Protein AF-A0A0G0EZ05-F1 (afdb_monomer)

Sequence (758 aa):
MFQDKIRKFLILVVESLNKAFAKAFSDVREKKFRGFFLLALVVTAYFAWGCSASLNWLLFLTFLFYGWENRIVAILALISLATCPFLLAFKKDTLAETMAVSAYFFLVMTVVLQMVEFKREERNDLTNSHSLFWRKMIKKIEAINFPTLINKIKNLKFKKLQIASVQKYFTDEKKLVSLSRRLTAEIENFKFKKPKFKLDKNIFIFLSLSVGILWKLLLPGFVLTLDMNWMPYMPVIINADSFRAFLPLSYLIHWASVLTSAWIVQKVMLVALFSSIGYLAFKYLPVGPRKISLERDHGGVKNKIVCWFSALIYLVNPFVYTRLLAGQWLVLWGYALLPPILHSLFVFQKKKDSKSAMKLFGWLFLLGVFSNHFFVMSAILLAVWFAFALVREIVQKNKINFWRMWKNILLGGVIFLILSSYWLVPALTRQAPLEQRFGIEHWEAFAGGGYKDIDPLLNLVSLNGFWGERTAWAQAFVWPQDNASFWIAFSLLVLLIILGGVIGLRDKEQKNKTLIFLAIGFSALVFSAGAGETIFRNLNLWFFEHVPLWSGFRDSQKFTGFLALSYATLAGMGLSYFFDFLDRKKFAFKNILVPAIFLIPFFLGFLMWGGFHGQLKPVWYPQSWVEAKQIMEVDKRKRSALVLPWHGYMSFNFNDNLVMANPARRFFGEKAIVSRSVEVGAVYDQESDLDYLALDKIIRDNGDANAVVDFLITNKVEYVIHFQDLVGTDNLKYDWLKSDRISVVLHSLDLVLYRIGK

Secondary structure (DSSP, 8-state):
-HHHHHHHHHHHHHHHHHHHHHHHHHHHHH-HHHHHHHHHHHHHHHHHHHHHHHHHHHHHHHHHHHT--THHHHHHHHHHHHHHHHHHHTT-HHHHHHHHHHHHHHHHHHHHHHHHHHHHHHHHHHHHHHHHHHHHHHHHHTT--TTSHHHHTT--------------SSS-HHHHHHHHHHHHHHHHHT----------THHHHHHHHHHHHHGGGGSSSEE-BTTB---SS------TTS--TTHHHHHHHHHHHHHS-HHHHHHHHHHHHHHHHHHHHHHHS--SSS---SSS---HHHHHHHHHHHHHHHHSSHHHHHHHHTT-HHHHHHHHTHHHHHHHHHHHHHH--HHHHHHHHHHHHHHHHH-HHHHHHHHHHHHHHHHHHHHHHHHTT-HHHHHHHHHHHHHHHHHHHHHHHHHHHHHHH-SS-GGGS--HHHHHHTS---BTTB-HHHHHHTT---GGGGSGGGGGS--GGG-HHHHHHHHHHHHHHHHHHHHHHHSTTTHHHHHHHHHHHHHHHHHHSTTSSSTTHHHHHHHHHHSTTGGGG-SGGGGHHHHHHHHHHHHHHHHHHHHHHHTTS-HHHHHHHHHHHTHHHHHHSGGGHHHHTTTS-EE---HHHHHHHHHHHH-TT--EEEEES--SEEE-GGGTT-EEE--HHHHH-TTEE------BTTB------HHHHHHHHHHHS---HHHHHHHHHHTTEEEEEEEGGGTTT-SS--GGGGSTTEEEEEE-SSEEEEEE--

Foldseek 3Di:
DVVVVVVVVVVVVVVVVVVLVVVLVVLCVVCVVLVVVLVVVLVVCCVVPNDVRSVLSSVLSSCQSSVGDLVVLQVLLVVLLVCLVVCVVVVVNVSSVVSNVSSLSSVVSSVVSVVSNVVVVVVVCVVVVVVVVVVVVVCVVVVDPPPPVVPVVPDDDDDDDDDDDPVPDPDDPVVVVVVVVVVVVVVVVPPPPPPPPPPDPVLVVQLVVLCQLAVQVLPDFAFFAAAAQDAQAQDQDDDLQDLCLQVVVSVVLRVVSVVDGSRNVVSVLSSVLLSLLLVLQLQQQPFDDDDPPVDRDLPDPLSSLLSNLLSLLRRFFQLNLVCVNNVVSLLSSLLSLPRQLVSLVVVCLVPLALVSLLSNLVSLSSSSNRDPVSSVVSVVVVVVVLVVSLVVCVVVVVVVSNVSNVVSNVVSVVVSCSSSVVRVVSNVPRPDHLLVLDDPQLLALLFFEAADPGHSLNCLLRLHRGSCNVDPLVVLADHLVVDVLQVVLSVVLVVLLVLLLVVLCVDPSNNVVSVSLVVLLVVLSLQRRGCHPDPSNVVNNCCCVPPPPSSVCSNRSSSCSSNSSSSSNSSSSSSSVVVVVCVVDDPVVVVVVSVVNSVSSCSSRVCSGPNSVPSIHRFHDDPLLVVLLVVVVPDPPPFAEEEPPQDQWFQFVRRVRNIYGDSNCRSSHVRYDHHQFPPGRPGGHSDPDPLNVVLSCCQQVLPPLVVNLVSCVVRRHFKYKYFPRCPVPDPGDNCSCPDPQKDWDDDDPGITMITGGD

Mean predicted aligned error: 13.88 Å

Structure (mmCIF, N/CA/C/O backbone):
data_AF-A0A0G0EZ05-F1
#
_entry.id   AF-A0A0G0EZ05-F1
#
loop_
_atom_site.group_PDB
_atom_site.id
_atom_site.type_symbol
_atom_site.label_atom_id
_atom_site.label_alt_id
_atom_site.label_comp_id
_atom_site.label_asym_id
_atom_site.label_entity_id
_atom_site.label_seq_id
_atom_site.pdbx_PDB_ins_code
_atom_site.Cartn_x
_atom_site.Cartn_y
_atom_site.Cartn_z
_atom_site.occupancy
_atom_site.B_iso_or_equiv
_atom_site.auth_seq_id
_atom_site.auth_comp_id
_atom_site.auth_asym_id
_atom_site.auth_atom_id
_atom_site.pdbx_PDB_model_num
ATOM 1 N N . MET A 1 1 ? -38.619 30.879 -4.932 1.00 43.66 1 MET A N 1
ATOM 2 C CA . MET A 1 1 ? -37.890 30.735 -3.642 1.00 43.66 1 MET A CA 1
ATOM 3 C C . MET A 1 1 ? -36.448 30.216 -3.791 1.00 43.66 1 MET A C 1
ATOM 5 O O . MET A 1 1 ? -35.564 30.773 -3.155 1.00 43.66 1 MET A O 1
ATOM 9 N N . PHE A 1 2 ? -36.169 29.189 -4.610 1.00 30.86 2 PHE A N 1
ATOM 10 C CA . PHE A 1 2 ? -34.794 28.706 -4.867 1.00 30.86 2 PHE A CA 1
ATOM 11 C C . PHE A 1 2 ? -33.983 29.653 -5.775 1.00 30.86 2 PHE A C 1
ATOM 13 O O . PHE A 1 2 ? -32.878 30.045 -5.413 1.00 30.86 2 PHE A O 1
ATOM 20 N N . GLN A 1 3 ? -34.579 30.132 -6.874 1.00 30.38 3 GLN A N 1
ATOM 21 C CA . GLN A 1 3 ? -33.971 31.143 -7.758 1.00 30.38 3 GLN A CA 1
ATOM 22 C C . GLN A 1 3 ? -33.632 32.451 -7.027 1.00 30.38 3 GLN A C 1
ATOM 24 O O . GLN A 1 3 ? -32.582 33.039 -7.254 1.00 30.38 3 GLN A O 1
ATOM 29 N N . ASP A 1 4 ? -34.475 32.862 -6.080 1.00 45.53 4 ASP A N 1
ATOM 30 C CA . ASP A 1 4 ? -34.287 34.098 -5.314 1.00 45.53 4 ASP A CA 1
ATOM 31 C C . ASP A 1 4 ? -33.145 33.984 -4.280 1.00 45.53 4 ASP A C 1
ATOM 33 O O . ASP A 1 4 ? -32.407 34.936 -4.026 1.00 45.53 4 ASP A O 1
ATOM 37 N N . LYS A 1 5 ? -32.924 32.777 -3.736 1.00 43.34 5 LYS A N 1
ATOM 38 C CA . LYS A 1 5 ? -31.759 32.464 -2.890 1.00 43.34 5 LYS A CA 1
ATOM 39 C C . LYS A 1 5 ? -30.463 32.394 -3.698 1.00 43.34 5 LYS A C 1
ATOM 41 O O . LYS A 1 5 ? -29.444 32.883 -3.222 1.00 43.34 5 LYS A O 1
ATOM 46 N N . ILE A 1 6 ? -30.507 31.838 -4.912 1.00 42.31 6 ILE A N 1
ATOM 47 C CA . ILE A 1 6 ? -29.359 31.820 -5.831 1.00 42.31 6 ILE A CA 1
ATOM 48 C C . ILE A 1 6 ? -28.995 33.243 -6.255 1.00 42.31 6 ILE A C 1
ATOM 50 O O . ILE A 1 6 ? -27.828 33.610 -6.195 1.00 42.31 6 ILE A O 1
ATOM 54 N N . ARG A 1 7 ? -29.984 34.076 -6.596 1.00 46.06 7 ARG A N 1
ATOM 55 C CA . ARG A 1 7 ? -29.761 35.477 -6.971 1.00 46.06 7 ARG A CA 1
ATOM 56 C C . ARG A 1 7 ? -29.121 36.276 -5.832 1.00 46.06 7 ARG A C 1
ATOM 58 O O . ARG A 1 7 ? -28.137 36.967 -6.062 1.00 46.06 7 ARG A O 1
ATOM 65 N N . LYS A 1 8 ? -29.607 36.123 -4.594 1.00 50.41 8 LYS A N 1
ATOM 66 C CA . LYS A 1 8 ? -29.007 36.762 -3.405 1.00 50.41 8 LYS A CA 1
ATOM 67 C C . LYS A 1 8 ? -27.594 36.255 -3.103 1.00 50.41 8 LYS A C 1
ATOM 69 O O . LYS A 1 8 ? -26.734 37.050 -2.741 1.00 50.41 8 LYS A O 1
ATOM 74 N N . PHE A 1 9 ? -27.339 34.957 -3.276 1.00 49.25 9 PHE A N 1
ATOM 75 C CA . PHE A 1 9 ? -25.998 34.384 -3.134 1.00 49.25 9 PHE A CA 1
ATOM 76 C C . PHE A 1 9 ? -25.033 34.923 -4.200 1.00 49.25 9 PHE A C 1
ATOM 78 O O . PHE A 1 9 ? -23.931 35.337 -3.858 1.00 49.25 9 PHE A O 1
ATOM 85 N N . LEU A 1 10 ? -25.461 34.996 -5.464 1.00 44.25 10 LEU A N 1
ATOM 86 C CA . LEU A 1 10 ? -24.668 35.558 -6.560 1.00 44.25 10 LEU A CA 1
ATOM 87 C C . LEU A 1 10 ? -24.347 37.038 -6.331 1.00 44.25 10 LEU A C 1
ATOM 89 O O . LEU A 1 10 ? -23.200 37.429 -6.504 1.00 44.25 10 LEU A O 1
ATOM 93 N N . ILE A 1 11 ? -25.314 37.840 -5.873 1.00 56.34 11 ILE A N 1
ATOM 94 C CA . ILE A 1 11 ? -25.088 39.255 -5.533 1.00 56.34 11 ILE A CA 1
ATOM 95 C C . ILE A 1 11 ? -24.037 39.387 -4.420 1.00 56.34 11 ILE A C 1
ATOM 97 O O . ILE A 1 11 ? -23.091 40.154 -4.567 1.00 56.34 11 ILE A O 1
ATOM 101 N N . LEU A 1 12 ? -24.137 38.587 -3.351 1.00 54.09 12 LEU A N 1
ATOM 102 C CA . LEU A 1 12 ? -23.155 38.587 -2.257 1.00 54.09 12 LEU A CA 1
ATOM 103 C C . LEU A 1 12 ? -21.751 38.165 -2.715 1.00 54.09 12 LEU A C 1
ATOM 105 O O . LEU A 1 12 ? -20.759 38.746 -2.276 1.00 54.09 12 LEU A O 1
ATOM 109 N N . VAL A 1 13 ? -21.657 37.167 -3.598 1.00 46.53 13 VAL A N 1
ATOM 110 C CA . VAL A 1 13 ? -20.379 36.730 -4.180 1.00 46.53 13 VAL A CA 1
ATOM 111 C C . VAL A 1 13 ? -19.782 37.839 -5.048 1.00 46.53 13 VAL A C 1
ATOM 113 O O . VAL A 1 13 ? -18.604 38.152 -4.891 1.00 46.53 13 VAL A O 1
ATOM 116 N N . VAL A 1 14 ? -20.583 38.481 -5.902 1.00 55.91 14 VAL A N 1
ATOM 117 C CA . VAL A 1 14 ? -20.140 39.581 -6.775 1.00 55.91 14 VAL A CA 1
ATOM 118 C C . VAL A 1 14 ? -19.693 40.799 -5.963 1.00 55.91 14 VAL A C 1
ATOM 120 O O . VAL A 1 14 ? -18.627 41.347 -6.229 1.00 55.91 14 VAL A O 1
ATOM 123 N N . GLU A 1 15 ? -20.433 41.199 -4.927 1.00 57.56 15 GLU A N 1
ATOM 124 C CA . GLU A 1 15 ? -20.032 42.303 -4.045 1.00 57.56 15 GLU A CA 1
ATOM 125 C C . GLU A 1 15 ? -18.738 42.003 -3.277 1.00 57.56 15 GLU A C 1
ATOM 127 O O . GLU A 1 15 ? -17.876 42.876 -3.140 1.00 57.56 15 GLU A O 1
ATOM 132 N N . SER A 1 16 ? -18.578 40.768 -2.790 1.00 49.62 16 SER A N 1
ATOM 133 C CA . SER A 1 16 ? -17.359 40.334 -2.104 1.00 49.62 16 SER A CA 1
ATOM 134 C C . SER A 1 16 ? -16.156 40.323 -3.047 1.00 49.62 16 SER A C 1
ATOM 136 O O . SER A 1 16 ? -15.074 40.764 -2.657 1.00 49.62 16 SER A O 1
ATOM 138 N N . LEU A 1 17 ? -16.340 39.861 -4.288 1.00 47.28 17 LEU A N 1
ATOM 139 C CA . LEU A 1 17 ? -15.306 39.891 -5.320 1.00 47.28 17 LEU A CA 1
ATOM 140 C C . LEU A 1 17 ? -14.939 41.333 -5.681 1.00 47.28 17 LEU A C 1
ATOM 142 O O . LEU A 1 17 ? -13.760 41.663 -5.681 1.00 47.28 17 LEU A O 1
ATOM 146 N N . ASN A 1 18 ? -15.916 42.218 -5.887 1.00 60.38 18 ASN A N 1
ATOM 147 C CA . ASN A 1 18 ? -15.665 43.625 -6.214 1.00 60.38 18 ASN A CA 1
ATOM 148 C C . ASN A 1 18 ? -14.878 44.351 -5.114 1.00 60.38 18 ASN A C 1
ATOM 150 O O . ASN A 1 18 ? -13.922 45.067 -5.413 1.00 60.38 18 ASN A O 1
ATOM 154 N N . LYS A 1 19 ? -15.215 44.132 -3.835 1.00 62.59 19 LYS A N 1
ATOM 155 C CA . LYS A 1 19 ? -14.445 44.683 -2.704 1.00 62.59 19 LYS A CA 1
ATOM 156 C C . LYS A 1 19 ? -13.022 44.131 -2.654 1.00 62.59 19 LYS A C 1
ATOM 158 O O . LYS A 1 19 ? -12.082 44.887 -2.408 1.00 62.59 19 LYS A O 1
ATOM 163 N N . ALA A 1 20 ? -12.856 42.833 -2.902 1.00 53.81 20 ALA A N 1
ATOM 164 C CA . ALA A 1 20 ? -11.543 42.206 -2.942 1.00 53.81 20 ALA A CA 1
ATOM 165 C C . ALA A 1 20 ? -10.686 42.732 -4.103 1.00 53.81 20 ALA A C 1
ATOM 167 O O . ALA A 1 20 ? -9.519 43.053 -3.889 1.00 53.81 20 ALA A O 1
ATOM 168 N N . PHE A 1 21 ? -11.264 42.897 -5.297 1.00 55.50 21 PHE A N 1
ATOM 169 C CA . PHE A 1 21 ? -10.578 43.469 -6.455 1.00 55.50 21 PHE A CA 1
ATOM 170 C C . PHE A 1 21 ? -10.202 44.936 -6.226 1.00 55.50 21 PHE A C 1
ATOM 172 O O . PHE A 1 21 ? -9.060 45.309 -6.479 1.00 55.50 21 PHE A O 1
ATOM 179 N N . ALA A 1 22 ? -11.097 45.757 -5.671 1.00 64.75 22 ALA A N 1
ATOM 180 C CA . ALA A 1 22 ? -10.789 47.151 -5.343 1.00 64.75 22 ALA A CA 1
ATOM 181 C C . ALA A 1 22 ? -9.611 47.265 -4.355 1.00 64.75 22 ALA A C 1
ATOM 183 O O . ALA A 1 22 ? -8.690 48.059 -4.563 1.00 64.75 22 ALA A O 1
ATOM 184 N N . LYS A 1 23 ? -9.590 46.414 -3.320 1.00 63.44 23 LYS A N 1
ATOM 185 C CA . LYS A 1 23 ? -8.478 46.326 -2.364 1.00 63.44 23 LYS A CA 1
ATOM 186 C C . LYS A 1 23 ? -7.186 45.844 -3.029 1.00 63.44 23 LYS A C 1
ATOM 188 O O . LYS A 1 23 ? -6.137 46.436 -2.798 1.00 63.44 23 LYS A O 1
ATOM 193 N N . ALA A 1 24 ? -7.265 44.827 -3.887 1.00 59.81 24 ALA A N 1
ATOM 194 C CA . ALA A 1 24 ? -6.130 44.303 -4.641 1.00 59.81 24 ALA A CA 1
ATOM 195 C C . ALA A 1 24 ? -5.478 45.375 -5.531 1.00 59.81 24 ALA A C 1
ATOM 197 O O . ALA A 1 24 ? -4.260 45.544 -5.496 1.00 59.81 24 ALA A O 1
ATOM 198 N N . PHE A 1 25 ? -6.281 46.153 -6.263 1.00 63.31 25 PHE A N 1
ATOM 199 C CA . PHE A 1 25 ? -5.790 47.262 -7.086 1.00 63.31 25 PHE A CA 1
ATOM 200 C C . PHE A 1 25 ? -5.134 48.372 -6.253 1.00 63.31 25 PHE A C 1
ATOM 202 O O . PHE A 1 25 ? -4.102 48.908 -6.662 1.00 63.31 25 PHE A O 1
ATOM 209 N N . SER A 1 26 ? -5.686 48.693 -5.078 1.00 68.00 26 SER A N 1
ATOM 210 C CA . SER A 1 26 ? -5.092 49.667 -4.149 1.00 68.00 26 SER A CA 1
ATOM 211 C C . SER A 1 26 ? -3.743 49.184 -3.607 1.00 68.00 26 SER A C 1
ATOM 213 O O . SER A 1 26 ? -2.751 49.907 -3.656 1.00 68.00 26 SER A O 1
ATOM 215 N N . ASP A 1 27 ? -3.679 47.928 -3.162 1.00 68.69 27 ASP A N 1
ATOM 216 C CA . ASP A 1 27 ? -2.480 47.305 -2.596 1.00 68.69 27 ASP A CA 1
ATOM 217 C C . ASP A 1 27 ? -1.325 47.222 -3.612 1.00 68.69 27 ASP A C 1
ATOM 219 O O . ASP A 1 27 ? -0.169 47.498 -3.271 1.00 68.69 27 ASP A O 1
ATOM 223 N N . VAL A 1 28 ? -1.629 46.880 -4.871 1.00 64.31 28 VAL A N 1
ATOM 224 C CA . VAL A 1 28 ? -0.650 46.863 -5.973 1.00 64.31 28 VAL A CA 1
ATOM 225 C C . VAL A 1 28 ? -0.142 48.274 -6.277 1.00 64.31 28 VAL A C 1
ATOM 227 O O . VAL A 1 28 ? 1.055 48.457 -6.504 1.00 64.31 28 VAL A O 1
ATOM 230 N N . ARG A 1 29 ? -1.023 49.283 -6.225 1.00 64.06 29 ARG A N 1
ATOM 231 C CA . ARG A 1 29 ? -0.680 50.691 -6.478 1.00 64.06 29 ARG A CA 1
ATOM 232 C C . ARG A 1 29 ? 0.204 51.293 -5.378 1.00 64.06 29 ARG A C 1
ATOM 234 O O . ARG A 1 29 ? 1.100 52.073 -5.698 1.00 64.06 29 ARG A O 1
ATOM 241 N N . GLU A 1 30 ? -0.013 50.923 -4.117 1.00 66.25 30 GLU A N 1
ATOM 242 C CA . GLU A 1 30 ? 0.740 51.437 -2.962 1.00 66.25 30 GLU A CA 1
ATOM 243 C C . GLU A 1 30 ? 2.098 50.744 -2.757 1.00 66.25 30 GLU A C 1
ATOM 245 O O . GLU A 1 30 ? 3.070 51.389 -2.371 1.00 66.25 30 GLU A O 1
ATOM 250 N N . LYS A 1 31 ? 2.216 49.439 -3.046 1.00 69.88 31 LYS A N 1
ATOM 251 C CA . LYS A 1 31 ? 3.441 48.647 -2.791 1.00 69.88 31 LYS A CA 1
ATOM 252 C C . LYS A 1 31 ? 4.192 48.312 -4.082 1.00 69.88 31 LYS A C 1
ATOM 254 O O . LYS A 1 31 ? 4.506 47.148 -4.345 1.00 69.88 31 LYS A O 1
ATOM 259 N N . LYS A 1 32 ? 4.516 49.341 -4.874 1.00 60.25 32 LYS A N 1
ATOM 260 C CA . LYS A 1 32 ? 5.123 49.221 -6.219 1.00 60.25 32 LYS A CA 1
ATOM 261 C C . LYS A 1 32 ? 6.391 48.352 -6.264 1.00 60.25 32 LYS A C 1
ATOM 263 O O . LYS A 1 32 ? 6.562 47.573 -7.196 1.00 60.25 32 LYS A O 1
ATOM 268 N N . PHE A 1 33 ? 7.230 48.401 -5.224 1.00 58.94 33 PHE A N 1
ATOM 269 C CA . PHE A 1 33 ? 8.455 47.590 -5.131 1.00 58.94 33 PHE A CA 1
ATOM 270 C C . PHE A 1 33 ? 8.176 46.077 -5.028 1.00 58.94 33 PHE A C 1
ATOM 272 O O . PHE A 1 33 ? 8.889 45.269 -5.618 1.00 58.94 33 PHE A O 1
ATOM 279 N N . ARG A 1 34 ? 7.093 45.677 -4.339 1.00 64.50 34 ARG A N 1
ATOM 280 C CA . ARG A 1 34 ? 6.659 44.269 -4.289 1.00 64.50 34 ARG A CA 1
ATOM 281 C C . ARG A 1 34 ? 6.116 43.806 -5.636 1.00 64.50 34 ARG A C 1
ATOM 283 O O . ARG A 1 34 ? 6.376 42.671 -6.009 1.00 64.50 34 ARG A O 1
ATOM 290 N N . GLY A 1 35 ? 5.423 44.687 -6.361 1.00 62.00 35 GLY A N 1
ATOM 291 C CA . GLY A 1 35 ? 4.924 44.419 -7.711 1.00 62.00 35 GLY A CA 1
ATOM 292 C C . GLY A 1 35 ? 6.049 44.207 -8.727 1.00 62.00 35 GLY A C 1
ATOM 293 O O . GLY A 1 35 ? 5.991 43.257 -9.500 1.00 62.00 35 GLY A O 1
ATOM 294 N N . PHE A 1 36 ? 7.111 45.019 -8.672 1.00 62.81 36 PHE A N 1
ATOM 295 C CA . PHE A 1 36 ? 8.296 44.855 -9.525 1.00 62.81 36 PHE A CA 1
ATOM 296 C C . PHE A 1 36 ? 9.022 43.524 -9.267 1.00 62.81 36 PHE A C 1
ATOM 298 O O . PHE A 1 36 ? 9.355 42.805 -10.205 1.00 62.81 36 PHE A O 1
ATOM 305 N N . PHE A 1 37 ? 9.199 43.148 -7.995 1.00 65.62 37 PHE A N 1
ATOM 306 C CA . PHE A 1 37 ? 9.807 41.865 -7.623 1.00 65.62 37 PHE A CA 1
ATOM 307 C C . PHE A 1 37 ? 8.960 40.662 -8.068 1.00 65.62 37 PHE A C 1
ATOM 309 O O . PHE A 1 37 ? 9.495 39.665 -8.549 1.00 65.62 37 PHE A O 1
ATOM 316 N N . LEU A 1 38 ? 7.632 40.769 -7.960 1.00 68.44 38 LEU A N 1
ATOM 317 C CA . LEU A 1 38 ? 6.689 39.762 -8.453 1.00 68.44 38 LEU A CA 1
ATOM 318 C C . LEU A 1 38 ? 6.757 39.617 -9.976 1.00 68.44 38 LEU A C 1
ATOM 320 O O . LEU A 1 38 ? 6.773 38.497 -10.477 1.00 68.44 38 LEU A O 1
ATOM 324 N N . LEU A 1 39 ? 6.852 40.735 -10.701 1.00 63.91 39 LEU A N 1
ATOM 325 C CA . LEU A 1 39 ? 7.002 40.747 -12.153 1.00 63.91 39 LEU A CA 1
ATOM 326 C C . LEU A 1 39 ? 8.319 40.082 -12.580 1.00 63.91 39 LEU A C 1
ATOM 328 O O . LEU A 1 39 ? 8.303 39.230 -13.461 1.00 63.91 39 LEU A O 1
ATOM 332 N N . ALA A 1 40 ? 9.436 40.390 -11.912 1.00 65.19 40 ALA A N 1
ATOM 333 C CA . ALA A 1 40 ? 10.730 39.758 -12.176 1.00 65.19 40 ALA A CA 1
ATOM 334 C C . ALA A 1 40 ? 10.704 38.237 -11.921 1.00 65.19 40 ALA A C 1
ATOM 336 O O . ALA A 1 40 ? 11.185 37.459 -12.747 1.00 65.19 40 ALA A O 1
ATOM 337 N N . LEU A 1 41 ? 10.075 37.795 -10.825 1.00 63.41 41 LEU A N 1
ATOM 338 C CA . LEU A 1 41 ? 9.862 36.374 -10.515 1.00 63.41 41 LEU A CA 1
ATOM 339 C C . LEU A 1 41 ? 9.018 35.667 -11.579 1.00 63.41 41 LEU A C 1
ATOM 341 O O . LEU A 1 41 ? 9.298 34.525 -11.925 1.00 63.41 41 LEU A O 1
ATOM 345 N N . VAL A 1 42 ? 8.004 36.344 -12.114 1.00 62.28 42 VAL A N 1
ATOM 346 C CA . VAL A 1 42 ? 7.078 35.783 -13.105 1.00 62.28 42 VAL A CA 1
ATOM 347 C C . VAL A 1 42 ? 7.681 35.747 -14.500 1.00 62.28 42 VAL A C 1
ATOM 349 O O . VAL A 1 42 ? 7.476 34.768 -15.207 1.00 62.28 42 VAL A O 1
ATOM 352 N N . VAL A 1 43 ? 8.474 36.750 -14.876 1.00 62.88 43 VAL A N 1
ATOM 353 C CA . VAL A 1 43 ? 9.272 36.725 -16.110 1.00 62.88 43 VAL A CA 1
ATOM 354 C C . VAL A 1 43 ? 10.296 35.589 -16.042 1.00 62.88 43 VAL A C 1
ATOM 356 O O . VAL A 1 43 ? 10.392 34.797 -16.973 1.00 62.88 43 VAL A O 1
ATOM 359 N N . THR A 1 44 ? 10.976 35.425 -14.904 1.00 62.28 44 THR A N 1
ATOM 360 C CA . THR A 1 44 ? 11.907 34.303 -14.685 1.00 62.28 44 THR A CA 1
ATOM 361 C C . THR A 1 44 ? 11.182 32.953 -14.754 1.00 62.28 44 THR A C 1
ATOM 363 O O . THR A 1 44 ? 11.625 32.039 -15.445 1.00 62.28 44 THR A O 1
ATOM 366 N N . ALA A 1 45 ? 10.019 32.839 -14.105 1.00 56.03 45 ALA A N 1
ATOM 367 C CA . ALA A 1 45 ? 9.185 31.640 -14.139 1.00 56.03 45 ALA A CA 1
ATOM 368 C C . ALA A 1 45 ? 8.624 31.336 -15.540 1.00 56.03 45 ALA A C 1
ATOM 370 O O . ALA A 1 45 ? 8.453 30.173 -15.892 1.00 56.03 45 ALA A O 1
ATOM 371 N N . TYR A 1 46 ? 8.346 32.363 -16.346 1.00 60.19 46 TYR A N 1
ATOM 372 C CA . TYR A 1 46 ? 7.869 32.223 -17.720 1.00 60.19 46 TYR A CA 1
ATOM 373 C C . TYR A 1 46 ? 8.938 31.616 -18.631 1.00 60.19 46 TYR A C 1
ATOM 375 O O . TYR A 1 46 ? 8.639 30.667 -19.354 1.00 60.19 46 TYR A O 1
ATOM 383 N N . PHE A 1 47 ? 10.183 32.097 -18.546 1.00 53.34 47 PHE A N 1
ATOM 384 C CA . PHE A 1 47 ? 11.299 31.525 -19.307 1.00 53.34 47 PHE A CA 1
ATOM 385 C C . PHE A 1 47 ? 11.684 30.114 -18.839 1.00 53.34 47 PHE A C 1
ATOM 387 O O . PHE A 1 47 ? 12.148 29.319 -19.648 1.00 53.34 47 PHE A O 1
ATOM 394 N N . ALA A 1 48 ? 11.459 29.781 -17.564 1.00 48.16 48 ALA A N 1
ATOM 395 C CA . ALA A 1 48 ? 11.772 28.461 -17.017 1.00 48.16 48 ALA A CA 1
ATOM 396 C C . ALA A 1 48 ? 10.677 27.400 -17.254 1.00 48.16 48 ALA A C 1
ATOM 398 O O . ALA A 1 48 ? 10.996 26.230 -17.453 1.00 48.16 48 ALA A O 1
ATOM 399 N N . TRP A 1 49 ? 9.392 27.778 -17.204 1.00 52.78 49 TRP A N 1
ATOM 400 C CA . TRP A 1 49 ? 8.278 26.817 -17.094 1.00 52.78 49 TRP A CA 1
ATOM 401 C C . TRP A 1 49 ? 7.084 27.090 -18.025 1.00 52.78 49 TRP A C 1
ATOM 403 O O . TRP A 1 49 ? 6.082 26.376 -17.962 1.00 52.78 49 TRP A O 1
ATOM 413 N N . GLY A 1 50 ? 7.165 28.094 -18.903 1.00 56.44 50 GLY A N 1
ATOM 414 C CA . GLY A 1 50 ? 6.114 28.420 -19.870 1.00 56.44 50 GLY A CA 1
ATOM 415 C C . GLY A 1 50 ? 4.908 29.177 -19.287 1.00 56.44 50 GLY A C 1
ATOM 416 O O . GLY A 1 50 ? 4.826 29.478 -18.096 1.00 56.44 50 GLY A O 1
ATOM 417 N N . CYS A 1 51 ? 3.950 29.518 -20.159 1.00 58.25 51 CYS A N 1
ATOM 418 C CA . CYS A 1 51 ? 2.875 30.485 -19.880 1.00 58.25 51 CYS A CA 1
ATOM 419 C C . CYS A 1 51 ? 1.846 30.026 -18.830 1.00 58.25 51 CYS A C 1
ATOM 421 O O . CYS A 1 51 ? 1.418 30.808 -17.982 1.00 58.25 51 CYS A O 1
ATOM 423 N N . SER A 1 52 ? 1.442 28.755 -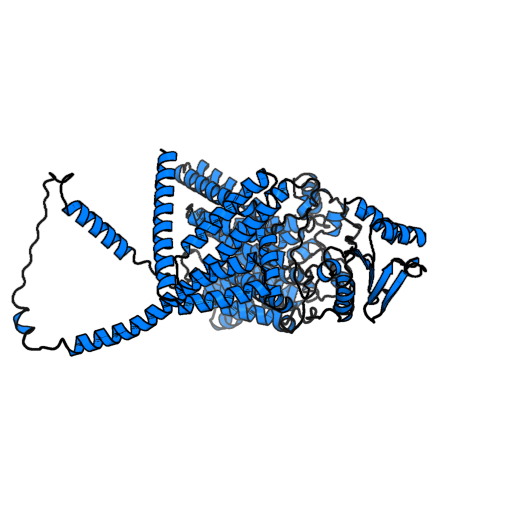18.860 1.00 54.09 52 SER A N 1
ATOM 424 C CA . SER A 1 52 ? 0.417 28.233 -17.947 1.00 54.09 52 SER A CA 1
ATOM 425 C C . SER A 1 52 ? 0.928 28.124 -16.507 1.00 54.09 52 SER A C 1
ATOM 427 O O . SER A 1 52 ? 0.226 28.492 -15.563 1.00 54.09 52 SER A O 1
ATOM 429 N N . ALA A 1 53 ? 2.172 27.672 -16.325 1.00 58.56 53 ALA A N 1
ATOM 430 C CA . ALA A 1 53 ? 2.809 27.582 -15.018 1.00 58.56 53 ALA A CA 1
ATOM 431 C C . ALA A 1 53 ? 3.110 28.973 -14.440 1.00 58.56 53 ALA A C 1
ATOM 433 O O . ALA A 1 53 ? 2.880 29.202 -13.250 1.00 58.56 53 ALA A O 1
ATOM 434 N N . SER A 1 54 ? 3.560 29.923 -15.267 1.00 65.19 54 SER A N 1
ATOM 435 C CA . SER A 1 54 ? 3.879 31.277 -14.806 1.00 65.19 54 SER A CA 1
ATOM 436 C C . SER A 1 54 ? 2.647 32.043 -14.312 1.00 65.19 54 SER A C 1
ATOM 438 O O . SER A 1 54 ? 2.741 32.735 -13.302 1.00 65.19 54 SER A O 1
ATOM 440 N N . LEU A 1 55 ? 1.479 31.863 -14.941 1.00 69.25 55 LEU A N 1
ATOM 441 C CA . LEU A 1 55 ? 0.199 32.434 -14.492 1.00 69.25 55 LEU A CA 1
ATOM 442 C C . LEU A 1 55 ? -0.231 31.910 -13.115 1.00 69.25 55 LEU A C 1
ATOM 444 O O . LEU A 1 55 ? -0.664 32.672 -12.251 1.00 69.25 55 LEU A O 1
ATOM 448 N N . ASN A 1 56 ? -0.069 30.610 -12.895 1.00 67.31 56 ASN A N 1
ATOM 449 C CA . ASN A 1 56 ? -0.388 29.945 -11.637 1.00 67.31 56 ASN A CA 1
ATOM 450 C C . ASN A 1 56 ? 0.547 30.396 -10.498 1.00 67.31 56 ASN A C 1
ATOM 452 O O . ASN A 1 56 ? 0.090 30.736 -9.402 1.00 67.31 56 ASN A O 1
ATOM 456 N N . TRP A 1 57 ? 1.850 30.490 -10.769 1.00 68.88 57 TRP A N 1
ATOM 457 C CA . TRP A 1 57 ? 2.823 31.039 -9.823 1.00 68.88 57 TRP A CA 1
ATOM 458 C C . TRP A 1 57 ? 2.611 32.528 -9.559 1.00 68.88 57 TRP A C 1
ATOM 460 O O . TRP A 1 57 ? 2.674 32.943 -8.403 1.00 68.88 57 TRP A O 1
ATOM 470 N N . LEU A 1 58 ? 2.295 33.318 -10.588 1.00 75.38 58 LEU A N 1
ATOM 471 C CA . LEU A 1 58 ? 1.918 34.723 -10.444 1.00 75.38 58 LEU A CA 1
ATOM 472 C C . LEU A 1 58 ? 0.738 34.846 -9.484 1.00 75.38 58 LEU A C 1
ATOM 474 O O . LEU A 1 58 ? 0.819 35.608 -8.523 1.00 75.38 58 LEU A O 1
ATOM 478 N N . LEU A 1 59 ? -0.324 34.062 -9.683 1.00 78.00 59 LEU A N 1
ATOM 479 C CA . LEU A 1 59 ? -1.487 34.075 -8.802 1.00 78.00 59 LEU A CA 1
ATOM 480 C C . LEU A 1 59 ? -1.092 33.738 -7.356 1.00 78.00 59 LEU A C 1
ATOM 482 O O . LEU A 1 59 ? -1.419 34.488 -6.437 1.00 78.00 59 LEU A O 1
ATOM 486 N N . PHE A 1 60 ? -0.341 32.654 -7.138 1.00 77.19 60 PHE A N 1
ATOM 487 C CA . PHE A 1 60 ? 0.074 32.240 -5.795 1.00 77.19 60 PHE A CA 1
ATOM 488 C C . PHE A 1 60 ? 0.951 33.270 -5.094 1.00 77.19 60 PHE A C 1
ATOM 490 O O . PHE A 1 60 ? 0.661 33.663 -3.962 1.00 77.19 60 PHE A O 1
ATOM 497 N N . LEU A 1 61 ? 1.993 33.742 -5.773 1.00 75.81 61 LEU A N 1
ATOM 498 C CA . LEU A 1 61 ? 2.909 34.734 -5.232 1.00 75.81 61 LEU A CA 1
ATOM 499 C C . LEU A 1 61 ? 2.176 36.046 -4.955 1.00 75.81 61 LEU A C 1
ATOM 501 O O . LEU A 1 61 ? 2.407 36.654 -3.914 1.00 75.81 61 LEU A O 1
ATOM 505 N N . THR A 1 62 ? 1.232 36.450 -5.804 1.00 75.69 62 THR A N 1
ATOM 506 C CA . THR A 1 62 ? 0.450 37.672 -5.576 1.00 75.69 62 THR A CA 1
ATOM 507 C C . THR A 1 62 ? -0.363 37.565 -4.285 1.00 75.69 62 THR A C 1
ATOM 509 O O . THR A 1 62 ? -0.240 38.420 -3.404 1.00 75.69 62 THR A O 1
ATOM 512 N N . PHE A 1 63 ? -1.105 36.472 -4.092 1.00 78.75 63 PHE A N 1
ATOM 513 C CA . PHE A 1 63 ? -1.842 36.248 -2.844 1.00 78.75 63 PHE A CA 1
ATOM 514 C C . PHE A 1 63 ? -0.909 36.155 -1.624 1.00 78.75 63 PHE A C 1
ATOM 516 O O . PHE A 1 63 ? -1.211 36.709 -0.565 1.00 78.75 63 PHE A O 1
ATOM 523 N N . LEU A 1 64 ? 0.264 35.537 -1.778 1.00 77.56 64 LEU A N 1
ATOM 524 C CA . LEU A 1 64 ? 1.262 35.399 -0.719 1.00 77.56 64 LEU A CA 1
ATOM 525 C C . LEU A 1 64 ? 1.877 36.749 -0.302 1.00 77.56 64 LEU A C 1
ATOM 527 O O . LEU A 1 64 ? 1.965 37.056 0.894 1.00 77.56 64 LEU A O 1
ATOM 531 N N . PHE A 1 65 ? 2.317 37.565 -1.262 1.00 72.81 65 PHE A N 1
ATOM 532 C CA . PHE A 1 65 ? 3.019 38.833 -1.024 1.00 72.81 65 PHE A CA 1
ATOM 533 C C . PHE A 1 65 ? 2.093 39.948 -0.539 1.00 72.81 65 PHE A C 1
ATOM 535 O O . PHE A 1 65 ? 2.509 40.775 0.286 1.00 72.81 65 PHE A O 1
ATOM 542 N N . TYR A 1 66 ? 0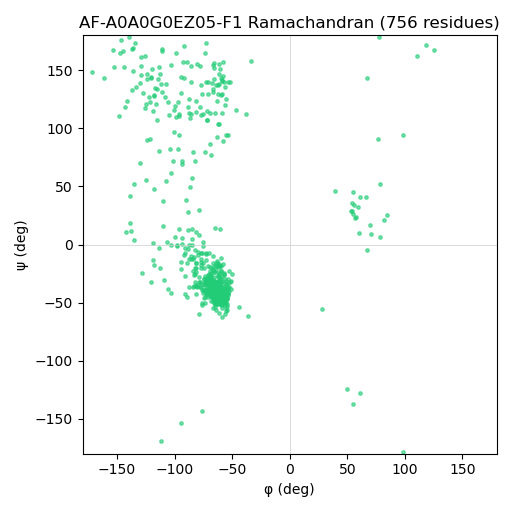.851 39.962 -1.022 1.00 70.81 66 TYR A N 1
ATOM 543 C CA . TYR A 1 66 ? -0.134 40.972 -0.649 1.00 70.81 66 TYR A CA 1
ATOM 544 C C . TYR A 1 66 ? -1.045 40.543 0.507 1.00 70.81 66 TYR A C 1
ATOM 546 O O . TYR A 1 66 ? -1.631 41.407 1.153 1.00 70.81 66 TYR A O 1
ATOM 554 N N . GLY A 1 67 ? -1.090 39.250 0.853 1.00 67.50 67 GLY A N 1
ATOM 555 C CA . GLY A 1 67 ? -1.884 38.751 1.982 1.00 67.50 67 GLY A CA 1
ATOM 556 C C . GLY A 1 67 ? -3.387 38.905 1.752 1.00 67.50 67 GLY A C 1
ATOM 557 O O . GLY A 1 67 ? -4.111 39.332 2.649 1.00 67.50 67 GLY A O 1
ATOM 558 N N . TRP A 1 68 ? -3.835 38.633 0.528 1.00 75.31 68 TRP A N 1
ATOM 559 C CA . TRP A 1 68 ? -5.246 38.705 0.152 1.00 75.31 68 TRP A CA 1
ATOM 560 C C . TRP A 1 68 ? -6.058 37.540 0.723 1.00 75.31 68 TRP A C 1
ATOM 562 O O . TRP A 1 68 ? -5.506 36.542 1.176 1.00 75.31 68 TRP A O 1
ATOM 572 N N . GLU A 1 69 ? -7.388 37.664 0.702 1.00 72.38 69 GLU A N 1
ATOM 573 C CA . GLU A 1 69 ? -8.279 36.651 1.270 1.00 72.38 69 GLU A CA 1
ATOM 574 C C . GLU A 1 69 ? -8.188 35.314 0.518 1.00 72.38 69 GLU A C 1
ATOM 576 O O . GLU A 1 69 ? -8.653 35.170 -0.614 1.00 72.38 69 GLU A O 1
ATOM 581 N N . ASN A 1 70 ? -7.677 34.290 1.203 1.00 75.88 70 ASN A N 1
ATOM 582 C CA . ASN A 1 70 ? -7.459 32.940 0.661 1.00 75.88 70 ASN A CA 1
ATOM 583 C C . ASN A 1 70 ? -8.747 32.252 0.166 1.00 75.88 70 ASN A C 1
ATOM 585 O O . ASN A 1 70 ? -8.701 31.311 -0.627 1.00 75.88 70 ASN A O 1
ATOM 589 N N . ARG A 1 71 ? -9.918 32.739 0.600 1.00 70.62 71 ARG A N 1
ATOM 590 C CA . ARG A 1 71 ? -11.242 32.236 0.196 1.00 70.62 71 ARG A CA 1
ATOM 591 C C . ARG A 1 71 ? -11.497 32.380 -1.303 1.00 70.62 71 ARG A C 1
ATOM 593 O O . ARG A 1 71 ? -12.221 31.566 -1.863 1.00 70.62 71 ARG A O 1
ATOM 600 N N . ILE A 1 72 ? -10.897 33.376 -1.951 1.00 71.19 72 ILE A N 1
ATOM 601 C CA . ILE A 1 72 ? -11.055 33.612 -3.393 1.00 71.19 72 ILE A CA 1
ATOM 602 C C . ILE A 1 72 ? -10.418 32.464 -4.181 1.00 71.19 72 ILE A C 1
ATOM 604 O O . ILE A 1 72 ? -11.044 31.905 -5.077 1.00 71.19 72 ILE A O 1
ATOM 608 N N . VAL A 1 73 ? -9.217 32.040 -3.779 1.00 72.19 73 VAL A N 1
ATOM 609 C CA . VAL A 1 73 ? -8.527 30.887 -4.374 1.00 72.19 73 VAL A CA 1
ATOM 610 C C . VAL A 1 73 ? -9.314 29.595 -4.122 1.00 72.19 73 VAL A C 1
ATOM 612 O O . VAL A 1 73 ? -9.482 28.786 -5.030 1.00 72.19 73 VAL A O 1
ATOM 615 N N . ALA A 1 74 ? -9.902 29.438 -2.932 1.00 68.62 74 ALA A N 1
ATOM 616 C CA . ALA A 1 74 ? -10.764 28.295 -2.623 1.00 68.62 74 ALA A CA 1
ATOM 617 C C . ALA A 1 74 ? -12.018 28.232 -3.521 1.00 68.62 74 ALA A C 1
ATOM 619 O O . ALA A 1 74 ? -12.436 27.150 -3.929 1.00 68.62 74 ALA A O 1
ATOM 620 N N . ILE A 1 75 ? -12.616 29.381 -3.852 1.00 71.50 75 ILE A N 1
ATOM 621 C CA . ILE A 1 75 ? -13.763 29.463 -4.771 1.00 71.50 75 ILE A CA 1
ATOM 622 C C . ILE A 1 75 ? -13.342 29.075 -6.193 1.00 71.50 75 ILE A C 1
ATOM 624 O O . ILE A 1 75 ? -14.048 28.300 -6.834 1.00 71.50 75 ILE A O 1
ATOM 628 N N . LEU A 1 76 ? -12.180 29.537 -6.666 1.00 72.00 76 LEU A N 1
ATOM 629 C CA . LEU A 1 76 ? -11.637 29.135 -7.969 1.00 72.00 76 LEU A CA 1
ATOM 630 C C . LEU A 1 76 ? -11.390 27.622 -8.041 1.00 72.00 76 LEU A C 1
ATOM 632 O O . LEU A 1 76 ? -11.689 27.004 -9.066 1.00 72.00 76 LEU A O 1
ATOM 636 N N . ALA A 1 77 ? -10.921 27.012 -6.945 1.00 70.62 77 ALA A N 1
ATOM 637 C CA . ALA A 1 77 ? -10.771 25.562 -6.842 1.00 70.62 77 ALA A CA 1
ATOM 638 C C . ALA A 1 77 ? -12.112 24.840 -7.042 1.00 70.62 77 ALA A C 1
ATOM 640 O O . ALA A 1 77 ? -12.216 23.915 -7.846 1.00 70.62 77 ALA A O 1
ATOM 641 N N . LEU A 1 78 ? -13.154 25.296 -6.342 1.00 65.31 78 LEU A N 1
ATOM 642 C CA . LEU A 1 78 ? -14.492 24.706 -6.407 1.00 65.31 78 LEU A CA 1
ATOM 643 C C . LEU A 1 78 ? -15.150 24.887 -7.778 1.00 65.31 78 LEU A C 1
ATOM 645 O O . LEU A 1 78 ? -15.762 23.944 -8.270 1.00 65.31 78 LEU A O 1
ATOM 649 N N . ILE A 1 79 ? -15.012 26.061 -8.404 1.00 72.44 79 ILE A N 1
ATOM 650 C CA . ILE A 1 79 ? -15.532 26.321 -9.755 1.00 72.44 79 ILE A CA 1
ATOM 651 C C . ILE A 1 79 ? -14.855 25.392 -10.763 1.00 72.44 79 ILE A C 1
ATOM 653 O O . ILE A 1 79 ? -15.537 24.716 -11.532 1.00 72.44 79 ILE A O 1
ATOM 657 N N . SER A 1 80 ? -13.525 25.301 -10.718 1.00 69.06 80 SER A N 1
ATOM 658 C CA . SER A 1 80 ? -12.757 24.454 -11.636 1.00 69.06 80 SER A CA 1
ATOM 659 C C . SER A 1 80 ? -13.163 22.979 -11.494 1.00 69.06 80 SER A C 1
ATOM 661 O O . SER A 1 80 ? -13.447 22.310 -12.487 1.00 69.06 80 SER A O 1
ATOM 663 N N . LEU A 1 81 ? -13.324 22.495 -10.255 1.00 70.31 81 LEU A N 1
ATOM 664 C CA . LEU A 1 81 ? -13.765 21.125 -9.984 1.00 70.31 81 LEU A CA 1
ATOM 665 C C . LEU A 1 81 ? -15.206 20.869 -10.454 1.00 70.31 81 LEU A C 1
ATOM 667 O O . LEU A 1 81 ? -15.489 19.844 -11.068 1.00 70.31 81 LEU A O 1
ATOM 671 N N . ALA A 1 82 ? -16.118 21.810 -10.194 1.00 70.88 82 ALA A N 1
ATOM 672 C CA . ALA A 1 82 ? -17.525 21.698 -10.575 1.00 70.88 82 ALA A CA 1
ATOM 673 C C . ALA A 1 82 ? -17.741 21.724 -12.096 1.00 70.88 82 ALA A C 1
ATOM 675 O O . ALA A 1 82 ? -18.761 21.233 -12.568 1.00 70.88 82 ALA A O 1
ATOM 676 N N . THR A 1 83 ? -16.790 22.269 -12.859 1.00 66.81 83 THR A N 1
ATOM 677 C CA . THR A 1 83 ? -16.864 22.359 -14.326 1.00 66.81 83 THR A CA 1
ATOM 678 C C . THR A 1 83 ? -16.453 21.045 -15.007 1.00 66.81 83 THR A C 1
ATOM 680 O O . THR A 1 83 ? -16.910 20.751 -16.110 1.00 66.81 83 THR A O 1
ATOM 683 N N . CYS A 1 84 ? -15.652 20.206 -14.337 1.00 63.09 84 CYS A N 1
ATOM 684 C CA . CYS A 1 84 ? -15.119 18.961 -14.903 1.00 63.09 84 CYS A CA 1
ATOM 685 C C . CYS A 1 84 ? -16.208 17.976 -15.391 1.00 63.09 84 CYS A C 1
ATOM 687 O O . CYS A 1 84 ? -16.101 17.519 -16.528 1.00 63.09 84 CYS A O 1
ATOM 689 N N . PRO A 1 85 ? -17.283 17.679 -14.626 1.00 57.22 85 PRO A N 1
ATOM 690 C CA . PRO A 1 85 ? -18.331 16.758 -15.077 1.00 57.22 85 PRO A CA 1
ATOM 691 C C . PRO A 1 85 ? -19.060 17.234 -16.338 1.00 57.22 85 PRO A C 1
ATOM 693 O O . PRO A 1 85 ? -19.407 16.421 -17.189 1.00 57.22 85 PRO A O 1
ATOM 696 N N . PHE A 1 86 ? -19.262 18.548 -16.486 1.00 67.19 86 PHE A N 1
ATOM 697 C CA . PHE A 1 86 ? -19.890 19.116 -17.679 1.00 67.19 86 PHE A CA 1
ATOM 698 C C . PHE A 1 86 ? -18.979 18.970 -18.899 1.00 67.19 86 PHE A C 1
ATOM 700 O O . PHE A 1 86 ? -19.435 18.554 -19.957 1.00 67.19 86 PHE A O 1
ATOM 707 N N . LEU A 1 87 ? -17.684 19.252 -18.750 1.00 62.31 87 LEU A N 1
ATOM 708 C CA . LEU A 1 87 ? -16.718 19.127 -19.845 1.00 62.31 87 LEU A CA 1
ATOM 709 C C . LEU A 1 87 ? -16.565 17.680 -20.323 1.00 62.31 87 LEU A C 1
ATOM 711 O O . LEU A 1 87 ? -16.538 17.445 -21.530 1.00 62.31 87 LEU A O 1
ATOM 715 N N . LEU A 1 88 ? -16.553 16.718 -19.397 1.00 61.69 88 LEU A N 1
ATOM 716 C CA . LEU A 1 88 ? -16.573 15.291 -19.732 1.00 61.69 88 LEU A CA 1
ATOM 717 C C . LEU A 1 88 ? -17.875 14.895 -20.443 1.00 61.69 88 LEU A C 1
ATOM 719 O O . LEU A 1 88 ? -17.835 14.182 -21.442 1.00 61.69 88 LEU A O 1
ATOM 723 N N . ALA A 1 89 ? -19.027 15.415 -20.004 1.00 59.53 89 ALA A N 1
ATOM 724 C CA . ALA A 1 89 ? -20.306 15.170 -20.678 1.00 59.53 89 ALA A CA 1
ATOM 725 C C . ALA A 1 89 ? -20.331 15.705 -22.125 1.00 59.53 89 ALA A C 1
ATOM 727 O O . ALA A 1 89 ? -20.962 15.106 -22.993 1.00 59.53 89 ALA A O 1
ATOM 728 N N . PHE A 1 90 ? -19.601 16.788 -22.409 1.00 70.12 90 PHE A N 1
ATOM 729 C CA . PHE A 1 90 ? -19.433 17.346 -23.757 1.00 70.12 90 PHE A CA 1
ATOM 730 C C . PHE A 1 90 ? -18.249 16.752 -24.544 1.00 70.12 90 PHE A C 1
ATOM 732 O O . PHE A 1 90 ? -17.887 17.301 -25.587 1.00 70.12 90 PHE A O 1
ATOM 739 N N . LYS A 1 91 ? -17.641 15.648 -24.077 1.00 71.69 91 LYS A N 1
ATOM 740 C CA . LYS A 1 91 ? -16.465 15.001 -24.699 1.00 71.69 91 LYS A CA 1
ATOM 741 C C . LYS A 1 91 ? -15.282 15.964 -24.906 1.00 71.69 91 LYS A C 1
ATOM 743 O O . LYS A 1 91 ? -14.586 15.922 -25.919 1.00 71.69 91 LYS A O 1
ATOM 748 N N . LYS A 1 92 ? -15.081 16.895 -23.969 1.00 59.25 92 LYS A N 1
ATOM 749 C CA . LYS A 1 92 ? -13.951 17.839 -23.938 1.00 59.25 92 LYS A CA 1
ATOM 750 C C . LYS A 1 92 ? -12.920 17.381 -22.907 1.00 59.25 92 LYS A C 1
ATOM 752 O O . LYS A 1 92 ? -12.639 18.097 -21.946 1.00 59.25 92 LYS A O 1
ATOM 757 N N . ASP A 1 93 ? -12.366 16.191 -23.119 1.00 61.34 93 ASP A N 1
ATOM 758 C CA . ASP A 1 93 ? -11.536 15.481 -22.135 1.00 61.34 93 ASP A CA 1
ATOM 759 C C . ASP A 1 93 ? -10.297 16.287 -21.725 1.00 61.34 93 ASP A C 1
ATOM 761 O O . ASP A 1 93 ? -10.071 16.521 -20.540 1.00 61.34 93 ASP A O 1
ATOM 765 N N . THR A 1 94 ? -9.579 16.858 -22.694 1.00 58.69 94 THR A N 1
ATOM 766 C CA . THR A 1 94 ? -8.395 17.698 -22.436 1.00 58.69 94 THR A CA 1
ATOM 767 C C . THR A 1 94 ? -8.708 18.957 -21.619 1.00 58.69 94 THR A C 1
ATOM 769 O O . THR A 1 94 ? -7.906 19.399 -20.791 1.00 58.69 94 THR A O 1
ATOM 772 N N . LEU A 1 95 ? -9.894 19.546 -21.809 1.00 54.16 95 LEU A N 1
ATOM 773 C CA . LEU A 1 95 ? -10.316 20.730 -21.062 1.00 54.16 95 LEU A CA 1
ATOM 774 C C . LEU A 1 95 ? -10.748 20.358 -19.639 1.00 54.16 95 LEU A C 1
ATOM 776 O O . LEU A 1 95 ? -10.441 21.087 -18.696 1.00 54.16 95 LEU A O 1
ATOM 780 N N . ALA A 1 96 ? -11.432 19.220 -19.479 1.00 57.00 96 ALA A N 1
ATOM 781 C CA . ALA A 1 96 ? -11.809 18.684 -18.174 1.00 57.00 96 ALA A CA 1
ATOM 782 C C . ALA A 1 96 ? -10.570 18.362 -17.329 1.00 57.00 96 ALA A C 1
ATOM 784 O O . ALA A 1 96 ? -10.510 18.726 -16.156 1.00 57.00 96 ALA A O 1
ATOM 785 N N . GLU A 1 97 ? -9.556 17.755 -17.945 1.00 61.47 97 GLU A N 1
ATOM 786 C CA . GLU A 1 97 ? -8.261 17.483 -17.320 1.00 61.47 97 GLU A CA 1
ATOM 787 C C . GLU A 1 97 ? -7.570 18.774 -16.881 1.00 61.47 97 GLU A C 1
ATOM 789 O O . GLU A 1 97 ? -7.153 18.898 -15.729 1.00 61.47 97 GLU A O 1
ATOM 794 N N . THR A 1 98 ? -7.528 19.779 -17.758 1.00 66.75 98 THR A N 1
ATOM 795 C CA . THR A 1 98 ? -6.940 21.085 -17.432 1.00 66.75 98 THR A CA 1
ATOM 796 C C . THR A 1 98 ? -7.657 21.742 -16.247 1.00 66.75 98 THR A C 1
ATOM 798 O O . THR A 1 98 ? -7.006 22.237 -15.326 1.00 66.75 98 THR A O 1
ATOM 801 N N . MET A 1 99 ? -8.994 21.701 -16.213 1.00 68.44 99 MET A N 1
ATOM 802 C CA . MET A 1 99 ? -9.776 22.244 -15.097 1.00 68.44 99 MET A CA 1
ATOM 803 C C . MET A 1 99 ? -9.565 21.464 -13.794 1.00 68.44 99 MET A C 1
ATOM 805 O O . MET A 1 99 ? -9.491 22.075 -12.727 1.00 68.44 99 MET A O 1
ATOM 809 N N . ALA A 1 100 ? -9.409 20.140 -13.852 1.00 63.88 100 ALA A N 1
ATOM 810 C CA . ALA A 1 100 ? -9.099 19.327 -12.678 1.00 63.88 100 ALA A CA 1
ATOM 811 C C . ALA A 1 100 ? -7.714 19.673 -12.101 1.00 63.88 100 ALA A C 1
ATOM 813 O O . ALA A 1 100 ? -7.562 19.815 -10.883 1.00 63.88 100 ALA A O 1
ATOM 814 N N . VAL A 1 101 ? -6.722 19.891 -12.970 1.00 67.50 101 VAL A N 1
ATOM 815 C CA . VAL A 1 101 ? -5.377 20.346 -12.583 1.00 67.50 101 VAL A CA 1
ATOM 816 C C . VAL A 1 101 ? -5.436 21.730 -11.930 1.00 67.50 101 VAL A C 1
ATOM 818 O O . VAL A 1 101 ? -4.883 21.919 -10.843 1.00 67.50 101 VAL A O 1
ATOM 821 N N . SER A 1 102 ? -6.153 22.686 -12.529 1.00 68.62 102 SER A N 1
ATOM 822 C CA . SER A 1 102 ? -6.353 24.022 -11.949 1.00 68.62 102 SER A CA 1
ATOM 823 C C . SER A 1 102 ? -7.061 23.963 -10.592 1.00 68.62 102 SER A C 1
ATOM 825 O O . SER A 1 102 ? -6.628 24.621 -9.645 1.00 68.62 102 SER A O 1
ATOM 827 N N . ALA A 1 103 ? -8.099 23.129 -10.457 1.00 68.88 103 ALA A N 1
ATOM 828 C CA . ALA A 1 103 ? -8.822 22.940 -9.201 1.00 68.88 103 ALA A CA 1
ATOM 829 C C . ALA A 1 103 ? -7.890 22.491 -8.072 1.00 68.88 103 ALA A C 1
ATOM 831 O O . ALA A 1 103 ? -7.923 23.029 -6.962 1.00 68.88 103 ALA A O 1
ATOM 832 N N . TYR A 1 104 ? -7.031 21.519 -8.377 1.00 69.31 104 TYR A N 1
ATOM 833 C CA . TYR A 1 104 ? -6.061 20.993 -7.436 1.00 69.31 104 TYR A CA 1
ATOM 834 C C . TYR A 1 104 ? -5.015 22.040 -7.041 1.00 69.31 104 TYR A C 1
ATOM 836 O O . TYR A 1 104 ? -4.749 22.230 -5.852 1.00 69.31 104 TYR A O 1
ATOM 844 N N . PHE A 1 105 ? -4.470 22.768 -8.019 1.00 71.50 105 PHE A N 1
ATOM 845 C CA . PHE A 1 105 ? -3.491 23.824 -7.775 1.00 71.50 105 PHE A CA 1
ATOM 846 C C . PHE A 1 105 ? -4.047 24.896 -6.829 1.00 71.50 105 PHE A C 1
ATOM 848 O O . PHE A 1 105 ? -3.431 25.215 -5.811 1.00 71.50 105 PHE A O 1
ATOM 855 N N . PHE A 1 106 ? -5.266 25.373 -7.085 1.00 74.88 106 PHE A N 1
ATOM 856 C CA . PHE A 1 106 ? -5.938 26.339 -6.219 1.00 74.88 106 PHE A CA 1
ATOM 857 C C . PHE A 1 106 ? -6.217 25.785 -4.815 1.00 74.88 106 PHE A C 1
ATOM 859 O O . PHE A 1 106 ? -6.101 26.511 -3.823 1.00 74.88 106 PHE A O 1
ATOM 866 N N . LEU A 1 107 ? -6.525 24.494 -4.685 1.00 68.00 107 LEU A N 1
ATOM 867 C CA . LEU A 1 107 ? -6.722 23.861 -3.383 1.00 68.00 107 LEU A CA 1
ATOM 868 C C . LEU A 1 107 ? -5.415 23.809 -2.577 1.00 68.00 107 LEU A C 1
ATOM 870 O O . LEU A 1 107 ? -5.406 24.191 -1.405 1.00 68.00 107 LEU A O 1
ATOM 874 N N . VAL A 1 108 ? -4.301 23.424 -3.208 1.00 64.81 108 VAL A N 1
ATOM 875 C CA . VAL A 1 108 ? -2.966 23.435 -2.584 1.00 64.81 108 VAL A CA 1
ATOM 876 C C . VAL A 1 108 ? -2.568 24.853 -2.182 1.00 64.81 108 VAL A C 1
ATOM 878 O O . VAL A 1 108 ? -2.192 25.078 -1.030 1.00 64.81 108 VAL A O 1
ATOM 881 N N . MET A 1 109 ? -2.716 25.826 -3.084 1.00 72.94 109 MET A N 1
ATOM 882 C CA . MET A 1 109 ? -2.463 27.238 -2.791 1.00 72.94 109 MET A CA 1
ATOM 883 C C . MET A 1 109 ? -3.259 27.715 -1.578 1.00 72.94 109 MET A C 1
ATOM 885 O O . MET A 1 109 ? -2.696 28.345 -0.689 1.00 72.94 109 MET A O 1
ATOM 889 N N . THR A 1 110 ? -4.552 27.388 -1.517 1.00 70.69 110 THR A N 1
ATOM 890 C CA . THR A 1 110 ? -5.427 27.762 -0.399 1.00 70.69 110 THR A CA 1
ATOM 891 C C . THR A 1 110 ? -4.878 27.231 0.923 1.00 70.69 110 THR A C 1
ATOM 893 O O . THR A 1 110 ? -4.793 27.976 1.896 1.00 70.69 110 THR A O 1
ATOM 896 N N . VAL A 1 111 ? -4.461 25.961 0.963 1.00 62.72 111 VAL A N 1
ATOM 897 C CA . VAL A 1 111 ? -3.892 25.342 2.170 1.00 62.72 111 VAL A CA 1
ATOM 898 C C . VAL A 1 111 ? -2.584 26.022 2.575 1.00 62.72 111 VAL A C 1
ATOM 900 O O . VAL A 1 111 ? -2.420 26.384 3.741 1.00 62.72 111 VAL A O 1
ATOM 903 N N . VAL A 1 112 ? -1.669 26.242 1.628 1.00 62.66 112 VAL A N 1
ATOM 904 C CA . VAL A 1 112 ? -0.367 26.868 1.902 1.00 62.66 112 VAL A CA 1
ATOM 905 C C . VAL A 1 112 ? -0.537 28.312 2.370 1.00 62.66 112 VAL A C 1
ATOM 907 O O . VAL A 1 112 ? 0.047 28.704 3.381 1.00 62.66 112 VAL A O 1
ATOM 910 N N . LEU A 1 113 ? -1.372 29.100 1.690 1.00 68.44 113 LEU A N 1
ATOM 911 C CA . LEU A 1 113 ? -1.658 30.477 2.082 1.00 68.44 113 LEU A CA 1
ATOM 912 C C . LEU A 1 113 ? -2.305 30.539 3.472 1.00 68.44 113 LEU A C 1
ATOM 914 O O . LEU A 1 113 ? -1.934 31.400 4.269 1.00 68.44 113 LEU A O 1
ATOM 918 N N . GLN A 1 114 ? -3.178 29.585 3.812 1.00 71.12 114 GLN A N 1
ATOM 919 C CA . GLN A 1 114 ? -3.773 29.486 5.145 1.00 71.12 114 GLN A CA 1
ATOM 920 C C . GLN A 1 114 ? -2.729 29.174 6.229 1.00 71.12 114 GLN A C 1
ATOM 922 O O . GLN A 1 114 ? -2.800 29.720 7.331 1.00 71.12 114 GLN A O 1
ATOM 927 N N . MET A 1 115 ? -1.741 28.322 5.931 1.00 56.06 115 MET A N 1
ATOM 928 C CA . MET A 1 115 ? -0.622 28.043 6.841 1.00 56.06 115 MET A CA 1
ATOM 929 C C . MET A 1 115 ? 0.271 29.277 7.041 1.00 56.06 115 MET A C 1
ATOM 931 O O . MET A 1 115 ? 0.710 29.552 8.160 1.00 56.06 115 MET A O 1
ATOM 935 N N . VAL A 1 116 ? 0.534 30.038 5.974 1.00 64.19 116 VAL A N 1
ATOM 936 C CA . VAL A 1 116 ? 1.335 31.272 6.040 1.00 64.19 116 VAL A CA 1
ATOM 937 C C . VAL A 1 116 ? 0.605 32.368 6.813 1.00 64.19 116 VAL A C 1
ATOM 939 O O . VAL A 1 116 ? 1.219 33.024 7.655 1.00 64.19 116 VAL A O 1
ATOM 942 N N . GLU A 1 117 ? -0.689 32.556 6.557 1.00 70.69 117 GLU A N 1
ATOM 943 C CA . GLU A 1 117 ? -1.553 33.484 7.292 1.00 70.69 117 GLU A CA 1
ATOM 944 C C . GLU A 1 117 ? -1.526 33.168 8.792 1.00 70.69 117 GLU A C 1
ATOM 946 O O . GLU A 1 117 ? -1.230 34.047 9.600 1.00 70.69 117 GLU A O 1
ATOM 951 N N . PHE A 1 118 ? -1.664 31.890 9.155 1.00 59.56 118 PHE A N 1
ATOM 952 C CA . PHE A 1 118 ? -1.573 31.433 10.542 1.00 59.56 118 PHE A CA 1
ATOM 953 C C . PHE A 1 118 ? -0.226 31.787 11.201 1.00 59.56 118 PHE A C 1
ATOM 955 O O . PHE A 1 118 ? -0.192 32.305 12.317 1.00 59.56 118 PHE A O 1
ATOM 962 N N . LYS A 1 119 ? 0.897 31.581 10.497 1.00 53.38 119 LYS A N 1
ATOM 963 C CA . LYS A 1 119 ? 2.241 31.923 11.001 1.00 53.38 119 LYS A CA 1
ATOM 964 C C . LYS A 1 119 ? 2.460 33.438 11.124 1.00 53.38 119 LYS A C 1
ATOM 966 O O . LYS A 1 119 ? 3.150 33.890 12.040 1.00 53.38 119 LYS A O 1
ATOM 971 N N . ARG A 1 120 ? 1.894 34.241 10.212 1.00 64.81 120 ARG A N 1
ATOM 972 C CA . ARG A 1 120 ? 1.935 35.716 10.282 1.00 64.81 120 ARG A CA 1
ATOM 973 C C . ARG A 1 120 ? 1.149 36.230 11.486 1.00 64.81 120 ARG A C 1
ATOM 975 O O . ARG A 1 120 ? 1.642 37.105 12.194 1.00 64.81 120 ARG A O 1
ATOM 982 N N . GLU A 1 121 ? -0.023 35.660 11.745 1.00 58.19 121 GLU A N 1
ATOM 983 C CA . GLU A 1 121 ? -0.837 35.995 12.915 1.00 58.19 121 GLU A CA 1
ATOM 984 C C . GLU A 1 121 ? -0.149 35.613 14.233 1.00 58.19 121 GLU A C 1
ATOM 986 O O . GLU A 1 121 ? -0.141 36.412 15.166 1.00 58.19 121 GLU A O 1
ATOM 991 N N . GLU A 1 122 ? 0.500 34.447 14.301 1.00 47.28 122 GLU A N 1
ATOM 992 C CA . GLU A 1 122 ? 1.263 34.011 15.480 1.00 47.28 122 GLU A CA 1
ATOM 993 C C . GLU A 1 122 ? 2.462 34.934 15.774 1.00 47.28 122 GLU A C 1
ATOM 995 O O . GLU A 1 122 ? 2.698 35.319 16.922 1.00 47.28 122 GLU A O 1
ATOM 1000 N N . ARG A 1 123 ? 3.188 35.371 14.734 1.00 41.59 123 ARG A N 1
ATOM 1001 C CA . ARG A 1 123 ? 4.303 36.328 14.863 1.00 41.59 123 ARG A CA 1
ATOM 1002 C C . ARG A 1 123 ? 3.835 37.711 15.332 1.00 41.59 123 ARG A C 1
ATOM 1004 O O . ARG A 1 123 ? 4.521 38.336 16.144 1.00 41.59 123 ARG A O 1
ATOM 1011 N N . ASN A 1 124 ? 2.683 38.171 14.843 1.00 48.12 124 ASN A N 1
ATOM 1012 C CA . ASN A 1 124 ? 2.074 39.444 15.239 1.00 48.12 124 ASN A CA 1
ATOM 1013 C C . ASN A 1 124 ? 1.511 39.400 16.673 1.00 48.12 124 ASN A C 1
ATOM 1015 O O . ASN A 1 124 ? 1.575 40.397 17.391 1.00 48.12 124 ASN A O 1
ATOM 1019 N N . ASP A 1 125 ? 1.014 38.246 17.128 1.00 46.53 125 ASP A N 1
ATOM 1020 C CA . ASP A 1 125 ? 0.601 38.032 18.522 1.00 46.53 125 ASP A CA 1
ATOM 1021 C C . ASP A 1 125 ? 1.803 38.032 19.487 1.00 46.53 125 ASP A C 1
ATOM 1023 O O . ASP A 1 125 ? 1.718 38.610 20.571 1.00 46.53 125 ASP A O 1
ATOM 1027 N N . LEU A 1 126 ? 2.938 37.435 19.098 1.00 39.56 126 LEU A N 1
ATOM 1028 C CA . LEU A 1 126 ? 4.180 37.440 19.888 1.00 39.56 126 LEU A CA 1
ATOM 1029 C C . LEU A 1 126 ? 4.759 38.856 20.049 1.00 39.56 126 LEU A C 1
ATOM 1031 O O . LEU A 1 126 ? 5.161 39.239 21.147 1.00 39.56 126 LEU A O 1
ATOM 1035 N N . THR A 1 127 ? 4.743 39.666 18.989 1.00 41.44 127 THR A N 1
ATOM 1036 C CA . THR A 1 127 ? 5.205 41.068 19.036 1.00 41.44 127 THR A CA 1
ATOM 1037 C C . THR A 1 127 ? 4.249 41.975 19.821 1.00 41.44 127 THR A C 1
ATOM 1039 O O . THR A 1 127 ? 4.709 42.781 20.633 1.00 41.44 127 THR A O 1
ATOM 1042 N N . ASN A 1 128 ? 2.928 41.797 19.685 1.00 43.28 128 ASN A N 1
ATOM 1043 C CA . ASN A 1 128 ? 1.935 42.541 20.475 1.00 43.28 128 ASN A CA 1
ATOM 1044 C C . ASN A 1 128 ? 1.887 42.121 21.956 1.00 43.28 128 ASN A C 1
ATOM 1046 O O . ASN A 1 128 ? 1.576 42.937 22.820 1.00 43.28 128 ASN A O 1
ATOM 1050 N N . SER A 1 129 ? 2.211 40.868 22.286 1.00 40.59 129 SER A N 1
ATOM 1051 C CA . SER A 1 129 ? 2.321 40.376 23.668 1.00 40.59 129 SER A CA 1
ATOM 1052 C C . SER A 1 129 ? 3.411 41.118 24.455 1.00 40.59 129 SER A C 1
ATOM 1054 O O . SER A 1 129 ? 3.172 41.574 25.577 1.00 40.59 129 SER A O 1
ATOM 1056 N N . HIS A 1 130 ? 4.584 41.317 23.842 1.00 38.88 130 HIS A N 1
ATOM 1057 C CA . HIS A 1 130 ? 5.680 42.078 24.446 1.00 38.88 130 HIS A CA 1
ATOM 1058 C C . HIS A 1 130 ? 5.330 43.567 24.616 1.00 38.88 130 HIS A C 1
ATOM 1060 O O . HIS A 1 130 ? 5.610 44.139 25.670 1.00 38.88 130 HIS A O 1
ATOM 1066 N N . SER A 1 131 ? 4.646 44.195 23.651 1.00 41.88 131 SER A N 1
ATOM 1067 C CA . SER A 1 131 ? 4.228 45.602 23.776 1.00 41.88 131 SER A CA 1
ATOM 1068 C C . SER A 1 131 ? 3.090 45.810 24.788 1.00 41.88 131 SER A C 1
ATOM 1070 O O . SER A 1 131 ? 3.015 46.866 25.421 1.00 41.88 131 SER A O 1
ATOM 1072 N N . LEU A 1 132 ? 2.210 44.818 24.988 1.00 44.78 132 LEU A N 1
ATOM 1073 C CA . LEU A 1 132 ? 1.124 44.876 25.972 1.00 44.78 132 LEU A CA 1
ATOM 1074 C C . LEU A 1 132 ? 1.643 44.754 27.415 1.00 44.78 132 LEU A C 1
ATOM 1076 O O . LEU A 1 132 ? 1.072 45.368 28.318 1.00 44.78 132 LEU A O 1
ATOM 1080 N N . PHE A 1 133 ? 2.720 43.989 27.631 1.00 42.75 133 PHE A N 1
ATOM 1081 C CA . PHE A 1 133 ? 3.404 43.876 28.924 1.00 42.75 133 PHE A CA 1
ATOM 1082 C C . PHE A 1 133 ? 4.036 45.214 29.335 1.00 42.75 133 PHE A C 1
ATOM 1084 O O . PHE A 1 133 ? 3.727 45.721 30.413 1.00 42.75 133 PHE A O 1
ATOM 1091 N N . TRP A 1 134 ? 4.793 45.855 28.437 1.00 40.09 134 TRP A N 1
ATOM 1092 C CA . TRP A 1 134 ? 5.385 47.177 28.680 1.00 40.09 134 TRP A CA 1
ATOM 1093 C C . TRP A 1 134 ? 4.332 48.283 28.840 1.00 40.09 134 TRP A C 1
ATOM 1095 O O . TRP A 1 134 ? 4.419 49.074 29.776 1.00 40.09 134 TRP A O 1
ATOM 1105 N N . ARG A 1 135 ? 3.259 48.290 28.033 1.00 44.62 135 ARG A N 1
ATOM 1106 C CA . ARG A 1 135 ? 2.149 49.255 28.191 1.00 44.62 135 ARG A CA 1
ATOM 1107 C C . ARG A 1 135 ? 1.367 49.079 29.497 1.00 44.62 135 ARG A C 1
ATOM 1109 O O . ARG A 1 135 ? 0.889 50.069 30.044 1.00 44.62 135 ARG A O 1
ATOM 1116 N N . LYS A 1 136 ? 1.222 47.850 30.013 1.00 46.19 136 LYS A N 1
ATOM 1117 C CA . LYS A 1 136 ? 0.608 47.594 31.332 1.00 46.19 136 LYS A CA 1
ATOM 1118 C C . LYS A 1 136 ? 1.529 47.970 32.493 1.00 46.19 136 LYS A C 1
ATOM 1120 O O . LYS A 1 136 ? 1.016 48.336 33.545 1.00 46.19 136 LYS A O 1
ATOM 1125 N N . MET A 1 137 ? 2.845 47.878 32.308 1.00 37.69 137 MET A N 1
ATOM 1126 C CA . MET A 1 137 ? 3.837 48.269 33.310 1.00 37.69 137 MET A CA 1
ATOM 1127 C C . MET A 1 137 ? 3.943 49.798 33.416 1.00 37.69 137 MET A C 1
ATOM 1129 O O . MET A 1 137 ? 3.825 50.333 34.511 1.00 37.69 137 MET A O 1
ATOM 1133 N N . ILE A 1 138 ? 4.007 50.500 32.278 1.00 43.41 138 ILE A N 1
ATOM 1134 C CA . ILE A 1 138 ? 4.033 51.972 32.207 1.00 43.41 138 ILE A CA 1
ATOM 1135 C C . ILE A 1 138 ? 2.722 52.572 32.746 1.00 43.41 138 ILE A C 1
ATOM 1137 O O . ILE A 1 138 ? 2.759 53.415 33.635 1.00 43.41 138 ILE A O 1
ATOM 1141 N N . LYS A 1 139 ? 1.550 52.027 32.367 1.00 48.88 139 LYS A N 1
ATOM 1142 C CA . LYS A 1 139 ? 0.258 52.447 32.954 1.00 48.88 139 LYS A CA 1
ATOM 1143 C C . LYS A 1 139 ? 0.108 52.147 34.450 1.00 48.88 139 LYS A C 1
ATOM 1145 O O . LYS A 1 139 ? -0.743 52.755 35.088 1.00 48.88 139 LYS A O 1
ATOM 1150 N N . LYS A 1 140 ? 0.865 51.198 35.014 1.00 43.31 140 LYS A N 1
ATOM 1151 C CA . LYS A 1 140 ? 0.865 50.917 36.463 1.00 43.31 140 LYS A CA 1
ATOM 1152 C C . LYS A 1 140 ? 1.779 51.862 37.244 1.00 43.31 140 LYS A C 1
ATOM 1154 O O . LYS A 1 140 ? 1.512 52.082 38.418 1.00 43.31 140 LYS A O 1
ATOM 1159 N N . ILE A 1 141 ? 2.808 52.411 36.602 1.00 40.22 141 ILE A N 1
ATOM 1160 C CA . ILE A 1 141 ? 3.733 53.388 37.191 1.00 40.22 141 ILE A CA 1
ATOM 1161 C C . ILE A 1 141 ? 3.135 54.806 37.108 1.00 40.22 141 ILE A C 1
ATOM 1163 O O . ILE A 1 141 ? 3.241 55.566 38.061 1.00 40.22 141 ILE A O 1
ATOM 1167 N N . GLU A 1 142 ? 2.399 55.126 36.038 1.00 39.38 142 GLU A N 1
ATOM 1168 C CA . GLU A 1 142 ? 1.747 56.436 35.841 1.00 39.38 142 GLU A CA 1
ATOM 1169 C C . GLU A 1 142 ? 0.383 56.596 36.552 1.00 39.38 142 GLU A C 1
ATOM 1171 O O . GLU A 1 142 ? -0.145 57.701 36.633 1.00 39.38 142 GLU A O 1
ATOM 1176 N N . ALA A 1 143 ? -0.212 55.519 37.085 1.00 45.16 143 ALA A N 1
ATOM 1177 C CA . ALA A 1 143 ? -1.530 55.549 37.745 1.00 45.16 143 ALA A CA 1
ATOM 1178 C C . ALA A 1 143 ? -1.474 55.669 39.283 1.00 45.16 143 ALA A C 1
ATOM 1180 O O . ALA A 1 143 ? -2.483 55.458 39.961 1.00 45.16 143 ALA A O 1
ATOM 1181 N N . ILE A 1 144 ? -0.314 56.009 39.847 1.00 40.09 144 ILE A N 1
ATOM 1182 C CA . ILE A 1 144 ? -0.138 56.237 41.283 1.00 40.09 144 ILE A CA 1
ATOM 1183 C C . ILE A 1 144 ? -0.256 57.741 41.559 1.00 40.09 144 ILE A C 1
ATOM 1185 O O . ILE A 1 144 ? 0.716 58.480 41.480 1.00 40.09 144 ILE A O 1
ATOM 1189 N N . ASN A 1 145 ? -1.463 58.189 41.916 1.00 42.00 145 ASN A N 1
ATOM 1190 C CA . ASN A 1 145 ? -1.671 59.457 42.617 1.00 42.00 145 ASN A CA 1
ATOM 1191 C C . ASN A 1 145 ? -2.449 59.166 43.914 1.00 42.00 145 ASN A C 1
ATOM 1193 O O . ASN A 1 145 ? -3.678 59.073 43.938 1.00 42.00 145 ASN A O 1
ATOM 1197 N N . PHE A 1 146 ? -1.687 58.897 44.978 1.00 39.38 146 PHE A N 1
ATOM 1198 C CA . PHE A 1 146 ? -2.131 58.355 46.273 1.00 39.38 146 PHE A CA 1
ATOM 1199 C C . PHE A 1 146 ? -3.218 59.149 47.042 1.00 39.38 146 PHE A C 1
ATOM 1201 O O . PHE A 1 146 ? -3.963 58.514 47.788 1.00 39.38 146 PHE A O 1
ATOM 1208 N N . PRO A 1 147 ? -3.407 60.474 46.882 1.00 37.59 147 PRO A N 1
ATOM 1209 C CA . PRO A 1 147 ? -4.384 61.214 47.698 1.00 37.59 147 PRO A CA 1
ATOM 1210 C C . PRO A 1 147 ? -5.853 61.118 47.239 1.00 37.59 147 PRO A C 1
ATOM 1212 O O . PRO A 1 147 ? -6.767 61.353 48.027 1.00 37.59 147 PRO A O 1
ATOM 1215 N N . THR A 1 148 ? -6.136 60.766 45.979 1.00 42.25 148 THR A N 1
ATOM 1216 C CA . THR A 1 148 ? -7.503 60.854 45.408 1.00 42.25 148 THR A CA 1
ATOM 1217 C C . THR A 1 148 ? -8.351 59.590 45.612 1.00 42.25 148 THR A C 1
ATOM 1219 O O . THR A 1 148 ? -9.577 59.631 45.480 1.00 42.25 148 THR A O 1
ATOM 1222 N N . LEU A 1 149 ? -7.717 58.463 45.957 1.00 37.81 149 LEU A N 1
ATOM 1223 C CA . LEU A 1 149 ? -8.364 57.156 46.122 1.00 37.81 149 LEU A CA 1
ATOM 1224 C C . LEU A 1 149 ? -9.106 57.023 47.467 1.00 37.81 149 LEU A C 1
ATOM 1226 O O . LEU A 1 149 ? -10.124 56.339 47.541 1.00 37.81 149 LEU A O 1
ATOM 1230 N N . ILE A 1 150 ? -8.658 57.738 48.505 1.00 37.59 150 ILE A N 1
ATOM 1231 C CA . ILE A 1 150 ? -9.253 57.699 49.853 1.00 37.59 150 ILE A CA 1
ATOM 1232 C C . ILE A 1 150 ? -10.619 58.409 49.894 1.00 37.59 150 ILE A C 1
ATOM 1234 O O . ILE A 1 150 ? -11.530 57.965 50.590 1.00 37.59 150 ILE A O 1
ATOM 1238 N N . ASN A 1 151 ? -10.820 59.454 49.086 1.00 36.47 151 ASN A N 1
ATOM 1239 C CA . ASN A 1 151 ? -12.069 60.227 49.102 1.00 36.47 151 ASN A CA 1
ATOM 1240 C C . ASN A 1 151 ? -13.196 59.633 48.243 1.00 36.47 151 ASN A C 1
ATOM 1242 O O . ASN A 1 151 ? -14.369 59.898 48.501 1.00 36.47 151 ASN A O 1
ATOM 1246 N N . LYS A 1 152 ? -12.881 58.803 47.242 1.00 34.56 152 LYS A N 1
ATOM 1247 C CA . LYS A 1 152 ? -13.885 58.286 46.291 1.00 34.56 152 LYS A CA 1
ATOM 1248 C C . LYS A 1 152 ? -14.591 57.000 46.729 1.00 34.56 152 LYS A C 1
ATOM 1250 O O . LYS A 1 152 ? -15.624 56.664 46.158 1.00 34.56 152 LYS A O 1
ATOM 1255 N N . ILE A 1 153 ? -14.092 56.313 47.758 1.00 37.44 153 ILE A N 1
ATOM 1256 C CA . ILE A 1 153 ? -14.699 55.078 48.292 1.00 37.44 153 ILE A CA 1
ATOM 1257 C C . ILE A 1 153 ? -15.941 55.371 49.163 1.00 37.44 153 ILE A C 1
ATOM 1259 O O . ILE A 1 153 ? -16.759 54.484 49.388 1.00 37.44 153 ILE A O 1
ATOM 1263 N N . LYS A 1 154 ? -16.157 56.623 49.591 1.00 30.30 154 LYS A N 1
ATOM 1264 C CA . LYS A 1 154 ? -17.236 56.969 50.531 1.00 30.30 154 LYS A CA 1
ATOM 1265 C C . LYS A 1 154 ? -18.668 56.997 49.962 1.00 30.30 154 LYS A C 1
ATOM 1267 O O . LYS A 1 154 ? -19.586 56.950 50.766 1.00 30.30 154 LYS A O 1
ATOM 1272 N N . ASN A 1 155 ? -18.905 57.029 48.642 1.00 30.44 155 ASN A N 1
ATOM 1273 C CA . ASN A 1 155 ? -20.227 57.433 48.111 1.00 30.44 155 ASN A CA 1
ATOM 1274 C C . ASN A 1 155 ? -20.825 56.571 46.974 1.00 30.44 155 ASN A C 1
ATOM 1276 O O . ASN A 1 155 ? -21.266 57.104 45.960 1.00 30.44 155 ASN A O 1
ATOM 1280 N N . LEU A 1 156 ? -20.928 55.245 47.124 1.00 29.39 156 LEU A N 1
ATOM 1281 C CA . LEU A 1 156 ? -21.669 54.407 46.158 1.00 29.39 156 LEU A CA 1
ATOM 1282 C C . LEU A 1 156 ? -22.892 53.712 46.783 1.00 29.39 156 LEU A C 1
ATOM 1284 O O . LEU A 1 156 ? -22.751 52.883 47.678 1.00 29.39 156 LEU A O 1
ATOM 1288 N N . LYS A 1 157 ? -24.094 53.978 46.239 1.00 28.56 157 LYS A N 1
ATOM 1289 C CA . LYS A 1 157 ? -25.297 53.137 46.403 1.00 28.56 157 LYS A CA 1
ATOM 1290 C C . LYS A 1 157 ? -26.023 52.901 45.067 1.00 28.56 157 LYS A C 1
ATOM 1292 O O . LYS A 1 157 ? -26.219 53.808 44.269 1.00 28.56 157 LYS A O 1
ATOM 1297 N N . PHE A 1 158 ? -26.414 51.641 44.877 1.00 34.16 158 PHE A N 1
ATOM 1298 C CA . PHE A 1 158 ? -27.144 51.024 43.758 1.00 34.16 158 PHE A CA 1
ATOM 1299 C C . PHE A 1 158 ? -28.665 51.295 43.782 1.00 34.16 158 PHE A C 1
ATOM 1301 O O . PHE A 1 158 ? -29.230 51.284 44.875 1.00 34.16 158 PHE A O 1
ATOM 1308 N N . LYS A 1 159 ? -29.357 51.278 42.616 1.00 27.34 159 LYS A N 1
ATOM 1309 C CA . LYS A 1 159 ? -30.541 50.398 42.391 1.00 27.34 159 LYS A CA 1
ATOM 1310 C C . LYS A 1 159 ? -31.119 50.338 40.954 1.00 27.34 159 LYS A C 1
ATOM 1312 O O . LYS A 1 159 ? -31.097 51.297 40.198 1.00 27.34 159 LYS A O 1
ATOM 1317 N N . LYS A 1 160 ? -31.649 49.131 40.691 1.00 32.09 160 LYS A N 1
ATOM 1318 C CA . LYS A 1 160 ? -32.473 48.517 39.619 1.00 32.09 160 LYS A CA 1
ATOM 1319 C C . LYS A 1 160 ? -33.524 49.377 38.894 1.00 32.09 160 LYS A C 1
ATOM 1321 O O . LYS A 1 160 ? -34.155 50.202 39.535 1.00 32.09 160 LYS A O 1
ATOM 1326 N N . LEU A 1 161 ? -33.892 48.947 37.672 1.00 25.22 161 LEU A N 1
ATOM 1327 C CA . LEU A 1 161 ? -35.300 48.825 37.234 1.00 25.22 161 LEU A CA 1
ATOM 1328 C C . LEU A 1 161 ? -35.480 47.904 36.004 1.00 25.22 161 LEU A C 1
ATOM 1330 O O . LEU A 1 161 ? -34.652 47.868 35.097 1.00 25.22 161 LEU A O 1
ATOM 1334 N N . GLN A 1 162 ? -36.587 47.158 36.012 1.00 27.33 162 GLN A N 1
ATOM 1335 C CA . GLN A 1 162 ? -37.165 46.357 34.925 1.00 27.33 162 GLN A CA 1
ATOM 1336 C C . GLN A 1 162 ? -38.693 46.612 34.925 1.00 27.33 162 GLN A C 1
ATOM 1338 O O . GLN A 1 162 ? -39.197 47.138 35.914 1.00 27.33 162 GLN A O 1
ATOM 1343 N N . ILE A 1 163 ? -39.391 46.147 33.873 1.00 26.23 163 ILE A N 1
ATOM 1344 C CA . ILE A 1 163 ? -40.835 46.255 33.512 1.00 26.23 163 ILE A CA 1
ATOM 1345 C C . ILE A 1 163 ? -41.061 47.390 32.486 1.00 26.23 163 ILE A C 1
ATOM 1347 O O . ILE A 1 163 ? -40.977 48.559 32.821 1.00 26.23 163 ILE A O 1
ATOM 1351 N N . ALA A 1 164 ? -41.084 47.153 31.168 1.00 26.36 164 ALA A N 1
ATOM 1352 C CA . ALA A 1 164 ? -42.007 46.363 30.334 1.00 26.36 164 ALA A CA 1
ATOM 1353 C C . ALA A 1 164 ? -43.350 47.066 30.055 1.00 26.36 164 ALA A C 1
ATOM 1355 O O . ALA A 1 164 ? -44.338 46.827 30.732 1.00 26.36 164 ALA A O 1
ATOM 1356 N N . SER A 1 165 ? -43.404 47.823 28.959 1.00 26.92 165 SER A N 1
ATOM 1357 C CA . SER A 1 165 ? -44.614 47.946 28.145 1.00 26.92 165 SER A CA 1
ATOM 1358 C C . SER A 1 165 ? -44.220 47.994 26.671 1.00 26.92 165 SER A C 1
ATOM 1360 O O . SER A 1 165 ? -43.333 48.712 26.210 1.00 26.92 165 SER A O 1
ATOM 1362 N N . VAL A 1 166 ? -44.804 47.046 25.957 1.00 32.69 166 VAL A N 1
ATOM 1363 C CA . VAL A 1 166 ? -44.452 46.584 24.626 1.00 32.69 166 VAL A CA 1
ATOM 1364 C C . VAL A 1 166 ? -45.292 47.364 23.615 1.00 32.69 166 VAL A C 1
ATOM 1366 O O . VAL A 1 166 ? -46.121 46.805 22.920 1.00 32.69 166 VAL A O 1
ATOM 1369 N N . GLN A 1 167 ? -45.021 48.661 23.465 1.00 27.70 167 GLN A N 1
ATOM 1370 C CA . GLN A 1 167 ? -45.285 49.383 22.203 1.00 27.70 167 GLN A CA 1
ATOM 1371 C C . GLN A 1 167 ? -44.036 49.301 21.297 1.00 27.70 167 GLN A C 1
ATOM 1373 O O . GLN A 1 167 ? -43.603 50.245 20.650 1.00 27.70 167 GLN A O 1
ATOM 1378 N N . LYS A 1 168 ? -43.399 48.122 21.331 1.00 40.81 168 LYS A N 1
ATOM 1379 C CA . LYS A 1 168 ? -41.958 47.868 21.188 1.00 40.81 168 LYS A CA 1
ATOM 1380 C C . LYS A 1 168 ? -41.662 47.004 19.965 1.00 40.81 168 LYS A C 1
ATOM 1382 O O . LYS A 1 168 ? -40.936 46.014 20.090 1.00 40.81 168 LYS A O 1
ATOM 1387 N N . TYR A 1 169 ? -42.225 47.318 18.790 1.00 34.16 169 TYR A N 1
ATOM 1388 C CA . TYR A 1 169 ? -41.906 46.508 17.610 1.00 34.16 169 TYR A CA 1
ATOM 1389 C C . TYR A 1 169 ? -41.442 47.171 16.312 1.00 34.16 169 TYR A C 1
ATOM 1391 O O . TYR A 1 169 ? -40.649 46.486 15.664 1.00 34.16 169 TYR A O 1
ATOM 1399 N N . PHE A 1 170 ? -41.731 48.435 15.967 1.00 33.28 170 PHE A N 1
ATOM 1400 C CA . PHE A 1 170 ? -41.453 48.854 14.575 1.00 33.28 170 PHE A CA 1
ATOM 1401 C C . PHE A 1 170 ? -40.916 50.262 14.252 1.00 33.28 170 PHE A C 1
ATOM 1403 O O . PHE A 1 170 ? -40.780 50.552 13.072 1.00 33.28 170 PHE A O 1
ATOM 1410 N N . THR A 1 171 ? -40.482 51.094 15.204 1.00 35.28 171 THR A N 1
ATOM 1411 C CA . THR A 1 171 ? -39.993 52.458 14.853 1.00 35.28 171 THR A CA 1
ATOM 1412 C C . THR A 1 171 ? -38.735 52.932 15.587 1.00 35.28 171 THR A C 1
ATOM 1414 O O . THR A 1 171 ? -38.371 54.097 15.497 1.00 35.28 171 THR A O 1
ATOM 1417 N N . ASP A 1 172 ? -38.033 52.050 16.300 1.00 38.34 172 ASP A N 1
ATOM 1418 C CA . ASP A 1 172 ? -36.997 52.468 17.251 1.00 38.34 172 ASP A CA 1
ATOM 1419 C C . ASP A 1 172 ? -35.575 52.216 16.713 1.00 38.34 172 ASP A C 1
ATOM 1421 O O . ASP A 1 172 ? -35.128 51.071 16.601 1.00 38.34 172 ASP A O 1
ATOM 1425 N N . GLU A 1 173 ? -34.840 53.290 16.422 1.00 38.28 173 GLU A N 1
ATOM 1426 C CA . GLU A 1 173 ? -33.410 53.324 16.066 1.00 38.28 173 GLU A CA 1
ATOM 1427 C C . GLU A 1 173 ? -32.548 52.538 17.084 1.00 38.28 173 GLU A C 1
ATOM 1429 O O . GLU A 1 173 ? -31.532 51.917 16.751 1.00 38.28 173 GLU A O 1
ATOM 1434 N N . LYS A 1 174 ? -33.033 52.412 18.330 1.00 42.91 174 LYS A N 1
ATOM 1435 C CA . LYS A 1 174 ? -32.432 51.568 19.370 1.00 42.91 174 LYS A CA 1
ATOM 1436 C C . LYS A 1 174 ? -32.489 50.069 19.063 1.00 42.91 174 LYS A C 1
ATOM 1438 O O . LYS A 1 174 ? -31.640 49.343 19.577 1.00 42.91 174 LYS A O 1
ATOM 1443 N N . LYS A 1 175 ? -33.408 49.563 18.223 1.00 32.94 175 LYS A N 1
ATOM 1444 C CA . LYS A 1 175 ? -33.416 48.152 17.778 1.00 32.94 175 LYS A CA 1
ATOM 1445 C C . LYS A 1 175 ? -32.266 47.862 16.823 1.00 32.94 175 LYS A C 1
ATOM 1447 O O . LYS A 1 175 ? -31.624 46.833 17.007 1.00 32.94 175 LYS A O 1
ATOM 1452 N N . LEU A 1 176 ? -31.963 48.764 15.888 1.00 34.41 176 LEU A N 1
ATOM 1453 C CA . LEU A 1 176 ? -30.790 48.667 15.011 1.00 34.41 176 LEU A CA 1
ATOM 1454 C C . LEU A 1 176 ? -29.495 48.744 15.818 1.00 34.41 176 LEU A C 1
ATOM 1456 O O . LEU A 1 176 ? -28.611 47.919 15.616 1.00 34.41 176 LEU A O 1
ATOM 1460 N N . VAL A 1 177 ? -29.423 49.634 16.810 1.00 43.44 177 VAL A N 1
ATOM 1461 C CA . VAL A 1 177 ? -28.275 49.717 17.728 1.00 43.44 177 VAL A CA 1
ATOM 1462 C C . VAL A 1 177 ? -28.209 48.516 18.681 1.00 43.44 177 VAL A C 1
ATOM 1464 O O . VAL A 1 177 ? -27.122 48.091 19.053 1.00 43.44 177 VAL A O 1
ATOM 1467 N N . SER A 1 178 ? -29.332 47.902 19.067 1.00 39.97 178 SER A N 1
ATOM 1468 C CA . SER A 1 178 ? -29.340 46.677 19.887 1.00 39.97 178 SER A CA 1
ATOM 1469 C C . SER A 1 178 ? -29.020 45.422 19.079 1.00 39.97 178 SER A C 1
ATOM 1471 O O . SER A 1 178 ? -28.405 44.511 19.619 1.00 39.97 178 SER A O 1
ATOM 1473 N N . LEU A 1 179 ? -29.411 45.375 17.801 1.00 34.88 179 LEU A N 1
ATOM 1474 C CA . LEU A 1 179 ? -29.071 44.314 16.861 1.00 34.88 179 LEU A CA 1
ATOM 1475 C C . LEU A 1 179 ? -27.609 44.452 16.459 1.00 34.88 179 LEU A C 1
ATOM 1477 O O . LEU A 1 179 ? -26.917 43.448 16.451 1.00 34.88 179 LEU A O 1
ATOM 1481 N N . SER A 1 180 ? -27.114 45.674 16.234 1.00 34.09 180 SER A N 1
ATOM 1482 C CA . SER A 1 180 ? -25.691 45.929 16.034 1.00 34.09 180 SER A CA 1
ATOM 1483 C C . SER A 1 180 ? -24.914 45.619 17.303 1.00 34.09 180 SER A C 1
ATOM 1485 O O . SER A 1 180 ? -23.914 44.939 17.196 1.00 34.09 180 SER A O 1
ATOM 1487 N N . ARG A 1 181 ? -25.379 45.968 18.511 1.00 43.25 181 ARG A N 1
ATOM 1488 C CA . ARG A 1 181 ? -24.721 45.572 19.771 1.00 43.25 181 ARG A CA 1
ATOM 1489 C C . ARG A 1 181 ? -24.828 44.078 20.061 1.00 43.25 181 ARG A C 1
ATOM 1491 O O . ARG A 1 181 ? -23.887 43.541 20.619 1.00 43.25 181 ARG A O 1
ATOM 1498 N N . ARG A 1 182 ? -25.909 43.388 19.677 1.00 37.28 182 ARG A N 1
ATOM 1499 C CA . ARG A 1 182 ? -26.021 41.919 19.765 1.00 37.28 182 ARG A CA 1
ATOM 1500 C C . ARG A 1 182 ? -25.147 41.229 18.737 1.00 37.28 182 ARG A C 1
ATOM 1502 O O . ARG A 1 182 ? -24.492 40.280 19.114 1.00 37.28 182 ARG A O 1
ATOM 1509 N N . LEU A 1 183 ? -25.080 41.726 17.506 1.00 35.09 183 LEU A N 1
ATOM 1510 C CA . LEU A 1 183 ? -24.144 41.265 16.485 1.00 35.09 183 LEU A CA 1
ATOM 1511 C C . LEU A 1 183 ? -22.716 41.568 16.910 1.00 35.09 183 LEU A C 1
ATOM 1513 O O . LEU A 1 183 ? -21.883 40.700 16.789 1.00 35.09 183 LEU A O 1
ATOM 1517 N N . THR A 1 184 ? -22.427 42.735 17.480 1.00 38.09 184 THR A N 1
ATOM 1518 C CA . THR A 1 184 ? -21.088 43.109 17.959 1.00 38.09 184 THR A CA 1
ATOM 1519 C C . THR A 1 184 ? -20.717 42.287 19.188 1.00 38.09 184 THR A C 1
ATOM 1521 O O . THR A 1 184 ? -19.597 41.815 19.254 1.00 38.09 184 THR A O 1
ATOM 1524 N N . ALA A 1 185 ? -21.650 42.003 20.103 1.00 38.00 185 ALA A N 1
ATOM 1525 C CA . ALA A 1 185 ? -21.432 41.112 21.243 1.00 38.00 185 ALA A CA 1
ATOM 1526 C C . ALA A 1 185 ? -21.384 39.627 20.842 1.00 38.00 185 ALA A C 1
ATOM 1528 O O . ALA A 1 185 ? -20.648 38.862 21.456 1.00 38.00 185 ALA A O 1
ATOM 1529 N N . GLU A 1 186 ? -22.123 39.195 19.815 1.00 35.38 186 GLU A N 1
ATOM 1530 C CA . GLU A 1 186 ? -22.015 37.858 19.217 1.00 35.38 186 GLU A CA 1
ATOM 1531 C C . GLU A 1 186 ? -20.734 37.723 18.405 1.00 35.38 186 GLU A C 1
ATOM 1533 O O . GLU A 1 186 ? -20.161 36.651 18.462 1.00 35.38 186 GLU A O 1
ATOM 1538 N N . ILE A 1 187 ? -20.255 38.779 17.736 1.00 36.16 187 ILE A N 1
ATOM 1539 C CA . ILE A 1 187 ? -18.977 38.877 17.006 1.00 36.16 187 ILE A CA 1
ATOM 1540 C C . ILE A 1 187 ? -17.801 38.947 17.995 1.00 36.16 187 ILE A C 1
ATOM 1542 O O . ILE A 1 187 ? -16.787 38.289 17.782 1.00 36.16 187 ILE A O 1
ATOM 1546 N N . GLU A 1 188 ? -17.939 39.655 19.119 1.00 35.44 188 GLU A N 1
ATOM 1547 C CA . GLU A 1 188 ? -16.956 39.688 20.211 1.00 35.44 188 GLU A CA 1
ATOM 1548 C C . GLU A 1 188 ? -16.938 38.376 21.012 1.00 35.44 188 GLU A C 1
ATOM 1550 O O . GLU A 1 188 ? -15.865 37.934 21.431 1.00 35.44 188 GLU A O 1
ATOM 1555 N N . ASN A 1 189 ? -18.083 37.696 21.171 1.00 33.94 189 ASN A N 1
ATOM 1556 C CA . ASN A 1 189 ? -18.149 36.311 21.663 1.00 33.94 189 ASN A CA 1
ATOM 1557 C C . ASN A 1 189 ? -17.752 35.284 20.586 1.00 33.94 189 ASN A C 1
ATOM 1559 O O . ASN A 1 189 ? -17.286 34.198 20.928 1.00 33.94 189 ASN A O 1
ATOM 1563 N N . PHE A 1 190 ? -17.812 35.653 19.302 1.00 30.97 190 PHE A N 1
ATOM 1564 C CA . PHE A 1 190 ? -17.106 35.030 18.177 1.00 30.97 190 PHE A CA 1
ATOM 1565 C C . PHE A 1 190 ? -15.639 35.471 18.129 1.00 30.97 190 PHE A C 1
ATOM 1567 O O . PHE A 1 190 ? -14.991 35.428 17.081 1.00 30.97 190 PHE A O 1
ATOM 1574 N N . LYS A 1 191 ? -15.036 35.780 19.285 1.00 32.41 191 LYS A N 1
ATOM 1575 C CA . LYS A 1 191 ? -13.634 35.431 19.491 1.00 32.41 191 LYS A CA 1
ATOM 1576 C C . LYS A 1 191 ? -13.517 33.942 19.214 1.00 32.41 191 LYS A C 1
ATOM 1578 O O . LYS A 1 191 ? -13.754 33.112 20.093 1.00 32.41 191 LYS A O 1
ATOM 1583 N N . PHE A 1 192 ? -13.166 33.617 17.968 1.00 33.28 192 PHE A N 1
ATOM 1584 C CA . PHE A 1 192 ? -12.631 32.327 17.584 1.00 33.28 192 PHE A CA 1
ATOM 1585 C C . PHE A 1 192 ? -11.723 31.917 18.735 1.00 33.28 192 PHE A C 1
ATOM 1587 O O . PHE A 1 192 ? -10.716 32.580 18.997 1.00 33.28 192 PHE A O 1
ATOM 1594 N N . LYS A 1 193 ? -12.101 30.866 19.475 1.00 31.47 193 LYS A N 1
ATOM 1595 C CA . LYS A 1 193 ? -11.129 30.126 20.272 1.00 31.47 193 LYS A CA 1
ATOM 1596 C C . LYS A 1 193 ? -10.084 29.725 19.247 1.00 31.47 193 LYS A C 1
ATOM 1598 O O . LYS A 1 193 ? -10.307 28.748 18.531 1.00 31.47 193 LYS A O 1
ATOM 1603 N N . LYS A 1 194 ? -9.020 30.531 19.113 1.00 32.31 194 LYS A N 1
ATOM 1604 C CA . LYS A 1 194 ? -7.890 30.252 18.234 1.00 32.31 194 LYS A CA 1
ATOM 1605 C C . LYS A 1 194 ? -7.550 28.801 18.535 1.00 32.31 194 LYS A C 1
ATOM 1607 O O . LYS A 1 194 ? -7.291 28.499 19.709 1.00 32.31 194 LYS A O 1
ATOM 1612 N N . PRO A 1 195 ? -7.696 27.873 17.576 1.00 33.47 195 PRO A N 1
ATOM 1613 C CA . PRO A 1 195 ? -7.346 26.498 17.842 1.00 33.47 195 PRO A CA 1
ATOM 1614 C C . PRO A 1 195 ? -5.859 26.535 18.171 1.00 33.47 195 PRO A C 1
ATOM 1616 O O . PRO A 1 195 ? -5.035 26.725 17.286 1.00 33.47 195 PRO A O 1
ATOM 1619 N N . LYS A 1 196 ? -5.511 26.425 19.459 1.00 36.78 196 LYS A N 1
ATOM 1620 C CA . LYS A 1 196 ? -4.133 26.193 19.876 1.00 36.78 196 LYS A CA 1
ATOM 1621 C C . LYS A 1 196 ? -3.781 24.833 19.296 1.00 36.78 196 LYS A C 1
ATOM 1623 O O . LYS A 1 196 ? -4.119 23.801 19.879 1.00 36.78 196 LYS A O 1
ATOM 1628 N N . PHE A 1 197 ? -3.210 24.827 18.097 1.00 39.28 197 PHE A N 1
ATOM 1629 C CA . PHE A 1 197 ? -2.730 23.622 17.450 1.00 39.28 197 PHE A CA 1
ATOM 1630 C C . PHE A 1 197 ? -1.453 23.224 18.182 1.00 39.28 197 PHE A C 1
ATOM 1632 O O . PHE A 1 197 ? -0.342 23.556 17.791 1.00 39.28 197 PHE A O 1
ATOM 1639 N N . LYS A 1 198 ? -1.623 22.587 19.340 1.00 50.00 198 LYS A N 1
ATOM 1640 C CA . LYS A 1 198 ? -0.509 22.011 20.077 1.00 50.00 198 LYS A CA 1
ATOM 1641 C C . LYS A 1 198 ? -0.071 20.791 19.277 1.00 50.00 198 LYS A C 1
ATOM 1643 O O . LYS A 1 198 ? -0.816 19.812 19.214 1.00 50.00 198 LYS A O 1
ATOM 1648 N N . LEU A 1 199 ? 1.079 20.894 18.612 1.00 57.97 199 LEU A N 1
ATOM 1649 C CA . LEU A 1 199 ? 1.653 19.789 17.855 1.00 57.97 199 LEU A CA 1
ATOM 1650 C C . LEU A 1 199 ? 1.808 18.590 18.798 1.00 57.97 199 LEU A C 1
ATOM 1652 O O . LEU A 1 199 ? 2.365 18.703 19.894 1.00 57.97 199 LEU A O 1
ATOM 1656 N N . ASP A 1 200 ? 1.232 17.462 18.401 1.00 75.94 200 ASP A N 1
ATOM 1657 C CA . ASP A 1 200 ? 1.255 16.244 19.194 1.00 75.94 200 ASP A CA 1
ATOM 1658 C C . ASP A 1 200 ? 2.684 15.696 19.219 1.00 75.94 200 ASP A C 1
ATOM 1660 O O . ASP A 1 200 ? 3.211 15.275 18.190 1.00 75.94 200 ASP A O 1
ATOM 1664 N N . LYS A 1 201 ? 3.323 15.709 20.396 1.00 80.56 201 LYS A N 1
ATOM 1665 C CA . LYS A 1 201 ? 4.723 15.288 20.555 1.00 80.56 201 LYS A CA 1
ATOM 1666 C C . LYS A 1 201 ? 4.969 13.851 20.080 1.00 80.56 201 LYS A C 1
ATOM 1668 O O . LYS A 1 201 ? 6.091 13.534 19.706 1.00 80.56 201 LYS A O 1
ATOM 1673 N N . ASN A 1 202 ? 3.942 12.994 20.069 1.00 85.62 202 ASN A N 1
ATOM 1674 C CA . ASN A 1 202 ? 4.089 11.607 19.626 1.00 85.62 202 ASN A CA 1
ATOM 1675 C C . ASN A 1 202 ? 4.387 11.502 18.116 1.00 85.62 202 ASN A C 1
ATOM 1677 O O . ASN A 1 202 ? 4.959 10.502 17.697 1.00 85.62 202 ASN A O 1
ATOM 1681 N N . ILE A 1 203 ? 4.085 12.536 17.315 1.00 88.00 203 ILE A N 1
ATOM 1682 C CA . ILE A 1 203 ? 4.460 12.590 15.890 1.00 88.00 203 ILE A CA 1
ATOM 1683 C C . ILE A 1 203 ? 5.978 12.451 15.730 1.00 88.00 203 ILE A C 1
ATOM 1685 O O . ILE A 1 203 ? 6.435 11.669 14.903 1.00 88.00 203 ILE A O 1
ATOM 1689 N N . PHE A 1 204 ? 6.762 13.152 16.556 1.00 87.88 204 PHE A N 1
ATOM 1690 C CA . PHE A 1 204 ? 8.225 13.079 16.496 1.00 87.88 204 PHE A CA 1
ATOM 1691 C C . PHE A 1 204 ? 8.758 11.696 16.859 1.00 87.88 204 PHE A C 1
ATOM 1693 O O . PHE A 1 204 ? 9.729 11.252 16.264 1.00 87.88 204 PHE A O 1
ATOM 1700 N N . ILE A 1 205 ? 8.095 10.986 17.774 1.00 89.25 205 ILE A N 1
ATOM 1701 C CA . ILE A 1 205 ? 8.494 9.624 18.138 1.00 89.25 205 ILE A CA 1
ATOM 1702 C C . ILE A 1 205 ? 8.275 8.679 16.951 1.00 89.25 205 ILE A C 1
ATOM 1704 O O . ILE A 1 205 ? 9.178 7.925 16.610 1.00 89.25 205 ILE A O 1
ATOM 1708 N N . PHE A 1 206 ? 7.125 8.742 16.272 1.00 94.56 206 PHE A N 1
ATOM 1709 C CA . PHE A 1 206 ? 6.892 7.910 15.084 1.00 94.56 206 PHE A CA 1
ATOM 1710 C C . PHE A 1 206 ? 7.783 8.290 13.896 1.00 94.56 206 PHE A C 1
ATOM 1712 O O . PHE A 1 206 ? 8.184 7.401 13.146 1.00 94.56 206 PHE A O 1
ATOM 1719 N N . LEU A 1 207 ? 8.160 9.566 13.763 1.00 93.94 207 LEU A N 1
ATOM 1720 C CA . LEU A 1 207 ? 9.198 9.990 12.819 1.00 93.94 207 LEU A CA 1
ATOM 1721 C C . LEU A 1 207 ? 10.544 9.336 13.152 1.00 93.94 207 LEU A C 1
ATOM 1723 O O . LEU A 1 207 ? 11.157 8.735 12.275 1.00 93.94 207 LEU A O 1
ATOM 1727 N N . SER A 1 208 ? 10.972 9.374 14.416 1.00 89.88 208 SER A N 1
ATOM 1728 C CA . SER A 1 208 ? 12.204 8.713 14.863 1.00 89.88 208 SER A CA 1
ATOM 1729 C C . SER A 1 208 ? 12.169 7.198 14.654 1.00 89.88 208 SER A C 1
ATOM 1731 O O . SER A 1 208 ? 13.146 6.636 14.170 1.00 89.88 208 SER A O 1
ATOM 1733 N N . LEU A 1 209 ? 11.047 6.536 14.955 1.00 93.00 209 LEU A N 1
ATOM 1734 C CA . LEU A 1 209 ? 10.884 5.103 14.697 1.00 93.00 209 LEU A CA 1
ATOM 1735 C C . LEU A 1 209 ? 10.976 4.790 13.203 1.00 93.00 209 LEU A C 1
ATOM 1737 O O . LEU A 1 209 ? 11.652 3.843 12.824 1.00 93.00 209 LEU A O 1
ATOM 1741 N N . SER A 1 210 ? 10.357 5.609 12.353 1.00 96.69 210 SER A N 1
ATOM 1742 C CA . SER A 1 210 ? 10.417 5.438 10.897 1.00 96.69 210 SER A CA 1
ATOM 1743 C C . SER A 1 210 ? 11.830 5.610 10.361 1.00 96.69 210 SER A C 1
ATOM 1745 O O . SER A 1 210 ? 12.253 4.838 9.507 1.00 96.69 210 SER A O 1
ATOM 1747 N N . VAL A 1 211 ? 12.586 6.573 10.897 1.00 93.38 211 VAL A N 1
ATOM 1748 C CA . VAL A 1 211 ? 14.015 6.714 10.598 1.00 93.38 211 VAL A CA 1
ATOM 1749 C C . VAL A 1 211 ? 14.776 5.472 11.058 1.00 93.38 211 VAL A C 1
ATOM 1751 O O . VAL A 1 211 ? 15.546 4.940 10.275 1.00 93.38 211 VAL A O 1
ATOM 1754 N N . GLY A 1 212 ? 14.527 4.947 12.261 1.00 91.25 212 GLY A N 1
ATOM 1755 C CA . GLY A 1 212 ? 15.166 3.715 12.745 1.00 91.25 212 GLY A CA 1
ATOM 1756 C C . GLY A 1 212 ? 14.847 2.472 11.900 1.00 91.25 212 GLY A C 1
ATOM 1757 O O . GLY A 1 212 ? 15.732 1.655 11.641 1.00 91.25 212 GLY A O 1
ATOM 1758 N N . ILE A 1 213 ? 13.608 2.345 11.419 1.00 95.38 213 ILE A N 1
ATOM 1759 C CA . ILE A 1 213 ? 13.191 1.285 10.488 1.00 95.38 213 ILE A CA 1
ATOM 1760 C C . ILE A 1 213 ? 13.925 1.439 9.153 1.00 95.38 213 ILE A C 1
ATOM 1762 O O . ILE A 1 213 ? 14.431 0.463 8.616 1.00 95.38 213 ILE A O 1
ATOM 1766 N N . LEU A 1 214 ? 14.025 2.661 8.626 1.00 96.00 214 LEU A N 1
ATOM 1767 C CA . LEU A 1 214 ? 14.505 2.911 7.268 1.00 96.00 214 LEU A CA 1
ATOM 1768 C C . LEU A 1 214 ? 15.978 3.319 7.167 1.00 96.00 214 LEU A C 1
ATOM 1770 O O . LEU A 1 214 ? 16.424 3.544 6.053 1.00 96.00 214 LEU A O 1
ATOM 1774 N N . TRP A 1 215 ? 16.742 3.452 8.255 1.00 88.62 215 TRP A N 1
ATOM 1775 C CA . TRP A 1 215 ? 17.962 4.279 8.241 1.00 88.62 215 TRP A CA 1
ATOM 1776 C C . TRP A 1 215 ? 18.971 3.928 7.132 1.00 88.62 215 TRP A C 1
ATOM 1778 O O . TRP A 1 215 ? 19.428 4.837 6.445 1.00 88.62 215 TRP A O 1
ATOM 1788 N N . LYS A 1 216 ? 19.251 2.638 6.872 1.00 91.56 216 LYS A N 1
ATOM 1789 C CA . LYS A 1 216 ? 20.120 2.224 5.747 1.00 91.56 216 LYS A CA 1
ATOM 1790 C C . LYS A 1 216 ? 19.507 2.550 4.384 1.00 91.56 216 LYS A C 1
ATOM 1792 O O . LYS A 1 216 ? 20.212 2.931 3.458 1.00 91.56 216 LYS A O 1
ATOM 1797 N N . LEU A 1 217 ? 18.185 2.458 4.270 1.00 94.81 217 LEU A N 1
ATOM 1798 C CA . LEU A 1 217 ? 17.441 2.833 3.068 1.00 94.81 217 LEU A CA 1
ATOM 1799 C C . LEU A 1 217 ? 17.364 4.343 2.863 1.00 94.81 217 LEU A C 1
ATOM 1801 O O . LEU A 1 217 ? 16.987 4.760 1.775 1.00 94.81 217 LEU A O 1
ATOM 1805 N N . LEU A 1 218 ? 17.698 5.167 3.859 1.00 92.88 218 LEU A N 1
ATOM 1806 C CA . LEU A 1 218 ? 17.760 6.624 3.709 1.00 92.88 218 LEU A CA 1
ATOM 1807 C C . LEU A 1 218 ? 19.080 7.105 3.093 1.00 92.88 218 LEU A C 1
ATOM 1809 O O . LEU A 1 218 ? 19.193 8.294 2.797 1.00 92.88 218 LEU A O 1
ATOM 1813 N N . LEU A 1 219 ? 20.046 6.206 2.862 1.00 92.94 219 LEU A N 1
ATOM 1814 C CA . LEU A 1 219 ? 21.245 6.529 2.090 1.00 92.94 219 LEU A CA 1
ATOM 1815 C C . LEU A 1 219 ? 20.879 6.939 0.642 1.00 92.94 219 LEU A C 1
ATOM 1817 O O . LEU A 1 219 ? 19.803 6.566 0.148 1.00 92.94 219 LEU A O 1
ATOM 1821 N N . PRO A 1 220 ? 21.741 7.725 -0.035 1.00 93.94 220 PRO A N 1
ATOM 1822 C CA . PRO A 1 220 ? 21.483 8.206 -1.392 1.00 93.94 220 PRO A CA 1
ATOM 1823 C C . PRO A 1 220 ? 21.244 7.075 -2.400 1.00 93.94 220 PRO A C 1
ATOM 1825 O O . PRO A 1 220 ? 21.939 6.064 -2.369 1.00 93.94 220 PRO A O 1
ATOM 1828 N N . GLY A 1 221 ? 20.280 7.272 -3.303 1.00 94.12 221 GLY A N 1
ATOM 1829 C CA . GLY A 1 221 ? 19.872 6.292 -4.319 1.00 94.12 221 GLY A CA 1
ATOM 1830 C C . GLY A 1 221 ? 18.410 5.860 -4.177 1.00 94.12 221 GLY A C 1
ATOM 1831 O O . GLY A 1 221 ? 17.729 6.198 -3.205 1.00 94.12 221 GLY A O 1
ATOM 1832 N N . PHE A 1 222 ? 17.901 5.111 -5.148 1.00 96.75 222 PHE A N 1
ATOM 1833 C CA . PHE A 1 222 ? 16.528 4.608 -5.195 1.00 96.75 222 PHE A CA 1
ATOM 1834 C C . PHE A 1 222 ? 16.393 3.296 -4.430 1.00 96.75 222 PHE A C 1
ATOM 1836 O O . PHE A 1 222 ? 17.252 2.437 -4.535 1.00 96.75 222 PHE A O 1
ATOM 1843 N N . VAL A 1 223 ? 15.302 3.111 -3.686 1.00 97.06 223 VAL A N 1
ATOM 1844 C CA . VAL A 1 223 ? 14.908 1.761 -3.250 1.00 97.06 223 VAL A CA 1
ATOM 1845 C C . VAL A 1 223 ? 14.045 1.169 -4.354 1.00 97.06 223 VAL A C 1
ATOM 1847 O O . VAL A 1 223 ? 12.951 1.682 -4.594 1.00 97.06 223 VAL A O 1
ATOM 1850 N N . LEU A 1 224 ? 14.524 0.130 -5.030 1.00 96.62 224 LEU A N 1
ATOM 1851 C CA . LEU A 1 224 ? 13.783 -0.555 -6.087 1.00 96.62 224 LEU A CA 1
ATOM 1852 C C . LEU A 1 224 ? 13.403 -1.955 -5.605 1.00 96.62 224 LEU A C 1
ATOM 1854 O O . LEU A 1 224 ? 14.209 -2.672 -5.025 1.00 96.62 224 LEU A O 1
ATOM 1858 N N . THR A 1 225 ? 12.138 -2.308 -5.786 1.00 96.06 225 THR A N 1
ATOM 1859 C CA . THR A 1 225 ? 11.544 -3.591 -5.370 1.00 96.06 225 THR A CA 1
ATOM 1860 C C . THR A 1 225 ? 10.467 -3.971 -6.377 1.00 96.06 225 THR A C 1
ATOM 1862 O O . THR A 1 225 ? 10.169 -3.151 -7.244 1.00 96.06 225 THR A O 1
ATOM 1865 N N . LEU A 1 226 ? 9.849 -5.147 -6.225 1.00 95.19 226 LEU A N 1
ATOM 1866 C CA . LEU A 1 226 ? 8.926 -5.745 -7.196 1.00 95.19 226 LEU A CA 1
ATOM 1867 C C . LEU A 1 226 ? 8.022 -4.726 -7.926 1.00 95.19 226 LEU A C 1
ATOM 1869 O O . LEU A 1 226 ? 8.167 -4.551 -9.132 1.00 95.19 226 LEU A O 1
ATOM 1873 N N . ASP A 1 227 ? 7.173 -3.989 -7.197 1.00 94.25 227 ASP A N 1
ATOM 1874 C CA . ASP A 1 227 ? 6.267 -2.979 -7.775 1.00 94.25 227 ASP A CA 1
ATOM 1875 C C . ASP A 1 227 ? 6.729 -1.510 -7.569 1.00 94.25 227 ASP A C 1
ATOM 1877 O O . ASP A 1 227 ? 6.058 -0.561 -8.002 1.00 94.25 227 ASP A O 1
ATOM 1881 N N . MET A 1 228 ? 7.871 -1.265 -6.906 1.00 95.12 228 MET A N 1
ATOM 1882 C CA . MET A 1 228 ? 8.356 0.090 -6.582 1.00 95.12 228 MET A CA 1
ATOM 1883 C C . MET A 1 228 ? 9.469 0.544 -7.530 1.00 95.12 228 MET A C 1
ATOM 1885 O O . MET A 1 228 ? 10.621 0.716 -7.138 1.00 95.12 228 MET A O 1
ATOM 1889 N N . ASN A 1 229 ? 9.085 0.838 -8.768 1.00 92.00 229 ASN A N 1
ATOM 1890 C CA . ASN A 1 229 ? 10.017 1.248 -9.822 1.00 92.00 229 ASN A CA 1
ATOM 1891 C C . ASN A 1 229 ? 10.048 2.773 -9.943 1.00 92.00 229 ASN A C 1
ATOM 1893 O O . ASN A 1 229 ? 9.311 3.358 -10.745 1.00 92.00 229 ASN A O 1
ATOM 1897 N N . TRP A 1 230 ? 10.829 3.413 -9.074 1.00 94.19 230 TRP A N 1
ATOM 1898 C CA . TRP A 1 230 ? 11.113 4.848 -9.146 1.00 94.19 230 TRP A CA 1
ATOM 1899 C C . TRP A 1 230 ? 12.287 5.105 -10.091 1.00 94.19 230 TRP A C 1
ATOM 1901 O O . TRP A 1 230 ? 13.150 4.251 -10.259 1.00 94.19 230 TRP A O 1
ATOM 1911 N N . MET A 1 231 ? 12.338 6.289 -10.692 1.00 90.81 231 MET A N 1
ATOM 1912 C CA . MET A 1 231 ? 13.396 6.706 -11.616 1.00 90.81 231 MET A CA 1
ATOM 1913 C C . MET A 1 231 ? 13.683 8.203 -11.434 1.00 90.81 231 MET A C 1
ATOM 1915 O O . MET A 1 231 ? 12.880 8.881 -10.792 1.00 90.81 231 MET A O 1
ATOM 1919 N N . PRO A 1 232 ? 14.792 8.747 -11.977 1.00 87.81 232 PRO A N 1
ATOM 1920 C CA . PRO A 1 232 ? 15.200 10.141 -11.761 1.00 87.81 232 PRO A CA 1
ATOM 1921 C C . PRO A 1 232 ? 14.124 11.197 -12.022 1.00 87.81 232 PRO A C 1
ATOM 1923 O O . PRO A 1 232 ? 14.091 12.212 -11.328 1.00 87.81 232 PRO A O 1
ATOM 1926 N N . TYR A 1 233 ? 13.222 10.930 -12.963 1.00 84.75 233 TYR A N 1
ATOM 1927 C CA . TYR A 1 233 ? 12.089 11.779 -13.296 1.00 84.75 233 TYR A CA 1
ATOM 1928 C C . TYR A 1 233 ? 10.801 10.961 -13.270 1.00 84.75 233 TYR A C 1
ATOM 1930 O O . TYR A 1 233 ? 10.743 9.905 -13.890 1.00 84.75 233 TYR A O 1
ATOM 1938 N N . MET A 1 234 ? 9.767 11.450 -12.582 1.00 89.38 234 MET A N 1
ATOM 1939 C CA . MET A 1 234 ? 8.495 10.739 -12.429 1.00 89.38 234 MET A CA 1
ATOM 1940 C C . MET A 1 234 ? 7.413 11.347 -13.333 1.00 89.38 234 MET A C 1
ATOM 1942 O O . MET A 1 234 ? 6.649 12.180 -12.849 1.00 89.38 234 MET A O 1
ATOM 1946 N N . PRO A 1 235 ? 7.320 11.006 -14.637 1.00 86.31 235 PRO A N 1
ATOM 1947 C CA . PRO A 1 235 ? 6.224 11.469 -15.478 1.00 86.31 235 PRO A CA 1
ATOM 1948 C C . PRO A 1 235 ? 4.893 10.879 -15.013 1.00 86.31 235 PRO A C 1
ATOM 1950 O O . PRO A 1 235 ? 4.824 9.773 -14.469 1.00 86.31 235 PRO A O 1
ATOM 1953 N N . VAL A 1 236 ? 3.819 11.616 -15.277 1.00 87.69 236 VAL A N 1
ATOM 1954 C CA . VAL A 1 236 ? 2.461 11.106 -15.094 1.00 87.69 236 VAL A CA 1
ATOM 1955 C C . VAL A 1 236 ? 2.119 10.206 -16.272 1.00 87.69 236 VAL A C 1
ATOM 1957 O O . VAL A 1 236 ? 2.099 10.661 -17.410 1.00 87.69 236 VAL A O 1
ATOM 1960 N N . ILE A 1 237 ? 1.848 8.933 -15.985 1.00 80.25 237 ILE A N 1
ATOM 1961 C CA . ILE A 1 237 ? 1.444 7.939 -16.982 1.00 80.25 237 ILE A CA 1
ATOM 1962 C C . ILE A 1 237 ? -0.049 7.679 -16.814 1.00 80.25 237 ILE A C 1
ATOM 1964 O O . ILE A 1 237 ? -0.498 7.276 -15.736 1.00 80.25 237 ILE A O 1
ATOM 1968 N N . ILE A 1 238 ? -0.814 7.886 -17.884 1.00 78.56 238 ILE A N 1
ATOM 1969 C CA . ILE A 1 238 ? -2.254 7.631 -17.905 1.00 78.56 238 ILE A CA 1
ATOM 1970 C C . ILE A 1 238 ? -2.488 6.275 -18.566 1.00 78.56 238 ILE A C 1
ATOM 1972 O O . ILE A 1 238 ? -2.309 6.116 -19.768 1.00 78.56 238 ILE A O 1
ATOM 1976 N N . ASN A 1 239 ? -2.899 5.284 -17.775 1.00 72.12 239 ASN A N 1
ATOM 1977 C CA . ASN A 1 239 ? -3.294 3.977 -18.293 1.00 72.12 239 ASN A CA 1
ATOM 1978 C C . ASN A 1 239 ? -4.824 3.915 -18.435 1.00 72.12 239 ASN A C 1
ATOM 1980 O O . ASN A 1 239 ? -5.547 4.117 -17.450 1.00 72.12 239 ASN A O 1
ATOM 1984 N N . ALA A 1 240 ? -5.296 3.630 -19.652 1.00 68.12 240 ALA A N 1
ATOM 1985 C CA . ALA A 1 240 ? -6.712 3.535 -19.992 1.00 68.12 240 ALA A CA 1
ATOM 1986 C C . ALA A 1 240 ? -7.449 2.434 -19.212 1.00 68.12 240 ALA A C 1
ATOM 1988 O O . ALA A 1 240 ? -8.573 2.671 -18.771 1.00 68.12 240 ALA A O 1
ATOM 1989 N N . ASP A 1 241 ? -6.784 1.307 -18.950 1.00 65.38 241 ASP A N 1
ATOM 1990 C CA . ASP A 1 241 ? -7.359 0.154 -18.246 1.00 65.38 241 ASP A CA 1
ATOM 1991 C C . ASP A 1 241 ? -7.353 0.333 -16.721 1.00 65.38 241 ASP A C 1
ATOM 1993 O O . ASP A 1 241 ? -8.065 -0.364 -15.993 1.00 65.38 241 ASP A O 1
ATOM 1997 N N . SER A 1 242 ? -6.574 1.293 -16.213 1.00 74.31 242 SER A N 1
ATOM 1998 C CA . SER A 1 242 ? -6.472 1.568 -14.781 1.00 74.31 242 SER A CA 1
ATOM 1999 C C . SER A 1 242 ? -7.637 2.411 -14.258 1.00 74.31 242 SER A C 1
ATOM 2001 O O . SER A 1 242 ? -8.211 3.235 -14.964 1.00 74.31 242 SER A O 1
ATOM 2003 N N . PHE A 1 243 ? -7.921 2.295 -12.959 1.00 77.94 243 PHE A N 1
ATOM 2004 C CA . PHE A 1 243 ? -8.922 3.124 -12.280 1.00 77.94 243 PHE A CA 1
ATOM 2005 C C . PHE A 1 243 ? -8.575 4.618 -12.254 1.00 77.94 243 PHE A C 1
ATOM 2007 O O . PHE A 1 243 ? -9.458 5.415 -11.989 1.00 77.94 243 PHE A O 1
ATOM 2014 N N . ARG A 1 244 ? -7.312 5.019 -12.474 1.00 85.44 244 ARG A N 1
ATOM 2015 C CA . ARG A 1 244 ? -6.822 6.415 -12.386 1.00 85.44 244 ARG A CA 1
ATOM 2016 C C . ARG A 1 244 ? -6.973 7.102 -11.015 1.00 85.44 244 ARG A C 1
ATOM 2018 O O . ARG A 1 244 ? -6.676 8.285 -10.899 1.00 85.44 244 ARG A O 1
ATOM 2025 N N . ALA A 1 245 ? -7.340 6.388 -9.949 1.00 88.31 245 ALA A N 1
ATOM 2026 C CA . ALA A 1 245 ? -7.496 6.966 -8.603 1.00 88.31 245 ALA A CA 1
ATOM 2027 C C . ALA A 1 245 ? -6.192 7.552 -8.016 1.00 88.31 245 ALA A C 1
ATOM 2029 O O . ALA A 1 245 ? -6.212 8.500 -7.238 1.00 88.31 245 ALA A O 1
ATOM 2030 N N . PHE A 1 246 ? -5.036 7.037 -8.439 1.00 89.38 246 PHE A N 1
ATOM 2031 C CA . PHE A 1 246 ? -3.722 7.536 -8.025 1.00 89.38 246 PHE A CA 1
ATOM 2032 C C . PHE A 1 246 ? -3.310 8.843 -8.734 1.00 89.38 246 PHE A C 1
ATOM 2034 O O . PHE A 1 246 ? -2.300 9.450 -8.376 1.00 89.38 246 PHE A O 1
ATOM 2041 N N . LEU A 1 247 ? -4.081 9.311 -9.725 1.00 89.75 247 LEU A N 1
ATOM 2042 C CA . LEU A 1 247 ? -3.695 10.424 -10.594 1.00 89.75 247 LEU A CA 1
ATOM 2043 C C . LEU A 1 247 ? -3.310 11.707 -9.823 1.00 89.75 247 LEU A C 1
ATOM 2045 O O . LEU A 1 247 ? -2.227 12.232 -10.093 1.00 89.75 247 LEU A O 1
ATOM 2049 N N . PRO A 1 248 ? -4.064 12.186 -8.808 1.00 90.06 248 PRO A N 1
ATOM 2050 C CA . PRO A 1 248 ? -3.679 13.390 -8.065 1.00 90.06 248 PRO A CA 1
ATOM 2051 C C . PRO A 1 248 ? -2.319 13.256 -7.369 1.00 90.06 248 PRO A C 1
ATOM 2053 O O . PRO A 1 248 ? -1.518 14.191 -7.356 1.00 90.06 248 PRO A O 1
ATOM 2056 N N . LEU A 1 249 ? -2.037 12.075 -6.814 1.00 90.50 249 LEU A N 1
ATOM 2057 C CA . LEU A 1 249 ? -0.771 11.798 -6.145 1.00 90.50 249 LEU A CA 1
ATOM 2058 C C . LEU A 1 249 ? 0.373 11.608 -7.150 1.00 90.50 249 LEU A C 1
ATOM 2060 O O . LEU A 1 249 ? 1.489 12.047 -6.882 1.00 90.50 249 LEU A O 1
ATOM 2064 N N . SER A 1 250 ? 0.101 11.040 -8.326 1.00 90.75 250 SER A N 1
ATOM 2065 C CA . SER A 1 250 ? 1.092 10.948 -9.403 1.00 90.75 250 SER A CA 1
ATOM 2066 C C . SER A 1 250 ? 1.549 12.329 -9.879 1.00 90.75 250 SER A C 1
ATOM 2068 O O . SER A 1 250 ? 2.750 12.546 -10.014 1.00 90.75 250 SER A O 1
ATOM 2070 N N . TYR A 1 251 ? 0.633 13.299 -10.012 1.00 90.81 251 TYR A N 1
ATOM 2071 C CA . TYR A 1 251 ? 0.998 14.685 -10.306 1.00 90.81 251 TYR A CA 1
ATOM 2072 C C . TYR A 1 251 ? 1.840 15.282 -9.181 1.00 90.81 251 TYR A C 1
ATOM 2074 O O . TYR A 1 251 ? 2.876 15.874 -9.453 1.00 90.81 251 TYR A O 1
ATOM 2082 N N . LEU A 1 252 ? 1.449 15.112 -7.915 1.00 90.81 252 LEU A N 1
ATOM 2083 C CA . LEU A 1 252 ? 2.258 15.592 -6.788 1.00 90.81 252 LEU A CA 1
ATOM 2084 C C . LEU A 1 252 ? 3.697 15.067 -6.828 1.00 90.81 252 LEU A C 1
ATOM 2086 O O . LEU A 1 252 ? 4.632 15.842 -6.641 1.00 90.81 252 LEU A O 1
ATOM 2090 N N . ILE A 1 253 ? 3.867 13.766 -7.073 1.00 92.62 253 ILE A N 1
ATOM 2091 C CA . ILE A 1 253 ? 5.188 13.143 -7.190 1.00 92.62 253 ILE A CA 1
ATOM 2092 C C . ILE A 1 253 ? 5.931 13.699 -8.397 1.00 92.62 253 ILE A C 1
ATOM 2094 O O . ILE A 1 253 ? 7.106 14.033 -8.276 1.00 92.62 253 ILE A O 1
ATOM 2098 N N . HIS A 1 254 ? 5.249 13.843 -9.530 1.00 91.06 254 HIS A N 1
ATOM 2099 C CA . HIS A 1 254 ? 5.806 14.428 -10.738 1.00 91.06 254 HIS A CA 1
ATOM 2100 C C . HIS A 1 254 ? 6.380 15.825 -10.468 1.00 91.06 254 HIS A C 1
ATOM 2102 O O . HIS A 1 254 ? 7.576 16.044 -10.658 1.00 91.06 254 HIS A O 1
ATOM 2108 N N . TRP A 1 255 ? 5.578 16.736 -9.913 1.00 89.88 255 TRP A N 1
ATOM 2109 C CA . TRP A 1 255 ? 6.015 18.091 -9.564 1.00 89.88 255 TRP A CA 1
ATOM 2110 C C . TRP A 1 255 ? 7.150 18.089 -8.538 1.00 89.88 255 TRP A C 1
ATOM 2112 O O . TRP A 1 255 ? 8.122 18.826 -8.688 1.00 89.88 255 TRP A O 1
ATOM 2122 N N . ALA A 1 256 ? 7.069 17.236 -7.514 1.00 88.12 256 ALA A N 1
ATOM 2123 C CA . ALA A 1 256 ? 8.139 17.103 -6.534 1.00 88.12 256 ALA A CA 1
ATOM 2124 C C . ALA A 1 256 ? 9.445 16.608 -7.180 1.00 88.12 256 ALA A C 1
ATOM 2126 O O . ALA A 1 256 ? 10.505 17.127 -6.849 1.00 88.12 256 ALA A O 1
ATOM 2127 N N . SER A 1 257 ? 9.365 15.673 -8.135 1.00 88.81 257 SER A N 1
ATOM 2128 C CA . SER A 1 257 ? 10.520 15.137 -8.872 1.00 88.81 257 SER A CA 1
ATOM 2129 C C . SER A 1 257 ? 11.147 16.129 -9.857 1.00 88.81 257 SER A C 1
ATOM 2131 O O . SER A 1 257 ? 12.285 15.948 -10.275 1.00 88.81 257 SER A O 1
ATOM 2133 N N . VAL A 1 258 ? 10.413 17.181 -10.232 1.00 87.81 258 VAL A N 1
ATOM 2134 C CA . VAL A 1 258 ? 10.947 18.306 -11.014 1.00 87.81 258 VAL A CA 1
ATOM 2135 C C . VAL A 1 258 ? 11.697 19.287 -10.108 1.00 87.81 258 VAL A C 1
ATOM 2137 O O . VAL A 1 258 ? 12.708 19.850 -10.514 1.00 87.81 258 VAL A O 1
ATOM 2140 N N . LEU A 1 259 ? 11.216 19.499 -8.877 1.00 84.06 259 LEU A N 1
ATOM 2141 C CA . LEU A 1 259 ? 11.825 20.428 -7.915 1.00 84.06 259 LEU A CA 1
ATOM 2142 C C . LEU A 1 259 ? 13.066 19.856 -7.222 1.00 84.06 259 LEU A C 1
ATOM 2144 O O . LEU A 1 259 ? 13.964 20.597 -6.827 1.00 84.06 259 LEU A O 1
ATOM 2148 N N . THR A 1 260 ? 13.094 18.547 -7.013 1.00 86.56 260 THR A N 1
ATOM 2149 C CA . THR A 1 260 ? 14.202 17.828 -6.391 1.00 86.56 260 THR A CA 1
ATOM 2150 C C . THR A 1 260 ? 14.305 16.439 -6.998 1.00 86.56 260 THR A C 1
ATOM 2152 O O . THR A 1 260 ? 13.364 15.967 -7.626 1.00 86.56 260 THR A O 1
ATOM 2155 N N . SER A 1 261 ? 15.424 15.747 -6.802 1.00 87.81 261 SER A N 1
ATOM 2156 C CA . SER A 1 261 ? 15.572 14.411 -7.375 1.00 87.81 261 SER A CA 1
ATOM 2157 C C . SER A 1 261 ? 14.521 13.442 -6.823 1.00 87.81 261 SER A C 1
ATOM 2159 O O . SER A 1 261 ? 14.246 13.413 -5.620 1.00 87.81 261 SER A O 1
ATOM 2161 N N . ALA A 1 262 ? 13.954 12.609 -7.694 1.00 93.88 262 ALA A N 1
ATOM 2162 C CA . ALA A 1 262 ? 12.899 11.668 -7.334 1.00 93.88 262 ALA A CA 1
ATOM 2163 C C . ALA A 1 262 ? 13.286 10.704 -6.197 1.00 93.88 262 ALA A C 1
ATOM 2165 O O . ALA A 1 262 ? 12.415 10.317 -5.419 1.00 93.88 262 ALA A O 1
ATOM 2166 N N . TRP A 1 263 ? 14.568 10.351 -6.032 1.00 94.25 263 TRP A N 1
ATOM 2167 C CA . TRP A 1 263 ? 14.994 9.501 -4.913 1.00 94.25 263 TRP A CA 1
ATOM 2168 C C . TRP A 1 263 ? 14.788 10.193 -3.557 1.00 94.25 263 TRP A C 1
ATOM 2170 O O . TRP A 1 263 ? 14.396 9.537 -2.595 1.00 94.25 263 TRP A O 1
ATOM 2180 N N . ILE A 1 264 ? 14.957 11.521 -3.476 1.00 94.06 264 ILE A N 1
ATOM 2181 C CA . ILE A 1 264 ? 14.688 12.307 -2.259 1.00 94.06 264 ILE A CA 1
ATOM 2182 C C . ILE A 1 264 ? 13.192 12.274 -1.953 1.00 94.06 264 ILE A C 1
ATOM 2184 O O . ILE A 1 264 ? 12.793 11.999 -0.819 1.00 94.06 264 ILE A O 1
ATOM 2188 N N . VAL A 1 265 ? 12.359 12.498 -2.975 1.00 95.88 265 VAL A N 1
ATOM 2189 C CA . VAL A 1 265 ? 10.896 12.413 -2.856 1.00 95.88 265 VAL A CA 1
ATOM 2190 C C . VAL A 1 265 ? 10.487 11.028 -2.351 1.00 95.88 265 VAL A C 1
ATOM 2192 O O . VAL A 1 265 ? 9.705 10.935 -1.405 1.00 95.88 265 VAL A O 1
ATOM 2195 N N . GLN A 1 266 ? 11.079 9.960 -2.897 1.00 96.81 266 GLN A N 1
ATOM 2196 C CA . GLN A 1 266 ? 10.850 8.589 -2.447 1.00 96.81 266 GLN A CA 1
ATOM 2197 C C . GLN A 1 266 ? 11.156 8.425 -0.954 1.00 96.81 266 GLN A C 1
ATOM 2199 O O . GLN A 1 266 ? 10.310 7.925 -0.213 1.00 96.81 266 GLN A O 1
ATOM 2204 N N . LYS A 1 267 ? 12.328 8.874 -0.477 1.00 95.31 267 LYS A N 1
ATOM 2205 C CA . LYS A 1 267 ? 12.696 8.745 0.946 1.00 95.31 267 LYS A CA 1
ATOM 2206 C C . LYS A 1 267 ? 11.729 9.499 1.852 1.00 95.31 267 LYS A C 1
ATOM 2208 O O . LYS A 1 267 ? 11.288 8.952 2.861 1.00 95.31 267 LYS A O 1
ATOM 2213 N N . VAL A 1 268 ? 11.361 10.728 1.482 1.00 96.19 268 VAL A N 1
ATOM 2214 C CA . VAL A 1 268 ? 10.384 11.533 2.233 1.00 96.19 268 VAL A CA 1
ATOM 2215 C C . VAL A 1 268 ? 9.045 10.804 2.317 1.00 96.19 268 VAL A C 1
ATOM 2217 O O . VAL A 1 268 ? 8.454 10.725 3.395 1.00 96.19 268 VAL A O 1
ATOM 2220 N N . MET A 1 269 ? 8.585 10.220 1.209 1.00 97.06 269 MET A N 1
ATOM 2221 C CA . MET A 1 269 ? 7.343 9.451 1.178 1.00 97.06 269 MET A CA 1
ATOM 2222 C C . MET A 1 269 ? 7.413 8.177 2.021 1.00 97.06 269 MET A C 1
ATOM 2224 O O . MET A 1 269 ? 6.444 7.875 2.714 1.00 97.06 269 MET A O 1
ATOM 2228 N N . LEU A 1 270 ? 8.539 7.460 2.020 1.00 97.81 270 LEU A N 1
ATOM 2229 C CA . LEU A 1 270 ? 8.732 6.272 2.855 1.00 97.81 270 LEU A CA 1
ATOM 2230 C C . LEU A 1 270 ? 8.749 6.628 4.349 1.00 97.81 270 LEU A C 1
ATOM 2232 O O . LEU A 1 270 ? 8.034 6.006 5.134 1.00 97.81 270 LEU A O 1
ATOM 2236 N N . VAL A 1 271 ? 9.477 7.671 4.759 1.00 98.00 271 VAL A N 1
ATOM 2237 C CA . VAL A 1 271 ? 9.467 8.137 6.159 1.00 98.00 271 VAL A CA 1
ATOM 2238 C C . VAL A 1 271 ? 8.060 8.565 6.577 1.00 98.00 271 VAL A C 1
ATOM 2240 O O . VAL A 1 271 ? 7.596 8.194 7.659 1.00 98.00 271 VAL A O 1
ATOM 2243 N N . ALA A 1 272 ? 7.356 9.304 5.714 1.00 97.75 272 ALA A N 1
ATOM 2244 C CA . ALA A 1 272 ? 5.983 9.723 5.962 1.00 97.75 272 ALA A CA 1
ATOM 2245 C C . ALA A 1 272 ? 5.021 8.529 6.061 1.00 97.75 272 ALA A C 1
ATOM 2247 O O . ALA A 1 272 ? 4.129 8.552 6.910 1.00 97.75 272 ALA A O 1
ATOM 2248 N N . LEU A 1 273 ? 5.216 7.486 5.250 1.00 98.38 273 LEU A N 1
ATOM 2249 C CA . LEU A 1 273 ? 4.406 6.270 5.249 1.00 98.38 273 LEU A CA 1
ATOM 2250 C C . LEU A 1 273 ? 4.492 5.543 6.594 1.00 98.38 273 LEU A C 1
ATOM 2252 O O . LEU A 1 273 ? 3.475 5.402 7.273 1.00 98.38 273 LEU A O 1
ATOM 2256 N N . PHE A 1 274 ? 5.693 5.140 7.016 1.00 98.44 274 PHE A N 1
ATOM 2257 C CA . PHE A 1 274 ? 5.879 4.422 8.284 1.00 98.44 274 PHE A CA 1
ATOM 2258 C C . PHE A 1 274 ? 5.449 5.276 9.482 1.00 98.44 274 PHE A C 1
ATOM 2260 O O . PHE A 1 274 ? 4.782 4.786 10.399 1.00 98.44 274 PHE A O 1
ATOM 2267 N N . SER A 1 275 ? 5.701 6.587 9.426 1.00 98.00 275 SER A N 1
ATOM 2268 C CA . SER A 1 275 ? 5.277 7.502 10.488 1.00 98.00 275 SER A CA 1
ATOM 2269 C C . SER A 1 275 ? 3.759 7.565 10.571 1.00 98.00 275 SER A C 1
ATOM 2271 O O . SER A 1 275 ? 3.201 7.596 11.666 1.00 98.00 275 SER A O 1
ATOM 2273 N N . SER A 1 276 ? 3.084 7.558 9.420 1.00 98.31 276 SER A N 1
ATOM 2274 C CA . SER A 1 276 ? 1.627 7.594 9.332 1.00 98.31 276 SER A CA 1
ATOM 2275 C C . SER A 1 276 ? 0.996 6.291 9.806 1.00 98.31 276 SER A C 1
ATOM 2277 O O . SER A 1 276 ? 0.036 6.362 10.569 1.00 98.31 276 SER A O 1
ATOM 2279 N N . ILE A 1 277 ? 1.545 5.124 9.440 1.00 98.69 277 ILE A N 1
ATOM 2280 C CA . ILE A 1 277 ? 1.056 3.822 9.925 1.00 98.69 277 ILE A CA 1
ATOM 2281 C C . ILE A 1 277 ? 1.044 3.812 11.459 1.00 98.69 277 ILE A C 1
ATOM 2283 O O . ILE A 1 277 ? 0.001 3.572 12.069 1.00 98.69 277 ILE A O 1
ATOM 2287 N N . GLY A 1 278 ? 2.174 4.149 12.087 1.00 97.62 278 GLY A N 1
ATOM 2288 C CA . GLY A 1 278 ? 2.289 4.156 13.544 1.00 97.62 278 GLY A CA 1
ATOM 2289 C C . GLY A 1 278 ? 1.458 5.259 14.210 1.00 97.62 278 GLY A C 1
ATOM 2290 O O . GLY A 1 278 ? 0.682 4.991 15.127 1.00 97.62 278 GLY A O 1
ATOM 2291 N N . TYR A 1 279 ? 1.561 6.504 13.733 1.00 96.88 279 TYR A N 1
ATOM 2292 C CA . TYR A 1 279 ? 0.888 7.646 14.357 1.00 96.88 279 TYR A CA 1
ATOM 2293 C C . TYR A 1 279 ? -0.637 7.581 14.238 1.00 96.88 279 TYR A C 1
ATOM 2295 O O . TYR A 1 279 ? -1.348 7.865 15.206 1.00 96.88 279 TYR A O 1
ATOM 2303 N N . LEU A 1 280 ? -1.163 7.217 13.065 1.00 97.12 280 LEU A N 1
ATOM 2304 C CA . LEU A 1 280 ? -2.606 7.099 12.871 1.00 97.12 280 LEU A CA 1
ATOM 2305 C C . LEU A 1 280 ? -3.166 5.929 13.678 1.00 97.12 280 LEU A C 1
ATOM 2307 O O . LEU A 1 280 ? -4.235 6.081 14.271 1.00 97.12 280 LEU A O 1
ATOM 2311 N N . ALA A 1 281 ? -2.433 4.818 13.788 1.00 97.12 281 ALA A N 1
ATOM 2312 C CA . ALA A 1 281 ? -2.809 3.726 14.674 1.00 97.12 281 ALA A CA 1
ATOM 2313 C C . ALA A 1 281 ? -2.841 4.175 16.142 1.00 97.12 281 ALA A C 1
ATOM 2315 O O . ALA A 1 281 ? -3.870 4.041 16.798 1.00 97.12 281 ALA A O 1
ATOM 2316 N N . PHE A 1 282 ? -1.773 4.807 16.635 1.00 94.88 282 PHE A N 1
ATOM 2317 C CA . PHE A 1 282 ? -1.699 5.335 18.002 1.00 94.88 282 PHE A CA 1
ATOM 2318 C C . PHE A 1 282 ? -2.861 6.270 18.341 1.00 94.88 282 PHE A C 1
ATOM 2320 O O . PHE A 1 282 ? -3.426 6.202 19.430 1.00 94.88 282 PHE A O 1
ATOM 2327 N N . LYS A 1 283 ? -3.222 7.140 17.395 1.00 91.25 283 LYS A N 1
ATOM 2328 C CA . LYS A 1 283 ? -4.230 8.181 17.592 1.00 91.25 283 LYS A CA 1
ATOM 2329 C C . LYS A 1 283 ? -5.667 7.693 17.449 1.00 91.25 283 LYS A C 1
ATOM 2331 O O . LYS A 1 283 ? -6.557 8.251 18.092 1.00 91.25 283 LYS A O 1
ATOM 2336 N N . TYR A 1 284 ? -5.916 6.748 16.543 1.00 93.06 284 TYR A N 1
ATOM 2337 C CA . TYR A 1 284 ? -7.272 6.404 16.113 1.00 93.06 284 TYR A CA 1
ATOM 2338 C C . TYR A 1 284 ? -7.684 4.968 16.419 1.00 93.06 284 TYR A C 1
ATOM 2340 O O . TYR A 1 284 ? -8.893 4.717 16.450 1.00 93.06 284 TYR A O 1
ATOM 2348 N N . LEU A 1 285 ? -6.749 4.048 16.695 1.00 92.75 285 LEU A N 1
ATOM 2349 C CA . LEU A 1 285 ? -7.137 2.724 17.168 1.00 92.75 285 LEU A CA 1
ATOM 2350 C C . LEU A 1 285 ? -7.934 2.876 18.460 1.00 92.75 285 LEU A C 1
ATOM 2352 O O . LEU A 1 285 ? -7.509 3.568 19.389 1.00 92.75 285 LEU A O 1
ATOM 2356 N N . PRO A 1 286 ? -9.111 2.248 18.544 1.00 86.62 286 PRO A N 1
ATOM 2357 C CA . PRO A 1 286 ? -9.959 2.412 19.699 1.00 86.62 286 PRO A CA 1
ATOM 2358 C C . PRO A 1 286 ? -9.468 1.462 20.800 1.00 86.62 286 PRO A C 1
ATOM 2360 O O . PRO A 1 286 ? -10.112 0.463 21.098 1.00 86.62 286 PRO A O 1
ATOM 2363 N N . VAL A 1 287 ? -8.327 1.751 21.415 1.00 79.19 287 VAL A N 1
ATOM 2364 C CA . VAL A 1 287 ? -7.734 0.958 22.503 1.00 79.19 287 VAL A CA 1
ATOM 2365 C C . VAL A 1 287 ? -7.698 1.799 23.790 1.00 79.19 287 VAL A C 1
ATOM 2367 O O . VAL A 1 287 ? -7.392 2.987 23.738 1.00 79.19 287 VAL A O 1
ATOM 2370 N N . GLY A 1 288 ? -8.107 1.230 24.933 1.00 62.44 288 GLY A N 1
ATOM 2371 C CA . GLY A 1 288 ? -8.216 1.935 26.227 1.00 62.44 288 GLY A CA 1
ATOM 2372 C C . GLY A 1 288 ? -9.600 1.851 26.919 1.00 62.44 288 GLY A C 1
ATOM 2373 O O . GLY A 1 288 ? -10.577 1.403 26.309 1.00 62.44 288 GLY A O 1
ATOM 2374 N N . PRO A 1 289 ? -9.701 2.251 28.204 1.00 50.25 289 PRO A N 1
ATOM 2375 C CA . PRO A 1 289 ? -10.806 1.933 29.102 1.00 50.25 289 PRO A CA 1
ATOM 2376 C C . PRO A 1 289 ? -12.111 2.678 28.791 1.00 50.25 289 PRO A C 1
ATOM 2378 O O . PRO A 1 289 ? -12.125 3.874 28.510 1.00 50.25 289 PRO A O 1
ATOM 2381 N N . ARG A 1 290 ? -13.204 1.912 28.929 1.00 50.88 290 ARG A N 1
ATOM 2382 C CA . ARG A 1 290 ? -14.628 2.210 29.226 1.00 50.88 290 ARG A CA 1
ATOM 2383 C C . ARG A 1 290 ? -15.230 3.562 28.815 1.00 50.88 290 ARG A C 1
ATOM 2385 O O . ARG A 1 290 ? -16.169 3.606 28.024 1.00 50.88 290 ARG A O 1
ATOM 2392 N N . LYS A 1 291 ? -14.663 4.692 29.232 1.00 39.62 291 LYS A N 1
ATOM 2393 C CA . LYS A 1 291 ? -15.066 6.011 28.729 1.00 39.62 291 LYS A CA 1
ATOM 2394 C C . LYS A 1 291 ? -14.074 6.476 27.679 1.00 39.62 291 LYS A C 1
ATOM 2396 O O . LYS A 1 291 ? -13.069 7.104 27.986 1.00 39.62 291 LYS A O 1
ATOM 2401 N N . ILE A 1 292 ? -14.430 6.243 26.417 1.00 38.34 292 ILE A N 1
ATOM 2402 C CA . ILE A 1 292 ? -13.941 7.065 25.309 1.00 38.34 292 ILE A CA 1
ATOM 2403 C C . ILE A 1 292 ? -14.377 8.502 25.624 1.00 38.34 292 ILE A C 1
ATOM 2405 O O . ILE A 1 292 ? -15.461 8.929 25.218 1.00 38.34 292 ILE A O 1
ATOM 2409 N N . SER A 1 293 ? -13.559 9.266 26.346 1.00 33.94 293 SER A N 1
ATOM 2410 C CA . SER A 1 293 ? -13.573 10.704 26.169 1.00 33.94 293 SER A CA 1
ATOM 2411 C C . SER A 1 293 ? -13.147 10.912 24.724 1.00 33.94 293 SER A C 1
ATOM 2413 O O . SER A 1 293 ? -11.989 10.773 24.353 1.00 33.94 293 SER A O 1
ATOM 2415 N N . LEU A 1 294 ? -14.127 11.226 23.880 1.00 43.84 294 LEU A N 1
ATOM 2416 C CA . LEU A 1 294 ? -13.971 11.722 22.507 1.00 43.84 294 LEU A CA 1
ATOM 2417 C C . LEU A 1 294 ? -13.196 13.063 22.453 1.00 43.84 294 LEU A C 1
ATOM 2419 O O . LEU A 1 294 ? -13.204 13.758 21.435 1.00 43.84 294 LEU A O 1
ATOM 2423 N N . GLU A 1 295 ? -12.556 13.431 23.560 1.00 36.62 295 GLU A N 1
ATOM 2424 C CA . GLU A 1 295 ? -11.743 14.603 23.801 1.00 36.62 295 GLU A CA 1
ATOM 2425 C C . GLU A 1 295 ? -10.297 14.146 23.979 1.00 36.62 295 GLU A C 1
ATOM 2427 O O . GLU A 1 295 ? -10.016 13.118 24.582 1.00 36.62 295 GLU A O 1
ATOM 2432 N N . ARG A 1 296 ? -9.396 14.914 23.372 1.00 44.72 296 ARG A N 1
ATOM 2433 C CA . ARG A 1 296 ? -8.031 14.566 22.946 1.00 44.72 296 ARG A CA 1
ATOM 2434 C C . ARG A 1 296 ? -7.028 14.230 24.062 1.00 44.72 296 ARG A C 1
ATOM 2436 O O . ARG A 1 296 ? -5.835 14.184 23.774 1.00 44.72 296 ARG A O 1
ATOM 2443 N N . ASP A 1 297 ? -7.476 13.990 25.286 1.00 39.44 297 ASP A N 1
ATOM 2444 C CA . ASP A 1 297 ? -6.616 13.556 26.379 1.00 39.44 297 ASP A CA 1
ATOM 2445 C C . ASP A 1 297 ? -6.665 12.037 26.507 1.00 39.44 297 ASP A C 1
ATOM 2447 O O . ASP A 1 297 ? -7.668 11.440 26.899 1.00 39.44 297 ASP A O 1
ATOM 2451 N N . HIS A 1 298 ? -5.546 11.406 26.161 1.00 49.16 298 HIS A N 1
ATOM 2452 C CA . HIS A 1 298 ? -5.298 10.002 26.456 1.00 49.16 298 HIS A CA 1
ATOM 2453 C C . HIS A 1 298 ? -5.127 9.917 27.979 1.00 49.16 298 HIS A C 1
ATOM 2455 O O . HIS A 1 298 ? -4.024 10.102 28.490 1.00 49.16 298 HIS A O 1
ATOM 2461 N N . GLY A 1 299 ? -6.229 9.768 28.718 1.00 45.88 299 GLY A N 1
ATOM 2462 C CA . GLY A 1 299 ? -6.207 9.781 30.181 1.00 45.88 299 GLY A CA 1
ATOM 2463 C C . GLY A 1 299 ? -5.256 8.718 30.734 1.00 45.88 299 GLY A C 1
ATOM 2464 O O . GLY A 1 299 ? -5.285 7.595 30.263 1.00 45.88 299 GLY A O 1
ATOM 2465 N N . GLY A 1 300 ? -4.427 9.050 31.726 1.00 59.00 300 GLY A N 1
ATOM 2466 C CA . GLY A 1 300 ? -3.557 8.104 32.443 1.00 59.00 300 GLY A CA 1
ATOM 2467 C C . GLY A 1 300 ? -2.411 7.468 31.629 1.00 59.00 300 GLY A C 1
ATOM 2468 O O . GLY A 1 300 ? -2.542 7.098 30.465 1.00 59.00 300 GLY A O 1
ATOM 2469 N N . VAL A 1 301 ? -1.259 7.262 32.277 1.00 66.38 301 VAL A N 1
ATOM 2470 C CA . VAL A 1 301 ? -0.054 6.658 31.664 1.00 66.38 301 VAL A CA 1
ATOM 2471 C C . VAL A 1 301 ? -0.341 5.281 31.038 1.00 66.38 301 VAL A C 1
ATOM 2473 O O . VAL A 1 301 ? 0.161 4.982 29.957 1.00 66.38 301 VAL A O 1
ATOM 2476 N N . LYS A 1 302 ? -1.206 4.471 31.666 1.00 72.62 302 LYS A N 1
ATOM 2477 C CA . LYS A 1 302 ? -1.575 3.123 31.195 1.00 72.62 302 LYS A CA 1
ATOM 2478 C C . LYS A 1 302 ? -2.209 3.122 29.805 1.00 72.62 302 LYS A C 1
ATOM 2480 O O . LYS A 1 302 ? -1.821 2.318 28.964 1.00 72.62 302 LYS A O 1
ATOM 2485 N N . ASN A 1 303 ? -3.124 4.050 29.533 1.00 78.44 303 ASN A N 1
ATOM 2486 C CA . ASN A 1 303 ? -3.795 4.110 28.232 1.00 78.44 303 ASN A CA 1
ATOM 2487 C C . ASN A 1 303 ? -2.806 4.470 27.137 1.00 78.44 303 ASN A C 1
ATOM 2489 O O . ASN A 1 303 ? -2.832 3.889 26.059 1.00 78.44 303 ASN A O 1
ATOM 2493 N N . LYS A 1 304 ? -1.876 5.377 27.447 1.00 84.19 304 LYS A N 1
ATOM 2494 C CA . LYS A 1 304 ? -0.814 5.741 26.519 1.00 84.19 304 LYS A CA 1
ATOM 2495 C C . LYS A 1 304 ? 0.072 4.537 26.173 1.00 84.19 304 LYS A C 1
ATOM 2497 O O . LYS A 1 304 ? 0.389 4.364 25.003 1.00 84.19 304 LYS A O 1
ATOM 2502 N N . ILE A 1 305 ? 0.424 3.694 27.149 1.00 86.94 305 ILE A N 1
ATOM 2503 C CA . ILE A 1 305 ? 1.197 2.454 26.930 1.00 86.94 305 ILE A CA 1
ATOM 2504 C C . ILE A 1 305 ? 0.431 1.478 26.027 1.00 86.94 305 ILE A C 1
ATOM 2506 O O . ILE A 1 305 ? 1.006 0.950 25.080 1.00 86.94 305 ILE A O 1
ATOM 2510 N N . VAL A 1 306 ? -0.868 1.278 26.267 1.00 90.56 306 VAL A N 1
ATOM 2511 C CA . VAL A 1 306 ? -1.712 0.404 25.433 1.00 90.56 306 VAL A CA 1
ATOM 2512 C C . VAL A 1 306 ? -1.822 0.927 23.993 1.00 90.56 306 VAL A C 1
ATOM 2514 O O . VAL A 1 306 ? -1.691 0.148 23.046 1.00 90.56 306 VAL A O 1
ATOM 2517 N N . CYS A 1 307 ? -2.012 2.239 23.811 1.00 92.00 307 CYS A N 1
ATOM 2518 C CA . CYS A 1 307 ? -1.995 2.883 22.494 1.00 92.00 307 CYS A CA 1
ATOM 2519 C C . CYS A 1 307 ? -0.654 2.674 21.780 1.00 92.00 307 CYS A C 1
ATOM 2521 O O . CYS A 1 307 ? -0.645 2.334 20.600 1.00 92.00 307 CYS A O 1
ATOM 2523 N N . TRP A 1 308 ? 0.468 2.839 22.489 1.00 92.44 308 TRP A N 1
ATOM 2524 C CA . TRP A 1 308 ? 1.808 2.592 21.948 1.00 92.44 308 TRP A CA 1
ATOM 2525 C C . TRP A 1 308 ? 1.996 1.151 21.505 1.00 92.44 308 TRP A C 1
ATOM 2527 O O . TRP A 1 308 ? 2.400 0.916 20.372 1.00 92.44 308 TRP A O 1
ATOM 2537 N N . PHE A 1 309 ? 1.668 0.197 22.371 1.00 94.69 309 PHE A N 1
ATOM 2538 C CA . PHE A 1 309 ? 1.780 -1.221 22.060 1.00 94.69 309 PHE A CA 1
ATOM 2539 C C . PHE A 1 309 ? 0.972 -1.585 20.807 1.00 94.69 309 PHE A C 1
ATOM 2541 O O . PHE A 1 309 ? 1.512 -2.148 19.861 1.00 94.69 309 PHE A O 1
ATOM 2548 N N . SER A 1 310 ? -0.295 -1.169 20.756 1.00 96.81 310 SER A N 1
ATOM 2549 C CA . SER A 1 310 ? -1.184 -1.444 19.618 1.00 96.81 310 SER A CA 1
ATOM 2550 C C . SER A 1 310 ? -0.668 -0.810 18.322 1.00 96.81 310 SER A C 1
ATOM 2552 O O . SER A 1 310 ? -0.703 -1.431 17.264 1.00 96.81 310 SER A O 1
ATOM 2554 N N . ALA A 1 311 ? -0.147 0.418 18.402 1.00 97.56 311 ALA A N 1
ATOM 2555 C CA . ALA A 1 311 ? 0.446 1.108 17.263 1.00 97.56 311 ALA A CA 1
ATOM 2556 C C . ALA A 1 311 ? 1.720 0.426 16.754 1.00 97.56 311 ALA A C 1
ATOM 2558 O O . ALA A 1 311 ? 1.926 0.369 15.547 1.00 97.56 311 ALA A O 1
ATOM 2559 N N . LEU A 1 312 ? 2.557 -0.104 17.651 1.00 97.38 312 LEU A N 1
ATOM 2560 C CA . LEU A 1 312 ? 3.766 -0.834 17.275 1.00 97.38 312 LEU A CA 1
ATOM 2561 C C . LEU A 1 312 ? 3.440 -2.180 16.623 1.00 97.38 312 LEU A C 1
ATOM 2563 O O . LEU A 1 312 ? 4.042 -2.486 15.604 1.00 97.38 312 LEU A O 1
ATOM 2567 N N . ILE A 1 313 ? 2.450 -2.927 17.131 1.00 98.31 313 ILE A N 1
ATOM 2568 C CA . ILE A 1 313 ? 1.945 -4.142 16.462 1.00 98.31 313 ILE A CA 1
ATOM 2569 C C . ILE A 1 313 ? 1.425 -3.807 15.060 1.00 98.31 313 ILE A C 1
ATOM 2571 O O . ILE A 1 313 ? 1.680 -4.532 14.105 1.00 98.31 313 ILE A O 1
ATOM 2575 N N . TYR A 1 314 ? 0.712 -2.688 14.909 1.00 98.69 314 TYR A N 1
ATOM 2576 C CA . TYR A 1 314 ? 0.196 -2.264 13.607 1.00 98.69 314 TYR A CA 1
ATOM 2577 C C . TYR A 1 314 ? 1.297 -1.784 12.646 1.00 98.69 314 TYR A C 1
ATOM 2579 O O . TYR A 1 314 ? 1.163 -1.954 11.437 1.00 98.69 314 TYR A O 1
ATOM 2587 N N . LEU A 1 315 ? 2.371 -1.185 13.169 1.00 98.50 315 LEU A N 1
ATOM 2588 C CA . LEU A 1 315 ? 3.494 -0.647 12.397 1.00 98.50 315 LEU A CA 1
ATOM 2589 C C . LEU A 1 315 ? 4.506 -1.714 11.977 1.00 98.50 315 LEU A C 1
ATOM 2591 O O . LEU A 1 315 ? 5.002 -1.665 10.856 1.00 98.50 315 LEU A O 1
ATOM 2595 N N . VAL A 1 316 ? 4.839 -2.624 12.888 1.00 96.94 316 VAL A N 1
ATOM 2596 C CA . VAL A 1 316 ? 5.939 -3.580 12.759 1.00 96.94 316 VAL A CA 1
ATOM 2597 C C . VAL A 1 316 ? 5.357 -4.985 12.858 1.00 96.94 316 VAL A C 1
ATOM 2599 O O . VAL A 1 316 ? 5.173 -5.531 13.944 1.00 96.94 316 VAL A O 1
ATOM 2602 N N . ASN A 1 317 ? 4.991 -5.537 11.705 1.00 98.31 317 ASN A N 1
ATOM 2603 C CA . ASN A 1 317 ? 4.428 -6.877 11.573 1.00 98.31 317 ASN A CA 1
ATOM 2604 C C . ASN A 1 317 ? 4.714 -7.453 10.175 1.00 98.31 317 ASN A C 1
ATOM 2606 O O . ASN A 1 317 ? 5.085 -6.691 9.272 1.00 98.31 317 ASN A O 1
ATOM 2610 N N . PRO A 1 318 ? 4.501 -8.766 9.969 1.00 98.12 318 PRO A N 1
ATOM 2611 C CA . PRO A 1 318 ? 4.845 -9.406 8.705 1.00 98.12 318 PRO A CA 1
ATOM 2612 C C . PRO A 1 318 ? 4.080 -8.879 7.485 1.00 98.12 318 PRO A C 1
ATOM 2614 O O . PRO A 1 318 ? 4.663 -8.749 6.414 1.00 98.12 318 PRO A O 1
ATOM 2617 N N . PHE A 1 319 ? 2.823 -8.445 7.637 1.00 98.44 319 PHE A N 1
ATOM 2618 C CA . PHE A 1 319 ? 2.089 -7.831 6.527 1.00 98.44 319 PHE A CA 1
ATOM 2619 C C . PHE A 1 319 ? 2.777 -6.546 6.043 1.00 98.44 319 PHE A C 1
ATOM 2621 O O . PHE A 1 319 ? 2.949 -6.347 4.841 1.00 98.44 319 PHE A O 1
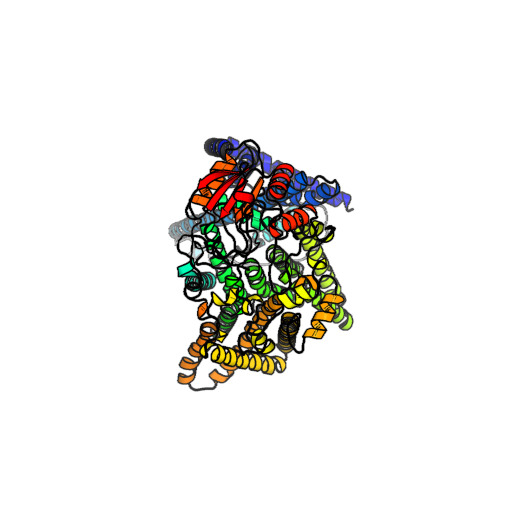ATOM 2628 N N . VAL A 1 320 ? 3.212 -5.677 6.963 1.00 98.56 320 VAL A N 1
ATOM 2629 C CA . VAL A 1 320 ? 3.932 -4.447 6.591 1.00 98.56 320 VAL A CA 1
ATOM 2630 C C . VAL A 1 320 ? 5.290 -4.768 5.970 1.00 98.56 320 VAL A C 1
ATOM 2632 O O . VAL A 1 320 ? 5.670 -4.137 4.981 1.00 98.56 320 VAL A O 1
ATOM 2635 N N . TYR A 1 321 ? 5.991 -5.757 6.528 1.00 98.12 321 TYR A N 1
ATOM 2636 C CA . TYR A 1 321 ? 7.278 -6.227 6.030 1.00 98.12 321 TYR A CA 1
ATOM 2637 C C . TYR A 1 321 ? 7.184 -6.657 4.558 1.00 98.12 321 TYR A C 1
ATOM 2639 O O . TYR A 1 321 ? 7.791 -6.037 3.682 1.00 98.12 321 TYR A O 1
ATOM 2647 N N . THR A 1 322 ? 6.334 -7.641 4.274 1.00 97.00 322 THR A N 1
ATOM 2648 C CA . THR A 1 322 ? 6.202 -8.246 2.948 1.00 97.00 322 THR A CA 1
ATOM 2649 C C . THR A 1 322 ? 5.678 -7.259 1.908 1.00 97.00 322 THR A C 1
ATOM 2651 O O . THR A 1 322 ? 6.138 -7.250 0.768 1.00 97.00 322 THR A O 1
ATOM 2654 N N . ARG A 1 323 ? 4.756 -6.360 2.281 1.00 97.50 323 ARG A N 1
ATOM 2655 C CA . ARG A 1 323 ? 4.210 -5.367 1.340 1.00 97.50 323 ARG A CA 1
ATOM 2656 C C . ARG A 1 323 ? 5.217 -4.279 0.971 1.00 97.50 323 ARG A C 1
ATOM 2658 O O . ARG A 1 323 ? 5.105 -3.743 -0.129 1.00 97.50 323 ARG A O 1
ATOM 2665 N N . LEU A 1 324 ? 6.203 -3.966 1.822 1.00 97.38 324 LEU A N 1
ATOM 2666 C CA . LEU A 1 324 ? 7.311 -3.107 1.392 1.00 97.38 324 LEU A CA 1
ATOM 2667 C C . LEU A 1 324 ? 8.291 -3.866 0.490 1.00 97.38 324 LEU A C 1
ATOM 2669 O O . LEU A 1 324 ? 8.692 -3.304 -0.524 1.00 97.38 324 LEU A O 1
ATOM 2673 N N . LEU A 1 325 ? 8.631 -5.122 0.809 1.00 97.00 325 LEU A N 1
ATOM 2674 C C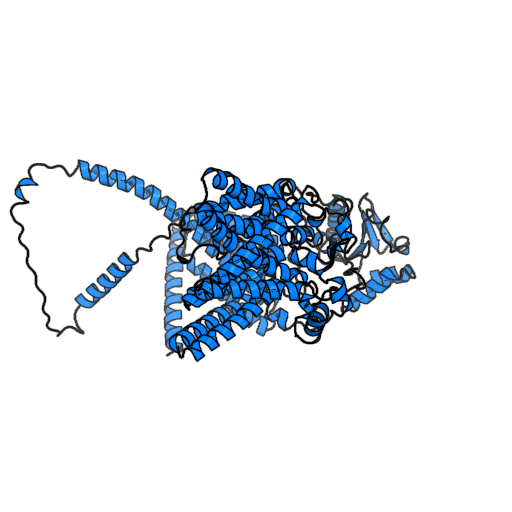A . LEU A 1 325 ? 9.487 -5.946 -0.057 1.00 97.00 325 LEU A CA 1
ATOM 2675 C C . LEU A 1 325 ? 8.895 -6.122 -1.458 1.00 97.00 325 LEU A C 1
ATOM 2677 O O . LEU A 1 325 ? 9.616 -6.074 -2.445 1.00 97.00 325 LEU A O 1
ATOM 2681 N N . ALA A 1 326 ? 7.576 -6.288 -1.554 1.00 96.94 326 ALA A N 1
ATOM 2682 C CA . ALA A 1 326 ? 6.864 -6.361 -2.826 1.00 96.94 326 ALA A CA 1
ATOM 2683 C C . ALA A 1 326 ? 6.705 -4.987 -3.510 1.00 96.94 326 ALA A C 1
ATOM 2685 O O . ALA A 1 326 ? 6.101 -4.885 -4.571 1.00 96.94 326 ALA A O 1
ATOM 2686 N N . GLY A 1 327 ? 7.175 -3.893 -2.907 1.00 96.62 327 GLY A N 1
ATOM 2687 C CA . GLY A 1 327 ? 7.034 -2.552 -3.473 1.00 96.62 327 GLY A CA 1
ATOM 2688 C C . GLY A 1 327 ? 5.607 -2.002 -3.475 1.00 96.62 327 GLY A C 1
ATOM 2689 O O . GLY A 1 327 ? 5.320 -1.010 -4.142 1.00 96.62 327 GLY A O 1
ATOM 2690 N N . GLN A 1 328 ? 4.699 -2.577 -2.687 1.00 96.69 328 GLN A N 1
ATOM 2691 C CA . GLN A 1 328 ? 3.291 -2.183 -2.615 1.00 96.69 328 GLN A CA 1
ATOM 2692 C C . GLN A 1 328 ? 3.051 -1.044 -1.611 1.00 96.69 328 GLN A C 1
ATOM 2694 O O . GLN A 1 328 ? 2.148 -1.070 -0.771 1.00 96.69 328 GLN A O 1
ATOM 2699 N N . TRP A 1 329 ? 3.852 0.014 -1.711 1.00 96.06 329 TRP A N 1
ATOM 2700 C CA . TRP A 1 329 ? 3.827 1.157 -0.791 1.00 96.06 329 TRP A CA 1
ATOM 2701 C C . TRP A 1 329 ? 2.488 1.924 -0.803 1.00 96.06 329 TRP A C 1
ATOM 2703 O O . TRP A 1 329 ? 2.086 2.494 0.211 1.00 96.06 329 TRP A O 1
ATOM 2713 N N . LEU A 1 330 ? 1.745 1.892 -1.914 1.00 96.00 330 LEU A N 1
ATOM 2714 C CA . LEU A 1 330 ? 0.385 2.440 -2.012 1.00 96.00 330 LEU A CA 1
ATOM 2715 C C . LEU A 1 330 ? -0.652 1.629 -1.226 1.00 96.00 330 LEU A C 1
ATOM 2717 O O . LEU A 1 330 ? -1.532 2.197 -0.575 1.00 96.00 330 LEU A O 1
ATOM 2721 N N . VAL A 1 331 ? -0.504 0.301 -1.213 1.00 97.56 331 VAL A N 1
ATOM 2722 C CA . VAL A 1 331 ? -1.302 -0.584 -0.355 1.00 97.56 331 VAL A CA 1
ATOM 2723 C C . VAL A 1 331 ? -1.026 -0.241 1.109 1.00 97.56 331 VAL A C 1
ATOM 2725 O O . VAL A 1 331 ? -1.972 -0.070 1.873 1.00 97.56 331 VAL A O 1
ATOM 2728 N N . LEU A 1 332 ? 0.238 -0.022 1.484 1.00 98.56 332 LEU A N 1
ATOM 2729 C CA . LEU A 1 332 ? 0.610 0.391 2.841 1.00 98.56 332 LEU A CA 1
ATOM 2730 C C . LEU A 1 332 ? 0.057 1.768 3.243 1.00 98.56 332 LEU A C 1
ATOM 2732 O O . LEU A 1 332 ? -0.358 1.943 4.390 1.00 98.56 332 LEU A O 1
ATOM 2736 N N . TRP A 1 333 ? -0.019 2.736 2.325 1.00 98.06 333 TRP A N 1
ATOM 2737 C CA . TRP A 1 333 ? -0.720 3.997 2.597 1.00 98.06 333 TRP A CA 1
ATOM 2738 C C . TRP A 1 333 ? -2.210 3.775 2.848 1.00 98.06 333 TRP A C 1
ATOM 2740 O O . TRP A 1 333 ? -2.768 4.359 3.777 1.00 98.06 333 TRP A O 1
ATOM 2750 N N . GLY A 1 334 ? -2.855 2.898 2.073 1.00 98.00 334 GLY A N 1
ATOM 2751 C CA . GLY A 1 334 ? -4.245 2.528 2.327 1.00 98.00 334 GLY A CA 1
ATOM 2752 C C . GLY A 1 334 ? -4.431 1.850 3.690 1.00 98.00 334 GLY A C 1
ATOM 2753 O O . GLY A 1 334 ? -5.327 2.211 4.452 1.00 98.00 334 GLY A O 1
ATOM 2754 N N . TYR A 1 335 ? -3.517 0.950 4.048 1.00 98.69 335 TYR A N 1
ATOM 2755 C CA . TYR A 1 335 ? -3.451 0.315 5.362 1.00 98.69 335 TYR A CA 1
ATOM 2756 C C . TYR A 1 335 ? -3.294 1.344 6.498 1.00 98.69 335 TYR A C 1
ATOM 2758 O O . TYR A 1 335 ? -4.012 1.274 7.497 1.00 98.69 335 TYR A O 1
ATOM 2766 N N . ALA A 1 336 ? -2.449 2.368 6.344 1.00 98.62 336 ALA A N 1
ATOM 2767 C CA . ALA A 1 336 ? -2.285 3.440 7.335 1.00 98.62 336 ALA A CA 1
ATOM 2768 C C . ALA A 1 336 ? -3.591 4.209 7.632 1.00 98.62 336 ALA A C 1
ATOM 2770 O O . ALA A 1 336 ? -3.761 4.756 8.725 1.00 98.62 336 ALA A O 1
ATOM 2771 N N . LEU A 1 337 ? -4.521 4.254 6.671 1.00 98.44 337 LEU A N 1
ATOM 2772 C CA . LEU A 1 337 ? -5.777 5.002 6.755 1.00 98.44 337 LEU A CA 1
ATOM 2773 C C . LEU A 1 337 ? -6.954 4.194 7.335 1.00 98.44 337 LEU A C 1
ATOM 2775 O O . LEU A 1 337 ? -7.996 4.784 7.633 1.00 98.44 337 LEU A O 1
ATOM 2779 N N . LEU A 1 338 ? -6.814 2.886 7.579 1.00 98.44 338 LEU A N 1
ATOM 2780 C CA . LEU A 1 338 ? -7.890 2.082 8.181 1.00 98.44 338 LEU A CA 1
ATOM 2781 C C . LEU A 1 338 ? -8.268 2.532 9.613 1.00 98.44 338 LEU A C 1
ATOM 2783 O O . LEU A 1 338 ? -9.468 2.683 9.883 1.00 98.44 338 LEU A O 1
ATOM 2787 N N . PRO A 1 339 ? -7.317 2.824 10.535 1.00 97.62 339 PRO A N 1
ATOM 2788 C CA . PRO A 1 339 ? -7.654 3.292 11.881 1.00 97.62 339 PRO A CA 1
ATOM 2789 C C . PRO A 1 339 ? -8.536 4.560 11.917 1.00 97.62 339 PRO A C 1
ATOM 2791 O O . PRO A 1 339 ? -9.575 4.535 12.589 1.00 97.62 339 PRO A O 1
ATOM 2794 N N . PRO A 1 340 ? -8.219 5.669 11.208 1.00 97.12 340 PRO A N 1
ATOM 2795 C CA . PRO A 1 340 ? -9.071 6.859 11.219 1.00 97.12 340 PRO A CA 1
ATOM 2796 C C . PRO A 1 340 ? -10.452 6.646 10.583 1.00 97.12 340 PRO A C 1
ATOM 2798 O O . PRO A 1 340 ? -11.401 7.323 11.000 1.00 97.12 340 PRO A O 1
ATOM 2801 N N . ILE A 1 341 ? -10.603 5.719 9.630 1.00 97.25 341 ILE A N 1
ATOM 2802 C CA . ILE A 1 341 ? -11.908 5.365 9.044 1.00 97.25 341 ILE A CA 1
ATOM 2803 C C . ILE A 1 341 ? -12.799 4.704 10.091 1.00 97.25 341 ILE A C 1
ATOM 2805 O O . ILE A 1 341 ? -13.887 5.215 10.365 1.00 97.25 341 ILE A O 1
ATOM 2809 N N . LEU A 1 342 ? -12.325 3.635 10.743 1.00 94.69 342 LEU A N 1
ATOM 2810 C CA . LEU A 1 342 ? -13.097 2.955 11.791 1.00 94.69 342 LEU A CA 1
ATOM 2811 C C . LEU A 1 342 ? -13.387 3.878 12.977 1.00 94.69 342 LEU A C 1
ATOM 2813 O O . LEU A 1 342 ? -14.497 3.894 13.510 1.00 94.69 342 LEU A O 1
ATOM 2817 N N . HIS A 1 343 ? -12.420 4.709 13.367 1.00 93.69 343 HIS A N 1
ATOM 2818 C CA . HIS A 1 343 ? -12.651 5.725 14.386 1.00 93.69 343 HIS A CA 1
ATOM 2819 C C . HIS A 1 343 ? -13.773 6.686 13.976 1.00 93.69 343 HIS A C 1
ATOM 2821 O O . HIS A 1 343 ? -14.700 6.930 14.748 1.00 93.69 343 HIS A O 1
ATOM 2827 N N . SER A 1 344 ? -13.716 7.225 12.756 1.00 94.56 344 SER A N 1
ATOM 2828 C CA . SER A 1 344 ? -14.716 8.177 12.262 1.00 94.56 344 SER A CA 1
ATOM 2829 C C . SER A 1 344 ? -16.096 7.538 12.130 1.00 94.56 344 SER A C 1
ATOM 2831 O O . SER A 1 344 ? -17.089 8.202 12.426 1.00 94.56 344 SER A O 1
ATOM 2833 N N . LEU A 1 345 ? -16.159 6.248 11.794 1.00 94.94 345 LEU A N 1
ATOM 2834 C CA . LEU A 1 345 ? -17.379 5.448 11.800 1.00 94.94 345 LEU A CA 1
ATOM 2835 C C . LEU A 1 345 ? -18.006 5.391 13.198 1.00 94.94 345 LEU A C 1
ATOM 2837 O O . LEU A 1 345 ? -19.178 5.726 13.365 1.00 94.94 345 LEU A O 1
ATOM 2841 N N . PHE A 1 346 ? -17.224 5.057 14.230 1.00 92.12 346 PHE A N 1
ATOM 2842 C CA . PHE A 1 346 ? -17.720 5.028 15.611 1.00 92.12 346 PHE A CA 1
ATOM 2843 C C . PHE A 1 346 ? -18.129 6.415 16.123 1.00 92.12 346 PHE A C 1
ATOM 2845 O O . PHE A 1 346 ? -19.126 6.550 16.839 1.00 92.12 346 PHE A O 1
ATOM 2852 N N . VAL A 1 347 ? -17.398 7.469 15.745 1.00 91.44 347 VAL A N 1
ATOM 2853 C CA . VAL A 1 347 ? -17.778 8.854 16.067 1.00 91.44 347 VAL A CA 1
ATOM 2854 C C . VAL A 1 347 ? -19.103 9.215 15.396 1.00 91.44 347 VAL A C 1
ATOM 2856 O O . VAL A 1 347 ? -19.979 9.785 16.051 1.00 91.44 347 VAL A O 1
ATOM 2859 N N . PHE A 1 348 ? -19.269 8.862 14.120 1.00 94.56 348 PHE A N 1
ATOM 2860 C CA . PHE A 1 348 ? -20.500 9.092 13.375 1.00 94.56 348 PHE A CA 1
ATOM 2861 C C . PHE A 1 348 ? -21.675 8.308 13.967 1.00 94.56 348 PHE A C 1
ATOM 2863 O O . PHE A 1 348 ? -22.740 8.882 14.164 1.00 94.56 348 PHE A O 1
ATOM 2870 N N . GLN A 1 349 ? -21.480 7.055 14.383 1.00 91.19 349 GLN A N 1
ATOM 2871 C CA . GLN A 1 349 ? -22.517 6.261 15.054 1.00 91.19 349 GLN A CA 1
ATOM 2872 C C . GLN A 1 349 ? -23.087 6.952 16.296 1.00 91.19 349 GLN A C 1
ATOM 2874 O O . GLN A 1 349 ? -24.298 6.919 16.551 1.00 91.19 349 GLN A O 1
ATOM 2879 N N . LYS A 1 350 ? -22.196 7.563 17.084 1.00 90.00 350 LYS A N 1
ATOM 2880 C CA . LYS A 1 350 ? -22.547 8.251 18.327 1.00 90.00 350 LYS A CA 1
ATOM 2881 C C . LYS A 1 350 ? -23.200 9.604 18.055 1.00 90.00 350 LYS A C 1
ATOM 2883 O O . LYS A 1 350 ? -24.263 9.876 18.603 1.00 90.00 350 LYS A O 1
ATOM 2888 N N . LYS A 1 351 ? -22.583 10.445 17.217 1.00 91.75 351 LYS A N 1
ATOM 2889 C CA . LYS A 1 351 ? -23.013 11.841 17.005 1.00 91.75 351 LYS A CA 1
ATOM 2890 C C . LYS A 1 351 ? -24.083 12.004 15.930 1.00 91.75 351 LYS A C 1
ATOM 2892 O O . LYS A 1 351 ? -24.959 12.855 16.066 1.00 91.75 351 LYS A O 1
ATOM 2897 N N . LYS A 1 352 ? -24.003 11.201 14.867 1.00 93.12 352 LYS A N 1
ATOM 2898 C CA . LYS A 1 352 ? -24.859 11.248 13.673 1.00 93.12 352 LYS A CA 1
ATOM 2899 C C . LYS A 1 352 ? -24.904 12.637 13.025 1.00 93.12 352 LYS A C 1
ATOM 2901 O O . LYS A 1 352 ? -25.919 13.005 12.448 1.00 93.12 352 LYS A O 1
ATOM 2906 N N . ASP A 1 353 ? -23.845 13.438 13.151 1.00 92.88 353 ASP A N 1
ATOM 2907 C CA . ASP A 1 353 ? -23.792 14.818 12.649 1.00 92.88 353 ASP A CA 1
ATOM 2908 C C . ASP A 1 353 ? -23.065 14.921 11.294 1.00 92.88 353 ASP A C 1
ATOM 2910 O O . ASP A 1 353 ? -22.355 14.006 10.871 1.00 92.88 353 ASP A O 1
ATOM 2914 N N . SER A 1 354 ? -23.233 16.049 10.598 1.00 93.12 354 SER A N 1
ATOM 2915 C CA . SER A 1 354 ? -22.625 16.264 9.278 1.00 93.12 354 SER A CA 1
ATOM 2916 C C . SER A 1 354 ? -21.098 16.302 9.335 1.00 93.12 354 SER A C 1
ATOM 2918 O O . SER A 1 354 ? -20.433 15.852 8.409 1.00 93.12 354 SER A O 1
ATOM 2920 N N . LYS A 1 355 ? -20.519 16.798 10.433 1.00 94.19 355 LYS A N 1
ATOM 2921 C CA . LYS A 1 355 ? -19.066 16.918 10.603 1.00 94.19 355 LYS A CA 1
ATOM 2922 C C . LYS A 1 355 ? -18.390 15.554 10.726 1.00 94.19 355 LYS A C 1
ATOM 2924 O O . LYS A 1 355 ? -17.303 15.361 10.188 1.00 94.19 355 LYS A O 1
ATOM 2929 N N . SER A 1 356 ? -18.995 14.623 11.456 1.00 94.25 356 SER A N 1
ATOM 2930 C CA . SER A 1 356 ? -18.504 13.251 11.600 1.00 94.25 356 SER A CA 1
ATOM 2931 C C . SER A 1 356 ? -18.707 12.443 10.321 1.00 94.25 356 SER A C 1
ATOM 2933 O O . SER A 1 356 ? -17.773 11.750 9.924 1.00 94.25 356 SER A O 1
ATOM 2935 N N . ALA A 1 357 ? -19.832 12.624 9.619 1.00 96.12 357 ALA A N 1
ATOM 2936 C CA . ALA A 1 357 ? -20.018 12.065 8.279 1.00 96.12 357 ALA A CA 1
ATOM 2937 C C . ALA A 1 357 ? -18.947 12.576 7.302 1.00 96.12 357 ALA A C 1
ATOM 2939 O O . ALA A 1 357 ? -18.269 11.779 6.663 1.00 96.12 357 ALA A O 1
ATOM 2940 N N . MET A 1 358 ? -18.713 13.892 7.249 1.00 96.06 358 MET A N 1
ATOM 2941 C CA . MET A 1 358 ? -17.719 14.477 6.342 1.00 96.06 358 MET A CA 1
ATOM 2942 C C . MET A 1 358 ? -16.306 13.958 6.606 1.00 96.06 358 MET A C 1
ATOM 2944 O O . MET A 1 358 ? -15.545 13.734 5.675 1.00 96.06 358 MET A O 1
ATOM 2948 N N . LYS A 1 359 ? -15.948 13.737 7.876 1.00 95.69 359 LYS A N 1
ATOM 2949 C CA . LYS A 1 359 ? -14.663 13.121 8.228 1.00 95.69 359 LYS A CA 1
ATOM 2950 C C . LYS A 1 359 ? -14.567 11.681 7.743 1.00 95.69 359 LYS A C 1
ATOM 2952 O O . LYS A 1 359 ? -13.541 11.319 7.188 1.00 95.69 359 LYS A O 1
ATOM 2957 N N . LEU A 1 360 ? -15.613 10.880 7.950 1.00 97.81 360 LEU A N 1
ATOM 2958 C CA . LEU A 1 360 ? -15.652 9.490 7.497 1.00 97.81 360 LEU A CA 1
ATOM 2959 C C . LEU A 1 360 ? -15.474 9.400 5.975 1.00 97.81 360 LEU A C 1
ATOM 2961 O O . LEU A 1 360 ? -14.579 8.702 5.508 1.00 97.81 360 LEU A O 1
ATOM 2965 N N . PHE A 1 361 ? -16.263 10.162 5.217 1.00 98.00 361 PHE A N 1
ATOM 2966 C CA . PHE A 1 361 ? -16.177 10.189 3.755 1.00 98.00 361 PHE A CA 1
ATOM 2967 C C . PHE A 1 361 ? -14.896 10.858 3.238 1.00 98.00 361 PHE A C 1
ATOM 2969 O O . PHE A 1 361 ? -14.376 10.449 2.207 1.00 98.00 361 PHE A O 1
ATOM 2976 N N . GLY A 1 362 ? -14.336 11.828 3.967 1.00 97.44 362 GLY A N 1
ATOM 2977 C CA . GLY A 1 362 ? -13.033 12.416 3.653 1.00 97.44 362 GLY A CA 1
ATOM 2978 C C . GLY A 1 362 ? -11.885 11.415 3.799 1.00 97.44 362 GLY A C 1
ATOM 2979 O O . GLY A 1 362 ? -11.014 11.353 2.936 1.00 97.44 362 GLY A O 1
ATOM 2980 N N . TRP A 1 363 ? -11.901 10.582 4.845 1.00 97.75 363 TRP A N 1
ATOM 2981 C CA . TRP A 1 363 ? -10.936 9.486 4.970 1.00 97.75 363 TRP A CA 1
ATOM 2982 C C . TRP A 1 363 ? -11.144 8.404 3.912 1.00 97.75 363 TRP A C 1
ATOM 2984 O O . TRP A 1 363 ? -10.162 7.899 3.382 1.00 97.75 363 TRP A O 1
ATOM 2994 N N . LEU A 1 364 ? -12.396 8.087 3.565 1.00 97.81 364 LEU A N 1
ATOM 2995 C CA . LEU A 1 364 ? -12.711 7.150 2.485 1.00 97.81 364 LEU A CA 1
ATOM 2996 C C . LEU A 1 364 ? -12.229 7.663 1.115 1.00 97.81 364 LEU A C 1
ATOM 2998 O O . LEU A 1 364 ? -11.695 6.888 0.329 1.00 97.81 364 LEU A O 1
ATOM 3002 N N . PHE A 1 365 ? -12.359 8.966 0.850 1.00 96.62 365 PHE A N 1
ATOM 3003 C CA . PHE A 1 365 ? -11.799 9.613 -0.340 1.00 96.62 365 PHE A CA 1
ATOM 3004 C C . PHE A 1 365 ? -10.278 9.464 -0.395 1.00 96.62 365 PHE A C 1
ATOM 3006 O O . PHE A 1 365 ? -9.748 8.979 -1.391 1.00 96.62 365 PHE A O 1
ATOM 3013 N N . LEU A 1 366 ? -9.582 9.822 0.691 1.00 96.31 366 LEU A N 1
ATOM 3014 C CA . LEU A 1 366 ? -8.129 9.657 0.768 1.00 96.31 366 LEU A CA 1
ATOM 3015 C C . LEU A 1 366 ? -7.724 8.193 0.582 1.00 96.31 366 LEU A C 1
ATOM 3017 O O . LEU A 1 366 ? -6.764 7.918 -0.127 1.00 96.31 366 LEU A O 1
ATOM 3021 N N . LEU A 1 367 ? -8.480 7.254 1.155 1.00 96.94 367 LEU A N 1
ATOM 3022 C CA . LEU A 1 367 ? -8.236 5.829 0.968 1.00 96.94 367 LEU A CA 1
ATOM 3023 C C . LEU A 1 367 ? -8.318 5.419 -0.506 1.00 96.94 367 LEU A C 1
ATOM 3025 O O . LEU A 1 367 ? -7.430 4.712 -0.969 1.00 96.94 367 LEU A O 1
ATOM 3029 N N . GLY A 1 368 ? -9.328 5.904 -1.236 1.00 95.25 368 GLY A N 1
ATOM 3030 C CA . GLY A 1 368 ? -9.473 5.679 -2.678 1.00 95.25 368 GLY A CA 1
ATOM 3031 C C . GLY A 1 368 ? -8.294 6.204 -3.494 1.00 95.25 368 GLY A C 1
ATOM 3032 O O . GLY A 1 368 ? -7.837 5.516 -4.397 1.00 95.25 368 GLY A O 1
ATOM 3033 N N . VAL A 1 369 ? -7.739 7.368 -3.132 1.00 94.50 369 VAL A N 1
ATOM 3034 C CA . VAL A 1 369 ? -6.560 7.940 -3.813 1.00 94.50 369 VAL A CA 1
ATOM 3035 C C . VAL A 1 369 ? -5.325 7.039 -3.686 1.00 94.50 369 VAL A C 1
ATOM 3037 O O . VAL A 1 369 ? -4.531 6.944 -4.621 1.00 94.50 369 VAL A O 1
ATOM 3040 N N . PHE A 1 370 ? -5.143 6.379 -2.538 1.00 94.50 370 PHE A N 1
ATOM 3041 C CA . PHE A 1 370 ? -3.972 5.533 -2.289 1.00 94.50 370 PHE A CA 1
ATOM 3042 C C . PHE A 1 370 ? -4.175 4.071 -2.694 1.00 94.50 370 PHE A C 1
ATOM 3044 O O . PHE A 1 370 ? -3.264 3.471 -3.250 1.00 94.50 370 PHE A O 1
ATOM 3051 N N . SER A 1 371 ? -5.327 3.463 -2.400 1.00 94.81 371 SER A N 1
ATOM 3052 C CA . SER A 1 371 ? -5.541 2.029 -2.618 1.00 94.81 371 SER A CA 1
ATOM 3053 C C . SER A 1 371 ? -6.987 1.700 -2.968 1.00 94.81 371 SER A C 1
ATOM 3055 O O . SER A 1 371 ? -7.870 1.693 -2.107 1.00 94.81 371 SER A O 1
ATOM 3057 N N . ASN A 1 372 ? -7.201 1.294 -4.221 1.00 91.25 372 ASN A N 1
ATOM 3058 C CA . ASN A 1 372 ? -8.502 0.817 -4.699 1.00 91.25 372 ASN A CA 1
ATOM 3059 C C . ASN A 1 372 ? -8.981 -0.416 -3.922 1.00 91.25 372 ASN A C 1
ATOM 3061 O O . ASN A 1 372 ? -10.159 -0.517 -3.600 1.00 91.25 372 ASN A O 1
ATOM 3065 N N . HIS A 1 373 ? -8.071 -1.330 -3.567 1.00 93.06 373 HIS A N 1
ATOM 3066 C CA . HIS A 1 373 ? -8.421 -2.562 -2.855 1.00 93.06 373 HIS A CA 1
ATOM 3067 C C . HIS A 1 373 ? -8.968 -2.245 -1.461 1.00 93.06 373 HIS A C 1
ATOM 3069 O O . HIS A 1 373 ? -10.090 -2.626 -1.134 1.00 93.06 373 HIS A O 1
ATOM 3075 N N . PHE A 1 374 ? -8.220 -1.476 -0.658 1.00 96.75 374 PHE A N 1
ATOM 3076 C CA . PHE A 1 374 ? -8.699 -1.095 0.670 1.00 96.75 374 PHE A CA 1
ATOM 3077 C C . PHE A 1 374 ? -9.932 -0.198 0.597 1.00 96.75 374 PHE A C 1
ATOM 3079 O O . PHE A 1 374 ? -10.791 -0.294 1.476 1.00 96.75 374 PHE A O 1
ATOM 3086 N N . PHE A 1 375 ? -10.049 0.636 -0.440 1.00 95.75 375 PHE A N 1
ATOM 3087 C CA . PHE A 1 375 ? -11.253 1.416 -0.694 1.00 95.75 375 PHE A CA 1
ATOM 3088 C C . PHE A 1 375 ? -12.481 0.525 -0.882 1.00 95.75 375 PHE A C 1
ATOM 3090 O O . PHE A 1 375 ? -13.442 0.701 -0.136 1.00 95.75 375 PHE A O 1
ATOM 3097 N N . VAL A 1 376 ? -12.449 -0.447 -1.801 1.00 94.12 376 VAL A N 1
ATOM 3098 C CA . VAL A 1 376 ? -13.591 -1.344 -2.051 1.00 94.12 376 VAL A CA 1
ATOM 3099 C C . VAL A 1 376 ? -13.922 -2.149 -0.792 1.00 94.12 376 VAL A C 1
ATOM 3101 O O . VAL A 1 376 ? -15.077 -2.169 -0.370 1.00 94.12 376 VAL A O 1
ATOM 3104 N N . MET A 1 377 ? -12.916 -2.718 -0.118 1.00 95.81 377 MET A N 1
ATOM 3105 C CA . MET A 1 377 ? -13.113 -3.453 1.141 1.00 95.81 377 MET A CA 1
ATOM 3106 C C . MET A 1 377 ? -13.773 -2.578 2.222 1.00 95.81 377 MET A C 1
ATOM 3108 O O . MET A 1 377 ? -14.730 -2.991 2.879 1.00 95.81 377 MET A O 1
ATOM 3112 N N . SER A 1 378 ? -13.299 -1.339 2.391 1.00 97.50 378 SER A N 1
ATOM 3113 C CA . SER A 1 378 ? -13.863 -0.396 3.363 1.00 97.50 378 SER A CA 1
ATOM 3114 C C . SER A 1 378 ? -15.257 0.076 2.961 1.00 97.50 378 SER A C 1
ATOM 3116 O O . SER A 1 378 ? -16.108 0.246 3.827 1.00 97.50 378 SER A O 1
ATOM 3118 N N . ALA A 1 379 ? -15.522 0.274 1.669 1.00 96.25 379 ALA A N 1
ATOM 3119 C CA . ALA A 1 379 ? -16.833 0.658 1.163 1.00 96.25 379 ALA A CA 1
ATOM 3120 C C . ALA A 1 379 ? -17.875 -0.442 1.418 1.00 96.25 379 ALA A C 1
ATOM 3122 O O . ALA A 1 379 ? -18.964 -0.126 1.896 1.00 96.25 379 ALA A O 1
ATOM 3123 N N . ILE A 1 380 ? -17.526 -1.717 1.198 1.00 95.12 380 ILE A N 1
ATOM 3124 C CA . ILE A 1 380 ? -18.382 -2.871 1.524 1.00 95.12 380 ILE A CA 1
ATOM 3125 C C . ILE A 1 380 ? -18.660 -2.917 3.030 1.00 95.12 380 ILE A C 1
ATOM 3127 O O . ILE A 1 380 ? -19.819 -2.977 3.443 1.00 95.12 380 ILE A O 1
ATOM 3131 N N . LEU A 1 381 ? -17.618 -2.804 3.863 1.00 95.94 381 LEU A N 1
ATOM 3132 C CA . LEU A 1 381 ? -17.762 -2.767 5.321 1.00 95.94 381 LEU A CA 1
ATOM 3133 C C . LEU A 1 381 ? -18.699 -1.636 5.767 1.00 95.94 381 LEU A C 1
ATOM 3135 O O . LEU A 1 381 ? -19.585 -1.848 6.598 1.00 95.94 381 LEU A O 1
ATOM 3139 N N . LEU A 1 382 ? -18.529 -0.435 5.208 1.00 96.88 382 LEU A N 1
ATOM 3140 C CA . LEU A 1 382 ? -19.369 0.719 5.516 1.00 96.88 382 LEU A CA 1
ATOM 3141 C C . LEU A 1 382 ? -20.806 0.531 5.026 1.00 96.88 382 LEU A C 1
ATOM 3143 O O . LEU A 1 382 ? -21.724 0.897 5.754 1.00 96.88 382 LEU A O 1
ATOM 3147 N N . ALA A 1 383 ? -21.020 -0.058 3.850 1.00 96.31 383 ALA A N 1
ATOM 3148 C CA . ALA A 1 383 ? -22.349 -0.335 3.313 1.00 96.31 383 ALA A CA 1
ATOM 3149 C C . ALA A 1 383 ? -23.126 -1.313 4.207 1.00 96.31 383 ALA A C 1
ATOM 3151 O O . ALA A 1 383 ? -24.241 -1.000 4.633 1.00 96.31 383 ALA A O 1
ATOM 3152 N N . VAL A 1 384 ? -22.507 -2.443 4.574 1.00 94.88 384 VAL A N 1
ATOM 3153 C CA . VAL A 1 384 ? -23.085 -3.430 5.504 1.00 94.88 384 VAL A CA 1
ATOM 3154 C C . VAL A 1 384 ? -23.389 -2.778 6.853 1.00 94.88 384 VAL A C 1
ATOM 3156 O O . VAL A 1 384 ? -24.478 -2.940 7.411 1.00 94.88 384 VAL A O 1
ATOM 3159 N N . TRP A 1 385 ? -22.458 -1.973 7.366 1.00 95.00 385 TRP A N 1
ATOM 3160 C CA . TRP A 1 385 ? -22.649 -1.269 8.626 1.00 95.00 385 TRP A CA 1
ATOM 3161 C C . TRP A 1 385 ? -23.774 -0.229 8.563 1.00 95.00 385 TRP A C 1
ATOM 3163 O O . TRP A 1 385 ? -24.567 -0.141 9.500 1.00 95.00 385 TRP A O 1
ATOM 3173 N N . PHE A 1 386 ? -23.871 0.557 7.485 1.00 95.62 386 PHE A N 1
ATOM 3174 C CA . PHE A 1 386 ? -24.930 1.552 7.311 1.00 95.62 386 PHE A CA 1
ATOM 3175 C C . PHE A 1 386 ? -26.297 0.882 7.231 1.00 95.62 386 PHE A C 1
ATOM 3177 O O . PHE A 1 386 ? -27.218 1.349 7.900 1.00 95.62 386 PHE A O 1
ATOM 3184 N N . ALA A 1 387 ? -26.417 -0.225 6.492 1.00 94.50 387 ALA A N 1
ATOM 3185 C CA . ALA A 1 387 ? -27.644 -1.011 6.426 1.00 94.50 387 ALA A CA 1
ATOM 3186 C C . ALA A 1 387 ? -28.071 -1.474 7.827 1.00 94.50 387 ALA A C 1
ATOM 3188 O O . ALA A 1 387 ? -29.176 -1.161 8.275 1.00 94.50 387 ALA A O 1
ATOM 3189 N N . PHE A 1 388 ? -27.162 -2.107 8.575 1.00 93.25 388 PHE A N 1
ATOM 3190 C CA . PHE A 1 388 ? -27.426 -2.533 9.950 1.00 93.25 388 PHE A CA 1
ATOM 3191 C C . PHE A 1 388 ? -27.798 -1.360 10.870 1.00 93.25 388 PHE A C 1
ATOM 3193 O O . PHE A 1 388 ? -28.762 -1.436 11.634 1.00 93.25 388 PHE A O 1
ATOM 3200 N N . ALA A 1 389 ? -27.057 -0.252 10.802 1.00 92.75 389 ALA A N 1
ATOM 3201 C CA . ALA A 1 389 ? -27.301 0.918 11.634 1.00 92.75 389 ALA A CA 1
ATOM 3202 C C . ALA A 1 389 ? -28.675 1.538 11.345 1.00 92.75 389 ALA A C 1
ATOM 3204 O O . ALA A 1 389 ? -29.387 1.885 12.285 1.00 92.75 389 ALA A O 1
ATOM 3205 N N . LEU A 1 390 ? -29.063 1.664 10.074 1.00 93.12 390 LEU A N 1
ATOM 3206 C CA . LEU A 1 390 ? -30.364 2.200 9.668 1.00 93.12 390 LEU A CA 1
ATOM 3207 C C . LEU A 1 390 ? -31.507 1.291 10.131 1.00 93.12 390 LEU A C 1
ATOM 3209 O O . LEU A 1 390 ? -32.440 1.786 10.765 1.00 93.12 390 LEU A O 1
ATOM 3213 N N . VAL A 1 391 ? -31.401 -0.024 9.904 1.00 93.75 391 VAL A N 1
ATOM 3214 C CA . VAL A 1 391 ? -32.382 -1.018 10.380 1.00 93.75 391 VAL A CA 1
ATOM 3215 C C . VAL A 1 391 ? -32.533 -0.944 11.898 1.00 93.75 391 VAL A C 1
ATOM 3217 O O . VAL A 1 391 ? -33.651 -0.926 12.409 1.00 93.75 391 VAL A O 1
ATOM 3220 N N . ARG A 1 392 ? -31.428 -0.805 12.637 1.00 92.44 392 ARG A N 1
ATOM 3221 C CA . ARG A 1 392 ? -31.471 -0.662 14.096 1.00 92.44 392 ARG A CA 1
ATOM 3222 C C . ARG A 1 392 ? -32.270 0.565 14.539 1.00 92.44 392 ARG A C 1
ATOM 3224 O O . ARG A 1 392 ? -33.060 0.458 15.472 1.00 92.44 392 ARG A O 1
ATOM 3231 N N . GLU A 1 393 ? -32.081 1.723 13.904 1.00 92.00 393 GLU A N 1
ATOM 3232 C CA . GLU A 1 393 ? -32.841 2.933 14.263 1.00 92.00 393 GLU A CA 1
ATOM 3233 C C . GLU A 1 393 ? -34.334 2.805 13.884 1.00 92.00 393 GLU A C 1
ATOM 3235 O O . GLU A 1 393 ? -35.181 3.351 14.595 1.00 92.00 393 GLU A O 1
ATOM 3240 N N . ILE A 1 394 ? -34.671 2.042 12.830 1.00 92.50 394 ILE A N 1
ATOM 3241 C CA . ILE A 1 394 ? -36.061 1.689 12.473 1.00 92.50 394 ILE A CA 1
ATOM 3242 C C . ILE A 1 394 ? -36.691 0.810 13.561 1.00 92.50 394 ILE A C 1
ATOM 3244 O O . ILE A 1 394 ? -37.757 1.148 14.074 1.00 92.50 394 ILE A O 1
ATOM 3248 N N . VAL A 1 395 ? -36.019 -0.276 13.959 1.00 94.12 395 VAL A N 1
ATOM 3249 C CA . VAL A 1 395 ? -36.496 -1.210 14.998 1.00 94.12 395 VAL A CA 1
ATOM 3250 C C . VAL A 1 395 ? -36.665 -0.502 16.344 1.00 94.12 395 VAL A C 1
ATOM 3252 O O . VAL A 1 395 ? -37.651 -0.716 17.045 1.00 94.12 395 VAL A O 1
ATOM 3255 N N . GLN A 1 396 ? -35.754 0.414 16.680 1.00 93.56 396 GLN A N 1
ATOM 3256 C CA . GLN A 1 396 ? -35.837 1.249 17.884 1.00 93.56 396 GLN A CA 1
ATOM 3257 C C . GLN A 1 396 ? -36.864 2.391 17.774 1.00 93.56 396 GLN A C 1
ATOM 3259 O O . GLN A 1 396 ? -36.980 3.198 18.696 1.00 93.56 396 GLN A O 1
ATOM 3264 N N . LYS A 1 397 ? -37.598 2.490 16.655 1.00 92.31 397 LYS A N 1
ATOM 3265 C CA . LYS A 1 397 ? -38.606 3.525 16.364 1.00 92.31 397 LYS A CA 1
ATOM 3266 C C . LYS A 1 397 ? -38.073 4.962 16.490 1.00 92.31 397 LYS A C 1
ATOM 3268 O O . LYS A 1 397 ? -38.838 5.905 16.696 1.00 92.31 397 LYS A O 1
ATOM 3273 N N . ASN A 1 398 ? -36.767 5.169 16.306 1.00 91.62 398 ASN A N 1
ATOM 3274 C CA . ASN A 1 398 ? -36.122 6.470 16.472 1.00 91.62 398 ASN A CA 1
ATOM 3275 C C . ASN A 1 398 ? -36.042 7.236 15.142 1.00 91.62 398 ASN A C 1
ATOM 3277 O O . ASN A 1 398 ? -34.975 7.408 14.545 1.00 91.62 398 ASN A O 1
ATOM 3281 N N . LYS A 1 399 ? -37.200 7.724 14.676 1.00 92.25 399 LYS A N 1
ATOM 3282 C CA . LYS A 1 399 ? -37.334 8.421 13.381 1.00 92.25 399 LYS A CA 1
ATOM 3283 C C . LYS A 1 399 ? -36.375 9.610 13.236 1.00 92.25 399 LYS A C 1
ATOM 3285 O O . LYS A 1 399 ? -35.827 9.825 12.158 1.00 92.25 399 LYS A O 1
ATOM 3290 N N . ILE A 1 400 ? -36.141 10.369 14.310 1.00 93.38 400 ILE A N 1
ATOM 3291 C CA . ILE A 1 400 ? -35.262 11.551 14.282 1.00 93.38 400 ILE A CA 1
ATOM 3292 C C . ILE A 1 400 ? -33.818 11.139 13.981 1.00 93.38 400 ILE A C 1
ATOM 3294 O O . ILE A 1 400 ? -33.172 11.732 13.114 1.00 93.38 400 ILE A O 1
ATOM 3298 N N . ASN A 1 401 ? -33.310 10.120 14.677 1.00 92.25 401 ASN A N 1
ATOM 3299 C CA . ASN A 1 401 ? -31.954 9.631 14.454 1.00 92.25 401 ASN A CA 1
ATOM 3300 C C . ASN A 1 401 ? -31.797 8.961 13.092 1.00 92.25 401 ASN A C 1
ATOM 3302 O O . ASN A 1 401 ? -30.770 9.181 12.450 1.00 92.25 401 ASN A O 1
ATOM 3306 N N . PHE A 1 402 ? -32.806 8.208 12.642 1.00 94.62 402 PHE A N 1
ATOM 3307 C CA . PHE A 1 402 ? -32.827 7.612 11.309 1.00 94.62 402 PHE A CA 1
ATOM 3308 C C . PHE A 1 402 ? -32.633 8.679 10.226 1.00 94.62 402 PHE A C 1
ATOM 3310 O O . PHE A 1 402 ? -31.651 8.633 9.487 1.00 94.62 402 PHE A O 1
ATOM 3317 N N . TRP A 1 403 ? -33.498 9.699 10.186 1.00 95.19 403 TRP A N 1
ATOM 3318 C CA . TRP A 1 403 ? -33.431 10.744 9.160 1.00 95.19 403 TRP A CA 1
ATOM 3319 C C . TRP A 1 403 ? -32.163 11.586 9.256 1.00 95.19 403 TRP A C 1
ATOM 3321 O O . TRP A 1 403 ? -31.588 11.961 8.235 1.00 95.19 403 TRP A O 1
ATOM 3331 N N . ARG A 1 404 ? -31.690 11.867 10.476 1.00 94.88 404 ARG A N 1
ATOM 3332 C CA . ARG A 1 404 ? -30.429 12.584 10.685 1.00 94.88 404 ARG A CA 1
ATOM 3333 C C . ARG A 1 404 ? -29.243 11.791 10.132 1.00 94.88 404 ARG A C 1
ATOM 3335 O O . ARG A 1 404 ? -28.399 12.363 9.445 1.00 94.88 404 ARG A O 1
ATOM 3342 N N . MET A 1 405 ? -29.188 10.493 10.417 1.00 95.19 405 MET A N 1
ATOM 3343 C CA . MET A 1 405 ? -28.139 9.605 9.929 1.00 95.19 405 MET A CA 1
ATOM 3344 C C . MET A 1 405 ? -28.213 9.455 8.409 1.00 95.19 405 MET A C 1
ATOM 3346 O O . MET A 1 405 ? -27.218 9.719 7.745 1.00 95.19 405 MET A O 1
ATOM 3350 N N . TRP A 1 406 ? -29.392 9.144 7.862 1.00 96.44 406 TRP A N 1
ATOM 3351 C CA . TRP A 1 406 ? -29.633 9.023 6.423 1.00 96.44 406 TRP A CA 1
ATOM 3352 C C . TRP A 1 406 ? -29.214 10.280 5.658 1.00 96.44 406 TRP A C 1
ATOM 3354 O O . TRP A 1 406 ? -28.406 10.204 4.738 1.00 96.44 406 TRP A O 1
ATOM 3364 N N . LYS A 1 407 ? -29.680 11.461 6.091 1.00 97.12 407 LYS A N 1
ATOM 3365 C CA . LYS A 1 407 ? -29.329 12.744 5.465 1.00 97.12 407 LYS A CA 1
ATOM 3366 C C . LYS A 1 407 ? -27.821 12.985 5.453 1.00 97.12 407 LYS A C 1
ATOM 3368 O O . LYS A 1 407 ? -27.290 13.469 4.460 1.00 97.12 407 LYS A O 1
ATOM 3373 N N . ASN A 1 408 ? -27.137 12.691 6.557 1.00 97.31 408 ASN A N 1
ATOM 3374 C CA . ASN A 1 408 ? -25.703 12.946 6.671 1.00 97.31 408 ASN A CA 1
ATOM 3375 C C . ASN A 1 408 ? -24.861 11.900 5.922 1.00 97.31 408 ASN A C 1
ATOM 3377 O O . ASN A 1 408 ? -23.832 12.274 5.363 1.00 97.31 408 ASN A O 1
ATOM 3381 N N . ILE A 1 409 ? -25.312 10.639 5.851 1.00 97.06 409 ILE A N 1
ATOM 3382 C CA . ILE A 1 409 ? -24.738 9.617 4.962 1.00 97.06 409 ILE A CA 1
ATOM 3383 C C . ILE A 1 409 ? -24.882 10.070 3.512 1.00 97.06 409 ILE A C 1
ATOM 3385 O O . ILE A 1 409 ? -23.889 10.112 2.798 1.00 97.06 409 ILE A O 1
ATOM 3389 N N . LEU A 1 410 ? -26.088 10.471 3.099 1.00 96.88 410 LEU A N 1
ATOM 3390 C CA . LEU A 1 410 ? -26.364 10.910 1.734 1.00 96.88 410 LEU A CA 1
ATOM 3391 C C . LEU A 1 410 ? -25.532 12.140 1.361 1.00 96.88 410 LEU A C 1
ATOM 3393 O O . LEU A 1 410 ? -24.887 12.149 0.322 1.00 96.88 410 LEU A O 1
ATOM 3397 N N . LEU A 1 411 ? -25.491 13.159 2.224 1.00 96.06 411 LEU A N 1
ATOM 3398 C CA . LEU A 1 411 ? -24.695 14.363 1.989 1.00 96.06 411 LEU A CA 1
ATOM 3399 C C . LEU A 1 411 ? -23.200 14.042 1.854 1.00 96.06 411 LEU A C 1
ATOM 3401 O O . LEU A 1 411 ? -22.556 14.508 0.916 1.00 96.06 411 LEU A O 1
ATOM 3405 N N . GLY A 1 412 ? -22.649 13.255 2.784 1.00 96.19 412 GLY A N 1
ATOM 3406 C CA . GLY A 1 412 ? -21.245 12.849 2.739 1.00 96.19 412 GLY A CA 1
ATOM 3407 C C . GLY A 1 412 ? -20.927 11.981 1.520 1.00 96.19 412 GLY A C 1
ATOM 3408 O O . GLY A 1 412 ? -19.915 12.208 0.866 1.00 96.19 412 GLY A O 1
ATOM 3409 N N . GLY A 1 413 ? -21.825 11.055 1.176 1.00 96.19 413 GLY A N 1
ATOM 3410 C CA . GLY A 1 413 ? -21.723 10.181 0.012 1.00 96.19 413 GLY A CA 1
ATOM 3411 C C . GLY A 1 413 ? -21.763 10.949 -1.305 1.00 96.19 413 GLY A C 1
ATOM 3412 O O . GLY A 1 413 ? -20.896 10.744 -2.144 1.00 96.19 413 GLY A O 1
ATOM 3413 N N . VAL A 1 414 ? -22.691 11.896 -1.469 1.00 96.50 414 VAL A N 1
ATOM 3414 C CA . VAL A 1 414 ? -22.761 12.753 -2.666 1.00 96.50 414 VAL A CA 1
ATOM 3415 C C . VAL A 1 414 ? -21.477 13.565 -2.833 1.00 96.50 414 VAL A C 1
ATOM 3417 O O . VAL A 1 414 ? -20.921 13.610 -3.925 1.00 96.50 414 VAL A O 1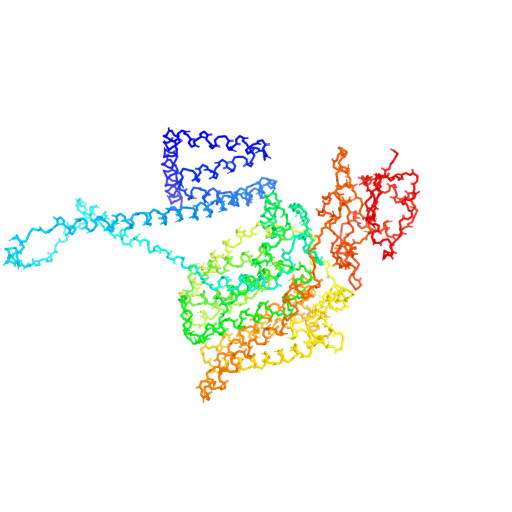
ATOM 3420 N N . ILE A 1 415 ? -20.960 14.165 -1.758 1.00 94.50 415 ILE A N 1
ATOM 3421 C CA . ILE A 1 415 ? -19.699 14.919 -1.823 1.00 94.50 415 ILE A CA 1
ATOM 3422 C C . ILE A 1 415 ? -18.527 13.995 -2.161 1.00 94.50 415 ILE A C 1
ATOM 3424 O O . ILE A 1 415 ? -17.709 14.341 -3.009 1.00 94.50 415 ILE A O 1
ATOM 3428 N N . PHE A 1 416 ? -18.465 12.808 -1.555 1.00 96.19 416 PHE A N 1
ATOM 3429 C CA . PHE A 1 416 ? -17.472 11.793 -1.897 1.00 96.19 416 PHE A CA 1
ATOM 3430 C C . PHE A 1 416 ? -17.528 11.411 -3.383 1.00 96.19 416 PHE A C 1
ATOM 3432 O O . PHE A 1 416 ? -16.481 11.366 -4.026 1.00 96.19 416 PHE A O 1
ATOM 3439 N N . LEU A 1 417 ? -18.724 11.178 -3.934 1.00 95.19 417 LEU A N 1
ATOM 3440 C CA . LEU A 1 417 ? -18.915 10.826 -5.342 1.00 95.19 417 LEU A CA 1
ATOM 3441 C C . LEU A 1 417 ? -18.486 11.964 -6.271 1.00 95.19 417 LEU A C 1
ATOM 3443 O O . LEU A 1 417 ? -17.814 11.706 -7.263 1.00 95.19 417 LEU A O 1
ATOM 3447 N N . ILE A 1 418 ? -18.801 13.219 -5.930 1.00 93.88 418 ILE A N 1
ATOM 3448 C CA . ILE A 1 418 ? -18.352 14.392 -6.696 1.00 93.88 418 ILE A CA 1
ATOM 3449 C C . ILE A 1 418 ? -16.822 14.467 -6.701 1.00 93.88 418 ILE A C 1
ATOM 3451 O O . ILE A 1 418 ? -16.217 14.560 -7.767 1.00 93.88 418 ILE A O 1
ATOM 3455 N N . LEU A 1 419 ? -16.186 14.374 -5.529 1.00 91.62 419 LEU A N 1
ATOM 3456 C CA . LEU A 1 419 ? -14.725 14.436 -5.405 1.00 91.62 419 LEU A CA 1
ATOM 3457 C C . LEU A 1 419 ? -14.024 13.252 -6.085 1.00 91.62 419 LEU A C 1
ATOM 3459 O O . LEU A 1 419 ? -12.920 13.408 -6.593 1.00 91.62 419 LEU A O 1
ATOM 3463 N N . SER A 1 420 ? -14.660 12.081 -6.104 1.00 93.69 420 SER A N 1
ATOM 3464 C CA . SER A 1 420 ? -14.128 10.846 -6.696 1.00 93.69 420 SER A CA 1
ATOM 3465 C C . SER A 1 420 ? -14.522 10.656 -8.163 1.00 93.69 420 SER A C 1
ATOM 3467 O O . SER A 1 420 ? -14.096 9.690 -8.791 1.00 93.69 420 SER A O 1
ATOM 3469 N N . SER A 1 421 ? -15.326 11.559 -8.730 1.00 92.75 421 SER A N 1
ATOM 3470 C CA . SER A 1 421 ? -15.870 11.415 -10.086 1.00 92.75 421 SER A CA 1
ATOM 3471 C C . SER A 1 421 ? -14.784 11.304 -11.159 1.00 92.75 421 SER A C 1
ATOM 3473 O O . SER A 1 421 ? -14.970 10.559 -12.118 1.00 92.75 421 SER A O 1
ATOM 3475 N N . TYR A 1 422 ? -13.627 11.950 -10.957 1.00 89.88 422 TYR A N 1
ATOM 3476 C CA . TYR A 1 422 ? -12.500 11.925 -11.898 1.00 89.88 422 TYR A CA 1
ATOM 3477 C C . TYR A 1 422 ? -11.946 10.519 -12.169 1.00 89.88 422 TYR A C 1
ATOM 3479 O O . TYR A 1 422 ? -11.314 10.310 -13.199 1.00 89.88 422 TYR A O 1
ATOM 3487 N N . TRP A 1 423 ? -12.159 9.568 -11.255 1.00 91.00 423 TRP A N 1
ATOM 3488 C CA . TRP A 1 423 ? -11.679 8.193 -11.388 1.00 91.00 423 TRP A CA 1
ATOM 3489 C C . TRP A 1 423 ? -12.821 7.172 -11.374 1.00 91.00 423 TRP A C 1
ATOM 3491 O O . TRP A 1 423 ? -12.755 6.181 -12.093 1.00 91.00 423 TRP A O 1
ATOM 3501 N N . LEU A 1 424 ? -13.914 7.441 -10.648 1.00 90.62 424 LEU A N 1
ATOM 3502 C CA . LEU A 1 424 ? -15.102 6.582 -10.653 1.00 90.62 424 LEU A CA 1
ATOM 3503 C C . LEU A 1 424 ? -15.794 6.550 -12.020 1.00 90.62 424 LEU A C 1
ATOM 3505 O O . LEU A 1 424 ? -16.191 5.476 -12.462 1.00 90.62 424 LEU A O 1
ATOM 3509 N N . VAL A 1 425 ? -15.936 7.696 -12.700 1.00 90.31 425 VAL A N 1
ATOM 3510 C CA . VAL A 1 425 ? -16.594 7.740 -14.017 1.00 90.31 425 VAL A CA 1
ATOM 3511 C C . VAL A 1 425 ? -15.781 6.964 -15.059 1.00 90.31 425 VAL A C 1
ATOM 3513 O O . VAL A 1 425 ? -16.362 6.071 -15.679 1.00 90.31 425 VAL A O 1
ATOM 3516 N N . PRO A 1 426 ? -14.457 7.189 -15.217 1.00 87.38 426 PRO A N 1
ATOM 3517 C CA . PRO A 1 426 ? -13.637 6.330 -16.068 1.00 87.38 426 PRO A CA 1
ATOM 3518 C C . PRO A 1 426 ? -13.720 4.858 -15.666 1.00 87.38 426 PRO A C 1
ATOM 3520 O O . PRO A 1 426 ? -13.939 4.016 -16.524 1.00 87.38 426 PRO A O 1
ATOM 3523 N N . ALA A 1 427 ? -13.635 4.533 -14.371 1.00 8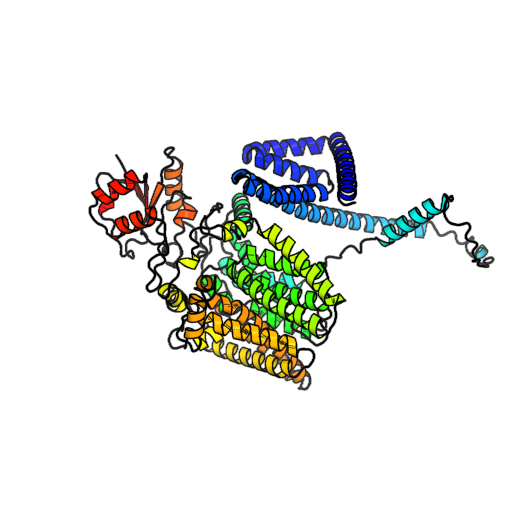6.62 427 ALA A N 1
ATOM 3524 C CA . ALA A 1 427 ? -13.653 3.147 -13.909 1.00 86.62 427 ALA A CA 1
ATOM 3525 C C . ALA A 1 427 ? -14.925 2.379 -14.304 1.00 86.62 427 ALA A C 1
ATOM 3527 O O . ALA A 1 427 ? -14.815 1.206 -14.662 1.00 86.62 427 ALA A O 1
ATOM 3528 N N . LEU A 1 428 ? -16.090 3.039 -14.255 1.00 86.25 428 LEU A N 1
ATOM 3529 C CA . LEU A 1 428 ? -17.403 2.476 -14.603 1.00 86.25 428 LEU A CA 1
ATOM 3530 C C . LEU A 1 428 ? -17.689 2.453 -16.112 1.00 86.25 428 LEU A C 1
ATOM 3532 O O . LEU A 1 428 ? -18.619 1.777 -16.536 1.00 86.25 428 LEU A O 1
ATOM 3536 N N . THR A 1 429 ? -16.928 3.199 -16.914 1.00 86.88 429 THR A N 1
ATOM 3537 C CA . THR A 1 429 ? -17.130 3.319 -18.370 1.00 86.88 429 THR A CA 1
ATOM 3538 C C . THR A 1 429 ? -16.083 2.560 -19.193 1.00 86.88 429 THR A C 1
ATOM 3540 O O . THR A 1 429 ? -16.140 2.583 -20.422 1.00 86.88 429 THR A O 1
ATOM 3543 N N . ARG A 1 430 ? -15.145 1.854 -18.539 1.00 85.06 430 ARG A N 1
ATOM 3544 C CA . ARG A 1 430 ? -14.170 0.965 -19.198 1.00 85.06 430 ARG A CA 1
ATOM 3545 C C . ARG A 1 430 ? -14.894 -0.174 -19.923 1.00 85.06 430 ARG A C 1
ATOM 3547 O O . ARG A 1 430 ? -15.709 -0.865 -19.322 1.00 85.06 430 ARG A O 1
ATOM 3554 N N . GLN A 1 431 ? -14.551 -0.387 -21.193 1.00 78.06 431 GLN A N 1
ATOM 3555 C CA . GLN A 1 431 ? -15.164 -1.424 -22.032 1.00 78.06 431 GLN A CA 1
ATOM 3556 C C . GLN A 1 431 ? -14.634 -2.833 -21.731 1.00 78.06 431 GLN A C 1
ATOM 3558 O O . GLN A 1 431 ? -15.404 -3.784 -21.754 1.00 78.06 431 GLN A O 1
ATOM 3563 N N . ALA A 1 432 ? -13.341 -2.962 -21.418 1.00 76.12 432 ALA A N 1
ATOM 3564 C CA . ALA A 1 432 ? -12.684 -4.242 -21.149 1.00 76.12 432 ALA A CA 1
ATOM 3565 C C . ALA A 1 432 ? -11.879 -4.171 -19.837 1.00 76.12 432 ALA A C 1
ATOM 3567 O O . ALA A 1 432 ? -10.648 -4.110 -19.870 1.00 76.12 432 ALA A O 1
ATOM 3568 N N . PRO A 1 433 ? -12.542 -4.104 -18.670 1.00 79.00 433 PRO A N 1
ATOM 3569 C CA . PRO A 1 433 ? -11.858 -3.956 -17.391 1.00 79.00 433 PRO A CA 1
ATOM 3570 C C . PRO A 1 433 ? -10.981 -5.178 -17.079 1.00 79.00 433 PRO A C 1
ATOM 3572 O O . PRO A 1 433 ? -11.389 -6.324 -17.266 1.00 79.00 433 PRO A O 1
ATOM 3575 N N . LEU A 1 434 ? -9.773 -4.922 -16.572 1.00 82.06 434 LEU A N 1
ATOM 3576 C CA . LEU A 1 434 ? -8.760 -5.946 -16.306 1.00 82.06 434 LEU A CA 1
ATOM 3577 C C . LEU A 1 434 ? -9.282 -7.068 -15.392 1.00 82.06 434 LEU A C 1
ATOM 3579 O O . LEU A 1 434 ? -9.014 -8.240 -15.626 1.00 82.06 434 LEU A O 1
ATOM 3583 N N . GLU A 1 435 ? -10.081 -6.721 -14.383 1.00 83.94 435 GLU A N 1
ATOM 3584 C CA . GLU A 1 435 ? -10.646 -7.666 -13.418 1.00 83.94 435 GLU A CA 1
ATOM 3585 C C . GLU A 1 435 ? -11.595 -8.721 -14.017 1.00 83.94 435 GLU A C 1
ATOM 3587 O O . GLU A 1 435 ? -11.826 -9.748 -13.380 1.00 83.94 435 GLU A O 1
ATOM 3592 N N . GLN A 1 436 ? -12.126 -8.507 -15.225 1.00 84.38 436 GLN A N 1
ATOM 3593 C CA . GLN A 1 436 ? -12.958 -9.492 -15.932 1.00 84.38 436 GLN A CA 1
ATOM 3594 C C . GLN A 1 436 ? -12.136 -10.530 -16.705 1.00 84.38 436 GLN A C 1
ATOM 3596 O O . GLN A 1 436 ? -12.687 -11.534 -17.140 1.00 84.38 436 GLN A O 1
ATOM 3601 N N . ARG A 1 437 ? -10.826 -10.308 -16.870 1.00 86.81 437 ARG A N 1
ATOM 3602 C CA . ARG A 1 437 ? -9.925 -11.207 -17.611 1.00 86.81 437 ARG A CA 1
ATOM 3603 C C . ARG A 1 437 ? -9.328 -12.308 -16.727 1.00 86.81 437 ARG A C 1
ATOM 3605 O O . ARG A 1 437 ? -8.576 -13.146 -17.206 1.00 86.81 437 ARG A O 1
ATOM 3612 N N . PHE A 1 438 ? -9.613 -12.288 -15.426 1.00 90.56 438 PHE A N 1
ATOM 3613 C CA . PHE A 1 438 ? -9.016 -13.220 -14.473 1.00 90.56 438 PHE A CA 1
ATOM 3614 C C . PHE A 1 438 ? -9.837 -14.502 -14.380 1.00 90.56 438 PHE A C 1
ATOM 3616 O O . PHE A 1 438 ? -11.022 -14.452 -14.061 1.00 90.56 438 PHE A O 1
ATOM 3623 N N . GLY A 1 439 ? -9.174 -15.634 -14.603 1.00 90.50 439 GLY A N 1
ATOM 3624 C CA . GLY A 1 439 ? -9.727 -16.972 -14.394 1.00 90.50 439 GLY A CA 1
ATOM 3625 C C . GLY A 1 439 ? -9.057 -17.717 -13.239 1.00 90.50 439 GLY A C 1
ATOM 3626 O O . GLY A 1 439 ? -8.256 -17.148 -12.494 1.00 90.50 439 GLY A O 1
ATOM 3627 N N . ILE A 1 440 ? -9.347 -19.014 -13.136 1.00 92.50 440 ILE A N 1
ATOM 3628 C CA . ILE A 1 440 ? -8.860 -19.888 -12.059 1.00 92.50 440 ILE A CA 1
ATOM 3629 C C . ILE A 1 440 ? -7.335 -19.850 -11.896 1.00 92.50 440 ILE A C 1
ATOM 3631 O O . ILE A 1 440 ? -6.848 -19.670 -10.783 1.00 92.50 440 ILE A O 1
ATOM 3635 N N . GLU A 1 441 ? -6.591 -19.874 -13.004 1.00 93.94 441 GLU A N 1
ATOM 3636 C CA . GLU A 1 441 ? -5.123 -19.815 -13.007 1.00 93.94 441 GLU A CA 1
ATOM 3637 C C . GLU A 1 441 ? -4.596 -18.548 -12.319 1.00 93.94 441 GLU A C 1
ATOM 3639 O O . GLU A 1 441 ? -3.613 -18.587 -11.583 1.00 93.94 441 GLU A O 1
ATOM 3644 N N . HIS A 1 442 ? -5.292 -17.417 -12.488 1.00 94.19 442 HIS A N 1
ATOM 3645 C CA . HIS A 1 442 ? -4.935 -16.160 -11.835 1.00 94.19 442 HIS A CA 1
ATOM 3646 C C . HIS A 1 442 ? -5.226 -16.202 -10.341 1.00 94.19 442 HIS A C 1
ATOM 3648 O O . HIS A 1 442 ? -4.448 -15.686 -9.539 1.00 94.19 442 HIS A O 1
ATOM 3654 N N . TRP A 1 443 ? -6.362 -16.774 -9.955 1.00 94.56 443 TRP A N 1
ATOM 3655 C CA . TRP A 1 443 ? -6.733 -16.858 -8.550 1.00 94.56 443 TRP A CA 1
ATOM 3656 C C . TRP A 1 443 ? -5.779 -17.779 -7.792 1.00 94.56 443 TRP A C 1
ATOM 3658 O O . TRP A 1 443 ? -5.398 -17.444 -6.676 1.00 94.56 443 TRP A O 1
ATOM 3668 N N . GLU A 1 444 ? -5.337 -18.881 -8.399 1.00 94.06 444 GLU A N 1
ATOM 3669 C CA . GLU A 1 444 ? -4.381 -19.824 -7.804 1.00 94.06 444 GLU A CA 1
ATOM 3670 C C . GLU A 1 444 ? -2.952 -19.268 -7.750 1.00 94.06 444 GLU A C 1
ATOM 3672 O O . GLU A 1 444 ? -2.283 -19.378 -6.713 1.00 94.06 444 GLU A O 1
ATOM 3677 N N . ALA A 1 445 ? -2.505 -18.604 -8.822 1.00 94.12 445 ALA A N 1
ATOM 3678 C CA . ALA A 1 445 ? -1.193 -17.964 -8.889 1.00 94.12 445 ALA A CA 1
ATOM 3679 C C . ALA A 1 445 ? -1.020 -16.879 -7.811 1.00 94.12 445 ALA A C 1
ATOM 3681 O O . ALA A 1 445 ? 0.020 -16.809 -7.158 1.00 94.12 445 ALA A O 1
ATOM 3682 N N . PHE A 1 446 ? -2.057 -16.065 -7.577 1.00 94.81 446 PHE A N 1
ATOM 3683 C CA . PHE A 1 446 ? -2.025 -14.938 -6.635 1.00 94.81 446 PHE A CA 1
ATOM 3684 C C . PHE A 1 446 ? -2.654 -15.236 -5.259 1.00 94.81 446 PHE A C 1
ATOM 3686 O O . PHE A 1 446 ? -2.754 -14.332 -4.420 1.00 94.81 446 PHE A O 1
ATOM 3693 N N . ALA A 1 447 ? -3.039 -16.489 -5.002 1.00 95.12 447 ALA A N 1
ATOM 3694 C CA . ALA A 1 447 ? -3.640 -16.917 -3.743 1.00 95.12 447 ALA A CA 1
ATOM 3695 C C . ALA A 1 447 ? -2.698 -16.822 -2.535 1.00 95.12 447 ALA A C 1
ATOM 3697 O O . ALA A 1 447 ? -1.471 -16.933 -2.651 1.00 95.12 447 ALA A O 1
ATOM 3698 N N . GLY A 1 448 ? -3.313 -16.714 -1.352 1.00 93.50 448 GLY A N 1
ATOM 3699 C CA . GLY A 1 448 ? -2.631 -16.884 -0.075 1.00 93.50 448 GLY A CA 1
ATOM 3700 C C . GLY A 1 448 ? -2.019 -18.281 0.044 1.00 93.50 448 GLY A C 1
ATOM 3701 O O . GLY A 1 448 ? -2.695 -19.278 -0.206 1.00 93.50 448 GLY A O 1
ATOM 3702 N N . GLY A 1 449 ? -0.735 -18.353 0.393 1.00 92.19 449 GLY A N 1
ATOM 3703 C CA . GLY A 1 449 ? 0.051 -19.586 0.303 1.00 92.19 449 GLY A CA 1
ATOM 3704 C C . GLY A 1 449 ? 0.744 -20.011 1.595 1.00 92.19 449 GLY A C 1
ATOM 3705 O O . GLY A 1 449 ? 0.941 -19.211 2.510 1.00 92.19 449 GLY A O 1
ATOM 3706 N N . GLY A 1 450 ? 1.138 -21.284 1.645 1.00 94.38 450 GLY A N 1
ATOM 3707 C CA . GLY A 1 450 ? 2.071 -21.804 2.647 1.00 94.38 450 GLY A CA 1
ATOM 3708 C C . GLY A 1 450 ? 3.505 -21.337 2.387 1.00 94.38 450 GLY A C 1
ATOM 3709 O O . GLY A 1 450 ? 3.788 -20.718 1.359 1.00 94.38 450 GLY A O 1
ATOM 3710 N N . TYR A 1 451 ? 4.400 -21.641 3.322 1.00 95.19 451 TYR A N 1
ATOM 3711 C CA . TYR A 1 451 ? 5.827 -21.328 3.218 1.00 95.19 451 TYR A CA 1
ATOM 3712 C C . TYR A 1 451 ? 6.646 -22.467 3.829 1.00 95.19 451 TYR A C 1
ATOM 3714 O O . TYR A 1 451 ? 6.522 -22.740 5.022 1.00 95.19 451 TYR A O 1
ATOM 3722 N N . LYS A 1 452 ? 7.486 -23.130 3.020 1.00 93.50 452 LYS A N 1
ATOM 3723 C CA . LYS A 1 452 ? 8.191 -24.367 3.412 1.00 93.50 452 LYS A CA 1
ATOM 3724 C C . LYS A 1 452 ? 7.193 -25.380 4.004 1.00 93.50 452 LYS A C 1
ATOM 3726 O O . LYS A 1 452 ? 6.185 -25.664 3.367 1.00 93.50 452 LYS A O 1
ATOM 3731 N N . ASP A 1 453 ? 7.431 -25.849 5.227 1.00 93.19 453 ASP A N 1
ATOM 3732 C CA . ASP A 1 453 ? 6.577 -26.808 5.940 1.00 93.19 453 ASP A CA 1
ATOM 3733 C C . ASP A 1 453 ? 5.405 -26.150 6.701 1.00 93.19 453 ASP A C 1
ATOM 3735 O O . ASP A 1 453 ? 4.680 -26.816 7.441 1.00 93.19 453 ASP A O 1
ATOM 3739 N N . ILE A 1 454 ? 5.215 -24.831 6.574 1.00 95.81 454 ILE A N 1
ATOM 3740 C CA . ILE A 1 454 ? 4.139 -24.102 7.254 1.00 95.81 454 ILE A CA 1
ATOM 3741 C C . ILE A 1 454 ? 2.884 -24.112 6.383 1.00 95.81 454 ILE A C 1
ATOM 3743 O O . ILE A 1 454 ? 2.855 -23.534 5.293 1.00 95.81 454 ILE A O 1
ATOM 3747 N N . ASP A 1 455 ? 1.827 -24.713 6.930 1.00 95.12 455 ASP A N 1
ATOM 3748 C CA . ASP A 1 455 ? 0.491 -24.768 6.339 1.00 95.12 455 ASP A CA 1
ATOM 3749 C C . ASP A 1 455 ? -0.035 -23.367 5.932 1.00 95.12 455 ASP A C 1
ATOM 3751 O O . ASP A 1 455 ? 0.145 -22.403 6.691 1.00 95.12 455 ASP A O 1
ATOM 3755 N N . PRO A 1 456 ? -0.717 -23.223 4.773 1.00 96.00 456 PRO A N 1
ATOM 3756 C CA . PRO A 1 456 ? -1.215 -21.933 4.293 1.00 96.00 456 PRO A CA 1
ATOM 3757 C C . PRO A 1 456 ? -2.096 -21.179 5.294 1.00 96.00 456 PRO A C 1
ATOM 3759 O O . PRO A 1 456 ? -1.981 -19.957 5.412 1.00 96.00 456 PRO A O 1
ATOM 3762 N N . LEU A 1 457 ? -2.954 -21.870 6.053 1.00 97.12 457 LEU A N 1
ATOM 3763 C CA . LEU A 1 457 ? -3.819 -21.223 7.035 1.00 97.12 457 LEU A CA 1
ATOM 3764 C C . LEU A 1 457 ? -2.999 -20.678 8.206 1.00 97.12 457 LEU A C 1
ATOM 3766 O O . LEU A 1 457 ? -3.214 -19.535 8.613 1.00 97.12 457 LEU A O 1
ATOM 3770 N N . LEU A 1 458 ? -2.042 -21.451 8.729 1.00 97.44 458 LEU A N 1
ATOM 3771 C CA . LEU A 1 458 ? -1.147 -20.977 9.789 1.00 97.44 458 LEU A CA 1
ATOM 3772 C C . LEU A 1 458 ? -0.285 -19.800 9.305 1.00 97.44 458 LEU A C 1
ATOM 3774 O O . LEU A 1 458 ? -0.122 -18.814 10.033 1.00 97.44 458 LEU A O 1
ATOM 3778 N N . ASN A 1 459 ? 0.203 -19.862 8.064 1.00 97.38 459 ASN A N 1
ATOM 3779 C CA . ASN A 1 459 ? 0.982 -18.785 7.460 1.00 97.38 459 ASN A CA 1
ATOM 3780 C C . ASN A 1 459 ? 0.153 -17.485 7.396 1.00 97.38 459 ASN A C 1
ATOM 3782 O O . ASN A 1 459 ? 0.586 -16.446 7.898 1.00 97.38 459 ASN A O 1
ATOM 3786 N N . LEU A 1 460 ? -1.098 -17.553 6.929 1.00 97.81 460 LEU A N 1
ATOM 3787 C CA . LEU A 1 460 ? -2.022 -16.410 6.895 1.00 97.81 460 LEU A CA 1
ATOM 3788 C C . LEU A 1 460 ? -2.394 -15.890 8.291 1.00 97.81 460 LEU A C 1
ATOM 3790 O O . LEU A 1 460 ? -2.413 -14.677 8.520 1.00 97.81 460 LEU A O 1
ATOM 3794 N N . VAL A 1 461 ? -2.659 -16.787 9.247 1.00 98.12 461 VAL A N 1
ATOM 3795 C CA . VAL A 1 461 ? -2.967 -16.432 10.645 1.00 98.12 461 VAL A CA 1
ATOM 3796 C C . VAL A 1 461 ? -1.806 -15.666 11.283 1.00 98.12 461 VAL A C 1
ATOM 3798 O O . VAL A 1 461 ? -2.053 -14.745 12.067 1.00 98.12 461 VAL A O 1
ATOM 3801 N N . SER A 1 462 ? -0.564 -15.967 10.890 1.00 98.00 462 SER A N 1
ATOM 3802 C CA . SER A 1 462 ? 0.652 -15.256 11.307 1.00 98.00 462 SER A CA 1
ATOM 3803 C C . SER A 1 462 ? 0.918 -13.924 10.577 1.00 98.00 462 SER A C 1
ATOM 3805 O O . SER A 1 462 ? 1.952 -13.302 10.805 1.00 98.00 462 SER A O 1
ATOM 3807 N N . LEU A 1 463 ? -0.042 -13.440 9.770 1.00 98.38 463 LEU A N 1
ATOM 3808 C CA . LEU A 1 463 ? 0.024 -12.246 8.900 1.00 98.38 463 LEU A CA 1
ATOM 3809 C C . LEU A 1 463 ? 0.947 -12.373 7.674 1.00 98.38 463 LEU A C 1
ATOM 3811 O O . LEU A 1 463 ? 1.169 -11.380 6.974 1.00 98.38 463 LEU A O 1
ATOM 3815 N N . ASN A 1 464 ? 1.444 -13.576 7.403 1.00 97.19 464 ASN A N 1
ATOM 3816 C CA . ASN A 1 464 ? 2.239 -13.917 6.227 1.00 97.19 464 ASN A CA 1
ATOM 3817 C C . ASN A 1 464 ? 1.338 -14.482 5.113 1.00 97.19 464 ASN A C 1
ATOM 3819 O O . ASN A 1 464 ? 0.154 -14.133 5.041 1.00 97.19 464 ASN A O 1
ATOM 3823 N N . GLY A 1 465 ? 1.879 -15.317 4.226 1.00 95.69 465 GLY A N 1
ATOM 3824 C CA . GLY A 1 465 ? 1.135 -15.997 3.170 1.00 95.69 465 GLY A CA 1
ATOM 3825 C C . GLY A 1 465 ? 0.945 -15.152 1.922 1.00 95.69 465 GLY A C 1
ATOM 3826 O O . GLY A 1 465 ? -0.026 -15.349 1.194 1.00 95.69 465 GLY A O 1
ATOM 3827 N N . PHE A 1 466 ? 1.824 -14.180 1.670 1.00 96.25 466 PHE A N 1
ATOM 3828 C CA . PHE A 1 466 ? 1.854 -13.491 0.384 1.00 96.25 466 PHE A CA 1
ATOM 3829 C C . PHE A 1 466 ? 2.191 -14.492 -0.724 1.00 96.25 466 PHE A C 1
ATOM 3831 O O . PHE A 1 466 ? 3.089 -15.309 -0.558 1.00 96.25 466 PHE A O 1
ATOM 3838 N N . TRP A 1 467 ? 1.507 -14.421 -1.869 1.00 95.06 467 TRP A N 1
ATOM 3839 C CA . TRP A 1 467 ? 1.713 -15.368 -2.972 1.00 95.06 467 TRP A CA 1
ATOM 3840 C C . TRP A 1 467 ? 3.184 -15.467 -3.404 1.00 95.06 467 TRP A C 1
ATOM 3842 O O . TRP A 1 467 ? 3.651 -16.556 -3.732 1.00 95.06 467 TRP A O 1
ATOM 3852 N N . GLY A 1 468 ? 3.928 -14.356 -3.320 1.00 94.12 468 GLY A N 1
ATOM 3853 C CA . GLY A 1 468 ? 5.349 -14.299 -3.652 1.00 94.12 468 GLY A CA 1
ATOM 3854 C C . GLY A 1 468 ? 6.225 -15.207 -2.787 1.00 94.12 468 GLY A C 1
ATOM 3855 O O . GLY A 1 468 ? 7.257 -15.654 -3.278 1.00 94.12 468 GLY A O 1
ATOM 3856 N N . GLU A 1 469 ? 5.801 -15.554 -1.563 1.00 94.19 469 GLU A N 1
ATOM 3857 C CA . GLU A 1 469 ? 6.500 -16.489 -0.658 1.00 94.19 469 GLU A CA 1
ATOM 3858 C C . GLU A 1 469 ? 6.660 -17.894 -1.267 1.00 94.19 469 GLU A C 1
ATOM 3860 O O . GLU A 1 469 ? 7.565 -18.629 -0.884 1.00 94.19 469 GLU A O 1
ATOM 3865 N N . ARG A 1 470 ? 5.810 -18.257 -2.241 1.00 91.94 470 ARG A N 1
ATOM 3866 C CA . ARG A 1 470 ? 5.850 -19.543 -2.961 1.00 91.94 470 ARG A CA 1
ATOM 3867 C C . ARG A 1 470 ? 6.648 -19.497 -4.267 1.00 91.94 470 ARG A C 1
ATOM 3869 O O . ARG A 1 470 ? 6.702 -20.490 -4.985 1.00 91.94 470 ARG A O 1
ATOM 3876 N N . THR A 1 471 ? 7.215 -18.345 -4.614 1.00 90.88 471 THR A N 1
ATOM 3877 C CA . THR A 1 471 ? 7.895 -18.123 -5.899 1.00 90.88 471 THR A CA 1
ATOM 3878 C C . THR A 1 471 ? 9.401 -17.955 -5.706 1.00 90.88 471 THR A C 1
ATOM 3880 O O . THR A 1 471 ? 9.870 -17.736 -4.588 1.00 90.88 471 THR A O 1
ATOM 3883 N N . ALA A 1 472 ? 10.169 -17.989 -6.800 1.00 89.06 472 ALA A N 1
ATOM 3884 C CA . ALA A 1 472 ? 11.613 -17.741 -6.765 1.00 89.06 472 ALA A CA 1
ATOM 3885 C C . ALA A 1 472 ? 11.975 -16.371 -6.155 1.00 89.06 472 ALA A C 1
ATOM 3887 O O . ALA A 1 472 ? 13.028 -16.232 -5.539 1.00 89.06 472 ALA A O 1
ATOM 3888 N N . TRP A 1 473 ? 11.072 -15.383 -6.231 1.00 92.56 473 TRP A N 1
ATOM 3889 C CA . TRP A 1 473 ? 11.243 -14.072 -5.596 1.00 92.56 473 TRP A CA 1
ATOM 3890 C C . TRP A 1 473 ? 11.518 -14.169 -4.088 1.00 92.56 473 TRP A C 1
ATOM 3892 O O . TRP A 1 473 ? 12.297 -13.379 -3.557 1.00 92.56 473 TRP A O 1
ATOM 3902 N N . ALA A 1 474 ? 10.943 -15.157 -3.393 1.00 93.62 474 ALA A N 1
ATOM 3903 C CA . ALA A 1 474 ? 11.134 -15.323 -1.955 1.00 93.62 474 ALA A CA 1
ATOM 3904 C C . ALA A 1 474 ? 12.576 -15.661 -1.557 1.00 93.62 474 ALA A C 1
ATOM 3906 O O . ALA A 1 474 ? 12.963 -15.386 -0.422 1.00 93.62 474 ALA A O 1
ATOM 3907 N N . GLN A 1 475 ? 13.366 -16.232 -2.474 1.00 91.88 475 GLN A N 1
ATOM 3908 C CA . GLN A 1 475 ? 14.744 -16.664 -2.216 1.00 91.88 475 GLN A CA 1
ATOM 3909 C C . GLN A 1 475 ? 15.707 -15.489 -2.011 1.00 91.88 475 GLN A C 1
ATOM 3911 O O . GLN A 1 475 ? 16.763 -15.660 -1.409 1.00 91.88 475 GLN A O 1
ATOM 3916 N N . ALA A 1 476 ? 15.333 -14.289 -2.464 1.00 92.69 476 ALA A N 1
ATOM 3917 C CA . ALA A 1 476 ? 16.110 -13.074 -2.241 1.00 92.69 476 ALA A CA 1
ATOM 3918 C C . ALA A 1 476 ? 15.984 -12.522 -0.807 1.00 92.69 476 ALA A C 1
ATOM 3920 O O . ALA A 1 476 ? 16.682 -11.570 -0.452 1.00 92.69 476 ALA A O 1
ATOM 3921 N N . PHE A 1 477 ? 15.092 -13.090 0.014 1.00 95.44 477 PHE A N 1
ATOM 3922 C CA . PHE A 1 477 ? 14.740 -12.548 1.321 1.00 95.44 477 PHE A CA 1
ATOM 3923 C C . PHE A 1 477 ? 14.833 -13.590 2.436 1.00 95.44 477 PHE A C 1
ATOM 3925 O O . PHE A 1 477 ? 14.662 -14.790 2.233 1.00 95.44 477 PHE A O 1
ATOM 3932 N N . VAL A 1 478 ? 15.070 -13.100 3.649 1.00 95.44 478 VAL A N 1
ATOM 3933 C CA . VAL A 1 478 ? 14.901 -13.855 4.891 1.00 95.44 478 VAL A CA 1
ATOM 3934 C C . VAL A 1 478 ? 13.521 -13.578 5.465 1.00 95.44 478 VAL A C 1
ATOM 3936 O O . VAL A 1 478 ? 13.033 -12.453 5.406 1.00 95.44 478 VAL A O 1
ATOM 3939 N N . TRP A 1 479 ? 12.896 -14.585 6.065 1.00 95.88 479 TRP A N 1
ATOM 3940 C CA . TRP A 1 479 ? 11.496 -14.495 6.469 1.00 95.88 479 TRP A CA 1
ATOM 3941 C C . TRP A 1 479 ? 11.339 -14.546 7.994 1.00 95.88 479 TRP A C 1
ATOM 3943 O O . TRP A 1 479 ? 12.070 -15.286 8.665 1.00 95.88 479 TRP A O 1
ATOM 3953 N N . PRO A 1 480 ? 10.399 -13.781 8.595 1.00 94.75 480 PRO A N 1
ATOM 3954 C CA . PRO A 1 480 ? 10.155 -13.851 10.036 1.00 94.75 480 PRO A CA 1
ATOM 3955 C C . PRO A 1 480 ? 9.884 -15.281 10.524 1.00 94.75 480 PRO A C 1
ATOM 3957 O O . PRO A 1 480 ? 10.383 -15.674 11.576 1.00 94.75 480 PRO A O 1
ATOM 3960 N N . GLN A 1 481 ? 9.163 -16.076 9.730 1.00 95.06 481 GLN A N 1
ATOM 3961 C CA . GLN A 1 481 ? 8.745 -17.443 10.048 1.00 95.06 481 GLN A CA 1
ATOM 3962 C C . GLN A 1 481 ? 9.905 -18.437 10.158 1.00 95.06 481 GLN A C 1
ATOM 3964 O O . GLN A 1 481 ? 9.734 -19.481 10.785 1.00 95.06 481 GLN A O 1
ATOM 3969 N N . ASP A 1 482 ? 11.081 -18.105 9.618 1.00 95.50 482 ASP A N 1
ATOM 3970 C CA . ASP A 1 482 ? 12.290 -18.926 9.750 1.00 95.50 482 ASP A CA 1
ATOM 3971 C C . ASP A 1 482 ? 12.904 -18.865 11.158 1.00 95.50 482 ASP A C 1
ATOM 3973 O O . ASP A 1 482 ? 13.846 -19.592 11.464 1.00 95.50 482 ASP A O 1
ATOM 3977 N N . ASN A 1 483 ? 12.398 -17.990 12.035 1.00 95.12 483 ASN A N 1
ATOM 3978 C CA . ASN A 1 483 ? 13.004 -17.701 13.329 1.00 95.12 483 ASN A CA 1
ATOM 3979 C C . ASN A 1 483 ? 12.066 -18.069 14.488 1.00 95.12 483 ASN A C 1
ATOM 3981 O O . ASN A 1 483 ? 10.940 -17.586 14.584 1.00 95.12 483 ASN A O 1
ATOM 3985 N N . ALA A 1 484 ? 12.549 -18.861 15.451 1.00 95.81 484 ALA A N 1
ATOM 3986 C CA . ALA A 1 484 ? 11.750 -19.274 16.614 1.00 95.81 484 ALA A CA 1
ATOM 3987 C C . ALA A 1 484 ? 11.261 -18.088 17.473 1.00 95.81 484 ALA A C 1
ATOM 3989 O O . ALA A 1 484 ? 10.167 -18.127 18.038 1.00 95.81 484 ALA A O 1
ATOM 3990 N N . SER A 1 485 ? 12.043 -17.005 17.546 1.00 95.06 485 SER A N 1
ATOM 3991 C CA . SER A 1 485 ? 11.677 -15.781 18.271 1.00 95.06 485 SER A CA 1
ATOM 3992 C C . SER A 1 485 ? 10.404 -15.128 17.721 1.00 95.06 485 SER A C 1
ATOM 3994 O O . SER A 1 485 ? 9.592 -14.630 18.505 1.00 95.06 485 SER A O 1
ATOM 3996 N N . PHE A 1 486 ? 10.189 -15.190 16.403 1.00 96.62 486 PHE A N 1
ATOM 3997 C CA . PHE A 1 486 ? 8.957 -14.732 15.767 1.00 96.62 486 PHE A CA 1
ATOM 3998 C C . PHE A 1 486 ? 7.755 -15.542 16.257 1.00 96.62 486 PHE A C 1
ATOM 4000 O O . PHE A 1 486 ? 6.771 -14.956 16.703 1.00 96.62 486 PHE A O 1
ATOM 4007 N N . TRP A 1 487 ? 7.842 -16.874 16.258 1.00 97.56 487 TRP A N 1
ATOM 4008 C CA . TRP A 1 487 ? 6.743 -17.7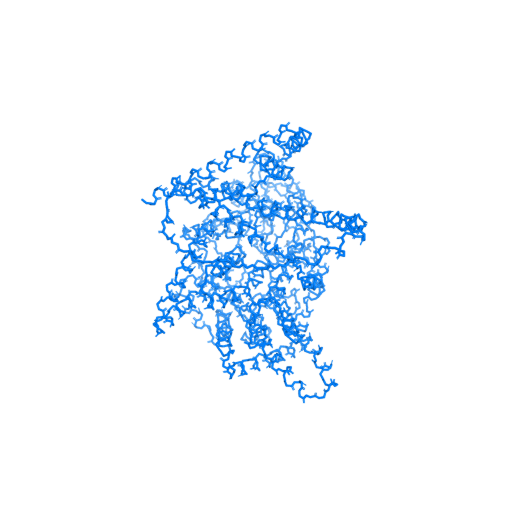46 16.689 1.00 97.56 487 TRP A CA 1
ATOM 4009 C C . TRP A 1 487 ? 6.408 -17.603 18.175 1.00 97.56 487 TRP A C 1
ATOM 4011 O O . TRP A 1 487 ? 5.232 -17.626 18.546 1.00 97.56 487 TRP A O 1
ATOM 4021 N N . ILE A 1 488 ? 7.412 -17.380 19.029 1.00 97.31 488 ILE A N 1
ATOM 4022 C CA . ILE A 1 488 ? 7.199 -17.059 20.448 1.00 97.31 488 ILE A CA 1
ATOM 4023 C C . ILE A 1 488 ? 6.441 -15.731 20.577 1.00 97.31 488 ILE A C 1
ATOM 4025 O O . ILE A 1 488 ? 5.422 -15.662 21.266 1.00 97.31 488 ILE A O 1
ATOM 4029 N N . ALA A 1 489 ? 6.895 -14.679 19.889 1.00 97.12 489 ALA A N 1
ATOM 4030 C CA . ALA A 1 489 ? 6.239 -13.374 19.915 1.00 97.12 489 ALA A CA 1
ATOM 4031 C C . ALA A 1 489 ? 4.812 -13.431 19.352 1.00 97.12 489 ALA A C 1
ATOM 4033 O O . ALA A 1 489 ? 3.890 -12.864 19.940 1.00 97.12 489 ALA A O 1
ATOM 4034 N N . PHE A 1 490 ? 4.611 -14.164 18.258 1.00 98.31 490 PHE A N 1
ATOM 4035 C CA . PHE A 1 490 ? 3.306 -14.399 17.659 1.00 98.31 490 PHE A CA 1
ATOM 4036 C C . PHE A 1 490 ? 2.369 -15.151 18.611 1.00 98.31 490 PHE A C 1
ATOM 4038 O O . PHE A 1 490 ? 1.234 -14.726 18.814 1.00 98.31 490 PHE A O 1
ATOM 4045 N N . SER A 1 491 ? 2.851 -16.193 19.288 1.00 98.31 491 SER A N 1
ATOM 4046 C CA . SER A 1 491 ? 2.064 -16.931 20.284 1.00 98.31 491 SER A CA 1
ATOM 4047 C C . SER A 1 491 ? 1.636 -16.034 21.450 1.00 98.31 491 SER A C 1
ATOM 4049 O O . SER A 1 491 ? 0.472 -16.038 21.851 1.00 98.31 491 SER A O 1
ATOM 4051 N N . LEU A 1 492 ? 2.543 -15.192 21.959 1.00 97.44 492 LEU A N 1
ATOM 4052 C CA . LEU A 1 492 ? 2.223 -14.206 22.999 1.00 97.44 492 LEU A CA 1
ATOM 4053 C C . LEU A 1 492 ? 1.210 -13.158 22.512 1.00 97.44 492 LEU A C 1
ATOM 4055 O O . LEU A 1 492 ? 0.311 -12.774 23.265 1.00 97.44 492 LEU A O 1
ATOM 4059 N N . LEU A 1 493 ? 1.314 -12.718 21.254 1.00 98.25 493 LEU A N 1
ATOM 4060 C CA . LEU A 1 493 ? 0.324 -11.842 20.632 1.00 98.25 493 LEU A CA 1
ATOM 4061 C C . LEU A 1 493 ? -1.055 -12.519 20.584 1.00 98.25 493 LEU A C 1
ATOM 4063 O O . LEU A 1 493 ? -2.043 -11.903 20.984 1.00 98.25 493 LEU A O 1
ATOM 4067 N N . VAL A 1 494 ? -1.125 -13.779 20.147 1.00 98.50 494 VAL A N 1
ATOM 4068 C CA . VAL A 1 494 ? -2.371 -14.561 20.089 1.00 98.50 494 VAL A CA 1
ATOM 4069 C C . VAL A 1 494 ? -3.005 -14.683 21.475 1.00 98.50 494 VAL A C 1
ATOM 4071 O O . VAL A 1 494 ? -4.208 -14.458 21.610 1.00 98.50 494 VAL A O 1
ATOM 4074 N N . LEU A 1 495 ? -2.220 -14.928 22.528 1.00 97.69 495 LEU A N 1
ATOM 4075 C CA . LEU A 1 495 ? -2.731 -14.949 23.904 1.00 97.69 495 LEU A CA 1
ATOM 4076 C C . LEU A 1 495 ? -3.361 -13.609 24.313 1.00 97.69 495 LEU A C 1
ATOM 4078 O O . LEU A 1 495 ? -4.437 -13.596 24.916 1.00 97.69 495 LEU A O 1
ATOM 4082 N N . LEU A 1 496 ? -2.746 -12.476 23.955 1.00 96.81 496 LEU A N 1
ATOM 4083 C CA . LEU A 1 496 ? -3.322 -11.150 24.212 1.00 96.81 496 LEU A CA 1
ATOM 4084 C C . LEU A 1 496 ? -4.597 -10.902 23.395 1.00 96.81 496 LEU A C 1
ATOM 4086 O O . LEU A 1 496 ? -5.543 -10.309 23.915 1.00 96.81 496 LEU A O 1
ATOM 4090 N N . ILE A 1 497 ? -4.657 -11.372 22.147 1.00 98.06 497 ILE A N 1
ATOM 4091 C CA . ILE A 1 497 ? -5.858 -11.287 21.303 1.00 98.06 497 ILE A CA 1
ATOM 4092 C C . ILE A 1 497 ? -7.003 -12.088 21.927 1.00 98.06 497 ILE A C 1
ATOM 4094 O O . ILE A 1 497 ? -8.106 -11.557 22.071 1.00 98.06 497 ILE A O 1
ATOM 4098 N N . ILE A 1 498 ? -6.745 -13.331 22.350 1.00 98.00 498 ILE A N 1
ATOM 4099 C CA . ILE A 1 498 ? -7.732 -14.191 23.017 1.00 98.00 498 ILE A CA 1
ATOM 4100 C C . ILE A 1 498 ? -8.205 -13.534 24.314 1.00 98.00 498 ILE A C 1
ATOM 4102 O O . ILE A 1 498 ? -9.410 -13.426 24.542 1.00 98.00 498 ILE A O 1
ATOM 4106 N N . LEU A 1 499 ? -7.284 -13.028 25.139 1.00 95.56 499 LEU A N 1
ATOM 4107 C CA . LEU A 1 499 ? -7.613 -12.332 26.383 1.00 95.56 499 LEU A CA 1
ATOM 4108 C C . LEU A 1 499 ? -8.510 -11.109 26.128 1.00 95.56 499 LEU A C 1
ATOM 4110 O O . LEU A 1 499 ? -9.538 -10.939 26.790 1.00 95.56 499 LEU A O 1
ATOM 4114 N N . GLY A 1 500 ? -8.154 -10.279 25.143 1.00 94.81 500 GLY A N 1
ATOM 4115 C CA . GLY A 1 500 ? -8.935 -9.112 24.734 1.00 94.81 500 GLY A CA 1
ATOM 4116 C C . GLY A 1 500 ? -10.308 -9.475 24.170 1.00 94.81 500 GLY A C 1
ATOM 4117 O O . GLY A 1 500 ? -11.294 -8.808 24.485 1.00 94.81 500 GLY A O 1
ATOM 4118 N N . GLY A 1 501 ? -10.392 -10.559 23.398 1.00 95.75 501 GLY A N 1
ATOM 4119 C CA . GLY A 1 501 ? -11.637 -11.117 22.879 1.00 95.75 501 GLY A CA 1
ATOM 4120 C C . GLY A 1 501 ? -12.557 -11.613 23.993 1.00 95.75 501 GLY A C 1
ATOM 4121 O O . GLY A 1 501 ? -13.685 -11.142 24.124 1.00 95.75 501 GLY A O 1
ATOM 4122 N N . VAL A 1 502 ? -12.072 -12.516 24.848 1.00 96.19 502 VAL A N 1
ATOM 4123 C CA . VAL A 1 502 ? -12.865 -13.141 25.920 1.00 96.19 502 VAL A CA 1
ATOM 4124 C C . VAL A 1 502 ? -13.356 -12.106 26.928 1.00 96.19 502 VAL A C 1
ATOM 4126 O O . VAL A 1 502 ? -14.545 -12.077 27.253 1.00 96.19 502 VAL A O 1
ATOM 4129 N N . ILE A 1 503 ? -12.471 -11.237 27.424 1.00 91.56 503 ILE A N 1
ATOM 4130 C CA . ILE A 1 503 ? -12.866 -10.226 28.412 1.00 91.56 503 ILE A CA 1
ATOM 4131 C C . ILE A 1 503 ? -13.723 -9.144 27.751 1.00 91.56 503 ILE A C 1
ATOM 4133 O O . ILE A 1 503 ? -14.738 -8.742 28.321 1.00 91.56 503 ILE A O 1
ATOM 4137 N N . GLY A 1 504 ? -13.384 -8.727 26.529 1.00 92.19 504 GLY A N 1
ATOM 4138 C CA . GLY A 1 504 ? -14.161 -7.744 25.778 1.00 92.19 504 GLY A CA 1
ATOM 4139 C C . GLY A 1 504 ? -15.600 -8.194 25.507 1.00 92.19 504 GLY A C 1
ATOM 4140 O O . GLY A 1 504 ? -16.517 -7.387 25.620 1.00 92.19 504 GLY A O 1
ATOM 4141 N N . LEU A 1 505 ? -15.828 -9.486 25.240 1.00 94.81 505 LEU A N 1
ATOM 4142 C CA . LEU A 1 505 ? -17.173 -10.057 25.076 1.00 94.81 505 LEU A CA 1
ATOM 4143 C C . LEU A 1 505 ? -17.984 -10.102 26.381 1.00 94.81 505 LEU A C 1
ATOM 4145 O O . LEU A 1 505 ? -19.216 -10.044 26.335 1.00 94.81 505 LEU A O 1
ATOM 4149 N N . ARG A 1 506 ? -17.310 -10.195 27.535 1.00 93.69 506 ARG A N 1
ATOM 4150 C CA . ARG A 1 506 ? -17.933 -10.167 28.870 1.00 93.69 506 ARG A CA 1
ATOM 4151 C C . ARG A 1 506 ? -18.208 -8.742 29.360 1.00 93.69 506 ARG A C 1
ATOM 4153 O O . ARG A 1 506 ? -19.110 -8.535 30.170 1.00 93.69 506 ARG A O 1
ATOM 4160 N N . ASP A 1 507 ? -17.463 -7.754 28.867 1.00 87.81 507 ASP A N 1
ATOM 4161 C CA . ASP A 1 507 ? -17.651 -6.344 29.205 1.00 87.81 507 ASP A CA 1
ATOM 4162 C C . ASP A 1 507 ? -18.785 -5.724 28.369 1.00 87.81 507 ASP A C 1
ATOM 4164 O O . ASP A 1 507 ? -18.671 -5.557 27.154 1.00 87.81 507 ASP A O 1
ATOM 4168 N N . LYS A 1 508 ? -19.887 -5.333 29.025 1.00 86.31 508 LYS A N 1
ATOM 4169 C CA . LYS A 1 508 ? -21.077 -4.764 28.363 1.00 86.31 508 LYS A CA 1
ATOM 4170 C C . LYS A 1 508 ? -20.766 -3.541 27.492 1.00 86.31 508 LYS A C 1
ATOM 4172 O O . LYS A 1 508 ? -21.450 -3.335 26.492 1.00 86.31 508 LYS A O 1
ATOM 4177 N N . GLU A 1 509 ? -19.762 -2.738 27.845 1.00 83.94 509 GLU A N 1
ATOM 4178 C CA . GLU A 1 509 ? -19.415 -1.533 27.084 1.00 83.94 509 GLU A CA 1
ATOM 4179 C C . GLU A 1 509 ? -18.541 -1.840 25.860 1.00 83.94 509 GLU A C 1
ATOM 4181 O O . GLU A 1 509 ? -18.652 -1.157 24.838 1.00 83.94 509 GLU A O 1
ATOM 4186 N N . GLN A 1 510 ? -17.688 -2.867 25.935 1.00 85.38 510 GLN A N 1
ATOM 4187 C CA . GLN A 1 510 ? -16.767 -3.231 24.850 1.00 85.38 510 GLN A CA 1
ATOM 4188 C C . GLN A 1 510 ? -17.324 -4.317 23.926 1.00 85.38 510 GLN A C 1
ATOM 4190 O O . GLN A 1 510 ? -16.915 -4.369 22.768 1.00 85.38 510 GLN A O 1
ATOM 4195 N N . LYS A 1 511 ? -18.308 -5.111 24.371 1.00 91.06 511 LYS A N 1
ATOM 4196 C CA . LYS A 1 511 ? -18.853 -6.276 23.654 1.00 91.06 511 LYS A CA 1
ATOM 4197 C C . LYS A 1 511 ? -19.097 -6.035 22.167 1.00 91.06 511 LYS A C 1
ATOM 4199 O O . LYS A 1 511 ? -18.578 -6.771 21.336 1.00 91.06 511 LYS A O 1
ATOM 4204 N N . ASN A 1 512 ? -19.851 -4.993 21.813 1.00 88.94 512 ASN A N 1
ATOM 4205 C CA . ASN A 1 512 ? -20.185 -4.711 20.409 1.00 88.94 512 ASN A CA 1
ATOM 4206 C C . ASN A 1 512 ? -18.945 -4.401 19.572 1.00 88.94 512 ASN A C 1
ATOM 4208 O O . ASN A 1 512 ? -18.849 -4.793 18.416 1.00 88.94 512 ASN A O 1
ATOM 4212 N N . LYS A 1 513 ? -17.991 -3.686 20.158 1.00 89.56 513 LYS A N 1
ATOM 4213 C CA . LYS A 1 513 ? -16.753 -3.323 19.487 1.00 89.56 513 LYS A CA 1
ATOM 4214 C C . LYS A 1 513 ? -15.845 -4.540 19.329 1.00 89.56 513 LYS A C 1
ATOM 4216 O O . LYS A 1 513 ? -15.315 -4.741 18.244 1.00 89.56 513 LYS A O 1
ATOM 4221 N N . THR A 1 514 ? -15.726 -5.373 20.359 1.00 94.00 514 THR A N 1
ATOM 4222 C CA . THR A 1 514 ? -15.014 -6.653 20.291 1.00 94.00 514 THR A CA 1
ATOM 4223 C C . THR A 1 514 ? -15.615 -7.560 19.218 1.00 94.00 514 THR A C 1
ATOM 4225 O O . THR A 1 514 ? -14.871 -8.064 18.387 1.00 94.00 514 THR A O 1
ATOM 4228 N N . LEU A 1 515 ? -16.947 -7.685 19.151 1.00 95.31 515 LEU A N 1
ATOM 4229 C CA . LEU A 1 515 ? -17.635 -8.436 18.093 1.00 95.31 515 LEU A CA 1
ATOM 4230 C C . LEU A 1 515 ? -17.327 -7.894 16.694 1.00 95.31 515 LEU A C 1
ATOM 4232 O O . LEU A 1 515 ? -17.064 -8.680 15.792 1.00 95.31 515 LEU A O 1
ATOM 4236 N N . ILE A 1 516 ? -17.314 -6.569 16.511 1.00 94.44 516 ILE A N 1
ATOM 4237 C CA . ILE A 1 516 ? -16.967 -5.953 15.223 1.00 94.44 516 ILE A CA 1
ATOM 4238 C C . ILE A 1 516 ? -15.537 -6.317 14.811 1.00 94.44 516 ILE A C 1
ATOM 4240 O O . ILE A 1 516 ? -15.329 -6.734 13.678 1.00 94.44 516 ILE A O 1
ATOM 4244 N N . PHE A 1 517 ? -14.552 -6.199 15.706 1.00 96.69 517 PHE A N 1
ATOM 4245 C CA . PHE A 1 517 ? -13.165 -6.535 15.364 1.00 96.69 517 PHE A CA 1
ATOM 4246 C C . PHE A 1 517 ? -12.950 -8.040 15.168 1.00 96.69 517 PHE A C 1
ATOM 4248 O O . PHE A 1 517 ? -12.197 -8.416 14.272 1.00 96.69 517 PHE A O 1
ATOM 4255 N N . LEU A 1 518 ? -13.642 -8.901 15.920 1.00 98.12 518 LEU A N 1
ATOM 4256 C CA . LEU A 1 518 ? -13.645 -10.347 15.672 1.00 98.12 518 LEU A CA 1
ATOM 4257 C C . LEU A 1 518 ? -14.245 -10.675 14.298 1.00 98.12 518 LEU A C 1
ATOM 4259 O O . LEU A 1 518 ? -13.642 -11.434 13.551 1.00 98.12 518 LEU A O 1
ATOM 4263 N N . ALA A 1 519 ? -15.372 -10.058 13.930 1.00 97.88 519 ALA A N 1
ATOM 4264 C CA . ALA A 1 519 ? -15.999 -10.255 12.624 1.00 97.88 519 ALA A CA 1
ATOM 4265 C C . ALA A 1 519 ? -15.112 -9.750 11.475 1.00 97.88 519 ALA A C 1
ATOM 4267 O O . ALA A 1 519 ? -14.960 -10.446 10.475 1.00 97.88 519 ALA A O 1
ATOM 4268 N N . ILE A 1 520 ? -14.488 -8.575 11.632 1.00 98.00 520 ILE A N 1
ATOM 4269 C CA . ILE A 1 520 ? -13.521 -8.034 10.665 1.00 98.00 520 ILE A CA 1
ATOM 4270 C C . ILE A 1 520 ? -12.327 -8.980 10.523 1.00 98.00 520 ILE A C 1
ATOM 4272 O O . ILE A 1 520 ? -11.965 -9.316 9.404 1.00 98.00 520 ILE A O 1
ATOM 4276 N N . GLY A 1 521 ? -11.735 -9.420 11.637 1.00 98.44 521 GLY A N 1
ATOM 4277 C CA . GLY A 1 521 ? -10.572 -10.308 11.630 1.00 98.44 521 GLY A CA 1
ATOM 4278 C C . GLY A 1 521 ? -10.888 -11.664 11.005 1.00 98.44 521 GLY A C 1
ATOM 4279 O O . GLY A 1 521 ? -10.177 -12.106 10.111 1.00 98.44 521 GLY A O 1
ATOM 4280 N N . PHE A 1 522 ? -11.996 -12.289 11.405 1.00 98.50 522 PHE A N 1
ATOM 4281 C CA . PHE A 1 522 ? -12.425 -13.567 10.844 1.00 98.50 522 PHE A CA 1
ATOM 4282 C C . PHE A 1 522 ? -12.726 -13.462 9.346 1.00 98.50 522 PHE A C 1
ATOM 4284 O O . PHE A 1 522 ? -12.196 -14.244 8.567 1.00 98.50 522 PHE A O 1
ATOM 4291 N N . SER A 1 523 ? -13.496 -12.453 8.922 1.00 98.31 523 SER A N 1
ATOM 4292 C CA . SER A 1 523 ? -13.790 -12.244 7.495 1.00 98.31 523 SER A CA 1
ATOM 4293 C C . SER A 1 523 ? -12.512 -11.973 6.697 1.00 98.31 523 SER A C 1
ATOM 4295 O O . SER A 1 523 ? -12.340 -12.503 5.607 1.00 98.31 523 SER A O 1
ATOM 4297 N N . ALA A 1 52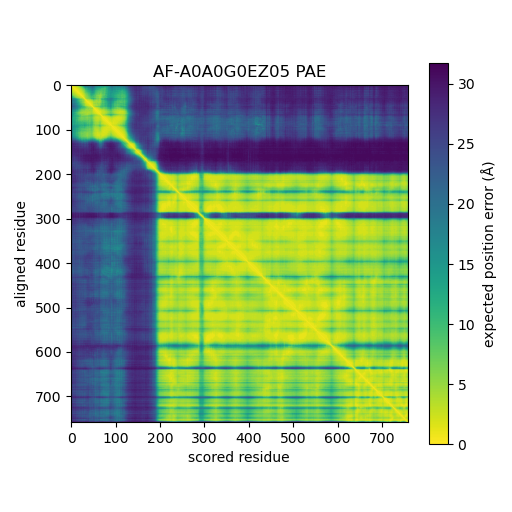4 ? -11.589 -11.182 7.253 1.00 98.44 524 ALA A N 1
ATOM 4298 C CA . ALA A 1 524 ? -10.299 -10.910 6.634 1.00 98.44 524 ALA A CA 1
ATOM 4299 C C . ALA A 1 524 ? -9.458 -12.180 6.454 1.00 98.44 524 ALA A C 1
ATOM 4301 O O . ALA A 1 524 ? -8.834 -12.318 5.412 1.00 98.44 524 ALA A O 1
ATOM 4302 N N . LEU A 1 525 ? -9.461 -13.097 7.428 1.00 98.44 525 LEU A N 1
ATOM 4303 C CA . LEU A 1 525 ? -8.770 -14.386 7.327 1.00 98.44 525 LEU A CA 1
ATOM 4304 C C . LEU A 1 525 ? -9.413 -15.309 6.281 1.00 98.44 525 LEU A C 1
ATOM 4306 O O . LEU A 1 525 ? -8.711 -15.937 5.495 1.00 98.44 525 LEU A O 1
ATOM 4310 N N . VAL A 1 526 ? -10.748 -15.377 6.252 1.00 98.25 526 VAL A N 1
ATOM 4311 C CA . VAL A 1 526 ? -11.487 -16.177 5.261 1.00 98.25 526 VAL A CA 1
ATOM 4312 C C . VAL A 1 526 ? -11.156 -15.711 3.846 1.00 98.25 526 VAL A C 1
ATOM 4314 O O . VAL A 1 526 ? -10.839 -16.527 2.984 1.00 98.25 526 VAL A O 1
ATOM 4317 N N . PHE A 1 527 ? -11.209 -14.400 3.609 1.00 97.94 527 PHE A N 1
ATOM 4318 C CA . PHE A 1 527 ? -10.988 -13.839 2.281 1.00 97.94 527 PHE A CA 1
ATOM 4319 C C . PHE A 1 527 ? -9.511 -13.681 1.920 1.00 97.94 527 PHE A C 1
ATOM 4321 O O . PHE A 1 527 ? -9.199 -13.615 0.736 1.00 97.94 527 PHE A O 1
ATOM 4328 N N . SER A 1 528 ? -8.584 -13.651 2.887 1.00 97.44 528 SER A N 1
ATOM 4329 C CA . SER A 1 528 ? -7.149 -13.625 2.581 1.00 97.44 528 SER A CA 1
ATOM 4330 C C . SER A 1 528 ? -6.646 -14.937 1.989 1.00 97.44 528 SER A C 1
ATOM 4332 O O . SER A 1 528 ? -5.693 -14.913 1.209 1.00 97.44 528 SER A O 1
ATOM 4334 N N . ALA A 1 529 ? -7.316 -16.053 2.287 1.00 96.88 529 ALA A N 1
ATOM 4335 C CA . ALA A 1 529 ? -6.996 -17.358 1.724 1.00 96.88 529 ALA A CA 1
ATOM 4336 C C . ALA A 1 529 ? -7.122 -17.405 0.193 1.00 96.88 529 ALA A C 1
ATOM 4338 O O . ALA A 1 529 ? -6.284 -18.016 -0.470 1.00 96.88 529 ALA A O 1
ATOM 4339 N N . GLY A 1 530 ? -8.121 -16.726 -0.386 1.00 96.25 530 GLY A N 1
ATOM 4340 C CA . GLY A 1 530 ? -8.365 -16.769 -1.830 1.00 96.25 530 GLY A CA 1
ATOM 4341 C C . GLY A 1 530 ? -8.531 -18.208 -2.333 1.00 96.25 530 GLY A C 1
ATOM 4342 O O . GLY A 1 530 ? -9.167 -19.028 -1.672 1.00 96.25 530 GLY A O 1
ATOM 4343 N N . ALA A 1 531 ? -7.929 -18.529 -3.480 1.00 95.75 531 ALA A N 1
ATOM 4344 C CA . ALA A 1 531 ? -7.926 -19.888 -4.031 1.00 95.75 531 ALA A CA 1
ATOM 4345 C C . ALA A 1 531 ? -6.859 -20.817 -3.406 1.00 95.75 531 ALA A C 1
ATOM 4347 O O . ALA A 1 531 ? -6.615 -21.906 -3.925 1.00 95.75 531 ALA A O 1
ATOM 4348 N N . GLY A 1 532 ? -6.218 -20.402 -2.308 1.00 93.69 532 GLY A N 1
ATOM 4349 C CA . GLY A 1 532 ? -5.185 -21.179 -1.627 1.00 93.69 532 GLY A CA 1
ATOM 4350 C C . GLY A 1 532 ? -5.744 -22.452 -1.001 1.00 93.69 532 GLY A C 1
ATOM 4351 O O . GLY A 1 532 ? -6.926 -22.512 -0.650 1.00 93.69 532 GLY A O 1
ATOM 4352 N N . GLU A 1 533 ? -4.892 -23.463 -0.835 1.00 93.38 533 GLU A N 1
ATOM 4353 C CA . GLU A 1 533 ? -5.235 -24.774 -0.267 1.00 93.38 533 GLU A CA 1
ATOM 4354 C C . GLU A 1 533 ? -5.569 -24.672 1.229 1.00 93.38 533 GLU A C 1
ATOM 4356 O O . GLU A 1 533 ? -4.772 -24.963 2.112 1.00 93.38 533 GLU A O 1
ATOM 4361 N N . THR A 1 534 ? -6.774 -24.194 1.520 1.00 96.06 534 THR A N 1
ATOM 4362 C CA . THR A 1 534 ? -7.309 -24.013 2.870 1.00 96.06 534 THR A CA 1
ATOM 4363 C C . THR A 1 534 ? -8.757 -24.480 2.919 1.00 96.06 534 THR A C 1
ATOM 4365 O O . THR A 1 534 ? -9.428 -24.618 1.893 1.00 96.06 534 THR A O 1
ATOM 4368 N N . ILE A 1 535 ? -9.302 -24.597 4.130 1.00 97.00 535 ILE A N 1
ATOM 4369 C CA . ILE A 1 535 ? -10.732 -24.858 4.352 1.00 97.00 535 ILE A CA 1
ATOM 4370 C C . ILE A 1 535 ? -11.664 -23.798 3.727 1.00 97.00 535 ILE A C 1
ATOM 4372 O O . ILE A 1 535 ? -12.856 -24.050 3.570 1.00 97.00 535 ILE A O 1
ATOM 4376 N N . PHE A 1 536 ? -11.148 -22.619 3.359 1.00 97.56 536 PHE A N 1
ATOM 4377 C CA . PHE A 1 536 ? -11.927 -21.522 2.776 1.00 97.56 536 PHE A CA 1
ATOM 4378 C C . PHE A 1 536 ? -11.857 -21.461 1.245 1.00 97.56 536 PHE A C 1
ATOM 4380 O O . PHE A 1 536 ? -12.495 -20.586 0.654 1.00 97.56 536 PHE A O 1
ATOM 4387 N N . ARG A 1 537 ? -11.123 -22.372 0.588 1.00 96.56 537 ARG A N 1
ATOM 4388 C CA . ARG A 1 537 ? -10.899 -22.351 -0.868 1.00 96.56 537 ARG A CA 1
ATOM 4389 C C . ARG A 1 537 ? -12.204 -22.304 -1.658 1.00 96.56 537 ARG A C 1
ATOM 4391 O O . ARG A 1 537 ? -12.435 -21.366 -2.412 1.00 96.56 537 ARG A O 1
ATOM 4398 N N . ASN A 1 538 ? -13.088 -23.276 -1.436 1.00 97.50 538 ASN A N 1
ATOM 4399 C CA . ASN A 1 538 ? -14.332 -23.413 -2.205 1.00 97.50 538 ASN A CA 1
ATOM 4400 C C . ASN A 1 538 ? -15.268 -22.212 -2.027 1.00 97.50 538 ASN A C 1
ATOM 4402 O O . ASN A 1 538 ? -15.924 -21.793 -2.976 1.00 97.50 538 ASN A O 1
ATOM 4406 N N . LEU A 1 539 ? -15.293 -21.620 -0.828 1.00 97.56 539 LEU A N 1
ATOM 4407 C CA . LEU A 1 539 ? -16.051 -20.397 -0.582 1.00 97.56 539 LEU A CA 1
ATOM 4408 C C . LEU A 1 539 ? -15.494 -19.237 -1.415 1.00 97.56 539 LEU A C 1
ATOM 4410 O O . LEU A 1 539 ? -16.256 -18.539 -2.072 1.00 97.56 539 LEU A O 1
ATOM 4414 N N . ASN A 1 540 ? -14.175 -19.035 -1.417 1.00 97.50 540 ASN A N 1
ATOM 4415 C CA . ASN A 1 540 ? -13.556 -17.961 -2.194 1.00 97.50 540 ASN A CA 1
ATOM 4416 C C . ASN A 1 540 ? -13.722 -18.161 -3.706 1.00 97.50 540 ASN A C 1
ATOM 4418 O O . ASN A 1 540 ? -14.008 -17.187 -4.396 1.00 97.50 540 ASN A O 1
ATOM 4422 N N . LEU A 1 541 ? -13.615 -19.397 -4.208 1.00 96.56 541 LEU A N 1
ATOM 4423 C CA . LEU A 1 541 ? -13.904 -19.720 -5.612 1.00 96.56 541 LEU A CA 1
ATOM 4424 C C . LEU A 1 541 ? -15.342 -19.353 -5.984 1.00 96.56 541 LEU A C 1
ATOM 4426 O O . LEU A 1 541 ? -15.556 -18.638 -6.959 1.00 96.56 541 LEU A O 1
ATOM 4430 N N . TRP A 1 542 ? -16.312 -19.722 -5.142 1.00 97.19 542 TRP A N 1
ATOM 4431 C CA . TRP A 1 542 ? -17.704 -19.327 -5.346 1.00 97.19 542 TRP A CA 1
ATOM 4432 C C . TRP A 1 542 ? -17.858 -17.801 -5.420 1.00 97.19 542 TRP A C 1
ATOM 4434 O O . TRP A 1 542 ? -18.550 -17.293 -6.301 1.00 97.19 542 TRP A O 1
ATOM 4444 N N . PHE A 1 543 ? -17.180 -17.056 -4.541 1.00 96.12 543 PHE A N 1
ATOM 4445 C CA . PHE A 1 543 ? -17.192 -15.594 -4.578 1.00 96.12 543 PHE A CA 1
ATOM 4446 C C . PHE A 1 543 ? -16.553 -15.031 -5.858 1.00 96.12 543 PHE A C 1
ATOM 4448 O O . PHE A 1 543 ? -17.113 -14.103 -6.437 1.00 96.12 543 PHE A O 1
ATOM 4455 N N . PHE A 1 544 ? -15.418 -15.573 -6.312 1.00 95.06 544 PHE A N 1
ATOM 4456 C CA . PHE A 1 544 ? -14.769 -15.132 -7.551 1.00 95.06 544 PHE A CA 1
ATOM 4457 C C . PHE A 1 544 ? -15.655 -15.334 -8.784 1.00 95.06 544 PHE A C 1
ATOM 4459 O O . PHE A 1 544 ? -15.671 -14.473 -9.661 1.00 95.06 544 PHE A O 1
ATOM 4466 N N . GLU A 1 545 ? -16.417 -16.426 -8.821 1.00 93.88 545 GLU A N 1
ATOM 4467 C CA . GLU A 1 545 ? -17.304 -16.770 -9.935 1.00 93.88 545 GLU A CA 1
ATOM 4468 C C . GLU A 1 545 ? -18.635 -16.001 -9.914 1.00 93.88 545 GLU A C 1
ATOM 4470 O O . GLU A 1 545 ? -19.154 -15.640 -10.968 1.00 93.88 545 GLU A O 1
ATOM 4475 N N . HIS A 1 546 ? -19.199 -15.737 -8.728 1.00 94.12 546 HIS A N 1
ATOM 4476 C CA . HIS A 1 546 ? -20.592 -15.282 -8.606 1.00 94.12 546 HIS A CA 1
ATOM 4477 C C . HIS A 1 546 ? -20.757 -13.847 -8.102 1.00 94.12 546 HIS A C 1
ATOM 4479 O O . HIS A 1 546 ? -21.826 -13.260 -8.287 1.00 94.12 546 HIS A O 1
ATOM 4485 N N . VAL A 1 547 ? -19.751 -13.259 -7.445 1.00 92.44 547 VAL A N 1
ATOM 4486 C CA . VAL A 1 547 ? -19.865 -11.913 -6.868 1.00 92.44 547 VAL A CA 1
ATOM 4487 C C . VAL A 1 547 ? -19.185 -10.892 -7.784 1.00 92.44 547 VAL A C 1
ATOM 4489 O O . VAL A 1 547 ? -17.962 -10.919 -7.941 1.00 92.44 547 VAL A O 1
ATOM 4492 N N . PRO A 1 548 ? -19.941 -9.937 -8.365 1.00 85.75 548 PRO A N 1
ATOM 4493 C CA . PRO A 1 548 ? -19.368 -8.916 -9.230 1.00 85.75 548 PRO A CA 1
ATOM 4494 C C . PRO A 1 548 ? -18.224 -8.161 -8.551 1.00 85.75 548 PRO A C 1
ATOM 4496 O O . PRO A 1 548 ? -18.311 -7.813 -7.373 1.00 85.75 548 PRO A O 1
ATOM 4499 N N . LEU A 1 549 ? -17.170 -7.873 -9.321 1.00 83.88 549 LEU A N 1
ATOM 4500 C CA . LEU A 1 549 ? -15.937 -7.199 -8.882 1.00 83.88 549 LEU A CA 1
ATOM 4501 C C . LEU A 1 549 ? -15.069 -8.002 -7.897 1.00 83.88 549 LEU A C 1
ATOM 4503 O O . LEU A 1 549 ? -13.967 -7.552 -7.577 1.00 83.88 549 LEU A O 1
ATOM 4507 N N . TRP A 1 550 ? -15.509 -9.179 -7.435 1.00 90.94 550 TRP A N 1
ATOM 4508 C CA . TRP A 1 550 ? -14.735 -9.979 -6.486 1.00 90.94 550 TRP A CA 1
ATOM 4509 C C . TRP A 1 550 ? -13.498 -10.618 -7.121 1.00 90.94 550 TRP A C 1
ATOM 4511 O O . TRP A 1 550 ? -12.460 -10.707 -6.468 1.00 90.94 550 TRP A O 1
ATOM 4521 N N . SER A 1 551 ? -13.562 -10.959 -8.414 1.00 89.56 551 SER A N 1
ATOM 4522 C CA . SER A 1 551 ? -12.413 -11.411 -9.217 1.00 89.56 551 SER A CA 1
ATOM 4523 C C . SER A 1 551 ? -11.215 -10.455 -9.127 1.00 89.56 551 SER A C 1
ATOM 4525 O O . SER A 1 551 ? -10.064 -10.890 -9.111 1.00 89.56 551 SER A O 1
ATOM 4527 N N . GLY A 1 552 ? -11.467 -9.148 -8.967 1.00 88.81 552 GLY A N 1
ATOM 4528 C CA . GLY A 1 552 ? -10.440 -8.125 -8.767 1.00 88.81 552 GLY A CA 1
ATOM 4529 C C . GLY A 1 552 ? -9.588 -8.318 -7.504 1.00 88.81 552 GLY A C 1
ATOM 4530 O O . GLY A 1 552 ? -8.482 -7.784 -7.431 1.00 88.81 552 GLY A O 1
ATOM 4531 N N . PHE A 1 553 ? -10.045 -9.116 -6.532 1.00 92.75 553 PHE A N 1
ATOM 4532 C CA . PHE A 1 553 ? -9.297 -9.491 -5.327 1.00 92.75 553 PHE A CA 1
ATOM 4533 C C . PHE A 1 553 ? -8.434 -10.751 -5.499 1.00 92.75 553 PHE A C 1
ATOM 4535 O O . PHE A 1 553 ? -8.150 -11.426 -4.512 1.00 92.75 553 PHE A O 1
ATOM 4542 N N . ARG A 1 554 ? -7.972 -11.056 -6.722 1.00 92.31 554 ARG A N 1
ATOM 4543 C CA . ARG A 1 554 ? -7.083 -12.205 -6.983 1.00 92.31 554 ARG A CA 1
ATOM 4544 C C . ARG A 1 554 ? -5.855 -12.268 -6.057 1.00 92.31 554 ARG A C 1
ATOM 4546 O O . ARG A 1 554 ? -5.486 -13.347 -5.627 1.00 92.31 554 ARG A O 1
ATOM 4553 N N . ASP A 1 555 ? -5.247 -11.118 -5.723 1.00 93.38 555 ASP A N 1
ATOM 4554 C CA . ASP A 1 555 ? -4.227 -11.007 -4.661 1.00 93.38 555 ASP A CA 1
ATOM 4555 C C . ASP A 1 555 ? -4.962 -10.856 -3.331 1.00 93.38 555 ASP A C 1
ATOM 4557 O O . ASP A 1 555 ? -5.166 -9.749 -2.810 1.00 93.38 555 ASP A O 1
ATOM 4561 N N . SER A 1 556 ? -5.419 -12.004 -2.840 1.00 94.38 556 SER A N 1
ATOM 4562 C CA . SER A 1 556 ? -6.330 -12.131 -1.710 1.00 94.38 556 SER A CA 1
ATOM 4563 C C . SER A 1 556 ? -5.674 -11.711 -0.395 1.00 94.38 556 SER A C 1
ATOM 4565 O O . SER A 1 556 ? -6.317 -11.103 0.461 1.00 94.38 556 SER A O 1
ATOM 4567 N N . GLN A 1 557 ? -4.361 -11.912 -0.235 1.00 95.81 557 GLN A N 1
ATOM 4568 C CA . GLN A 1 557 ? -3.668 -11.639 1.032 1.00 95.81 557 GLN A CA 1
ATOM 4569 C C . GLN A 1 557 ? -3.728 -10.155 1.452 1.00 95.81 557 GLN A C 1
ATOM 4571 O O . GLN A 1 557 ? -3.562 -9.842 2.631 1.00 95.81 557 GLN A O 1
ATOM 4576 N N . LYS A 1 558 ? -4.085 -9.224 0.552 1.00 96.88 558 LYS A N 1
ATOM 4577 C CA . LYS A 1 558 ? -4.385 -7.824 0.915 1.00 96.88 558 LYS A CA 1
ATOM 4578 C C . LYS A 1 558 ? -5.449 -7.699 2.019 1.00 96.88 558 LYS A C 1
ATOM 4580 O O . LYS A 1 558 ? -5.381 -6.754 2.810 1.00 96.88 558 LYS A O 1
ATOM 4585 N N . PHE A 1 559 ? -6.387 -8.649 2.128 1.00 97.81 559 PHE A N 1
ATOM 4586 C CA . PHE A 1 559 ? -7.368 -8.692 3.219 1.00 97.81 559 PHE A CA 1
ATOM 4587 C C . PHE A 1 559 ? -6.712 -8.791 4.602 1.00 97.81 559 PHE A C 1
ATOM 4589 O O . PHE A 1 559 ? -7.238 -8.225 5.561 1.00 97.81 559 PHE A O 1
ATOM 4596 N N . THR A 1 560 ? -5.528 -9.400 4.729 1.00 98.19 560 THR A N 1
ATOM 4597 C CA . THR A 1 560 ? -4.845 -9.543 6.027 1.00 98.19 560 THR A CA 1
ATOM 4598 C C . THR A 1 560 ? -4.374 -8.206 6.624 1.00 98.19 560 THR A C 1
ATOM 4600 O O . THR A 1 560 ? -4.134 -8.124 7.826 1.00 98.19 560 THR A O 1
ATOM 4603 N N . GLY A 1 561 ? -4.417 -7.097 5.873 1.00 98.19 561 GLY A N 1
ATOM 4604 C CA . GLY A 1 561 ? -4.344 -5.754 6.463 1.00 98.19 561 GLY A CA 1
ATOM 4605 C C . GLY A 1 561 ? -5.476 -5.467 7.471 1.00 98.19 561 GLY A C 1
ATOM 4606 O O . GLY A 1 561 ? -5.239 -4.882 8.528 1.00 98.19 561 GLY A O 1
ATOM 4607 N N . PHE A 1 562 ? -6.702 -5.940 7.211 1.00 98.62 562 PHE A N 1
ATOM 4608 C CA . PHE A 1 562 ? -7.808 -5.880 8.181 1.00 98.62 562 PHE A CA 1
ATOM 4609 C C . PHE A 1 562 ? -7.635 -6.879 9.335 1.00 98.62 562 PHE A C 1
ATOM 4611 O O . PHE A 1 562 ? -8.078 -6.604 10.454 1.00 98.62 562 PHE A O 1
ATOM 4618 N N . LEU A 1 563 ? -6.955 -8.005 9.096 1.00 98.75 563 LEU A N 1
ATOM 4619 C CA . LEU A 1 563 ? -6.584 -8.954 10.147 1.00 98.75 563 LEU A CA 1
ATOM 4620 C C . LEU A 1 563 ? -5.587 -8.316 11.128 1.00 98.75 563 LEU A C 1
ATOM 4622 O O . LEU A 1 563 ? -5.841 -8.302 12.331 1.00 98.75 563 LEU A O 1
ATOM 4626 N N . ALA A 1 564 ? -4.531 -7.670 10.623 1.00 98.69 564 ALA A N 1
ATOM 4627 C CA . ALA A 1 564 ? -3.565 -6.922 11.430 1.00 98.69 564 ALA A CA 1
ATOM 4628 C C . ALA A 1 564 ? -4.225 -5.779 12.229 1.00 98.69 564 ALA A C 1
ATOM 4630 O O . ALA A 1 564 ? -3.901 -5.561 13.399 1.00 98.69 564 ALA A O 1
ATOM 4631 N N . LEU A 1 565 ? -5.212 -5.089 11.642 1.00 98.56 565 LEU A N 1
ATOM 4632 C CA . LEU A 1 565 ? -6.026 -4.077 12.328 1.00 98.56 565 LEU A CA 1
ATOM 4633 C C . LEU A 1 565 ? -6.812 -4.660 13.512 1.00 98.56 565 LEU A C 1
ATOM 4635 O O . LEU A 1 565 ? -6.885 -4.046 14.585 1.00 98.56 565 LEU A O 1
ATOM 4639 N N . SER A 1 566 ? -7.396 -5.845 13.320 1.00 98.50 566 SER A N 1
ATOM 4640 C CA . SER A 1 566 ? -8.092 -6.579 14.376 1.00 98.50 566 SER A CA 1
ATOM 4641 C C . SER A 1 566 ? -7.127 -7.023 15.476 1.00 98.50 566 SER A C 1
ATOM 4643 O O . SER A 1 566 ? -7.377 -6.743 16.650 1.00 98.50 566 SER A O 1
ATOM 4645 N N . TYR A 1 567 ? -5.980 -7.597 15.106 1.00 98.62 567 TYR A N 1
ATOM 4646 C CA . TYR A 1 567 ? -4.946 -8.040 16.042 1.00 98.62 567 TYR A CA 1
ATOM 4647 C C . TYR A 1 567 ? -4.426 -6.896 16.905 1.00 98.62 567 TYR A C 1
ATOM 4649 O O . TYR A 1 567 ? -4.458 -6.998 18.129 1.00 98.62 567 TYR A O 1
ATOM 4657 N N . ALA A 1 568 ? -4.031 -5.775 16.296 1.00 98.38 568 ALA A N 1
ATOM 4658 C CA . ALA A 1 568 ? -3.556 -4.600 17.022 1.00 98.38 568 ALA A CA 1
ATOM 4659 C C . ALA A 1 568 ? -4.597 -4.088 18.032 1.00 98.38 568 ALA A C 1
ATOM 4661 O O . ALA A 1 568 ? -4.255 -3.710 19.154 1.00 98.38 568 ALA A O 1
ATOM 4662 N N . THR A 1 569 ? -5.881 -4.116 17.665 1.00 96.56 569 THR A N 1
ATOM 4663 C CA . THR A 1 569 ? -6.963 -3.648 18.538 1.00 96.56 569 THR A CA 1
ATOM 4664 C C . THR A 1 569 ? -7.250 -4.620 19.684 1.00 96.56 569 THR A C 1
ATOM 4666 O O . THR A 1 569 ? -7.314 -4.202 20.843 1.00 96.56 569 THR A O 1
ATOM 4669 N N . LEU A 1 570 ? -7.430 -5.909 19.383 1.00 97.19 570 LEU A N 1
ATOM 4670 C CA . LEU A 1 570 ? -7.768 -6.934 20.372 1.00 97.19 570 LEU A CA 1
ATOM 4671 C C . LEU A 1 570 ? -6.599 -7.206 21.322 1.00 97.19 570 LEU A C 1
ATOM 4673 O O . LEU A 1 570 ? -6.817 -7.299 22.527 1.00 97.19 570 LEU A O 1
ATOM 4677 N N . ALA A 1 571 ? -5.362 -7.229 20.822 1.00 97.19 571 ALA A N 1
ATOM 4678 C CA . ALA A 1 571 ? -4.175 -7.347 21.664 1.00 97.19 571 ALA A CA 1
ATOM 4679 C C . ALA A 1 571 ? -4.018 -6.138 22.597 1.00 97.19 571 ALA A C 1
ATOM 4681 O O . ALA A 1 571 ? -3.703 -6.305 23.773 1.00 97.19 571 ALA A O 1
ATOM 4682 N N . GLY A 1 572 ? -4.307 -4.923 22.115 1.00 94.50 572 GLY A N 1
ATOM 4683 C CA . GLY A 1 572 ? -4.354 -3.723 22.951 1.00 94.50 572 GLY A CA 1
ATOM 4684 C C . GLY A 1 572 ? -5.401 -3.811 24.066 1.00 94.50 572 GLY A C 1
ATOM 4685 O O . GLY A 1 572 ? -5.123 -3.468 25.216 1.00 94.50 572 GLY A O 1
ATOM 4686 N N . MET A 1 573 ? -6.600 -4.319 23.759 1.00 91.94 573 MET A N 1
ATOM 4687 C CA . MET A 1 573 ? -7.618 -4.602 24.781 1.00 91.94 573 MET A CA 1
ATOM 4688 C C . MET A 1 573 ? -7.122 -5.639 25.793 1.00 91.94 573 MET A C 1
ATOM 4690 O O . MET A 1 573 ? -7.225 -5.403 26.994 1.00 91.94 573 MET A O 1
ATOM 4694 N N . GLY A 1 574 ? -6.541 -6.745 25.321 1.00 93.50 574 GLY A N 1
ATOM 4695 C CA . GLY A 1 574 ? -5.955 -7.781 26.169 1.00 93.50 574 GLY A CA 1
ATOM 4696 C C . GLY A 1 574 ? -4.883 -7.227 27.101 1.00 93.50 574 GLY A C 1
ATOM 4697 O O . GLY A 1 574 ? -4.924 -7.485 28.301 1.00 93.50 574 GLY A O 1
ATOM 4698 N N . LEU A 1 575 ? -3.991 -6.380 26.585 1.00 92.19 575 LEU A N 1
ATOM 4699 C CA . LEU A 1 575 ? -2.960 -5.715 27.377 1.00 92.19 575 LEU A CA 1
ATOM 4700 C C . LEU A 1 575 ? -3.553 -4.783 28.442 1.00 92.19 575 LEU A C 1
ATOM 4702 O O . LEU A 1 575 ? -3.068 -4.756 29.571 1.00 92.19 575 LEU A O 1
ATOM 4706 N N . SER A 1 576 ? -4.620 -4.046 28.114 1.00 88.81 576 SER A N 1
ATOM 4707 C CA . SER A 1 576 ? -5.322 -3.211 29.097 1.00 88.81 576 SER A CA 1
ATOM 4708 C C . SER A 1 576 ? -5.821 -4.046 30.278 1.00 88.81 576 SER A C 1
ATOM 4710 O O . SER A 1 576 ? -5.620 -3.657 31.425 1.00 88.81 576 SER A O 1
ATOM 4712 N N . TYR A 1 577 ? -6.424 -5.206 30.010 1.00 86.19 577 TYR A N 1
ATOM 4713 C CA . TYR A 1 577 ? -6.899 -6.107 31.061 1.00 86.19 577 TYR A CA 1
ATOM 4714 C C . TYR A 1 577 ? -5.756 -6.806 31.803 1.00 86.19 577 TYR A C 1
ATOM 4716 O O . TYR A 1 577 ? -5.839 -7.029 33.011 1.00 86.19 577 TYR A O 1
ATOM 4724 N N . PHE A 1 578 ? -4.665 -7.118 31.104 1.00 87.38 578 PHE A N 1
ATOM 4725 C CA . PHE A 1 578 ? -3.463 -7.660 31.722 1.00 87.38 578 PHE A CA 1
ATOM 4726 C C . PHE A 1 578 ? -2.847 -6.671 32.722 1.00 87.38 578 PHE A C 1
ATOM 4728 O O . PHE A 1 578 ? -2.438 -7.073 33.810 1.00 87.38 578 PHE A O 1
ATOM 4735 N N . PHE A 1 579 ? -2.850 -5.367 32.424 1.00 85.19 579 PHE A N 1
ATOM 4736 C CA . PHE A 1 579 ? -2.416 -4.354 33.389 1.00 85.19 579 PHE A CA 1
ATOM 4737 C C . PHE A 1 579 ? -3.309 -4.283 34.628 1.00 85.19 579 PHE A C 1
ATOM 4739 O O . PHE A 1 579 ? -2.768 -4.223 35.732 1.00 85.19 579 PHE A O 1
ATOM 4746 N N . ASP A 1 580 ? -4.632 -4.372 34.473 1.00 82.19 580 ASP A N 1
ATOM 4747 C CA . ASP A 1 580 ? -5.558 -4.410 35.614 1.00 82.19 580 ASP A CA 1
ATOM 4748 C C . ASP A 1 580 ? -5.307 -5.631 36.521 1.00 82.19 580 ASP A C 1
ATOM 4750 O O . ASP A 1 580 ? -5.484 -5.564 37.741 1.00 82.19 580 ASP A O 1
ATOM 4754 N N . PHE A 1 581 ? -4.866 -6.753 35.941 1.00 81.38 581 PHE A N 1
ATOM 4755 C CA . PHE A 1 581 ? -4.415 -7.924 36.691 1.00 81.38 581 PHE A CA 1
ATOM 4756 C C . PHE A 1 581 ? -3.074 -7.677 37.402 1.00 81.38 581 PHE A C 1
ATOM 4758 O O . PHE A 1 581 ? -2.939 -8.000 38.585 1.00 81.38 581 PHE A O 1
ATOM 4765 N N . LEU A 1 582 ? -2.094 -7.078 36.716 1.00 82.31 582 LEU A N 1
ATOM 4766 C CA . LEU A 1 582 ? -0.769 -6.792 37.278 1.00 82.31 582 LEU A CA 1
ATOM 4767 C C . LEU A 1 582 ? -0.793 -5.772 38.417 1.00 82.31 582 LEU A C 1
ATOM 4769 O O . LEU A 1 582 ? 0.033 -5.866 39.321 1.00 82.31 582 LEU A O 1
ATOM 4773 N N . ASP A 1 583 ? -1.732 -4.825 38.423 1.00 79.75 583 ASP A N 1
ATOM 4774 C CA . ASP A 1 583 ? -1.875 -3.876 39.534 1.00 79.75 583 ASP A CA 1
ATOM 4775 C C . ASP A 1 583 ? -2.213 -4.555 40.870 1.00 79.75 583 ASP A C 1
ATOM 4777 O O . ASP A 1 583 ? -2.015 -3.961 41.926 1.00 79.75 583 ASP A O 1
ATOM 4781 N N . ARG A 1 584 ? -2.685 -5.807 40.836 1.00 78.50 584 ARG A N 1
ATOM 4782 C CA . ARG A 1 584 ? -2.958 -6.626 42.026 1.00 78.50 584 ARG A CA 1
ATOM 4783 C C . ARG A 1 584 ? -1.730 -7.411 42.512 1.00 78.50 584 ARG A C 1
ATOM 4785 O O . ARG A 1 584 ? -1.840 -8.182 43.462 1.00 78.50 584 ARG A O 1
ATOM 4792 N N . LYS A 1 585 ? -0.576 -7.288 41.844 1.00 77.75 585 LYS A N 1
ATOM 4793 C CA . LYS A 1 585 ? 0.668 -8.028 42.131 1.00 77.75 585 LYS A CA 1
ATOM 4794 C C . LYS A 1 585 ? 1.763 -7.101 42.684 1.00 77.75 585 LYS A C 1
ATOM 4796 O O . LYS A 1 585 ? 1.652 -5.879 42.629 1.00 77.75 585 LYS A O 1
ATOM 4801 N N . LYS A 1 586 ? 2.837 -7.686 43.239 1.00 71.88 586 LYS A N 1
ATOM 4802 C CA . LYS A 1 586 ? 3.974 -6.937 43.818 1.00 71.88 586 LYS A CA 1
ATOM 4803 C C . LYS A 1 586 ? 4.650 -6.037 42.766 1.00 71.88 586 LYS A C 1
ATOM 4805 O O . LYS A 1 586 ? 4.837 -6.448 41.623 1.00 71.88 586 LYS A O 1
ATOM 4810 N N . PHE A 1 587 ? 5.103 -4.853 43.189 1.00 68.44 587 PHE A N 1
ATOM 4811 C CA . PHE A 1 587 ? 5.713 -3.818 42.336 1.00 68.44 587 PHE A CA 1
ATOM 4812 C C . PHE A 1 587 ? 6.887 -4.318 41.468 1.00 68.44 587 PHE A C 1
ATOM 4814 O O . PHE A 1 587 ? 6.964 -3.973 40.291 1.00 68.44 587 PHE A O 1
ATOM 4821 N N . ALA A 1 588 ? 7.754 -5.186 42.006 1.00 67.50 588 ALA A N 1
ATOM 4822 C CA . ALA A 1 588 ? 8.915 -5.718 41.282 1.00 67.50 588 ALA A CA 1
ATOM 4823 C C . ALA A 1 588 ? 8.538 -6.488 39.998 1.00 67.50 588 ALA A C 1
ATOM 4825 O O . ALA A 1 588 ? 9.169 -6.301 38.961 1.00 67.50 588 ALA A O 1
ATOM 4826 N N . PHE A 1 589 ? 7.458 -7.281 40.025 1.00 71.94 589 PHE A N 1
ATOM 4827 C CA . PHE A 1 589 ? 6.991 -8.033 38.850 1.00 71.94 589 PHE A CA 1
ATOM 4828 C C . PHE A 1 589 ? 6.491 -7.112 37.730 1.00 71.94 589 PHE A C 1
ATOM 4830 O O . PHE A 1 589 ? 6.686 -7.393 36.549 1.00 71.94 589 PHE A O 1
ATOM 4837 N N . LYS A 1 590 ? 5.875 -5.982 38.090 1.00 70.62 590 LYS A N 1
ATOM 4838 C CA . LYS A 1 590 ? 5.326 -5.014 37.134 1.00 70.62 590 LYS A CA 1
ATOM 4839 C C . LYS A 1 590 ? 6.421 -4.306 36.330 1.00 70.62 590 LYS A C 1
ATOM 4841 O O . LYS A 1 590 ? 6.256 -4.125 35.127 1.00 70.62 590 LYS A O 1
ATOM 4846 N N . ASN A 1 591 ? 7.538 -3.951 36.968 1.00 75.69 591 ASN A N 1
ATOM 4847 C CA . ASN A 1 591 ? 8.642 -3.247 36.305 1.00 75.69 591 ASN A CA 1
ATOM 4848 C C . ASN A 1 591 ? 9.399 -4.118 35.291 1.00 75.69 591 ASN A C 1
ATOM 4850 O O . ASN A 1 591 ? 10.002 -3.571 34.375 1.00 75.69 591 ASN A O 1
ATOM 4854 N N . ILE A 1 592 ? 9.335 -5.447 35.422 1.00 79.19 592 ILE A N 1
ATOM 4855 C CA . ILE A 1 592 ? 9.962 -6.397 34.489 1.00 79.19 592 ILE A CA 1
ATOM 4856 C C . ILE A 1 592 ? 9.003 -6.757 33.345 1.00 79.19 592 ILE A C 1
ATOM 4858 O O . ILE A 1 592 ? 9.387 -6.747 32.177 1.00 79.19 592 ILE A O 1
ATOM 4862 N N . LEU A 1 593 ? 7.734 -7.041 33.660 1.00 79.75 593 LEU A N 1
ATOM 4863 C CA . LEU A 1 593 ? 6.768 -7.525 32.668 1.00 79.75 593 LEU A CA 1
ATOM 4864 C C . LEU A 1 593 ? 6.328 -6.448 31.669 1.00 79.75 593 LEU A C 1
ATOM 4866 O O . LEU A 1 593 ? 6.093 -6.763 30.506 1.00 79.75 593 LEU A O 1
ATOM 4870 N N . VAL A 1 594 ? 6.223 -5.180 32.089 1.00 78.62 594 VAL A N 1
ATOM 4871 C CA . VAL A 1 594 ? 5.785 -4.095 31.192 1.00 78.62 594 VAL A CA 1
ATOM 4872 C C . VAL A 1 594 ? 6.778 -3.889 30.034 1.00 78.62 594 VAL A C 1
ATOM 4874 O O . VAL A 1 594 ? 6.320 -3.911 28.893 1.00 78.62 594 VAL A O 1
ATOM 4877 N N . PRO A 1 595 ? 8.103 -3.742 30.256 1.00 81.81 595 PRO A N 1
ATOM 4878 C CA . PRO A 1 595 ? 9.073 -3.696 29.159 1.00 81.81 595 PRO A CA 1
ATOM 4879 C C . PRO A 1 595 ? 9.119 -4.986 28.333 1.00 81.81 595 PRO A C 1
ATOM 4881 O O . PRO A 1 595 ? 9.197 -4.910 27.110 1.00 81.81 595 PRO A O 1
ATOM 4884 N N . ALA A 1 596 ? 9.013 -6.161 28.969 1.00 83.31 596 ALA A N 1
ATOM 4885 C CA . ALA A 1 596 ? 9.068 -7.448 28.271 1.00 83.31 596 ALA A CA 1
ATOM 4886 C C . ALA A 1 596 ? 7.951 -7.606 27.222 1.00 83.31 596 ALA A C 1
ATOM 4888 O O . ALA A 1 596 ? 8.184 -8.160 26.153 1.00 83.31 596 ALA A O 1
ATOM 4889 N N . ILE A 1 597 ? 6.758 -7.055 27.468 1.00 89.00 597 ILE A N 1
ATOM 4890 C CA . ILE A 1 597 ? 5.653 -7.066 26.493 1.00 89.00 597 ILE A CA 1
ATOM 4891 C C . ILE A 1 597 ? 6.016 -6.314 25.204 1.00 89.00 597 ILE A C 1
ATOM 4893 O O . ILE A 1 597 ? 5.579 -6.707 24.124 1.00 89.00 597 ILE A O 1
ATOM 4897 N N . PHE A 1 598 ? 6.846 -5.270 25.273 1.00 90.44 598 PHE A N 1
ATOM 4898 C CA . PHE A 1 598 ? 7.288 -4.534 24.082 1.00 90.44 598 PHE A CA 1
ATOM 4899 C C . PHE A 1 598 ? 8.297 -5.311 23.225 1.00 90.44 598 PHE A C 1
ATOM 4901 O O . PHE A 1 598 ? 8.551 -4.908 22.091 1.00 90.44 598 PHE A O 1
ATOM 4908 N N . LEU A 1 599 ? 8.797 -6.458 23.699 1.00 89.75 599 LEU A N 1
ATOM 4909 C CA . LEU A 1 599 ? 9.553 -7.387 22.862 1.00 89.75 599 LEU A CA 1
ATOM 4910 C C . LEU A 1 599 ? 8.667 -8.053 21.800 1.00 89.75 599 LEU A C 1
ATOM 4912 O O . LEU A 1 599 ? 9.174 -8.423 20.749 1.00 89.75 599 LEU A O 1
ATOM 4916 N N . ILE A 1 600 ? 7.350 -8.153 22.022 1.00 93.62 600 ILE A N 1
ATOM 4917 C CA . ILE A 1 600 ? 6.414 -8.750 21.056 1.00 93.62 600 ILE A CA 1
ATOM 4918 C C . ILE A 1 600 ? 6.444 -8.003 19.709 1.00 93.62 600 ILE A C 1
ATOM 4920 O O . ILE A 1 600 ? 6.841 -8.613 18.719 1.00 93.62 600 ILE A O 1
ATOM 4924 N N . PRO A 1 601 ? 6.090 -6.701 19.616 1.00 92.75 601 PRO A N 1
ATOM 4925 C CA . PRO A 1 601 ? 6.169 -5.980 18.344 1.00 92.75 601 PRO A CA 1
ATOM 4926 C C . PRO A 1 601 ? 7.594 -5.920 17.781 1.00 92.75 601 PRO A C 1
ATOM 4928 O O . PRO A 1 601 ? 7.763 -5.875 16.568 1.00 92.75 601 PRO A O 1
ATOM 4931 N N . PHE A 1 602 ? 8.621 -5.939 18.639 1.00 90.50 602 PHE A N 1
ATOM 4932 C CA . PHE A 1 602 ? 10.008 -5.977 18.185 1.00 90.50 602 PHE A CA 1
ATOM 4933 C C . PHE A 1 602 ? 10.319 -7.272 17.422 1.00 90.50 602 PHE A C 1
ATOM 4935 O O . PHE A 1 602 ? 10.796 -7.199 16.296 1.00 90.50 602 PHE A O 1
ATOM 4942 N N . PHE A 1 603 ? 9.996 -8.438 17.988 1.00 92.62 603 PHE A N 1
ATOM 4943 C CA . PHE A 1 603 ? 10.235 -9.744 17.364 1.00 92.62 603 PHE A CA 1
ATOM 4944 C C . PHE A 1 603 ? 9.234 -10.100 16.255 1.00 92.62 603 PHE A C 1
ATOM 4946 O O . PHE A 1 603 ? 9.539 -10.949 15.426 1.00 92.62 603 PHE A O 1
ATOM 4953 N N . LEU A 1 604 ? 8.075 -9.440 16.172 1.00 93.38 604 LEU A N 1
ATOM 4954 C CA . LEU A 1 604 ? 7.142 -9.626 15.050 1.00 93.38 604 LEU A CA 1
ATOM 4955 C C . LEU A 1 604 ? 7.643 -9.029 13.732 1.00 93.38 604 LEU A C 1
ATOM 4957 O O . LEU A 1 604 ? 7.290 -9.527 12.667 1.00 93.38 604 LEU A O 1
ATOM 4961 N N . GLY A 1 605 ? 8.452 -7.973 13.785 1.00 90.75 605 GLY A N 1
ATOM 4962 C CA . GLY A 1 605 ? 9.056 -7.370 12.595 1.00 90.75 605 GLY A CA 1
ATOM 4963 C C . GLY A 1 605 ? 10.509 -6.992 12.831 1.00 90.75 605 GLY A C 1
ATOM 4964 O O . GLY A 1 605 ? 10.948 -5.923 12.411 1.00 90.75 605 GLY A O 1
ATOM 4965 N N . PHE A 1 606 ? 11.264 -7.867 13.501 1.00 91.56 606 PHE A N 1
ATOM 4966 C CA . PHE A 1 606 ? 12.679 -7.633 13.805 1.00 91.56 606 PHE A CA 1
ATOM 4967 C C . PHE A 1 606 ? 13.495 -7.386 12.528 1.00 91.56 606 PHE A C 1
ATOM 4969 O O . PHE A 1 606 ? 14.401 -6.556 12.525 1.00 91.56 606 PHE A O 1
ATOM 4976 N N . LEU A 1 607 ? 13.103 -8.037 11.426 1.00 94.69 607 LEU A N 1
ATOM 4977 C CA . LEU A 1 607 ? 13.701 -7.863 10.105 1.00 94.69 607 LEU A CA 1
ATOM 4978 C C . LEU A 1 607 ? 13.458 -6.484 9.499 1.00 94.69 607 LEU A C 1
ATOM 4980 O O . LEU A 1 607 ? 14.230 -6.089 8.643 1.00 94.69 607 LEU A O 1
ATOM 4984 N N . MET A 1 608 ? 12.435 -5.732 9.917 1.00 95.81 608 MET A N 1
ATOM 4985 C CA . MET A 1 608 ? 12.168 -4.391 9.378 1.00 95.81 608 MET A CA 1
ATOM 4986 C C . MET A 1 608 ? 13.187 -3.364 9.871 1.00 95.81 608 MET A C 1
ATOM 4988 O O . MET A 1 608 ? 13.513 -2.418 9.151 1.00 95.81 608 MET A O 1
ATOM 4992 N N . TRP A 1 609 ? 13.688 -3.534 11.096 1.00 89.62 609 TRP A N 1
ATOM 4993 C CA . TRP A 1 609 ? 14.630 -2.599 11.693 1.00 89.62 609 TRP A CA 1
ATOM 4994 C C . TRP A 1 609 ? 15.948 -2.591 10.932 1.00 89.62 609 TRP A C 1
ATOM 4996 O O . TRP A 1 609 ? 16.457 -3.619 10.485 1.00 89.62 609 TRP A O 1
ATOM 5006 N N . GLY A 1 610 ? 16.535 -1.406 10.808 1.00 83.50 610 GLY A N 1
ATOM 5007 C CA . GLY A 1 610 ? 17.849 -1.296 10.205 1.00 83.50 610 GLY A CA 1
ATOM 5008 C C . GLY A 1 610 ? 17.864 -1.281 8.678 1.00 83.50 610 GLY A C 1
ATOM 5009 O O . GLY A 1 610 ? 18.897 -1.596 8.097 1.00 83.50 610 GLY A O 1
ATOM 5010 N N . GLY A 1 611 ? 16.749 -0.935 8.034 1.00 87.94 611 GLY A N 1
ATOM 5011 C CA . GLY A 1 611 ? 16.587 -0.973 6.585 1.00 87.94 611 GLY A CA 1
ATOM 5012 C C . GLY A 1 611 ? 16.336 -2.384 6.074 1.00 87.94 611 GLY A C 1
ATOM 5013 O O . GLY A 1 611 ? 17.049 -2.850 5.193 1.00 87.94 611 GLY A O 1
ATOM 5014 N N . PHE A 1 612 ? 15.346 -3.070 6.651 1.00 94.88 612 PHE A N 1
ATOM 5015 C CA . PHE A 1 612 ? 14.930 -4.405 6.210 1.00 94.88 612 PHE A CA 1
ATOM 5016 C C . PHE A 1 612 ? 16.058 -5.444 6.327 1.00 94.88 612 PHE A C 1
ATOM 5018 O O . PHE A 1 612 ? 16.291 -6.252 5.431 1.00 94.88 612 PHE A O 1
ATOM 5025 N N . HIS A 1 613 ? 16.814 -5.376 7.428 1.00 90.81 613 HIS A N 1
ATOM 5026 C CA . HIS A 1 613 ? 17.989 -6.209 7.692 1.00 90.81 613 HIS A CA 1
ATOM 5027 C C . HIS A 1 613 ? 19.079 -6.127 6.600 1.00 90.81 613 HIS A C 1
ATOM 5029 O O . HIS A 1 613 ? 19.909 -7.018 6.475 1.00 90.81 613 HIS A O 1
ATOM 5035 N N . GLY A 1 614 ? 19.103 -5.042 5.814 1.00 89.75 614 GLY A N 1
ATOM 5036 C CA . GLY A 1 614 ? 20.055 -4.855 4.714 1.00 89.75 614 GLY A CA 1
ATOM 5037 C C . GLY A 1 614 ? 19.725 -5.627 3.433 1.00 89.75 614 GLY A C 1
ATOM 5038 O O . GLY A 1 614 ? 20.531 -5.595 2.510 1.00 89.75 614 GLY A O 1
ATOM 5039 N N . GLN A 1 615 ? 18.560 -6.279 3.368 1.00 92.12 615 GLN A N 1
ATOM 5040 C CA . GLN A 1 615 ? 18.078 -6.997 2.179 1.00 92.12 615 GLN A CA 1
ATOM 5041 C C . GLN A 1 615 ? 17.695 -6.050 1.041 1.00 92.12 615 GLN A C 1
ATOM 5043 O O . GLN A 1 615 ? 17.707 -6.424 -0.123 1.00 92.12 615 GLN A O 1
ATOM 5048 N N . LEU A 1 616 ? 17.339 -4.815 1.392 1.00 94.62 616 LEU A N 1
ATOM 5049 C CA . LEU A 1 616 ? 17.092 -3.743 0.445 1.00 94.62 616 LEU A CA 1
ATOM 5050 C C . LEU A 1 616 ? 18.247 -2.747 0.526 1.00 94.62 616 LEU A C 1
ATOM 5052 O O . LEU A 1 616 ? 18.684 -2.380 1.623 1.00 94.62 616 LEU A O 1
ATOM 5056 N N . LYS A 1 617 ? 18.706 -2.267 -0.629 1.00 93.38 617 LYS A N 1
ATOM 5057 C CA . LYS A 1 617 ? 19.746 -1.241 -0.715 1.00 93.38 617 LYS A CA 1
ATOM 5058 C C . LYS A 1 617 ? 19.312 -0.103 -1.636 1.00 93.38 617 LYS A C 1
ATOM 5060 O O . LYS A 1 617 ? 18.586 -0.334 -2.600 1.00 93.38 617 LYS A O 1
ATOM 5065 N N . PRO A 1 618 ? 19.707 1.145 -1.336 1.00 95.94 618 PRO A N 1
ATOM 5066 C CA . PRO A 1 618 ? 19.608 2.226 -2.302 1.00 95.94 618 PRO A CA 1
ATOM 5067 C C . PRO A 1 618 ? 20.556 1.985 -3.482 1.00 95.94 618 PRO A C 1
ATOM 5069 O O . PRO A 1 618 ? 21.735 1.715 -3.266 1.00 95.94 618 PRO A O 1
ATOM 5072 N N . VAL A 1 619 ? 20.052 2.120 -4.707 1.00 96.06 619 VAL A N 1
ATOM 5073 C CA . VAL A 1 619 ? 20.804 1.888 -5.949 1.00 96.06 619 VAL A CA 1
ATOM 5074 C C . VAL A 1 619 ? 20.664 3.057 -6.920 1.00 96.06 619 VAL A C 1
ATOM 5076 O O . VAL A 1 619 ? 19.754 3.884 -6.806 1.00 96.06 619 VAL A O 1
ATOM 5079 N N . TRP A 1 620 ? 21.571 3.140 -7.887 1.00 95.44 620 TRP A N 1
ATOM 5080 C CA . TRP A 1 620 ? 21.525 4.122 -8.967 1.00 95.44 620 TRP A CA 1
ATOM 5081 C C . TRP A 1 620 ? 21.280 3.416 -10.292 1.00 95.44 620 TRP A C 1
ATOM 5083 O O . TRP A 1 620 ? 21.746 2.299 -10.493 1.00 95.44 620 TRP A O 1
ATOM 5093 N N . TYR A 1 621 ? 20.562 4.082 -11.196 1.00 94.31 621 TYR A N 1
ATOM 5094 C CA . TYR A 1 621 ? 20.500 3.612 -12.575 1.00 94.31 621 TYR A CA 1
ATOM 5095 C C . TYR A 1 621 ? 21.881 3.771 -13.223 1.00 94.31 621 TYR A C 1
ATOM 5097 O O . TYR A 1 621 ? 22.518 4.807 -12.996 1.00 94.31 621 TYR A O 1
ATOM 5105 N N . PRO A 1 622 ? 22.333 2.795 -14.028 1.00 94.69 622 PRO A N 1
ATOM 5106 C CA . PRO A 1 622 ? 23.604 2.897 -14.729 1.00 94.69 622 PRO A CA 1
ATOM 5107 C C . PRO A 1 622 ? 23.656 4.092 -15.687 1.00 94.69 622 PRO A C 1
ATOM 5109 O O . PRO A 1 622 ? 22.642 4.509 -16.252 1.00 94.69 622 PRO A O 1
ATOM 5112 N N . GLN A 1 623 ? 24.857 4.629 -15.907 1.00 94.12 623 GLN A N 1
ATOM 5113 C CA . GLN A 1 623 ? 25.073 5.769 -16.806 1.00 94.12 623 GLN A CA 1
ATOM 5114 C C . GLN A 1 623 ? 24.675 5.445 -18.257 1.00 94.12 623 GLN A C 1
ATOM 5116 O O . GLN A 1 623 ? 24.117 6.295 -18.952 1.00 94.12 623 GLN A O 1
ATOM 5121 N N . SER A 1 624 ? 24.866 4.191 -18.671 1.00 94.06 624 SER A N 1
ATOM 5122 C CA . SER A 1 624 ? 24.473 3.658 -19.978 1.00 94.06 624 SER A CA 1
ATOM 5123 C C . SER A 1 624 ? 22.989 3.892 -20.298 1.00 94.06 624 SER A C 1
ATOM 5125 O O . SER A 1 624 ? 22.641 4.223 -21.433 1.00 94.06 624 SER A O 1
ATOM 5127 N N . TRP A 1 625 ? 22.100 3.817 -19.299 1.00 94.31 625 TRP A N 1
ATOM 5128 C CA . TRP A 1 625 ? 20.671 4.108 -19.468 1.00 94.31 625 TRP A CA 1
ATOM 5129 C C . TRP A 1 625 ? 20.425 5.575 -19.834 1.00 94.31 625 TRP A C 1
ATOM 5131 O O . TRP A 1 625 ? 19.568 5.883 -20.665 1.00 94.31 625 TRP A O 1
ATOM 5141 N N . VAL A 1 626 ? 21.166 6.493 -19.210 1.00 93.25 626 VAL A N 1
ATOM 5142 C CA . VAL A 1 626 ? 21.058 7.933 -19.475 1.00 93.25 626 VAL A CA 1
ATOM 5143 C C . VAL A 1 626 ? 21.556 8.246 -20.885 1.00 93.25 626 VAL A C 1
ATOM 5145 O O . VAL A 1 626 ? 20.876 8.959 -21.620 1.00 93.25 626 VAL A O 1
ATOM 5148 N N . GLU A 1 627 ? 22.691 7.673 -21.282 1.00 93.94 627 GLU A N 1
ATOM 5149 C CA . GLU A 1 627 ? 23.272 7.840 -22.619 1.00 93.94 627 GLU A CA 1
ATOM 5150 C C . GLU A 1 627 ? 22.338 7.316 -23.714 1.00 93.94 627 GLU A C 1
ATOM 5152 O O . GLU A 1 627 ? 22.023 8.039 -24.660 1.00 93.94 627 GLU A O 1
ATOM 5157 N N . ALA A 1 628 ? 21.805 6.100 -23.550 1.00 93.62 628 ALA A N 1
ATOM 5158 C CA . ALA A 1 628 ? 20.842 5.528 -24.487 1.00 93.62 628 ALA A CA 1
ATOM 5159 C C . ALA A 1 628 ? 19.596 6.413 -24.638 1.00 93.62 628 ALA A C 1
ATOM 5161 O O . ALA A 1 628 ? 19.123 6.653 -25.750 1.00 93.62 628 ALA A O 1
ATOM 5162 N N . LYS A 1 629 ? 19.082 6.950 -23.524 1.00 92.06 629 LYS A N 1
ATOM 5163 C CA . LYS A 1 629 ? 17.945 7.873 -23.544 1.00 92.06 629 LYS A CA 1
ATOM 5164 C C . LYS A 1 629 ? 18.262 9.158 -24.313 1.00 92.06 629 LYS A C 1
ATOM 5166 O O . LYS A 1 629 ? 17.455 9.569 -25.141 1.00 92.06 629 LYS A O 1
ATOM 5171 N N . GLN A 1 630 ? 19.427 9.762 -24.081 1.00 91.19 630 GLN A N 1
ATOM 5172 C CA . GLN A 1 630 ? 19.848 10.984 -24.774 1.00 91.19 630 GLN A CA 1
ATOM 5173 C C . GLN A 1 630 ? 19.970 10.773 -26.287 1.00 91.19 630 GLN A C 1
ATOM 5175 O O . GLN A 1 630 ? 19.484 11.601 -27.056 1.00 91.19 630 GLN A O 1
ATOM 5180 N N . ILE A 1 631 ? 20.548 9.648 -26.721 1.00 90.75 631 ILE A N 1
ATOM 5181 C CA . ILE A 1 631 ? 20.656 9.291 -28.144 1.00 90.75 631 ILE A CA 1
ATOM 5182 C C . ILE A 1 631 ? 19.266 9.222 -28.793 1.00 90.75 631 ILE A C 1
ATOM 5184 O O . ILE A 1 631 ? 19.044 9.819 -29.847 1.00 90.75 631 ILE A O 1
ATOM 5188 N N . MET A 1 632 ? 18.311 8.549 -28.144 1.00 89.19 632 MET A N 1
ATOM 5189 C CA . MET A 1 632 ? 16.945 8.417 -28.663 1.00 89.19 632 MET A CA 1
ATOM 5190 C C . MET A 1 632 ? 16.165 9.741 -28.665 1.00 89.19 632 MET A C 1
ATOM 5192 O O . MET A 1 632 ? 15.332 9.958 -29.543 1.00 89.19 632 MET A O 1
ATOM 5196 N N . GLU A 1 633 ? 16.407 10.634 -27.700 1.00 86.19 633 GLU A N 1
ATOM 5197 C CA . GLU A 1 633 ? 15.716 11.929 -27.601 1.00 86.19 633 GLU A CA 1
ATOM 5198 C C . GLU A 1 633 ? 16.192 12.953 -28.645 1.00 86.19 633 GLU A C 1
ATOM 5200 O O . GLU A 1 633 ? 15.399 13.789 -29.086 1.00 86.19 633 GLU A O 1
ATOM 5205 N N . VAL A 1 634 ? 17.458 12.882 -29.074 1.00 83.81 634 VAL A N 1
ATOM 5206 C CA . VAL A 1 634 ? 18.007 13.742 -30.140 1.00 83.81 634 VAL A CA 1
ATOM 5207 C C . VAL A 1 634 ? 17.394 13.409 -31.508 1.00 83.81 634 VAL A C 1
ATOM 5209 O O . VAL A 1 634 ? 17.289 14.285 -32.376 1.00 83.81 634 VAL A O 1
ATOM 5212 N N . ASP A 1 635 ? 16.937 12.171 -31.713 1.00 73.81 635 ASP A N 1
ATOM 5213 C CA . ASP A 1 635 ? 16.321 11.761 -32.970 1.00 73.81 635 ASP A CA 1
ATOM 5214 C C . ASP A 1 635 ? 14.916 12.375 -33.156 1.00 73.81 635 ASP A C 1
ATOM 5216 O O . ASP A 1 635 ? 13.909 11.977 -32.559 1.00 73.81 635 ASP A O 1
ATOM 5220 N N . LYS A 1 636 ? 14.825 13.358 -34.061 1.00 66.06 636 LYS A N 1
ATOM 5221 C CA . LYS A 1 636 ? 13.588 14.101 -34.362 1.00 66.06 636 LYS A CA 1
ATOM 5222 C C . LYS A 1 636 ? 12.467 13.232 -34.941 1.00 66.06 636 LYS A C 1
ATOM 5224 O O . LYS A 1 636 ? 11.321 13.688 -34.976 1.00 66.06 636 LYS A O 1
ATOM 5229 N N . ARG A 1 637 ? 12.752 12.004 -35.396 1.00 66.69 637 ARG A N 1
ATOM 5230 C CA . ARG A 1 637 ? 11.773 11.115 -36.051 1.00 66.69 637 ARG A CA 1
ATOM 5231 C C . ARG A 1 637 ? 10.703 10.573 -35.100 1.00 66.69 637 ARG A C 1
ATOM 5233 O O . ARG A 1 637 ? 9.725 9.996 -35.570 1.00 66.69 637 ARG A O 1
ATOM 5240 N N . LYS A 1 638 ? 10.831 10.810 -33.786 1.00 64.50 638 LYS A N 1
ATOM 5241 C CA . LYS A 1 638 ? 9.821 10.478 -32.767 1.00 64.50 638 LYS A CA 1
ATOM 5242 C C . LYS A 1 638 ? 9.416 8.983 -32.756 1.00 64.50 638 LYS A C 1
ATOM 5244 O O . LYS A 1 638 ? 8.264 8.711 -32.422 1.00 64.50 638 LYS A O 1
ATOM 5249 N N . ARG A 1 639 ? 10.311 8.035 -33.037 1.00 75.31 639 ARG A N 1
ATOM 5250 C CA . ARG A 1 639 ? 9.976 6.598 -33.165 1.00 75.31 639 ARG A CA 1
ATOM 5251 C C . ARG A 1 639 ? 10.119 5.795 -31.860 1.00 75.31 639 ARG A C 1
ATOM 5253 O O . ARG A 1 639 ? 10.577 6.340 -30.856 1.00 75.31 639 ARG A O 1
ATOM 5260 N N . SER A 1 640 ? 9.645 4.545 -31.871 1.00 90.12 640 SER A N 1
ATOM 5261 C CA . SER A 1 640 ? 9.568 3.653 -30.700 1.00 90.12 640 SER A CA 1
ATOM 5262 C C . SER A 1 640 ? 10.826 2.808 -30.500 1.00 90.12 640 SER A C 1
ATOM 5264 O O . SER A 1 640 ? 11.566 2.556 -31.454 1.00 90.12 640 SER A O 1
ATOM 5266 N N . ALA A 1 641 ? 11.047 2.358 -29.264 1.00 93.88 641 ALA A N 1
ATOM 5267 C CA . ALA A 1 641 ? 12.166 1.501 -28.887 1.00 93.88 641 ALA A CA 1
ATOM 5268 C C . ALA A 1 641 ? 11.654 0.187 -28.288 1.00 93.88 641 ALA A C 1
ATOM 5270 O O . ALA A 1 641 ? 10.915 0.220 -27.307 1.00 93.88 641 ALA A O 1
ATOM 5271 N N . LEU A 1 642 ? 12.031 -0.956 -28.859 1.00 95.88 642 LEU A N 1
ATOM 5272 C CA . LEU A 1 642 ? 11.763 -2.266 -28.263 1.00 95.88 642 LEU A CA 1
ATOM 5273 C C . LEU A 1 642 ? 12.747 -2.510 -27.116 1.00 95.88 642 LEU A C 1
ATOM 5275 O O . LEU A 1 642 ? 13.932 -2.224 -27.259 1.00 95.88 642 LEU A O 1
ATOM 5279 N N . VAL A 1 643 ? 12.272 -3.035 -25.992 1.00 96.56 643 VAL A N 1
ATOM 5280 C CA . VAL A 1 643 ? 13.109 -3.343 -24.829 1.00 96.56 643 VAL A CA 1
ATOM 5281 C C . VAL A 1 643 ? 13.257 -4.849 -24.684 1.00 96.56 643 VAL A C 1
ATOM 5283 O O . VAL A 1 643 ? 12.255 -5.556 -24.612 1.00 96.56 643 VAL A O 1
ATOM 5286 N N . LEU A 1 644 ? 14.504 -5.306 -24.600 1.00 95.50 644 LEU A N 1
ATOM 5287 C CA . LEU A 1 644 ? 14.898 -6.696 -24.421 1.00 95.50 644 LEU A CA 1
ATOM 5288 C C . LEU A 1 644 ? 15.798 -6.850 -23.183 1.00 95.50 644 LEU A C 1
ATOM 5290 O O . LEU A 1 644 ? 16.604 -5.950 -22.917 1.00 95.50 644 LEU A O 1
ATOM 5294 N N . PRO A 1 645 ? 15.734 -7.978 -22.456 1.00 95.31 645 PRO A N 1
ATOM 5295 C CA . PRO A 1 645 ? 14.879 -9.159 -22.674 1.00 95.31 645 PRO A CA 1
ATOM 5296 C C . PRO A 1 645 ? 13.358 -8.932 -22.692 1.00 95.31 645 PRO A C 1
ATOM 5298 O O . PRO A 1 645 ? 12.866 -7.941 -22.158 1.00 95.31 645 PRO A O 1
ATOM 5301 N N . TRP A 1 646 ? 12.584 -9.818 -23.317 1.00 95.31 646 TRP A N 1
ATOM 5302 C CA . TRP A 1 646 ? 11.134 -9.656 -23.492 1.00 95.31 646 TRP A CA 1
ATOM 5303 C C . TRP A 1 646 ? 10.324 -10.154 -22.277 1.00 95.31 646 TRP A C 1
ATOM 5305 O O . TRP A 1 646 ? 9.416 -10.974 -22.396 1.00 95.31 646 TRP A O 1
ATOM 5315 N N . HIS A 1 647 ? 10.612 -9.592 -21.098 1.00 94.75 647 HIS A N 1
ATOM 5316 C CA . HIS A 1 647 ? 9.936 -9.928 -19.836 1.00 94.75 647 HIS A CA 1
ATOM 5317 C C . HIS A 1 647 ? 9.315 -8.706 -19.147 1.00 94.75 647 HIS A C 1
ATOM 5319 O O . HIS A 1 647 ? 9.879 -7.604 -19.147 1.00 94.75 647 HIS A O 1
ATOM 5325 N N . GLY A 1 648 ? 8.138 -8.886 -18.541 1.00 93.81 648 GLY A N 1
ATOM 5326 C CA . GLY A 1 648 ? 7.498 -7.845 -17.730 1.00 93.81 648 GLY A CA 1
ATOM 5327 C C . GLY A 1 648 ? 8.154 -7.649 -16.359 1.00 93.81 648 GLY A C 1
ATOM 5328 O O . GLY A 1 648 ? 8.038 -6.569 -15.773 1.00 93.81 648 GLY A O 1
ATOM 5329 N N . TYR A 1 649 ? 8.901 -8.648 -15.881 1.00 93.94 649 TYR A N 1
ATOM 5330 C CA . TYR A 1 649 ? 9.670 -8.625 -14.637 1.00 93.94 649 TYR A CA 1
ATOM 5331 C C . TYR A 1 649 ? 11.111 -9.081 -14.890 1.00 93.94 649 TYR A C 1
ATOM 5333 O O . TYR A 1 649 ? 11.349 -10.007 -15.653 1.00 93.94 649 TYR A O 1
ATOM 5341 N N . MET A 1 650 ? 12.082 -8.408 -14.273 1.00 92.81 650 MET A N 1
ATOM 5342 C CA . MET A 1 650 ? 13.513 -8.606 -14.531 1.00 92.81 650 MET A CA 1
ATOM 5343 C C . MET A 1 650 ? 14.345 -8.454 -13.257 1.00 92.81 650 MET A C 1
ATOM 5345 O O . MET A 1 650 ? 13.973 -7.705 -12.353 1.00 92.81 650 MET A O 1
ATOM 5349 N N . SER A 1 651 ? 15.497 -9.121 -13.207 1.00 92.81 651 SER A N 1
ATOM 5350 C CA . SER A 1 651 ? 16.448 -9.103 -12.087 1.00 92.81 651 SER A CA 1
ATOM 5351 C C . SER A 1 651 ? 17.764 -8.428 -12.486 1.00 92.81 651 SER A C 1
ATOM 5353 O O . SER A 1 651 ? 18.730 -9.100 -12.828 1.00 92.81 651 SER A O 1
ATOM 5355 N N . PHE A 1 652 ? 17.806 -7.095 -12.485 1.00 93.31 652 PHE A N 1
ATOM 5356 C CA . PHE A 1 652 ? 18.996 -6.354 -12.920 1.00 93.31 652 PHE A CA 1
ATOM 5357 C C . PHE A 1 652 ? 20.167 -6.460 -11.929 1.00 93.31 652 PHE A C 1
ATOM 5359 O O . PHE A 1 652 ? 19.976 -6.283 -10.721 1.00 93.31 652 PHE A O 1
ATOM 5366 N N . ASN A 1 653 ? 21.389 -6.604 -12.456 1.00 92.12 653 ASN A N 1
ATOM 5367 C CA . ASN A 1 653 ? 22.633 -6.660 -11.674 1.00 92.12 653 ASN A CA 1
ATOM 5368 C C . ASN A 1 653 ? 22.807 -5.437 -10.763 1.00 92.12 653 ASN A C 1
ATOM 5370 O O . ASN A 1 653 ? 23.129 -5.574 -9.583 1.00 92.12 653 ASN A O 1
ATOM 5374 N N . PHE A 1 654 ? 22.527 -4.232 -11.278 1.00 93.19 654 PHE A N 1
ATOM 5375 C CA . PHE A 1 654 ? 22.650 -2.990 -10.501 1.00 93.19 654 PHE A CA 1
ATOM 5376 C C . PHE A 1 654 ? 21.679 -2.907 -9.310 1.00 93.19 654 PHE A C 1
ATOM 5378 O O . PHE A 1 654 ? 21.863 -2.064 -8.433 1.00 93.19 654 PHE A O 1
ATOM 5385 N N . ASN A 1 655 ? 20.644 -3.755 -9.279 1.00 94.81 655 ASN A N 1
ATOM 5386 C CA . ASN A 1 655 ? 19.657 -3.837 -8.206 1.00 94.81 655 ASN A CA 1
ATOM 5387 C C . ASN A 1 655 ? 19.789 -5.138 -7.394 1.00 94.81 655 ASN A C 1
ATOM 5389 O O . ASN A 1 655 ? 18.781 -5.728 -7.006 1.00 94.81 655 ASN A O 1
ATOM 5393 N N . ASP A 1 656 ? 21.024 -5.604 -7.171 1.00 92.00 656 ASP A N 1
ATOM 5394 C CA . ASP A 1 656 ? 21.333 -6.826 -6.409 1.00 92.00 656 ASP A CA 1
ATOM 5395 C C . ASP A 1 656 ? 20.580 -8.073 -6.936 1.00 92.00 656 ASP A C 1
ATOM 5397 O O . ASP A 1 656 ? 20.260 -8.983 -6.172 1.00 92.00 656 ASP A O 1
ATOM 5401 N N . ASN A 1 657 ? 20.258 -8.117 -8.237 1.00 92.31 657 ASN A N 1
ATOM 5402 C CA . ASN A 1 657 ? 19.455 -9.175 -8.865 1.00 92.31 657 ASN A CA 1
ATOM 5403 C C . ASN A 1 657 ? 18.058 -9.373 -8.251 1.00 92.31 657 ASN A C 1
ATOM 5405 O O . ASN A 1 657 ? 17.448 -10.434 -8.392 1.00 92.31 657 ASN A O 1
ATOM 5409 N N . LEU A 1 658 ? 17.505 -8.348 -7.596 1.00 93.88 658 LEU A N 1
ATOM 5410 C CA . LEU A 1 658 ? 16.125 -8.381 -7.123 1.00 93.88 658 LEU A CA 1
ATOM 5411 C C . LEU A 1 658 ? 15.157 -8.299 -8.305 1.00 93.88 658 LEU A C 1
ATOM 5413 O O . LEU A 1 658 ? 15.241 -7.380 -9.124 1.00 93.88 658 LEU A O 1
ATOM 5417 N N . VAL A 1 659 ? 14.194 -9.223 -8.350 1.00 93.69 659 VAL A N 1
ATOM 5418 C CA . VAL A 1 659 ? 13.118 -9.195 -9.349 1.00 93.69 659 VAL A CA 1
ATOM 5419 C C . VAL A 1 659 ? 12.273 -7.935 -9.155 1.00 93.69 659 VAL A C 1
ATOM 5421 O O . VAL A 1 659 ? 11.720 -7.689 -8.078 1.00 93.69 659 VAL A O 1
ATOM 5424 N N . MET A 1 660 ? 12.161 -7.144 -10.217 1.00 94.19 660 MET A N 1
ATOM 5425 C CA . MET A 1 660 ? 11.363 -5.926 -10.286 1.00 94.19 660 MET A CA 1
ATOM 5426 C C . MET A 1 660 ? 10.588 -5.852 -11.595 1.00 94.19 660 MET A C 1
ATOM 5428 O O . MET A 1 660 ? 11.052 -6.342 -12.622 1.00 94.19 660 MET A O 1
ATOM 5432 N N . ALA A 1 661 ? 9.413 -5.222 -11.584 1.00 94.38 661 ALA A N 1
ATOM 5433 C CA . ALA A 1 661 ? 8.708 -4.925 -12.825 1.00 94.38 661 ALA A CA 1
ATOM 5434 C C . ALA A 1 661 ? 9.603 -4.062 -13.730 1.00 94.38 661 ALA A C 1
ATOM 5436 O O . ALA A 1 661 ? 10.352 -3.206 -13.253 1.00 94.38 661 ALA A O 1
ATOM 5437 N N . ASN A 1 662 ? 9.518 -4.274 -15.039 1.00 93.81 662 ASN A N 1
ATOM 5438 C CA . ASN A 1 662 ? 10.416 -3.660 -16.005 1.00 93.81 662 ASN A CA 1
ATOM 5439 C C . ASN A 1 662 ? 10.345 -2.113 -15.928 1.00 93.81 662 ASN A C 1
ATOM 5441 O O . ASN A 1 662 ? 9.308 -1.515 -16.252 1.00 93.81 662 ASN A O 1
ATOM 5445 N N . PRO A 1 663 ? 11.423 -1.420 -15.496 1.00 93.25 663 PRO A N 1
ATOM 5446 C CA . PRO A 1 663 ? 11.398 0.026 -15.309 1.00 93.25 663 PRO A CA 1
ATOM 5447 C C . PRO A 1 663 ? 11.570 0.792 -16.629 1.00 93.25 663 PRO A C 1
ATOM 5449 O O . PRO A 1 663 ? 11.423 2.016 -16.640 1.00 93.25 663 PRO A O 1
ATOM 5452 N N . ALA A 1 664 ? 11.845 0.115 -17.750 1.00 92.69 664 ALA A N 1
ATOM 5453 C CA . ALA A 1 664 ? 12.240 0.749 -19.004 1.00 92.69 664 ALA A CA 1
ATOM 5454 C C . ALA A 1 664 ? 11.173 1.696 -19.569 1.00 92.69 664 ALA A C 1
ATOM 5456 O O . ALA A 1 664 ? 11.494 2.837 -19.895 1.00 92.69 664 ALA A O 1
ATOM 5457 N N . ARG A 1 665 ? 9.890 1.302 -19.594 1.00 89.75 665 ARG A N 1
ATOM 5458 C CA . ARG A 1 665 ? 8.803 2.190 -20.064 1.00 89.75 665 ARG A CA 1
ATOM 5459 C C . ARG A 1 665 ? 8.728 3.488 -19.263 1.00 89.75 665 ARG A C 1
ATOM 5461 O O . ARG A 1 665 ? 8.455 4.562 -19.789 1.00 89.75 665 ARG A O 1
ATOM 5468 N N . ARG A 1 666 ? 8.980 3.391 -17.963 1.00 88.44 666 ARG A N 1
ATOM 5469 C CA . ARG A 1 666 ? 8.990 4.534 -17.056 1.00 88.44 666 ARG A CA 1
ATOM 5470 C C . ARG A 1 666 ? 10.242 5.401 -17.231 1.00 88.44 666 ARG A C 1
ATOM 5472 O O . ARG A 1 666 ? 10.139 6.623 -17.187 1.00 88.44 666 ARG A O 1
ATOM 5479 N N . PHE A 1 667 ? 11.400 4.785 -17.450 1.00 91.81 667 PHE A N 1
ATOM 5480 C CA . PHE A 1 667 ? 12.677 5.481 -17.594 1.00 91.81 667 PHE A CA 1
ATOM 5481 C C . PHE A 1 667 ? 12.841 6.149 -18.971 1.00 91.81 667 PHE A C 1
ATOM 5483 O O . PHE A 1 667 ? 13.127 7.348 -19.048 1.00 91.81 667 PHE A O 1
ATOM 5490 N N . PHE A 1 668 ? 12.634 5.392 -20.052 1.00 90.88 668 PHE A N 1
ATOM 5491 C CA . PHE A 1 668 ? 12.803 5.827 -21.445 1.00 90.88 668 PHE A CA 1
ATOM 5492 C C . PHE A 1 668 ? 11.555 6.512 -22.026 1.00 90.88 668 PHE A C 1
ATOM 5494 O O . PHE A 1 668 ? 11.644 7.181 -23.051 1.00 90.88 668 PHE A O 1
ATOM 5501 N N . GLY A 1 669 ? 10.406 6.414 -21.348 1.00 87.56 669 GLY A N 1
ATOM 5502 C CA . GLY A 1 669 ? 9.160 7.088 -21.718 1.00 87.56 669 GLY A CA 1
ATOM 5503 C C . GLY A 1 669 ? 8.178 6.202 -22.489 1.00 87.56 669 GLY A C 1
ATOM 5504 O O . GLY A 1 669 ? 8.428 5.029 -22.751 1.00 87.56 669 GLY A O 1
ATOM 5505 N N . GLU A 1 670 ? 7.030 6.772 -22.874 1.00 83.69 670 GLU A N 1
ATOM 5506 C CA . GLU A 1 670 ? 5.883 6.024 -23.427 1.00 83.69 670 GLU A CA 1
ATOM 5507 C C . GLU A 1 670 ? 6.170 5.253 -24.721 1.00 83.69 670 GLU A C 1
ATOM 5509 O O . GLU A 1 670 ? 5.416 4.350 -25.073 1.00 83.69 670 GLU A O 1
ATOM 5514 N N . LYS A 1 671 ? 7.257 5.599 -25.411 1.00 87.44 671 LYS A N 1
ATOM 5515 C CA . LYS A 1 671 ? 7.689 4.972 -26.663 1.00 87.44 671 LYS A CA 1
ATOM 5516 C C . LYS A 1 671 ? 8.540 3.723 -26.472 1.00 87.44 671 LYS A C 1
ATOM 5518 O O . LYS A 1 671 ? 8.821 3.038 -27.453 1.00 87.44 671 LYS A O 1
ATOM 5523 N N . ALA A 1 672 ? 8.973 3.446 -25.246 1.00 92.25 672 ALA A N 1
ATOM 5524 C CA . ALA A 1 672 ? 9.603 2.180 -24.931 1.00 92.25 672 ALA A CA 1
ATOM 5525 C C . ALA A 1 672 ? 8.525 1.093 -24.851 1.00 92.25 672 ALA A C 1
ATOM 5527 O O . ALA A 1 672 ? 7.656 1.102 -23.973 1.00 92.25 672 ALA A O 1
ATOM 5528 N N . ILE A 1 673 ? 8.588 0.178 -25.810 1.00 94.19 673 ILE A N 1
ATOM 5529 C CA . ILE A 1 673 ? 7.738 -0.994 -25.925 1.00 94.19 673 ILE A CA 1
ATOM 5530 C C . ILE A 1 673 ? 8.382 -2.091 -25.085 1.00 94.19 673 ILE A C 1
ATOM 5532 O O . ILE A 1 673 ? 9.470 -2.573 -25.393 1.00 94.19 673 ILE A O 1
ATOM 5536 N N . VAL A 1 674 ? 7.708 -2.443 -23.998 1.00 94.44 674 VAL A N 1
ATOM 5537 C CA . VAL A 1 674 ? 8.134 -3.466 -23.041 1.00 94.44 674 VAL A CA 1
ATOM 5538 C C . VAL A 1 674 ? 7.161 -4.633 -23.088 1.00 94.44 674 VAL A C 1
ATOM 5540 O O . VAL A 1 674 ? 5.972 -4.428 -23.357 1.00 94.44 674 VAL A O 1
ATOM 5543 N N . SER A 1 675 ? 7.653 -5.823 -22.755 1.00 94.69 675 SER A N 1
ATOM 5544 C CA . SER A 1 675 ? 6.784 -6.950 -22.437 1.00 94.69 675 SER A CA 1
ATOM 5545 C C . SER A 1 675 ? 5.871 -6.594 -21.259 1.00 94.69 675 SER A C 1
ATOM 5547 O O . SER A 1 675 ? 6.255 -5.885 -20.322 1.00 94.69 675 SER A O 1
ATOM 5549 N N . ARG A 1 676 ? 4.628 -7.054 -21.350 1.00 92.31 676 ARG A N 1
ATOM 5550 C CA . ARG A 1 676 ? 3.579 -6.953 -20.332 1.00 92.31 676 ARG A CA 1
ATOM 5551 C C . ARG A 1 676 ? 3.276 -8.329 -19.726 1.00 92.31 676 ARG A C 1
ATOM 5553 O O . ARG A 1 676 ? 2.239 -8.495 -19.083 1.00 92.31 676 ARG A O 1
ATOM 5560 N N . SER A 1 677 ? 4.170 -9.303 -19.930 1.00 92.75 677 SER A N 1
ATOM 5561 C CA . SER A 1 677 ? 4.066 -10.627 -19.326 1.00 92.75 677 SER A CA 1
ATOM 5562 C C . SER A 1 677 ? 4.100 -10.536 -17.79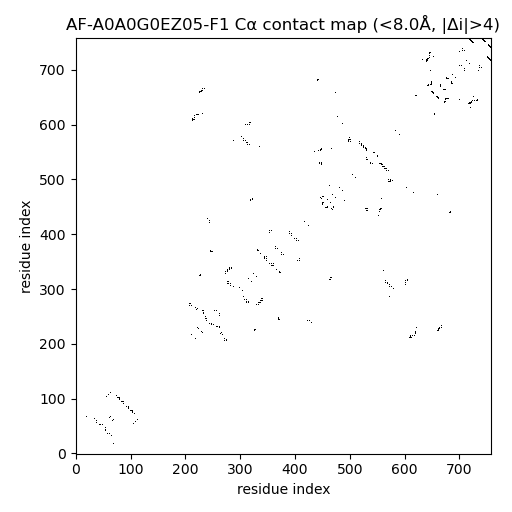7 1.00 92.75 677 SER A C 1
ATOM 5564 O O . SER A 1 677 ? 4.709 -9.646 -17.199 1.00 92.75 677 SER A O 1
ATOM 5566 N N . VAL A 1 678 ? 3.378 -11.444 -17.155 1.00 91.12 678 VAL A N 1
ATOM 5567 C CA . VAL A 1 678 ? 3.280 -11.555 -15.699 1.00 91.12 678 VAL A CA 1
ATOM 5568 C C . VAL A 1 678 ? 4.141 -12.702 -15.194 1.00 91.12 678 VAL A C 1
ATOM 5570 O O . VAL A 1 678 ? 4.829 -12.517 -14.197 1.00 91.12 678 VAL A O 1
ATOM 5573 N N . GLU A 1 679 ? 4.132 -13.842 -15.893 1.00 91.88 679 GLU A N 1
ATOM 5574 C CA . GLU A 1 679 ? 5.016 -14.993 -15.640 1.00 91.88 679 GLU A CA 1
ATOM 5575 C C . GLU A 1 679 ? 4.951 -15.513 -14.191 1.00 91.88 679 GLU A C 1
ATOM 5577 O O . GLU A 1 679 ? 5.963 -15.795 -13.550 1.00 91.88 679 GLU A O 1
ATOM 5582 N N . VAL A 1 680 ? 3.732 -15.656 -13.655 1.00 90.62 680 VAL A N 1
ATOM 5583 C CA . VAL A 1 680 ? 3.499 -16.191 -12.303 1.00 90.62 680 VAL A CA 1
ATOM 5584 C C . VAL A 1 680 ? 2.667 -17.467 -12.379 1.00 90.62 680 VAL A C 1
ATOM 5586 O O . VAL A 1 680 ? 1.489 -17.439 -12.737 1.00 90.62 680 VAL A O 1
ATOM 5589 N N . GLY A 1 681 ? 3.261 -18.594 -11.977 1.00 87.94 681 GLY A N 1
ATOM 5590 C CA . GLY A 1 681 ? 2.601 -19.900 -12.046 1.00 87.94 681 GLY A CA 1
ATOM 5591 C C . GLY A 1 681 ? 2.254 -20.263 -13.492 1.00 87.94 681 GLY A C 1
ATOM 5592 O O . GLY A 1 681 ? 3.116 -20.200 -14.361 1.00 87.94 681 GLY A O 1
ATOM 5593 N N . ALA A 1 682 ? 0.993 -20.616 -13.749 1.00 90.25 682 ALA A N 1
ATOM 5594 C CA . ALA A 1 682 ? 0.493 -20.882 -15.101 1.00 90.25 682 ALA A CA 1
ATOM 5595 C C . ALA A 1 682 ? 0.162 -19.603 -15.904 1.00 90.25 682 ALA A C 1
ATOM 5597 O O . ALA A 1 682 ? -0.096 -19.680 -17.101 1.00 90.25 682 ALA A O 1
ATOM 5598 N N . VAL A 1 683 ? 0.177 -18.422 -15.273 1.00 92.69 683 VAL A N 1
ATOM 5599 C CA . VAL A 1 683 ? -0.238 -17.167 -15.914 1.00 92.69 683 VAL A CA 1
ATOM 5600 C C . VAL A 1 683 ? 0.929 -16.536 -16.665 1.00 92.69 683 VAL A C 1
ATOM 5602 O O . VAL A 1 683 ? 1.836 -15.970 -16.049 1.00 92.69 683 VAL A O 1
ATOM 5605 N N . TYR A 1 684 ? 0.866 -16.578 -17.998 1.00 91.25 684 TYR A N 1
ATOM 5606 C CA . TYR A 1 684 ? 1.833 -15.906 -18.866 1.00 91.25 684 TYR A CA 1
ATOM 5607 C C . TYR A 1 684 ? 1.565 -14.397 -18.987 1.00 91.25 684 TYR A C 1
ATOM 5609 O O . TYR A 1 684 ? 2.406 -13.603 -18.574 1.00 91.25 684 TYR A O 1
ATOM 5617 N N . ASP A 1 685 ? 0.393 -13.989 -19.483 1.00 88.38 685 ASP A N 1
ATOM 5618 C CA . ASP A 1 685 ? 0.000 -12.583 -19.660 1.00 88.38 685 ASP A CA 1
ATOM 5619 C C . ASP A 1 685 ? -1.472 -12.333 -19.273 1.00 88.38 685 ASP A C 1
ATOM 5621 O O . ASP A 1 685 ? -2.171 -13.232 -18.802 1.00 88.38 685 ASP A O 1
ATOM 5625 N N . GLN A 1 686 ? -1.909 -11.070 -19.372 1.00 88.56 686 GLN A N 1
ATOM 5626 C CA . GLN A 1 686 ? -3.264 -10.605 -19.023 1.00 88.56 686 GLN A CA 1
ATOM 5627 C C . GLN A 1 686 ? -3.795 -9.587 -20.049 1.00 88.56 686 GLN A C 1
ATOM 5629 O O . GLN A 1 686 ? -4.691 -8.776 -19.760 1.00 88.56 686 GLN A O 1
ATOM 5634 N N . GLU A 1 687 ? -3.187 -9.571 -21.234 1.00 88.81 687 GLU A N 1
ATOM 5635 C CA . GLU A 1 687 ? -3.382 -8.537 -22.242 1.00 88.81 687 GLU A CA 1
ATOM 5636 C C . GLU A 1 687 ? -4.504 -8.927 -23.208 1.00 88.81 687 GLU A C 1
ATOM 5638 O O . GLU A 1 687 ? -4.694 -10.086 -23.556 1.00 88.81 687 GLU A O 1
ATOM 5643 N N . SER A 1 688 ? -5.283 -7.937 -23.641 1.00 85.56 688 SER A N 1
ATOM 5644 C CA . SER A 1 688 ? -6.336 -8.120 -24.654 1.00 85.56 688 SER A CA 1
ATOM 5645 C C . SER A 1 688 ? -6.088 -7.287 -25.910 1.00 85.56 688 SER A C 1
ATOM 5647 O O . SER A 1 688 ? -6.928 -7.244 -26.805 1.00 85.56 688 SER A O 1
ATOM 5649 N N . ASP A 1 689 ? -4.976 -6.556 -25.937 1.00 87.75 689 ASP A N 1
ATOM 5650 C CA . ASP A 1 689 ? -4.566 -5.711 -27.049 1.00 87.75 689 ASP A CA 1
ATOM 5651 C C . ASP A 1 689 ? -3.984 -6.600 -28.156 1.00 87.75 689 ASP A C 1
ATOM 5653 O O . ASP A 1 689 ? -2.934 -7.217 -27.979 1.00 87.75 689 ASP A O 1
ATOM 5657 N N . LEU A 1 690 ? -4.693 -6.695 -29.284 1.00 89.94 690 LEU A N 1
ATOM 5658 C CA . LEU A 1 690 ? -4.324 -7.578 -30.392 1.00 89.94 690 LEU A CA 1
ATOM 5659 C C . LEU A 1 690 ? -2.966 -7.208 -31.002 1.00 89.94 690 LEU A C 1
ATOM 5661 O O . LEU A 1 690 ? -2.224 -8.107 -31.397 1.00 89.94 690 LEU A O 1
ATOM 5665 N N . ASP A 1 691 ? -2.618 -5.918 -31.024 1.00 89.62 691 ASP A N 1
ATOM 5666 C CA . ASP A 1 691 ? -1.331 -5.456 -31.549 1.00 89.62 691 ASP A CA 1
ATOM 5667 C C . ASP A 1 691 ? -0.192 -5.900 -30.624 1.00 89.62 691 ASP A C 1
ATOM 5669 O O . ASP A 1 691 ? 0.853 -6.369 -31.084 1.00 89.62 691 ASP A O 1
ATOM 5673 N N . TYR A 1 692 ? -0.415 -5.818 -29.306 1.00 91.31 692 TYR A N 1
ATOM 5674 C CA . TYR A 1 692 ? 0.525 -6.344 -28.319 1.00 91.31 692 TYR A CA 1
ATOM 5675 C C . TYR A 1 692 ? 0.671 -7.863 -28.440 1.00 91.31 692 TYR A C 1
ATOM 5677 O O . TYR A 1 692 ? 1.795 -8.345 -28.471 1.00 91.31 692 TYR A O 1
ATOM 5685 N N . LEU A 1 693 ? -0.427 -8.617 -28.541 1.00 92.69 693 LEU A N 1
ATOM 5686 C CA . LEU A 1 693 ? -0.382 -10.084 -28.617 1.00 92.69 693 LEU A CA 1
ATOM 5687 C C . LEU A 1 693 ? 0.321 -10.580 -29.891 1.00 92.69 693 LEU A C 1
ATOM 5689 O O . LEU A 1 693 ? 1.045 -11.575 -29.853 1.00 92.69 693 LEU A O 1
ATOM 5693 N N . ALA A 1 694 ? 0.151 -9.878 -31.015 1.00 92.12 694 ALA A N 1
ATOM 5694 C CA . ALA A 1 694 ? 0.883 -10.169 -32.244 1.00 92.12 694 ALA A CA 1
ATOM 5695 C C . ALA A 1 694 ? 2.392 -9.911 -32.087 1.00 92.12 694 ALA A C 1
ATOM 5697 O O . ALA A 1 694 ? 3.203 -10.748 -32.491 1.00 92.12 694 ALA A O 1
ATOM 5698 N N . LEU A 1 695 ? 2.764 -8.782 -31.468 1.00 92.38 695 LEU A N 1
ATOM 5699 C CA . LEU A 1 695 ? 4.159 -8.462 -31.160 1.00 92.38 695 LEU A CA 1
ATOM 5700 C C . LEU A 1 695 ? 4.769 -9.463 -30.166 1.00 92.38 695 LEU A C 1
ATOM 5702 O O . LEU A 1 695 ? 5.892 -9.916 -30.347 1.00 92.38 695 LEU A O 1
ATOM 5706 N N . ASP A 1 696 ? 4.040 -9.819 -29.118 1.00 94.25 696 ASP A N 1
ATOM 5707 C CA . ASP A 1 696 ? 4.495 -10.765 -28.107 1.00 94.25 696 ASP A CA 1
ATOM 5708 C C . ASP A 1 696 ? 4.810 -12.127 -28.733 1.00 94.25 696 ASP A C 1
ATOM 5710 O O . ASP A 1 696 ? 5.906 -12.667 -28.571 1.00 94.25 696 ASP A O 1
ATOM 5714 N N . LYS A 1 697 ? 3.883 -12.633 -29.552 1.00 92.88 697 LYS A N 1
ATOM 5715 C CA . LYS A 1 697 ? 4.059 -13.890 -30.271 1.00 92.88 697 LYS A CA 1
ATOM 5716 C C . LYS A 1 697 ? 5.277 -13.862 -31.195 1.00 92.88 697 LYS A C 1
ATOM 5718 O O . LYS A 1 697 ? 6.087 -14.782 -31.139 1.00 92.88 697 LYS A O 1
ATOM 5723 N N . ILE A 1 698 ? 5.437 -12.820 -32.019 1.00 92.56 698 ILE A N 1
ATOM 5724 C CA . ILE A 1 698 ? 6.542 -12.778 -32.990 1.00 92.56 698 ILE A CA 1
ATOM 5725 C C . ILE A 1 698 ? 7.917 -12.679 -32.311 1.00 92.56 698 ILE A C 1
ATOM 5727 O O . ILE A 1 698 ? 8.883 -13.247 -32.817 1.00 92.56 698 ILE A O 1
ATOM 5731 N N . ILE A 1 699 ? 8.011 -12.002 -31.159 1.00 93.00 699 ILE A N 1
ATOM 5732 C CA . ILE A 1 699 ? 9.259 -11.907 -30.391 1.00 93.00 699 ILE A CA 1
ATOM 5733 C C . ILE A 1 699 ? 9.594 -13.238 -29.701 1.00 93.00 699 ILE A C 1
ATOM 5735 O O . ILE A 1 699 ? 10.758 -13.636 -29.709 1.00 93.00 699 ILE A O 1
ATOM 5739 N N . ARG A 1 700 ? 8.602 -13.950 -29.146 1.00 91.62 700 ARG A N 1
ATOM 5740 C CA . ARG A 1 700 ? 8.815 -15.232 -28.442 1.00 91.62 700 ARG A CA 1
ATOM 5741 C C . ARG A 1 700 ? 9.085 -16.407 -29.368 1.00 91.62 700 ARG A C 1
ATOM 5743 O O . ARG A 1 700 ? 9.924 -17.242 -29.043 1.00 91.62 700 ARG A O 1
ATOM 5750 N N . ASP A 1 701 ? 8.388 -16.477 -30.501 1.00 85.75 701 ASP A N 1
ATOM 5751 C CA . ASP A 1 701 ? 8.498 -17.608 -31.428 1.00 85.75 701 ASP A CA 1
ATOM 5752 C C . ASP A 1 701 ? 9.895 -17.675 -32.088 1.00 85.75 701 ASP A C 1
ATOM 5754 O O . ASP A 1 701 ? 10.248 -18.718 -32.634 1.00 85.75 701 ASP A O 1
ATOM 5758 N N . ASN A 1 702 ? 10.690 -16.587 -32.024 1.00 69.38 702 ASN A N 1
ATOM 5759 C CA . ASN A 1 702 ? 12.051 -16.451 -32.574 1.00 69.38 702 ASN A CA 1
ATOM 5760 C C . ASN A 1 702 ? 12.203 -17.141 -33.947 1.00 69.38 702 ASN A C 1
ATOM 5762 O O . ASN A 1 702 ? 13.126 -17.924 -34.176 1.00 69.38 702 ASN A O 1
ATOM 5766 N N . GLY A 1 703 ? 11.224 -16.890 -34.824 1.00 73.38 703 GLY A N 1
ATOM 5767 C CA . GLY A 1 703 ? 11.132 -17.467 -36.163 1.00 73.38 703 GLY A CA 1
ATOM 5768 C C . GLY A 1 703 ? 12.107 -16.820 -37.152 1.00 73.38 703 GLY A C 1
ATOM 5769 O O . GLY A 1 703 ? 13.228 -16.461 -36.804 1.00 73.38 703 GLY A O 1
ATOM 5770 N N . ASP A 1 704 ? 11.690 -16.657 -38.409 1.00 85.38 704 ASP A N 1
ATOM 5771 C CA . ASP A 1 704 ? 12.518 -15.999 -39.428 1.00 85.38 704 ASP A CA 1
ATOM 5772 C C . ASP A 1 704 ? 12.944 -14.587 -38.981 1.00 85.38 704 ASP A C 1
ATOM 5774 O O . ASP A 1 704 ? 12.110 -13.703 -38.757 1.00 85.38 704 ASP A O 1
ATOM 5778 N N . ALA A 1 705 ? 14.259 -14.368 -38.889 1.00 86.31 705 ALA A N 1
ATOM 5779 C CA . ALA A 1 705 ? 14.848 -13.097 -38.492 1.00 86.31 705 ALA A CA 1
ATOM 5780 C C . ALA A 1 705 ? 14.372 -11.930 -39.365 1.00 86.31 705 ALA A C 1
ATOM 5782 O O . ALA A 1 705 ? 14.171 -10.824 -38.860 1.00 86.31 705 ALA A O 1
ATOM 5783 N N . ASN A 1 706 ? 14.147 -12.169 -40.661 1.00 87.69 706 ASN A N 1
ATOM 5784 C CA . ASN A 1 706 ? 13.648 -11.131 -41.551 1.00 87.69 706 ASN A CA 1
ATOM 5785 C C . ASN A 1 706 ? 12.207 -10.745 -41.234 1.00 87.69 706 ASN A C 1
ATOM 5787 O O . ASN A 1 706 ? 11.908 -9.553 -41.217 1.00 87.69 706 ASN A O 1
ATOM 5791 N N . ALA A 1 707 ? 11.359 -11.720 -40.902 1.00 89.75 707 ALA A N 1
ATOM 5792 C CA . ALA A 1 707 ? 9.972 -11.476 -40.529 1.00 89.75 707 ALA A CA 1
ATOM 5793 C C . ALA A 1 707 ? 9.860 -10.633 -39.247 1.00 89.75 707 ALA A C 1
ATOM 5795 O O . ALA A 1 707 ? 9.044 -9.712 -39.191 1.00 89.75 707 ALA A O 1
ATOM 5796 N N . VAL A 1 708 ? 10.710 -10.890 -38.242 1.00 91.88 708 VAL A N 1
ATOM 5797 C CA . VAL A 1 708 ? 10.760 -10.072 -37.016 1.00 91.88 708 VAL A CA 1
ATOM 5798 C C . VAL A 1 708 ? 11.150 -8.632 -37.352 1.00 91.88 708 VAL A C 1
ATOM 5800 O O . VAL A 1 708 ? 10.462 -7.691 -36.959 1.00 91.88 708 VAL A O 1
ATOM 5803 N N . VAL A 1 709 ? 12.226 -8.443 -38.122 1.00 92.50 709 VAL A N 1
ATOM 5804 C CA . VAL A 1 709 ? 12.700 -7.106 -38.508 1.00 92.50 709 VAL A CA 1
ATOM 5805 C C . VAL A 1 709 ? 11.657 -6.360 -39.348 1.00 92.50 709 VAL A C 1
ATOM 5807 O O . VAL A 1 709 ? 11.393 -5.186 -39.084 1.00 92.50 709 VAL A O 1
ATOM 5810 N N . ASP A 1 710 ? 11.010 -7.027 -40.305 1.00 91.50 710 ASP A N 1
ATOM 5811 C CA . ASP A 1 710 ? 9.950 -6.445 -41.137 1.00 91.50 710 ASP A CA 1
ATOM 5812 C C . ASP A 1 710 ? 8.743 -6.012 -40.300 1.00 91.50 710 ASP A C 1
ATOM 5814 O O . ASP A 1 710 ? 8.198 -4.917 -40.496 1.00 91.50 710 ASP A O 1
ATOM 5818 N N . PHE A 1 711 ? 8.355 -6.829 -39.318 1.00 92.06 711 PHE A N 1
ATOM 5819 C CA . PHE A 1 711 ? 7.289 -6.495 -38.382 1.00 92.06 711 PHE A CA 1
ATOM 5820 C C . PHE A 1 711 ? 7.640 -5.264 -37.541 1.00 92.06 711 PHE A C 1
ATOM 5822 O O . PHE A 1 711 ? 6.818 -4.354 -37.406 1.00 92.06 711 PHE A O 1
ATOM 5829 N N . LEU A 1 712 ? 8.864 -5.193 -37.010 1.00 92.12 712 LEU A N 1
ATOM 5830 C CA . LEU A 1 712 ? 9.334 -4.056 -36.213 1.00 92.12 712 LEU A CA 1
ATOM 5831 C C . LEU A 1 712 ? 9.366 -2.758 -37.035 1.00 92.12 712 LEU A C 1
ATOM 5833 O O . LEU A 1 712 ? 8.875 -1.725 -36.570 1.00 92.12 712 LEU A O 1
ATOM 5837 N N . ILE A 1 713 ? 9.854 -2.812 -38.279 1.00 91.00 713 ILE A N 1
ATOM 5838 C CA . ILE A 1 713 ? 9.855 -1.664 -39.202 1.00 91.00 713 ILE A CA 1
ATOM 5839 C C . ILE A 1 713 ? 8.422 -1.205 -39.496 1.00 91.00 713 ILE A C 1
ATOM 5841 O O . ILE A 1 713 ? 8.124 -0.010 -39.402 1.00 91.00 713 ILE A O 1
ATOM 5845 N N . THR A 1 714 ? 7.522 -2.143 -39.802 1.00 90.50 714 THR A N 1
ATOM 5846 C CA . THR A 1 714 ? 6.105 -1.860 -40.093 1.00 90.50 714 THR A CA 1
ATOM 5847 C C . THR A 1 714 ? 5.413 -1.188 -38.904 1.00 90.50 714 THR A C 1
ATOM 5849 O O . THR A 1 714 ? 4.664 -0.223 -39.076 1.00 90.50 714 THR A O 1
ATOM 5852 N N . ASN A 1 715 ? 5.748 -1.614 -37.684 1.00 88.88 715 ASN A N 1
ATOM 5853 C CA . ASN A 1 715 ? 5.248 -1.044 -36.432 1.00 88.88 715 ASN A CA 1
ATOM 5854 C C . ASN A 1 715 ? 6.038 0.187 -35.946 1.00 88.88 715 ASN A C 1
ATOM 5856 O O . ASN A 1 715 ? 5.853 0.647 -34.818 1.00 88.88 715 ASN A O 1
ATOM 5860 N N . LYS A 1 716 ? 6.882 0.776 -36.806 1.00 90.31 716 LYS A N 1
ATOM 5861 C CA . LYS A 1 716 ? 7.631 2.020 -36.545 1.00 90.31 716 LYS A CA 1
ATOM 5862 C C . LYS A 1 716 ? 8.564 1.932 -35.329 1.00 90.31 716 LYS A C 1
ATOM 5864 O O . LYS A 1 716 ? 8.800 2.941 -34.651 1.00 90.31 716 LYS A O 1
ATOM 5869 N N . VAL A 1 717 ? 9.113 0.750 -35.068 1.00 92.44 717 VAL A N 1
ATOM 5870 C CA . VAL A 1 717 ? 10.200 0.548 -34.107 1.00 92.44 717 VAL A CA 1
ATOM 5871 C C . VAL A 1 717 ? 11.516 0.906 -34.790 1.00 92.44 717 VAL A C 1
ATOM 5873 O O . VAL A 1 717 ? 11.834 0.383 -35.854 1.00 92.44 717 VAL A O 1
ATOM 5876 N N . GLU A 1 718 ? 12.267 1.836 -34.204 1.00 92.38 718 GLU A N 1
ATOM 5877 C CA . GLU A 1 718 ? 13.558 2.291 -34.746 1.00 92.38 718 GLU A CA 1
ATOM 5878 C C . GLU A 1 718 ? 14.737 1.826 -33.905 1.00 92.38 718 GLU A C 1
ATOM 5880 O O . GLU A 1 718 ? 15.815 1.606 -34.447 1.00 92.38 718 GLU A O 1
ATOM 5885 N N . TYR A 1 719 ? 14.537 1.665 -32.599 1.00 95.06 719 TYR A N 1
ATOM 5886 C CA . TYR A 1 719 ? 15.595 1.280 -31.676 1.00 95.06 719 TYR A CA 1
ATOM 5887 C C . TYR A 1 719 ? 15.273 -0.043 -30.987 1.00 95.06 719 TYR A C 1
ATOM 5889 O O . TYR A 1 719 ? 14.106 -0.362 -30.751 1.00 95.06 719 TYR A O 1
ATOM 5897 N N . VAL A 1 720 ? 16.315 -0.785 -30.620 1.00 96.44 720 VAL A N 1
ATOM 5898 C CA . VAL A 1 720 ? 16.217 -1.921 -29.698 1.00 96.44 720 VAL A CA 1
ATOM 5899 C C . VAL A 1 720 ? 17.185 -1.689 -28.549 1.00 96.44 720 VAL A C 1
ATOM 5901 O O . VAL A 1 720 ? 18.382 -1.529 -28.768 1.00 96.44 720 VAL A O 1
ATOM 5904 N N . ILE A 1 721 ? 16.665 -1.647 -27.328 1.00 96.44 721 ILE A N 1
ATOM 5905 C CA . ILE A 1 721 ? 17.441 -1.562 -26.093 1.00 96.44 721 ILE A CA 1
ATOM 5906 C C . ILE A 1 721 ? 17.585 -2.986 -25.576 1.00 96.44 721 ILE A C 1
ATOM 5908 O O . ILE A 1 721 ? 16.592 -3.578 -25.171 1.00 96.44 721 ILE A O 1
ATOM 5912 N N . HIS A 1 722 ? 18.794 -3.534 -25.592 1.00 96.19 722 HIS A N 1
ATOM 5913 C CA . HIS A 1 722 ? 19.061 -4.897 -25.149 1.00 96.19 722 HIS A CA 1
ATOM 5914 C C . HIS A 1 722 ? 19.967 -4.892 -23.918 1.00 96.19 722 HIS A C 1
ATOM 5916 O O . HIS A 1 722 ? 21.166 -4.614 -24.023 1.00 96.19 722 HIS A O 1
ATOM 5922 N N . PHE A 1 723 ? 19.400 -5.195 -22.752 1.00 95.50 723 PHE A N 1
ATOM 5923 C CA . PHE A 1 723 ? 20.144 -5.259 -21.495 1.00 95.50 723 PHE A CA 1
ATOM 5924 C C . PHE A 1 723 ? 21.052 -6.488 -21.455 1.00 95.50 723 PHE A C 1
ATOM 5926 O O . PHE A 1 723 ? 20.577 -7.621 -21.437 1.00 95.50 723 PHE A O 1
ATOM 5933 N N . GLN A 1 724 ? 22.363 -6.253 -21.422 1.00 90.38 724 GLN A N 1
ATOM 5934 C CA . GLN A 1 724 ? 23.385 -7.302 -21.423 1.00 90.38 724 GLN A CA 1
ATOM 5935 C C . GLN A 1 724 ? 23.478 -8.027 -20.082 1.00 90.38 724 GLN A C 1
ATOM 5937 O O . GLN A 1 724 ? 23.789 -9.215 -20.050 1.00 90.38 724 GLN A O 1
ATOM 5942 N N . ASP A 1 725 ? 23.112 -7.341 -18.996 1.00 83.69 725 ASP A N 1
ATOM 5943 C CA . ASP A 1 725 ? 23.066 -7.879 -17.631 1.00 83.69 725 ASP A CA 1
ATOM 5944 C C . ASP A 1 725 ? 22.251 -9.170 -17.491 1.00 83.69 725 ASP A C 1
ATOM 5946 O O . ASP A 1 725 ? 22.448 -9.928 -16.545 1.00 83.69 725 ASP A O 1
ATOM 5950 N N . LEU A 1 726 ? 21.323 -9.403 -18.420 1.00 84.81 726 LEU A N 1
ATOM 5951 C CA . LEU A 1 726 ? 20.319 -10.457 -18.353 1.00 84.81 726 LEU A CA 1
ATOM 5952 C C . LEU A 1 726 ? 20.512 -11.539 -19.427 1.00 84.81 726 LEU A C 1
ATOM 5954 O O . LEU A 1 726 ? 19.789 -12.526 -19.429 1.00 84.81 726 LEU A O 1
ATOM 5958 N N . VAL A 1 727 ? 21.497 -11.406 -20.323 1.00 78.94 727 VAL A N 1
ATOM 5959 C CA . VAL A 1 727 ? 21.694 -12.345 -21.450 1.00 78.94 727 VAL A CA 1
ATOM 5960 C C . VAL A 1 727 ? 22.001 -13.768 -20.970 1.00 78.94 727 VAL A C 1
ATOM 5962 O O . VAL A 1 727 ? 21.616 -14.735 -21.617 1.00 78.94 727 VAL A O 1
ATOM 5965 N N . GLY A 1 728 ? 22.680 -13.912 -19.828 1.00 77.62 728 GLY A N 1
ATOM 5966 C CA . GLY A 1 728 ? 22.988 -15.222 -19.243 1.00 77.62 728 GLY A CA 1
ATOM 5967 C C . GLY A 1 728 ? 21.816 -15.893 -18.518 1.00 77.62 728 GLY A C 1
ATOM 5968 O O . GLY A 1 728 ? 21.923 -17.070 -18.178 1.00 77.62 728 GLY A O 1
ATOM 5969 N N . THR A 1 729 ? 20.731 -15.162 -18.251 1.00 82.94 729 THR A N 1
ATOM 5970 C CA . THR A 1 729 ? 19.566 -15.635 -17.483 1.00 82.94 729 THR A CA 1
ATOM 5971 C C . THR A 1 729 ? 18.262 -15.622 -18.281 1.00 82.94 729 THR A C 1
ATOM 5973 O O . THR A 1 729 ? 17.295 -16.247 -17.849 1.00 82.94 729 THR A O 1
ATOM 5976 N N . ASP A 1 730 ? 18.236 -14.951 -19.434 1.00 89.81 730 ASP A N 1
ATOM 5977 C CA . ASP A 1 730 ? 17.115 -14.940 -20.370 1.00 89.81 730 ASP A CA 1
ATOM 5978 C C . ASP A 1 730 ? 16.912 -16.324 -21.009 1.00 89.81 730 ASP A C 1
ATOM 5980 O O . ASP A 1 730 ? 17.859 -16.986 -21.444 1.00 89.81 730 ASP A O 1
ATOM 5984 N N . ASN A 1 731 ? 15.660 -16.775 -21.057 1.00 88.25 731 ASN A N 1
ATOM 5985 C CA . ASN A 1 731 ? 15.272 -18.025 -21.704 1.00 88.25 731 ASN A CA 1
ATOM 5986 C C . ASN A 1 731 ? 14.862 -17.839 -23.176 1.00 88.25 731 ASN A C 1
ATOM 5988 O O . ASN A 1 731 ? 14.689 -18.832 -23.888 1.00 88.25 731 ASN A O 1
ATOM 5992 N N . LEU A 1 732 ? 14.723 -16.598 -23.642 1.00 91.00 732 LEU A N 1
ATOM 5993 C CA . LEU A 1 732 ? 14.456 -16.239 -25.028 1.00 91.00 732 LEU A CA 1
ATOM 5994 C C . LEU A 1 732 ? 15.756 -15.974 -25.796 1.00 91.00 732 LEU A C 1
ATOM 5996 O O . LEU A 1 732 ? 16.811 -15.673 -25.240 1.00 91.00 732 LEU A O 1
ATOM 6000 N N . LYS A 1 733 ? 15.681 -16.109 -27.121 1.00 89.12 733 LYS A N 1
ATOM 6001 C CA . LYS A 1 733 ? 16.796 -15.846 -28.037 1.00 89.12 733 LYS A CA 1
ATOM 6002 C C . LYS A 1 733 ? 16.404 -14.752 -29.018 1.00 89.12 733 LYS A C 1
ATOM 6004 O O . LYS A 1 733 ? 15.274 -14.722 -29.492 1.00 89.12 733 LYS A O 1
ATOM 6009 N N . TYR A 1 734 ? 17.363 -13.893 -29.357 1.00 92.56 734 TYR A N 1
ATOM 6010 C CA . TYR A 1 734 ? 17.168 -12.772 -30.283 1.00 92.56 734 TYR A CA 1
ATOM 6011 C C . TYR A 1 734 ? 18.178 -12.827 -31.432 1.00 92.56 734 TYR A C 1
ATOM 6013 O O . TYR A 1 734 ? 18.932 -11.882 -31.667 1.00 92.56 734 TYR A O 1
ATOM 6021 N N . ASP A 1 735 ? 18.230 -13.950 -32.153 1.00 90.19 735 ASP A N 1
ATOM 6022 C CA . ASP A 1 735 ? 19.193 -14.135 -33.252 1.00 90.19 735 ASP A CA 1
ATOM 6023 C C . ASP A 1 735 ? 19.007 -13.110 -34.379 1.00 90.19 735 ASP A C 1
ATOM 6025 O O . ASP A 1 735 ? 19.969 -12.738 -35.052 1.00 90.19 735 ASP A O 1
ATOM 6029 N N . TRP A 1 736 ? 17.793 -12.575 -34.519 1.00 92.06 736 TRP A N 1
ATOM 6030 C CA . TRP A 1 736 ? 17.458 -11.509 -35.456 1.00 92.06 736 TRP A CA 1
ATOM 6031 C C . TRP A 1 736 ? 18.222 -10.198 -35.214 1.00 92.06 736 TRP A C 1
ATOM 6033 O O . TRP A 1 736 ? 18.376 -9.425 -36.158 1.00 92.06 736 TRP A O 1
ATOM 6043 N N . LEU A 1 737 ? 18.794 -9.973 -34.020 1.00 93.00 737 LEU A N 1
ATOM 6044 C CA . LEU A 1 737 ? 19.703 -8.844 -33.755 1.00 93.00 737 LEU A CA 1
ATOM 6045 C C . LEU A 1 737 ? 20.983 -8.882 -34.609 1.00 93.00 737 LEU A C 1
ATOM 6047 O O . LEU A 1 737 ? 21.650 -7.860 -34.740 1.00 93.00 737 LEU A O 1
ATOM 6051 N N . LYS A 1 738 ? 21.324 -10.038 -35.198 1.00 91.19 738 LYS A N 1
ATOM 6052 C CA . LYS A 1 738 ? 22.468 -10.213 -36.110 1.00 91.19 738 LYS A CA 1
ATOM 6053 C C . LYS A 1 738 ? 22.146 -9.842 -37.565 1.00 91.19 738 LYS A C 1
ATOM 6055 O O . LYS A 1 738 ? 23.020 -9.978 -38.418 1.00 91.19 738 LYS A O 1
ATOM 6060 N N . SER A 1 739 ? 20.913 -9.424 -37.872 1.00 90.56 739 SER A N 1
ATOM 6061 C CA . SER A 1 739 ? 20.542 -8.982 -39.221 1.00 90.56 739 SER A CA 1
ATOM 6062 C C . SER A 1 739 ? 21.412 -7.805 -39.670 1.00 90.56 739 SER A C 1
ATOM 6064 O O . SER A 1 739 ? 21.666 -6.869 -38.919 1.00 90.56 739 SER A O 1
ATOM 6066 N N . ASP A 1 740 ? 21.788 -7.812 -40.944 1.00 90.69 740 ASP A N 1
ATOM 6067 C CA . ASP A 1 740 ? 22.461 -6.730 -41.669 1.00 90.69 740 ASP A CA 1
ATOM 6068 C C . ASP A 1 740 ? 21.666 -5.410 -41.722 1.00 90.69 740 ASP A C 1
ATOM 6070 O O . ASP A 1 740 ? 22.202 -4.364 -42.091 1.00 90.69 740 ASP A O 1
ATOM 6074 N N . ARG A 1 741 ? 20.385 -5.442 -41.337 1.00 92.19 741 ARG A N 1
ATOM 6075 C CA . ARG A 1 741 ? 19.500 -4.275 -41.203 1.00 92.19 741 ARG A CA 1
ATOM 6076 C C . ARG A 1 741 ? 19.473 -3.702 -39.786 1.00 92.19 741 ARG A C 1
ATOM 6078 O O . ARG A 1 741 ? 18.672 -2.806 -39.516 1.00 92.19 741 ARG A O 1
ATOM 6085 N N . ILE A 1 742 ? 20.304 -4.222 -38.886 1.00 93.75 742 ILE A N 1
ATOM 6086 C CA . ILE A 1 742 ? 20.436 -3.764 -37.509 1.00 93.75 742 ILE A CA 1
ATOM 6087 C C . ILE A 1 742 ? 21.887 -3.358 -37.262 1.00 93.75 742 ILE A C 1
ATOM 6089 O O . ILE A 1 742 ? 22.819 -4.123 -37.486 1.00 93.75 742 ILE A O 1
ATOM 6093 N N . SER A 1 743 ? 22.079 -2.136 -36.772 1.00 94.69 743 SER A N 1
ATOM 6094 C CA . SER A 1 743 ? 23.403 -1.595 -36.444 1.00 94.69 743 SER A CA 1
ATOM 6095 C C . SER A 1 743 ? 23.492 -1.219 -34.970 1.00 94.69 743 SER A C 1
ATOM 6097 O O . SER A 1 743 ? 22.522 -0.732 -34.388 1.00 94.69 743 SER A O 1
ATOM 6099 N N . VAL A 1 744 ? 24.655 -1.428 -34.358 1.00 95.94 744 VAL A N 1
ATOM 6100 C CA . VAL A 1 744 ? 24.925 -0.993 -32.982 1.00 95.94 744 VAL A CA 1
ATOM 6101 C C . VAL A 1 744 ? 25.181 0.514 -32.962 1.00 95.94 744 VAL A C 1
ATOM 6103 O O . VAL A 1 744 ? 26.012 1.015 -33.714 1.00 95.94 744 VAL A O 1
ATOM 6106 N N . VAL A 1 745 ? 24.483 1.230 -32.079 1.00 94.50 745 VAL A N 1
ATOM 6107 C CA . VAL A 1 745 ? 24.634 2.680 -31.864 1.00 94.50 745 VAL A CA 1
ATOM 6108 C C . VAL A 1 745 ? 25.368 2.981 -30.561 1.00 94.50 745 VAL A C 1
ATOM 6110 O O . VAL A 1 745 ? 26.182 3.897 -30.508 1.00 94.50 745 VAL A O 1
ATOM 6113 N N . LEU A 1 746 ? 25.089 2.207 -29.512 1.00 95.06 746 LEU A N 1
ATOM 6114 C CA . LEU A 1 746 ? 25.769 2.294 -28.222 1.00 95.06 746 LEU A CA 1
ATOM 6115 C C . LEU A 1 746 ? 26.057 0.882 -27.733 1.00 95.06 746 LEU A C 1
ATOM 6117 O O . LEU A 1 746 ? 25.167 0.035 -27.740 1.00 95.06 746 LEU A O 1
ATOM 6121 N N . HIS A 1 747 ? 27.281 0.648 -27.278 1.00 95.88 747 HIS A N 1
ATOM 6122 C CA . HIS A 1 747 ? 27.687 -0.607 -26.664 1.00 95.88 747 HIS A CA 1
ATOM 6123 C C . HIS A 1 747 ? 28.300 -0.308 -25.299 1.00 95.88 747 HIS A C 1
ATOM 6125 O O . HIS A 1 747 ? 29.310 0.389 -25.210 1.00 95.88 747 HIS A O 1
ATOM 6131 N N . SER A 1 748 ? 27.677 -0.814 -24.240 1.00 93.38 748 SER A N 1
ATOM 6132 C CA . SER A 1 748 ? 28.133 -0.662 -22.859 1.00 93.38 748 SER A CA 1
ATOM 6133 C C . SER A 1 748 ? 28.069 -2.004 -22.132 1.00 93.38 748 SER A C 1
ATOM 6135 O O . SER A 1 748 ? 27.555 -2.979 -22.678 1.00 93.38 748 SER A O 1
ATOM 6137 N N . LEU A 1 749 ? 28.584 -2.048 -20.902 1.00 88.88 749 LEU A N 1
ATOM 6138 C CA . LEU A 1 749 ? 28.549 -3.258 -20.078 1.00 88.88 749 LEU A CA 1
ATOM 6139 C C . LEU A 1 749 ? 27.118 -3.697 -19.740 1.00 88.88 749 LEU A C 1
ATOM 6141 O O . LEU A 1 749 ? 26.836 -4.885 -19.808 1.00 88.88 749 LEU A O 1
ATOM 6145 N N . ASP A 1 750 ? 26.222 -2.755 -19.427 1.00 90.50 750 ASP A N 1
ATOM 6146 C CA . ASP A 1 750 ? 24.870 -3.086 -18.948 1.00 90.50 750 ASP A CA 1
ATOM 6147 C C . ASP A 1 750 ? 23.850 -3.203 -20.093 1.00 90.50 750 ASP A C 1
ATOM 6149 O O . ASP A 1 750 ? 22.830 -3.885 -19.969 1.00 90.50 750 ASP A O 1
ATOM 6153 N N . LEU A 1 751 ? 24.078 -2.502 -21.213 1.00 94.62 751 LEU A N 1
ATOM 6154 C CA . LEU A 1 751 ? 23.146 -2.469 -22.344 1.00 94.62 751 LEU A CA 1
ATOM 6155 C C . LEU A 1 751 ? 23.813 -2.208 -23.696 1.00 94.62 751 LEU A C 1
ATOM 6157 O O . LEU A 1 751 ? 24.813 -1.493 -23.803 1.00 94.62 751 LEU A O 1
ATOM 6161 N N . VAL A 1 752 ? 23.164 -2.706 -24.747 1.00 96.62 752 VAL A N 1
ATOM 6162 C CA . VAL A 1 752 ? 23.448 -2.376 -26.146 1.00 96.62 752 VAL A CA 1
ATOM 6163 C C . VAL A 1 752 ? 22.217 -1.721 -26.760 1.00 96.62 752 VAL A C 1
ATOM 6165 O O . VAL A 1 752 ? 21.107 -2.242 -26.660 1.00 96.62 752 VAL A O 1
ATOM 6168 N N . LEU A 1 753 ? 22.412 -0.563 -27.388 1.00 95.94 753 LEU A N 1
ATOM 6169 C CA . LEU A 1 753 ? 21.391 0.117 -28.174 1.00 95.94 753 LEU A CA 1
ATOM 6170 C C . LEU A 1 753 ? 21.634 -0.185 -29.647 1.00 95.94 753 LEU A C 1
ATOM 6172 O O . LEU A 1 753 ? 22.666 0.196 -30.203 1.00 95.94 753 LEU A O 1
ATOM 6176 N N . TYR A 1 754 ? 20.657 -0.810 -30.284 1.00 95.94 754 TYR A N 1
ATOM 6177 C CA . TYR A 1 754 ? 20.644 -1.047 -31.717 1.00 95.94 754 TYR A CA 1
ATOM 6178 C C . TYR A 1 754 ? 19.699 -0.078 -32.421 1.00 95.94 754 TYR A C 1
ATOM 6180 O O . TYR A 1 754 ? 18.715 0.381 -31.837 1.00 95.94 754 TYR A O 1
ATOM 6188 N N . ARG A 1 755 ? 19.965 0.173 -33.701 1.00 93.69 755 ARG A N 1
ATOM 6189 C CA . ARG A 1 755 ? 19.082 0.876 -34.632 1.00 93.69 755 ARG A CA 1
ATOM 6190 C C . ARG A 1 755 ? 18.671 -0.054 -35.763 1.00 93.69 755 ARG A C 1
ATOM 6192 O O . ARG A 1 755 ? 19.526 -0.731 -36.331 1.00 93.69 755 ARG A O 1
ATOM 6199 N N . ILE A 1 756 ? 17.383 -0.041 -36.091 1.00 92.06 756 ILE A N 1
ATOM 6200 C CA . ILE A 1 756 ? 16.779 -0.784 -37.197 1.00 92.06 756 ILE A CA 1
ATOM 6201 C C . ILE A 1 756 ? 16.704 0.119 -38.437 1.00 92.06 756 ILE A C 1
ATOM 6203 O O . ILE A 1 756 ? 16.193 1.241 -38.374 1.00 92.06 756 ILE A O 1
ATOM 6207 N N . GLY A 1 757 ? 17.172 -0.398 -39.572 1.00 83.62 757 GLY A N 1
ATOM 6208 C CA . GLY A 1 757 ? 17.244 0.291 -40.861 1.00 83.62 757 GLY A CA 1
ATOM 6209 C C . GLY A 1 757 ? 18.685 0.592 -41.291 1.00 83.62 757 GLY A C 1
ATOM 6210 O O . GLY A 1 757 ? 19.599 0.553 -40.472 1.00 83.62 757 GLY A O 1
ATOM 6211 N N . LYS A 1 758 ? 18.875 0.874 -42.587 1.00 55.53 758 LYS A N 1
ATOM 6212 C CA . LYS A 1 758 ? 20.149 1.369 -43.139 1.00 55.53 758 LYS A CA 1
ATOM 6213 C C . LYS A 1 758 ? 20.331 2.863 -42.899 1.00 55.53 758 LYS A C 1
ATOM 6215 O O . LYS A 1 758 ? 19.319 3.601 -42.991 1.00 55.53 758 LYS A O 1
#

Radius of gyration: 31.87 Å; Cα contacts (8 Å, |Δi|>4): 951; chains: 1; bounding box: 74×88×94 Å

pLDDT: mean 80.94, std 20.08, range [25.22, 98.75]

Solvent-accessible surface area (backbone atoms only — not comparable to full-atom values): 40087 Å² total; per-residue (Å²): 113,68,68,59,51,49,52,54,49,50,50,54,50,50,53,53,48,51,55,49,49,56,49,50,56,50,53,50,66,74,40,50,70,60,48,53,52,51,49,52,52,31,54,53,34,30,80,74,58,36,70,72,52,18,53,55,49,44,53,49,50,48,41,62,77,70,65,55,74,52,65,59,41,41,49,51,14,51,51,27,47,67,46,24,66,58,29,48,74,67,72,34,56,74,58,20,51,52,28,43,53,50,13,49,53,25,45,52,48,27,53,52,48,51,54,50,49,51,53,52,53,52,54,52,48,58,57,50,50,56,53,50,52,54,54,54,49,52,55,58,66,75,66,72,64,82,78,64,62,74,70,66,72,78,78,83,86,89,87,88,88,84,87,89,80,83,91,76,82,86,85,57,71,63,54,59,54,48,49,49,49,47,48,48,49,51,50,60,65,55,54,68,75,70,77,79,78,70,78,63,72,63,54,58,53,27,43,52,50,21,44,50,28,32,49,59,45,65,42,83,41,36,68,69,26,32,63,25,70,77,48,69,54,41,78,76,80,88,56,86,72,49,51,57,43,45,47,72,58,39,48,54,46,23,56,48,20,72,78,40,58,24,43,59,54,48,46,54,51,51,39,49,42,49,17,38,26,24,42,34,27,38,72,26,46,90,42,64,70,92,70,78,62,96,49,97,63,75,64,60,73,68,35,48,52,31,21,48,53,20,10,39,39,58,47,30,24,42,51,55,48,53,34,52,59,45,20,39,55,42,53,52,48,19,55,26,46,47,30,51,32,57,38,26,47,56,49,20,71,72,66,39,40,59,70,35,27,41,49,26,33,50,44,48,47,55,23,33,38,43,12,62,66,55,28,53,56,49,49,53,53,49,50,57,47,48,53,53,53,48,52,50,28,57,76,68,67,36,62,69,60,34,52,41,36,51,52,22,50,50,53,22,48,53,50,37,48,63,74,41,37,87,18,52,52,58,51,75,66,51,90,74,49,63,49,76,72,59,52,69,55,45,25,50,43,30,6,15,25,37,50,91,93,40,53,30,58,61,27,40,74,67,39,47,18,47,34,55,56,72,40,78,72,35,74,75,56,87,59,64,85,81,35,71,61,23,54,53,24,48,51,55,47,50,52,25,26,51,47,14,43,59,52,22,60,72,33,85,86,40,22,68,58,38,51,50,36,50,51,46,21,52,52,15,54,49,51,12,32,18,51,16,89,47,98,40,17,70,60,37,46,52,38,44,76,70,38,87,75,41,38,59,47,29,61,9,37,66,35,35,57,47,25,44,53,22,45,20,40,28,24,16,39,13,48,53,54,50,48,66,55,46,72,77,48,65,69,74,61,48,70,53,52,59,62,55,58,58,48,30,35,45,39,39,25,53,54,39,41,52,14,43,66,60,71,52,59,38,32,65,83,61,69,64,60,55,52,55,42,52,61,59,67,70,45,84,82,74,62,25,29,39,42,35,68,81,44,19,55,44,48,46,62,73,55,81,48,46,56,19,45,56,51,54,38,66,69,68,29,91,48,33,47,62,39,73,39,66,69,42,83,85,32,51,64,86,81,85,54,65,71,57,53,53,53,51,48,53,58,70,65,56,60,62,42,64,59,48,52,52,52,36,52,75,70,47,35,37,33,35,40,37,40,49,66,41,63,91,73,53,91,76,63,68,73,47,69,73,38,94,49,43,42,82,76,44,83,54,82,57,35,34,34,34,34,55,57,132